Protein AF-0000000082322045 (afdb_homodimer)

pLDDT: mean 88.84, std 11.3, range [30.34, 98.81]

Solvent-accessible surface area (backbone atoms only — not comparable to full-atom values): 56113 Å² total; per-residue (Å²): 131,79,70,75,76,70,75,46,48,29,34,36,32,36,27,58,28,54,78,93,38,82,41,77,55,45,81,62,47,57,83,60,66,58,38,69,62,72,62,50,61,96,76,42,69,60,49,43,77,43,85,43,69,33,39,45,41,42,24,40,39,53,50,50,52,53,60,67,64,64,72,52,70,34,34,45,48,53,39,59,27,46,75,70,35,42,30,20,19,56,60,47,39,46,42,41,59,72,70,70,53,27,43,35,32,41,52,57,90,34,47,76,64,35,47,49,49,49,51,53,52,23,62,80,66,71,42,52,53,60,59,67,36,60,45,47,78,87,58,61,58,67,71,66,46,62,84,59,56,69,42,29,32,50,38,53,40,58,79,62,74,45,55,91,36,46,79,74,31,54,25,72,46,69,68,51,40,51,56,47,49,52,56,45,21,69,73,61,44,39,34,33,36,28,37,57,75,59,67,51,42,34,43,28,45,34,30,44,29,82,90,34,75,97,26,46,42,70,49,71,42,27,29,53,43,64,46,91,94,48,90,71,84,26,35,58,53,61,55,71,40,61,69,63,60,45,79,43,72,56,59,86,82,41,88,42,44,65,57,51,52,50,47,44,51,48,47,39,40,73,62,37,59,45,42,32,33,31,37,29,36,33,32,29,27,65,89,63,83,35,41,61,28,52,72,51,72,35,47,30,50,69,53,42,40,41,90,92,55,60,41,73,56,33,48,38,25,66,72,35,84,95,48,30,65,55,52,47,52,53,46,42,52,50,50,18,46,50,48,42,62,70,67,52,73,59,53,34,48,45,74,43,93,86,76,38,56,31,27,24,24,70,42,72,38,53,55,12,33,65,71,43,83,39,60,51,27,70,37,20,34,31,40,46,69,56,46,72,70,68,46,51,74,70,52,41,54,50,44,31,73,60,39,28,62,47,70,89,79,68,44,36,29,37,42,74,60,91,50,63,47,63,61,77,50,56,40,62,23,60,68,43,47,33,32,47,29,63,87,81,37,66,28,26,16,25,61,38,73,41,55,55,63,42,72,45,22,29,47,57,51,79,50,41,44,88,69,31,74,61,46,80,55,82,58,79,45,95,61,49,71,47,62,50,56,54,60,86,57,84,80,49,85,73,36,89,54,73,50,73,72,89,56,80,74,73,68,72,67,87,74,69,51,62,80,64,130,79,72,75,74,71,74,46,47,29,34,36,34,35,28,58,28,54,79,93,38,82,42,78,53,44,82,64,47,57,83,59,66,58,38,70,62,74,63,49,60,96,79,42,68,60,49,43,77,42,83,42,70,33,39,44,41,43,25,41,39,53,50,50,52,53,62,66,63,64,72,53,69,33,33,46,49,53,39,58,27,45,74,70,34,42,28,20,21,56,61,46,40,47,42,40,58,72,69,69,53,26,43,34,32,42,52,57,90,34,47,76,66,34,45,51,48,49,51,53,52,24,60,78,67,72,42,52,54,60,59,69,37,65,44,46,79,87,57,60,58,67,72,65,46,62,85,59,56,68,42,27,33,50,38,54,41,57,80,60,74,47,54,91,35,48,79,75,30,55,23,71,45,70,68,51,39,52,55,46,50,51,56,46,21,69,73,60,44,37,33,32,36,29,37,56,75,60,68,49,40,35,43,28,45,34,30,43,28,80,90,34,76,96,26,47,40,70,49,71,42,27,28,55,44,64,46,92,95,47,90,71,83,27,36,59,53,61,55,69,39,61,72,62,59,43,79,43,72,54,59,86,82,42,89,41,43,66,56,51,51,51,46,43,50,49,48,39,41,74,61,38,59,43,42,32,33,31,36,29,36,34,33,28,25,65,88,63,82,36,41,61,28,50,72,51,71,36,46,30,50,72,52,38,41,41,91,92,56,62,41,73,54,32,48,35,26,67,71,35,83,95,50,30,64,54,54,49,52,54,45,42,52,49,49,17,47,49,48,40,61,70,67,53,73,59,52,39,48,44,73,42,92,86,76,38,57,30,28,24,24,70,41,72,38,52,54,11,33,64,72,42,81,38,60,52,29,70,38,20,35,31,41,47,68,54,46,72,71,67,46,51,73,67,53,42,53,49,43,32,71,61,38,30,60,48,70,89,79,69,44,35,29,37,42,73,60,90,50,63,46,63,61,76,49,54,41,64,23,59,69,42,47,34,31,47,30,62,88,80,36,64,27,26,17,26,62,38,72,38,56,55,65,40,72,45,21,28,46,58,52,80,49,41,45,89,69,31,72,59,46,80,55,81,59,78,45,94,60,50,70,48,62,48,55,55,59,86,58,82,81,50,86,73,36,87,52,75,51,72,70,90,56,81,74,74,69,73,66,87,74,69,52,66,76,58

Organism: Leishmania enriettii (NCBI:txid5663)

InterPro domains:
  IPR001214 SET domain [PF00856] (356-460)
  IPR001214 SET domain [PS50280] (344-461)
  IPR001214 SET domain [SM00317] (344-467)
  IPR003616 Post-SET domain [PS50868] (469-485)
  IPR011095 D-alanine--D-alanine ligase, C-terminal [PF07478] (134-303)
  IPR011761 ATP-grasp fold [PS50975] (119-334)
  IPR046341 SET domain superfamily [G3DSA:2.170.270.10] (309-487)
  IPR046341 SET domain superfamily [SSF82199] (285-482)

Sequence (1032 aa):
MTEELKKPIRVCVLACSYEGSDSELKEYEGDLIQTPQNYFCSEDENYTFHLELIRKATAYRQIRQLVMSGKFDVFYNQCDGAKDEDRAGVEVVEALEEFKVPYTGAIAKYYEMSKPDMKLVAHYYNIATARYAVLEAGDDIESLCRDLHFPCIIKHISGYSSVGMDKSCKVYDMVQLVVRAKRFMAEYQFALVEEFVSGDEATILACNDSTQPEGVRVFPPVQVTFPEGEDFKHFHLKWASYEGMKWTPVPEDDPAMEDMINIARSAFKRMMGGIGYGRIDVRIDRQNGNRVVFLEINPNCGIMYPYGQEGSADWILRLNKGFQQRDFVMLQVREAIARCRRERLLYVRRFDPVRGYHLRAVEDISIGTVIFNDECRPVRLCTKPFVLEHFSKEDYSDFQRNAWPVGLDGHFYALWDHDPAQWRAFNHSCAPNMAFAPMRSLNVVALRNIPKGEELTMDYRQFMDATMPGFQCHCGSEKCEGFVSPGSLANSPTATIVNQPTVALHHSIPVKLNPIMTEELKKPIRVCVLACSYEGSDSELKEYEGDLIQTPQNYFCSEDENYTFHLELIRKATAYRQIRQLVMSGKFDVFYNQCDGAKDEDRAGVEVVEALEEFKVPYTGAIAKYYEMSKPDMKLVAHYYNIATARYAVLEAGDDIESLCRDLHFPCIIKHISGYSSVGMDKSCKVYDMVQLVVRAKRFMAEYQFALVEEFVSGDEATILACNDSTQPEGVRVFPPVQVTFPEGEDFKHFHLKWASYEGMKWTPVPEDDPAMEDMINIARSAFKRMMGGIGYGRIDVRIDRQNGNRVVFLEINPNCGIMYPYGQEGSADWILRLNKGFQQRDFVMLQVREAIARCRRERLLYVRRFDPVRGYHLRAVEDISIGTVIFNDECRPVRLCTKPFVLEHFSKEDYSDFQRNAWPVGLDGHFYALWDHDPAQWRAFNHSCAPNMAFAPMRSLNVVALRNIPKGEELTMDYRQFMDATMPGFQCHCGSEKCEGFVSPGSLANSPTATIVNQPTVALHHSIPVKLNPI

Nearest PDB structures (foldseek):
  3lwb-assembly1_B  TM=8.103E-01  e=7.498E-15  Mycobacterium tuberculosis
  3lwb-assembly1_A  TM=7.602E-01  e=2.366E-15  Mycobacterium tuberculosis
  1ehi-assembly1_A  TM=7.094E-01  e=5.595E-16  Leuconostoc mesenteroides
  1m6v-assembly1_G  TM=6.153E-01  e=1.904E-12  Escherichia coli
  3ln6-assembly1_A-2  TM=6.370E-01  e=8.306E-05  Streptococcus agalactiae serogroup V

Secondary structure (DSSP, 8-state):
------PPEEEEEEEE--TT---TTHHHHTT----GGGGS-TT-SSEEEEEEEE-STTHHHHHHHHHHTT--SEEEE---B-TTSSS-BHHHHHHHHHHT--B-S--GGGS---HHHHHHHHHHTT--B--EEEEETT--HHHHTTTPPSSEEEE-SS-STTTT--GGGEESSHHHHHHHHHHHHHHHSEEEEEE---SEEEEEEEEE-TTSGGGEEEPPPEEEEPPTT--S--HHIIIII-TT-EEEEPPTT-TTHHHHHHHHHHHHHHHHTT-SEEEEEEEEETTTTTEEEEEEEEET-S--PPTT---HHHHHHHHSSS--HHHHHHHHHHHHHHHHHHH--SEEEEEETTTEEEEEESS-B-TTBEEE--TTEEEEEEEHHHHHHH--HHHHHHHHHH-EEESSSS-EEEEPPSSGGG---PEE-SS-SEEEPTTT-S-EEESS-B-TTPEEEE-GGGG--TTSPPEE-----TT--SEE-S---TTS------B-----STT-PPPPPP--/------PPEEEEEEEE--TT---TTHHHHTT----GGGGS-TT-SSEEEEEEEE-GGGHHHHHHHHHHTT--SEEEE---B-TTSSS-BHHHHHHHHHHT--B-S--GGGTT--HHHHHHHHHHTT--B--EEEEETT--HHHHTTTPPSSEEEE-SS-STTTT--GGGEESSHHHHHHHHHHHHHHHSEEEEEE---SEEEEEEEEE-TTSGGGEEEPPPEEEEPPTT--S--HHIIIII-TT-EEEEPPTT-TTHHHHHHHHHHHHHHHHTT-SEEEEEEEEETTTTTEEEEEEEEET-S--PPTTS--HHHHHHHHSSS--HHHHHHHHHHHHHHHHHHH--SEEEEEETTTEEEEEESS-B-TTBEEE--TTEEEEEEEHHHHHHH--HHHHHHHHHH-EEESSSS-EEEEPPSSGGG---PEE-SS-SEEEPTTT-S-EEESS-B-TTPEEEE-GGGG--TTSPPEE-----TT--SEE-S---TTS------B-----STT-PPPPPP--

Radius of gyration: 29.47 Å; Cα contacts (8 Å, |Δi|>4): 2198; chains: 2; bounding box: 99×84×74 Å

Structure (mmCIF, N/CA/C/O backbone):
data_AF-0000000082322045-model_v1
#
loop_
_entity.id
_entity.type
_entity.pdbx_description
1 polymer 'Uncharacterized protein'
#
loop_
_atom_site.group_PDB
_atom_site.id
_atom_site.type_symbol
_atom_site.label_atom_id
_atom_site.label_alt_id
_atom_site.label_comp_id
_atom_site.label_asym_id
_atom_site.label_entity_id
_atom_site.label_seq_id
_atom_site.pdbx_PDB_ins_code
_atom_site.Cartn_x
_atom_site.Cartn_y
_atom_site.Cartn_z
_atom_site.occupancy
_atom_site.B_iso_or_equiv
_atom_site.auth_seq_id
_atom_site.auth_comp_id
_atom_site.auth_asym_id
_atom_site.auth_atom_id
_atom_site.pdbx_PDB_model_num
ATOM 1 N N . MET A 1 1 ? -50.594 2.094 7.379 1 30.64 1 MET A N 1
ATOM 2 C CA . MET A 1 1 ? -49.25 2.293 6.844 1 30.64 1 MET A CA 1
ATOM 3 C C . MET A 1 1 ? -48.188 1.984 7.898 1 30.64 1 MET A C 1
ATOM 5 O O . MET A 1 1 ? -48.062 2.697 8.898 1 30.64 1 MET A O 1
ATOM 9 N N . THR A 1 2 ? -47.969 0.755 8.273 1 36.97 2 THR A N 1
ATOM 10 C CA . THR A 1 2 ? -47.156 0.258 9.367 1 36.97 2 THR A CA 1
ATOM 11 C C . THR A 1 2 ? -45.75 0.884 9.336 1 36.97 2 THR A C 1
ATOM 13 O O . THR A 1 2 ? -45.094 0.857 8.305 1 36.97 2 THR A O 1
ATOM 16 N N . GLU A 1 3 ? -45.594 1.942 10.008 1 39.97 3 GLU A N 1
ATOM 17 C CA . GLU A 1 3 ? -44.312 2.592 10.164 1 39.97 3 GLU A CA 1
ATOM 18 C C . GLU A 1 3 ? -43.188 1.562 10.25 1 39.97 3 GLU A C 1
ATOM 20 O O . GLU A 1 3 ? -43.188 0.696 11.125 1 39.97 3 GLU A O 1
ATOM 25 N N . GLU A 1 4 ? -42.812 0.906 9.266 1 43.12 4 GLU A N 1
ATOM 26 C CA . GLU A 1 4 ? -41.625 0.057 9.32 1 43.12 4 GLU A CA 1
ATOM 27 C C . GLU A 1 4 ? -40.625 0.554 10.367 1 43.12 4 GLU A C 1
ATOM 29 O O . GLU A 1 4 ? -40.156 1.679 10.273 1 43.12 4 GLU A O 1
ATOM 34 N N . LEU A 1 5 ? -40.875 0.355 11.664 1 45.62 5 LEU A N 1
ATOM 35 C CA . LEU A 1 5 ? -39.969 0.628 12.797 1 45.62 5 LEU A CA 1
ATOM 36 C C . LEU A 1 5 ? -38.531 0.476 12.391 1 45.62 5 LEU A C 1
ATOM 38 O O . LEU A 1 5 ? -38.094 -0.587 11.922 1 45.62 5 LEU A O 1
ATOM 42 N N . LYS A 1 6 ? -37.844 1.471 12.117 1 66 6 LYS A N 1
ATOM 43 C CA . LYS A 1 6 ? -36.469 1.53 11.68 1 66 6 LYS A CA 1
ATOM 44 C C . LYS A 1 6 ? -35.562 0.77 12.641 1 66 6 LYS A C 1
ATOM 46 O O . LYS A 1 6 ? -35.531 1.065 13.836 1 66 6 LYS A O 1
ATOM 51 N N . LYS A 1 7 ? -35.031 -0.373 12.438 1 84.94 7 LYS A N 1
ATOM 52 C CA . LYS A 1 7 ? -34.062 -1.145 13.211 1 84.94 7 LYS A CA 1
ATOM 53 C C . LYS A 1 7 ? -32.875 -0.285 13.602 1 84.94 7 LYS A C 1
ATOM 55 O O . LYS A 1 7 ? -32.406 0.518 12.805 1 84.94 7 LYS A O 1
ATOM 60 N N . PRO A 1 8 ? -32.656 -0.269 14.961 1 94.12 8 PRO A N 1
ATOM 61 C CA . PRO A 1 8 ? -31.5 0.498 15.406 1 94.12 8 PRO A CA 1
ATOM 62 C C . PRO A 1 8 ? -30.234 0.14 14.641 1 94.12 8 PRO A C 1
ATOM 64 O O . PRO A 1 8 ? -30.078 -1.002 14.203 1 94.12 8 PRO A O 1
ATOM 67 N N . ILE A 1 9 ? -29.453 1.166 14.398 1 97.38 9 ILE A N 1
ATOM 68 C CA . ILE A 1 9 ? -28.141 0.931 13.82 1 97.38 9 ILE A CA 1
ATOM 69 C C . ILE A 1 9 ? -27.266 0.18 14.82 1 97.38 9 ILE A C 1
ATOM 71 O O . ILE A 1 9 ? -27.078 0.626 15.953 1 97.38 9 ILE A O 1
ATOM 75 N N . ARG A 1 10 ? -26.812 -0.937 14.531 1 97.75 10 ARG A N 1
ATOM 76 C CA . ARG A 1 10 ? -25.953 -1.763 15.375 1 97.75 10 ARG A CA 1
ATOM 77 C C . ARG A 1 10 ? -24.484 -1.387 15.195 1 97.75 10 ARG A C 1
ATOM 79 O O . ARG A 1 10 ? -23.875 -1.705 14.172 1 97.75 10 ARG A O 1
ATOM 86 N N . VAL A 1 11 ? -23.891 -0.777 16.203 1 98.38 11 VAL A N 1
ATOM 87 C CA . VAL A 1 11 ? -22.547 -0.223 16.125 1 98.38 11 VAL A CA 1
ATOM 88 C C . VAL A 1 11 ? -21.578 -1.124 16.875 1 98.38 11 VAL A C 1
ATOM 90 O O . VAL A 1 11 ? -21.75 -1.382 18.062 1 98.38 11 VAL A O 1
ATOM 93 N N . CYS A 1 12 ? -20.562 -1.654 16.172 1 98.69 12 CYS A N 1
ATOM 94 C CA . CYS A 1 12 ? -19.453 -2.332 16.828 1 98.69 12 CYS A CA 1
ATOM 95 C C . CYS A 1 12 ? -18.328 -1.354 17.141 1 98.69 12 CYS A C 1
ATOM 97 O O . CYS A 1 12 ? -17.672 -0.839 16.234 1 98.69 12 CYS A O 1
ATOM 99 N N . VAL A 1 13 ? -18.125 -1.132 18.375 1 98.25 13 VAL A N 1
ATOM 100 C CA . VAL A 1 13 ? -17.062 -0.226 18.812 1 98.25 13 VAL A CA 1
ATOM 101 C C . VAL A 1 13 ? -15.758 -1 18.984 1 98.25 13 VAL A C 1
ATOM 103 O O . VAL A 1 13 ? -15.719 -2.008 19.703 1 98.25 13 VAL A O 1
ATOM 106 N N . LEU A 1 14 ? -14.711 -0.566 18.281 1 98.06 14 LEU A N 1
ATOM 107 C CA . LEU A 1 14 ? -13.398 -1.195 18.359 1 98.06 14 LEU A CA 1
ATOM 108 C C . LEU A 1 14 ? -12.445 -0.356 19.203 1 98.06 14 LEU A C 1
ATOM 110 O O . LEU A 1 14 ? -12.25 0.831 18.938 1 98.06 14 LEU A O 1
ATOM 114 N N . ALA A 1 15 ? -11.914 -0.897 20.203 1 95.31 15 ALA A N 1
ATOM 115 C CA . ALA A 1 15 ? -10.93 -0.257 21.062 1 95.31 15 ALA A CA 1
ATOM 116 C C . ALA A 1 15 ? -9.734 -1.174 21.312 1 95.31 15 ALA A C 1
ATOM 118 O O . ALA A 1 15 ? -9.828 -2.389 21.125 1 95.31 15 ALA A O 1
ATOM 119 N N . CYS A 1 16 ? -8.641 -0.619 21.75 1 93.06 16 CYS A N 1
ATOM 120 C CA . CYS A 1 16 ? -7.414 -1.385 21.922 1 93.06 16 CYS A CA 1
ATOM 121 C C . CYS A 1 16 ? -7.5 -2.264 23.172 1 93.06 16 CYS A C 1
ATOM 123 O O . CYS A 1 16 ? -7.965 -1.817 24.219 1 93.06 16 CYS A O 1
ATOM 125 N N . SER A 1 17 ? -7.066 -3.486 22.953 1 92.12 17 SER A N 1
ATOM 126 C CA . SER A 1 17 ? -6.832 -4.359 24.094 1 92.12 17 SER A CA 1
ATOM 127 C C . SER A 1 17 ? -5.41 -4.203 24.625 1 92.12 17 SER A C 1
ATOM 129 O O . SER A 1 17 ? -4.457 -4.121 23.844 1 92.12 17 SER A O 1
ATOM 131 N N . TYR A 1 18 ? -5.277 -4.168 25.891 1 88.19 18 TYR A N 1
ATOM 132 C CA . TYR A 1 18 ? -3.953 -4.125 26.5 1 88.19 18 TYR A CA 1
ATOM 133 C C . TYR A 1 18 ? -3.549 -5.496 27.031 1 88.19 18 TYR A C 1
ATOM 135 O O . TYR A 1 18 ? -2.486 -5.645 27.625 1 88.19 18 TYR A O 1
ATOM 143 N N . GLU A 1 19 ? -4.395 -6.426 26.797 1 83.94 19 GLU A N 1
ATOM 144 C CA . GLU A 1 19 ? -4.07 -7.781 27.219 1 83.94 19 GLU A CA 1
ATOM 145 C C . GLU A 1 19 ? -2.793 -8.281 26.547 1 83.94 19 GLU A C 1
ATOM 147 O O . GLU A 1 19 ? -2.711 -8.344 25.328 1 83.94 19 GLU A O 1
ATOM 152 N N . GLY A 1 20 ? -1.759 -8.617 27.328 1 81.5 20 GLY A N 1
ATOM 153 C CA . GLY A 1 20 ? -0.497 -9.125 26.812 1 81.5 20 GLY A CA 1
ATOM 154 C C . GLY A 1 20 ? 0.374 -8.047 26.188 1 81.5 20 GLY A C 1
ATOM 155 O O . GLY A 1 20 ? 1.432 -8.344 25.625 1 81.5 20 GLY A O 1
ATOM 156 N N . SER A 1 21 ? -0.094 -6.836 26.297 1 86.62 21 SER A N 1
ATOM 157 C CA . SER A 1 21 ? 0.625 -5.723 25.688 1 86.62 21 SER A CA 1
ATOM 158 C C . SER A 1 21 ? 1.726 -5.203 26.609 1 86.62 21 SER A C 1
ATOM 160 O O . SER A 1 21 ? 1.573 -5.207 27.828 1 86.62 21 SER A O 1
ATOM 162 N N . ASP A 1 22 ? 2.828 -4.801 26.016 1 81.19 22 ASP A N 1
ATOM 163 C CA . ASP A 1 22 ? 3.896 -4.188 26.797 1 81.19 22 ASP A CA 1
ATOM 164 C C . ASP A 1 22 ? 3.84 -2.666 26.719 1 81.19 22 ASP A C 1
ATOM 166 O O . ASP A 1 22 ? 4.797 -1.981 27.078 1 81.19 22 ASP A O 1
ATOM 170 N N . SER A 1 23 ? 2.781 -2.16 26.219 1 77.44 23 SER A N 1
ATOM 171 C CA . SER A 1 23 ? 2.648 -0.714 26.078 1 77.44 23 SER A CA 1
ATOM 172 C C . SER A 1 23 ? 2.701 -0.015 27.422 1 77.44 23 SER A C 1
ATOM 174 O O . SER A 1 23 ? 2.105 -0.487 28.406 1 77.44 23 SER A O 1
ATOM 176 N N . GLU A 1 24 ? 3.334 1.122 27.406 1 72.19 24 GLU A N 1
ATOM 177 C CA . GLU A 1 24 ? 3.42 1.925 28.625 1 72.19 24 GLU A CA 1
ATOM 178 C C . GLU A 1 24 ? 2.066 2.535 28.984 1 72.19 24 GLU A C 1
ATOM 180 O O . GLU A 1 24 ? 1.81 2.861 30.141 1 72.19 24 GLU A O 1
ATOM 185 N N . LEU A 1 25 ? 1.219 2.613 28 1 73.31 25 LEU A N 1
ATOM 186 C CA . LEU A 1 25 ? -0.069 3.27 28.203 1 73.31 25 LEU A CA 1
ATOM 187 C C . LEU A 1 25 ? -1.004 2.395 29.031 1 73.31 25 LEU A C 1
ATOM 189 O O . LEU A 1 25 ? -2.018 2.875 29.531 1 73.31 25 LEU A O 1
ATOM 193 N N . LYS A 1 26 ? -0.662 1.129 29.109 1 75.56 26 LYS A N 1
ATOM 194 C CA . LYS A 1 26 ? -1.481 0.186 29.875 1 75.56 26 LYS A CA 1
ATOM 195 C C . LYS A 1 26 ? -1.738 0.692 31.281 1 75.56 26 LYS A C 1
ATOM 197 O O . LYS A 1 26 ? -2.854 0.577 31.797 1 75.56 26 LYS A O 1
ATOM 202 N N . GLU A 1 27 ? -0.786 1.347 31.797 1 73.44 27 GLU A N 1
ATOM 203 C CA . GLU A 1 27 ? -0.868 1.812 33.188 1 73.44 27 GLU A CA 1
ATOM 204 C C . GLU A 1 27 ? -1.776 3.033 33.312 1 73.44 27 GLU A C 1
ATOM 206 O O . GLU A 1 27 ? -2.359 3.279 34.344 1 73.44 27 GLU A O 1
ATOM 211 N N . TYR A 1 28 ? -1.932 3.727 32.219 1 71.12 28 TYR A N 1
ATOM 212 C CA . TYR A 1 28 ? -2.646 4.996 32.281 1 71.12 28 TYR A CA 1
ATOM 213 C C . TYR A 1 28 ? -4.047 4.871 31.703 1 71.12 28 TYR A C 1
ATOM 215 O O . TYR A 1 28 ? -4.992 5.484 32.188 1 71.12 28 TYR A O 1
ATOM 223 N N . GLU A 1 29 ? -4.199 4.129 30.625 1 69.81 29 GLU A N 1
ATOM 224 C CA . GLU A 1 29 ? -5.457 4.074 29.891 1 69.81 29 GLU A CA 1
ATOM 225 C C . GLU A 1 29 ? -6.07 2.678 29.953 1 69.81 29 GLU A C 1
ATOM 227 O O . GLU A 1 29 ? -7.184 2.463 29.469 1 69.81 29 GLU A O 1
ATOM 232 N N . GLY A 1 30 ? -5.387 1.832 30.578 1 69.31 30 GLY A N 1
ATOM 233 C CA . GLY A 1 30 ? -5.801 0.44 30.516 1 69.31 30 GLY A CA 1
ATOM 234 C C . GLY A 1 30 ? -7.18 0.197 31.094 1 69.31 30 GLY A C 1
ATOM 235 O O . GLY A 1 30 ? -7.895 -0.705 30.656 1 69.31 30 GLY A O 1
ATOM 236 N N . ASP A 1 31 ? -7.551 1.023 31.906 1 72.06 31 ASP A N 1
ATOM 237 C CA . ASP A 1 31 ? -8.82 0.787 32.562 1 72.06 31 ASP A CA 1
ATOM 238 C C . ASP A 1 31 ? -9.898 1.742 32.062 1 72.06 31 ASP A C 1
ATOM 240 O O . ASP A 1 31 ? -11.047 1.698 32.531 1 72.06 31 ASP A O 1
ATOM 244 N N . LEU A 1 32 ? -9.5 2.592 31.172 1 79.81 32 LEU A N 1
ATOM 245 C CA . LEU A 1 32 ? -10.461 3.539 30.609 1 79.81 32 LEU A CA 1
ATOM 246 C C . LEU A 1 32 ? -11.109 2.979 29.344 1 79.81 32 LEU A C 1
ATOM 248 O O . LEU A 1 32 ? -10.414 2.479 28.453 1 79.81 32 LEU A O 1
ATOM 252 N N . ILE A 1 33 ? -12.422 2.928 29.422 1 80.88 33 ILE A N 1
ATOM 253 C CA . ILE A 1 33 ? -13.109 2.357 28.281 1 80.88 33 ILE A CA 1
ATOM 254 C C . ILE A 1 33 ? -13.664 3.479 27.391 1 80.88 33 ILE A C 1
ATOM 256 O O . ILE A 1 33 ? -14.594 4.18 27.797 1 80.88 33 ILE A O 1
ATOM 260 N N . GLN A 1 34 ? -13.102 3.734 26.344 1 89.81 34 GLN A N 1
ATOM 261 C CA . GLN A 1 34 ? -13.594 4.672 25.344 1 89.81 34 GLN A CA 1
ATOM 262 C C . GLN A 1 34 ? -14.711 4.051 24.5 1 89.81 34 GLN A C 1
ATOM 264 O O . GLN A 1 34 ? -14.484 3.078 23.781 1 89.81 34 GLN A O 1
ATOM 269 N N . THR A 1 35 ? -15.938 4.555 24.656 1 95 35 THR A N 1
ATOM 270 C CA . THR A 1 35 ? -17.047 4.059 23.844 1 95 35 THR A CA 1
ATOM 271 C C . THR A 1 35 ? -18.141 5.117 23.734 1 95 35 THR A C 1
ATOM 273 O O . THR A 1 35 ? -18.438 5.816 24.703 1 95 35 THR A O 1
ATOM 276 N N . PRO A 1 36 ? -18.719 5.258 22.516 1 96.44 36 PRO A N 1
ATOM 277 C CA . PRO A 1 36 ? -19.859 6.156 22.359 1 96.44 36 PRO A CA 1
ATOM 278 C C . PRO A 1 36 ? -21 5.84 23.312 1 96.44 36 PRO A C 1
ATOM 280 O O . PRO A 1 36 ? -21.797 6.727 23.656 1 96.44 36 PRO A O 1
ATOM 283 N N . GLN A 1 37 ? -21.125 4.602 23.766 1 94.44 37 GLN A N 1
ATOM 284 C CA . GLN A 1 37 ? -22.188 4.184 24.672 1 94.44 37 GLN A CA 1
ATOM 285 C C . GLN A 1 37 ? -22.234 5.074 25.906 1 94.44 37 GLN A C 1
ATOM 287 O O . GLN A 1 37 ? -23.312 5.262 26.516 1 94.44 37 GLN A O 1
ATOM 292 N N . ASN A 1 38 ? -21.109 5.617 26.297 1 93.56 38 ASN A N 1
ATOM 293 C CA . ASN A 1 38 ? -21.031 6.516 27.438 1 93.56 38 ASN A CA 1
ATOM 294 C C . ASN A 1 38 ? -21.984 7.695 27.297 1 93.56 38 ASN A C 1
ATOM 296 O O . ASN A 1 38 ? -22.328 8.352 28.281 1 93.56 38 ASN A O 1
ATOM 300 N N . TYR A 1 39 ? -22.5 8.016 26.094 1 94.5 39 TYR A N 1
ATOM 301 C CA . TYR A 1 39 ? -23.219 9.25 25.844 1 94.5 39 TYR A CA 1
ATOM 302 C C . TYR A 1 39 ? -24.609 8.961 25.266 1 94.5 39 TYR A C 1
ATOM 304 O O . TYR A 1 39 ? -25.25 9.859 24.719 1 94.5 39 TYR A O 1
ATOM 312 N N . PHE A 1 40 ? -24.984 7.746 25.312 1 94.5 40 PHE A N 1
ATOM 313 C CA . PHE A 1 40 ? -26.312 7.309 24.875 1 94.5 40 PHE A CA 1
ATOM 314 C C . PHE A 1 40 ? -27.047 6.609 26.016 1 94.5 40 PHE A C 1
ATOM 316 O O . PHE A 1 40 ? -26.422 6.039 26.906 1 94.5 40 PHE A O 1
ATOM 323 N N . CYS A 1 41 ? -28.281 6.672 25.938 1 88.12 41 CYS A N 1
ATOM 324 C CA . CYS A 1 41 ? -29.078 5.93 26.906 1 88.12 41 CYS A CA 1
ATOM 325 C C . CYS A 1 41 ? -29.125 4.445 26.562 1 88.12 41 CYS A C 1
ATOM 327 O O . CYS A 1 41 ? -28.969 4.074 25.406 1 88.12 41 CYS A O 1
ATOM 329 N N . SER A 1 42 ? -29.203 3.596 27.562 1 81.88 42 SER A N 1
ATOM 330 C CA . SER A 1 42 ? -29.188 2.15 27.375 1 81.88 42 SER A CA 1
ATOM 331 C C . SER A 1 42 ? -30.328 1.707 26.453 1 81.88 42 SER A C 1
ATOM 333 O O . SER A 1 42 ? -30.203 0.701 25.75 1 81.88 42 SER A O 1
ATOM 335 N N . GLU A 1 43 ? -31.375 2.471 26.422 1 83.5 43 GLU A N 1
ATOM 336 C CA . GLU A 1 43 ? -32.531 2.092 25.625 1 83.5 43 GLU A CA 1
ATOM 337 C C . GLU A 1 43 ? -32.688 3.008 24.406 1 83.5 43 GLU A C 1
ATOM 339 O O . GLU A 1 43 ? -33.812 3.34 24.016 1 83.5 43 GLU A O 1
ATOM 344 N N . ASP A 1 44 ? -31.562 3.416 23.969 1 87.94 44 ASP A N 1
ATOM 345 C CA . ASP A 1 44 ? -31.656 4.262 22.781 1 87.94 44 ASP A CA 1
ATOM 346 C C . ASP A 1 44 ? -32.344 3.525 21.641 1 87.94 44 ASP A C 1
ATOM 348 O O . ASP A 1 44 ? -32 2.377 21.344 1 87.94 44 ASP A O 1
ATOM 352 N N . GLU A 1 45 ? -33.219 4.09 20.984 1 90.06 45 GLU A N 1
ATOM 353 C CA . GLU A 1 45 ? -34.031 3.438 19.969 1 90.06 45 GLU A CA 1
ATOM 354 C C . GLU A 1 45 ? -33.344 3.41 18.609 1 90.06 45 GLU A C 1
ATOM 356 O O . GLU A 1 45 ? -33.75 2.648 17.734 1 90.06 45 GLU A O 1
ATOM 361 N N . ASN A 1 46 ? -32.375 4.211 18.484 1 94.12 46 ASN A N 1
ATOM 362 C CA . ASN A 1 46 ? -31.797 4.375 17.156 1 94.12 46 ASN A CA 1
ATOM 363 C C . ASN A 1 46 ? -30.422 3.695 17.047 1 94.12 46 ASN A C 1
ATOM 365 O O . ASN A 1 46 ? -29.938 3.451 15.938 1 94.12 46 ASN A O 1
ATOM 369 N N . TYR A 1 47 ? -29.797 3.441 18.234 1 96.19 47 TYR A N 1
ATOM 370 C CA . TYR A 1 47 ? -28.438 2.891 18.203 1 96.19 47 TYR A CA 1
ATOM 371 C C . TYR A 1 47 ? -28.266 1.807 19.25 1 96.19 47 TYR A C 1
ATOM 373 O O . TYR A 1 47 ? -28.781 1.929 20.375 1 96.19 47 TYR A O 1
ATOM 381 N N . THR A 1 48 ? -27.594 0.758 18.938 1 96.31 48 THR A N 1
ATOM 382 C CA . THR A 1 48 ? -27.047 -0.206 19.875 1 96.31 48 THR A CA 1
ATOM 383 C C . THR A 1 48 ? -25.531 -0.302 19.734 1 96.31 48 THR A C 1
ATOM 385 O O . THR A 1 48 ? -25 -0.175 18.625 1 96.31 48 THR A O 1
ATOM 388 N N . PHE A 1 49 ? -24.906 -0.458 20.859 1 96.56 49 PHE A N 1
ATOM 389 C CA . PHE A 1 49 ? -23.453 -0.464 20.859 1 96.56 49 PHE A CA 1
ATOM 390 C C . PHE A 1 49 ? -22.922 -1.774 21.422 1 96.56 49 PHE A C 1
ATOM 392 O O . PHE A 1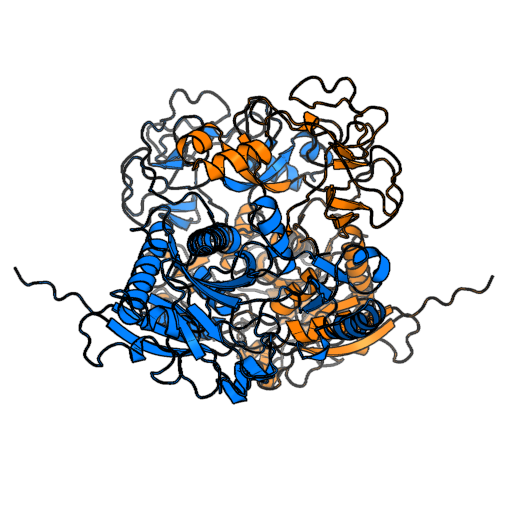 49 ? -23.469 -2.309 22.391 1 96.56 49 PHE A O 1
ATOM 399 N N . HIS A 1 50 ? -21.906 -2.322 20.781 1 96.62 50 HIS A N 1
ATOM 400 C CA . HIS A 1 50 ? -21.109 -3.451 21.25 1 96.62 50 HIS A CA 1
ATOM 401 C C . HIS A 1 50 ? -19.625 -3.111 21.266 1 96.62 50 HIS A C 1
ATOM 403 O O . HIS A 1 50 ? -19.062 -2.688 20.25 1 96.62 50 HIS A O 1
ATOM 409 N N . LEU A 1 51 ? -19.031 -3.254 22.438 1 96.56 51 LEU A N 1
ATOM 410 C CA . LEU A 1 51 ? -17.609 -2.961 22.578 1 96.56 51 LEU A CA 1
ATOM 411 C C . LEU A 1 51 ? -16.781 -4.219 22.359 1 96.56 51 LEU A C 1
ATOM 413 O O . LEU A 1 51 ? -17.047 -5.254 22.969 1 96.56 51 LEU A O 1
ATOM 417 N N . GLU A 1 52 ? -15.836 -4.145 21.438 1 97.25 52 GLU A N 1
ATOM 418 C CA . GLU A 1 52 ? -14.859 -5.203 21.219 1 97.25 52 GLU A CA 1
ATOM 419 C C . GLU A 1 52 ? -13.438 -4.695 21.438 1 97.25 52 GLU A C 1
ATOM 421 O O . GLU A 1 52 ? -13.039 -3.678 20.859 1 97.25 52 GLU A O 1
ATOM 426 N N . LEU A 1 53 ? -12.703 -5.348 22.297 1 95.88 53 LEU A N 1
ATOM 427 C CA . LEU A 1 53 ? -11.297 -5.023 22.5 1 95.88 53 LEU A CA 1
ATOM 428 C C . LEU A 1 53 ? -10.414 -5.793 21.531 1 95.88 53 LEU A C 1
ATOM 430 O O . LEU A 1 53 ? -10.492 -7.02 21.453 1 95.88 53 LEU A O 1
ATOM 434 N N . ILE A 1 54 ? -9.609 -5.055 20.781 1 96.69 54 ILE A N 1
ATOM 435 C CA . ILE A 1 54 ? -8.844 -5.625 19.672 1 96.69 54 ILE A CA 1
ATOM 436 C C . ILE A 1 54 ? -7.371 -5.719 20.078 1 96.69 54 ILE A C 1
ATOM 438 O O . ILE A 1 54 ? -6.777 -4.727 20.516 1 96.69 54 ILE A O 1
ATOM 442 N N . ARG A 1 55 ? -6.777 -6.906 19.969 1 94.88 55 ARG A N 1
ATOM 443 C CA . ARG A 1 55 ? -5.34 -7.098 20.125 1 94.88 55 ARG A CA 1
ATOM 444 C C . ARG A 1 55 ? -4.605 -6.852 18.812 1 94.88 55 ARG A C 1
ATOM 446 O O . ARG A 1 55 ? -5.078 -7.258 17.75 1 94.88 55 ARG A O 1
ATOM 453 N N . LYS A 1 56 ? -3.432 -6.223 18.906 1 94.81 56 LYS A N 1
ATOM 454 C CA . LYS A 1 56 ? -2.684 -5.91 17.688 1 94.81 56 LYS A CA 1
ATOM 455 C C . LYS A 1 56 ? -2.344 -7.176 16.906 1 94.81 56 LYS A C 1
ATOM 457 O O . LYS A 1 56 ? -2.559 -7.242 15.695 1 94.81 56 LYS A O 1
ATOM 462 N N . ALA A 1 57 ? -1.905 -8.258 17.578 1 93.94 57 ALA A N 1
ATOM 463 C CA . ALA A 1 57 ? -1.393 -9.469 16.938 1 93.94 57 ALA A CA 1
ATOM 464 C C . ALA A 1 57 ? -2.506 -10.227 16.219 1 93.94 57 ALA A C 1
ATOM 466 O O . ALA A 1 57 ? -2.254 -10.945 15.25 1 93.94 57 ALA A O 1
ATOM 467 N N . THR A 1 58 ? -3.758 -10.094 16.625 1 94.5 58 THR A N 1
ATOM 468 C CA . THR A 1 58 ? -4.852 -10.875 16.047 1 94.5 58 THR A CA 1
ATOM 469 C C . THR A 1 58 ? -5.926 -9.961 15.477 1 94.5 58 THR A C 1
ATOM 471 O O . THR A 1 58 ? -7.066 -10.383 15.273 1 94.5 58 THR A O 1
ATOM 474 N N . ALA A 1 59 ? -5.59 -8.695 15.266 1 96.19 59 ALA A N 1
ATOM 475 C CA . ALA A 1 59 ? -6.547 -7.688 14.82 1 96.19 59 ALA A CA 1
ATOM 476 C C . ALA A 1 59 ? -7.285 -8.148 13.57 1 96.19 59 ALA A C 1
ATOM 478 O O . ALA A 1 59 ? -8.516 -8.102 13.516 1 96.19 59 ALA A O 1
ATOM 479 N N . TYR A 1 60 ? -6.586 -8.648 12.555 1 93.31 60 TYR A N 1
ATOM 480 C CA . TYR A 1 60 ? -7.207 -9.055 11.297 1 93.31 60 TYR A CA 1
ATOM 481 C C . TYR A 1 60 ? -8.25 -10.141 11.523 1 93.31 60 TYR A C 1
ATOM 483 O O . TYR A 1 60 ? -9.383 -10.039 11.047 1 93.31 60 TYR A O 1
ATOM 491 N N . ARG A 1 61 ? -7.852 -11.148 12.227 1 90.75 61 ARG A N 1
ATOM 492 C CA . ARG A 1 61 ? -8.742 -12.273 12.5 1 90.75 61 ARG A CA 1
ATOM 493 C C . ARG A 1 61 ? -9.969 -11.82 13.289 1 90.75 61 ARG A C 1
ATOM 495 O O . ARG A 1 61 ? -11.086 -12.234 12.992 1 90.75 61 ARG A O 1
ATOM 502 N N . GLN A 1 62 ? -9.766 -10.984 14.289 1 95.31 62 GLN A N 1
ATOM 503 C CA . GLN A 1 62 ? -10.875 -10.484 15.086 1 95.31 62 GLN A CA 1
ATOM 504 C C . GLN A 1 62 ? -11.859 -9.688 14.234 1 95.31 62 GLN A C 1
ATOM 506 O O . GLN A 1 62 ? -13.07 -9.883 14.328 1 95.31 62 GLN A O 1
ATOM 511 N N . ILE A 1 63 ? -11.32 -8.82 13.375 1 96.69 63 ILE A N 1
ATOM 512 C CA . ILE A 1 63 ? -12.172 -8 12.523 1 96.69 63 ILE A CA 1
ATOM 513 C C . ILE A 1 63 ? -12.938 -8.898 11.547 1 96.69 63 ILE A C 1
ATOM 515 O O . ILE A 1 63 ? -14.133 -8.711 11.32 1 96.69 63 ILE A O 1
ATOM 519 N N . ARG A 1 64 ? -12.234 -9.844 10.961 1 90.81 64 ARG A N 1
ATOM 520 C CA . ARG A 1 64 ? -12.898 -10.789 10.07 1 90.81 64 ARG A CA 1
ATOM 521 C C . ARG A 1 64 ? -14.086 -11.453 10.758 1 90.81 64 ARG A C 1
ATOM 523 O O . ARG A 1 64 ? -15.18 -11.523 10.195 1 90.81 64 ARG A O 1
ATOM 530 N N . GLN A 1 65 ? -13.867 -11.938 11.969 1 91.38 65 GLN A N 1
ATOM 531 C CA . GLN A 1 65 ? -14.914 -12.625 12.719 1 91.38 65 GLN A CA 1
ATOM 532 C C . GLN A 1 65 ? -16.094 -11.695 13 1 91.38 65 GLN A C 1
ATOM 534 O O . GLN A 1 65 ? -17.25 -12.094 12.875 1 91.38 65 GLN A O 1
ATOM 539 N N . LEU A 1 66 ? -15.797 -10.5 13.383 1 96.31 66 LEU A N 1
ATOM 540 C CA . LEU A 1 66 ? -16.844 -9.523 13.648 1 96.31 66 LEU A CA 1
ATOM 541 C C . LEU A 1 66 ? -17.641 -9.227 12.391 1 96.31 66 LEU A C 1
ATOM 543 O O . LEU A 1 66 ? -18.875 -9.188 12.422 1 96.31 66 LEU A O 1
ATOM 547 N N . VAL A 1 67 ? -16.969 -9.008 11.266 1 93.31 67 VAL A N 1
ATOM 548 C CA . VAL A 1 67 ? -17.641 -8.703 10 1 93.31 67 VAL A CA 1
ATOM 549 C C . VAL A 1 67 ? -18.5 -9.883 9.562 1 93.31 67 VAL A C 1
ATOM 551 O O . VAL A 1 67 ? -19.656 -9.703 9.195 1 93.31 67 VAL A O 1
ATOM 554 N N . MET A 1 68 ? -18.031 -11.07 9.703 1 86.5 68 MET A N 1
ATOM 555 C CA . MET A 1 68 ? -18.703 -12.273 9.227 1 86.5 68 MET A CA 1
ATOM 556 C C . MET A 1 68 ? -19.891 -12.609 10.109 1 86.5 68 MET A C 1
ATOM 558 O O . MET A 1 68 ? -20.812 -13.305 9.68 1 86.5 68 MET A O 1
ATOM 562 N N . SER A 1 69 ? -19.859 -12.156 11.312 1 91.31 69 SER A N 1
ATOM 563 C CA . SER A 1 69 ? -20.984 -12.406 12.211 1 91.31 69 SER A CA 1
ATOM 564 C C . SER A 1 69 ? -22.266 -11.789 11.68 1 91.31 69 SER A C 1
ATOM 566 O O . SER A 1 69 ? -23.359 -12.203 12.062 1 91.31 69 SER A O 1
ATOM 568 N N . GLY A 1 70 ? -22.141 -10.742 10.875 1 91 70 GLY A N 1
ATOM 569 C CA . GLY A 1 70 ? -23.312 -10.055 10.336 1 91 70 GLY A CA 1
ATOM 570 C C . GLY A 1 70 ? -24.094 -9.289 11.383 1 91 70 GLY A C 1
ATOM 571 O O . GLY A 1 70 ? -25.203 -8.836 11.125 1 91 70 GLY A O 1
ATOM 572 N N . LYS A 1 71 ? -23.5 -9.078 12.484 1 95.75 71 LYS A N 1
ATOM 573 C CA . LYS A 1 71 ? -24.219 -8.523 13.633 1 95.75 71 LYS A CA 1
ATOM 574 C C . LYS A 1 71 ? -24.172 -7 13.633 1 95.75 71 LYS A C 1
ATOM 576 O O . LYS A 1 71 ? -24.922 -6.348 14.367 1 95.75 71 LYS A O 1
ATOM 581 N N . PHE A 1 72 ? -23.375 -6.43 12.812 1 97.94 72 PHE A N 1
ATOM 582 C CA . PHE A 1 72 ? -23.109 -5.004 12.938 1 97.94 72 PHE A CA 1
ATOM 583 C C . PHE A 1 72 ? -23.312 -4.297 11.602 1 97.94 72 PHE A C 1
ATOM 585 O O . PHE A 1 72 ? -23.016 -4.859 10.547 1 97.94 72 PHE A O 1
ATOM 592 N N . ASP A 1 73 ? -23.75 -3.047 11.664 1 97.75 73 ASP A N 1
ATOM 593 C CA . ASP A 1 73 ? -24 -2.23 10.477 1 97.75 73 ASP A CA 1
ATOM 594 C C . ASP A 1 73 ? -22.828 -1.283 10.211 1 97.75 73 ASP A C 1
ATOM 596 O O . ASP A 1 73 ? -22.656 -0.817 9.078 1 97.75 73 ASP A O 1
ATOM 600 N N . VAL A 1 74 ? -22.125 -0.981 11.234 1 98.56 74 VAL A N 1
ATOM 601 C CA . VAL A 1 74 ? -21.031 -0.034 11.141 1 98.56 74 VAL A CA 1
ATOM 602 C C . VAL A 1 74 ? -20.016 -0.304 12.25 1 98.56 74 VAL A C 1
ATOM 604 O O . VAL A 1 74 ? -20.375 -0.771 13.328 1 98.56 74 VAL A O 1
ATOM 607 N N . PHE A 1 75 ? -18.797 -0.062 11.945 1 98.81 75 PHE A N 1
ATOM 608 C CA . PHE A 1 75 ? -17.719 -0.21 12.914 1 98.81 75 PHE A CA 1
ATOM 609 C C . PHE A 1 75 ? -17.188 1.151 13.344 1 98.81 75 PHE A C 1
ATOM 611 O O . PHE A 1 75 ? -16.703 1.923 12.516 1 98.81 75 PHE A O 1
ATOM 618 N N . TYR A 1 76 ? -17.344 1.482 14.586 1 98.62 76 TYR A N 1
ATOM 619 C CA . TYR A 1 76 ? -16.797 2.693 15.18 1 98.62 76 TYR A CA 1
ATOM 620 C C . TYR A 1 76 ? -15.383 2.449 15.695 1 98.62 76 TYR A C 1
ATOM 622 O O . TYR A 1 76 ? -15.195 1.982 16.828 1 98.62 76 TYR A O 1
ATOM 630 N N . ASN A 1 77 ? -14.406 2.838 14.906 1 98 77 ASN A N 1
ATOM 631 C CA . ASN A 1 77 ? -13.016 2.48 15.18 1 98 77 ASN A CA 1
ATOM 632 C C . ASN A 1 77 ? -12.328 3.521 16.062 1 98 77 ASN A C 1
ATOM 634 O O . ASN A 1 77 ? -12.18 4.676 15.656 1 98 77 ASN A O 1
ATOM 638 N N . GLN A 1 78 ? -11.906 3.115 17.219 1 95.81 78 GLN A N 1
ATOM 639 C CA . GLN A 1 78 ? -11.188 4 18.125 1 95.81 78 GLN A CA 1
ATOM 640 C C . GLN A 1 78 ? -9.773 3.484 18.391 1 95.81 78 GLN A C 1
ATOM 642 O O . GLN A 1 78 ? -9.078 3.984 19.281 1 95.81 78 GLN A O 1
ATOM 647 N N . CYS A 1 79 ? -9.383 2.457 17.625 1 95.06 79 CYS A N 1
ATOM 648 C CA . CYS A 1 79 ? -8 2.002 17.734 1 95.06 79 CYS A CA 1
ATOM 649 C C . CYS A 1 79 ? -7.035 3.049 17.188 1 95.06 79 CYS A C 1
ATOM 651 O O . CYS A 1 79 ? -7.156 3.469 16.031 1 95.06 79 CYS A O 1
ATOM 653 N N . ASP A 1 80 ? -6.09 3.451 17.969 1 91.94 80 ASP A N 1
ATOM 654 C CA . ASP A 1 80 ? -5.184 4.527 17.578 1 91.94 80 ASP A CA 1
ATOM 655 C C . ASP A 1 80 ? -3.73 4.137 17.844 1 91.94 80 ASP A C 1
ATOM 657 O O . ASP A 1 80 ? -2.877 5.004 18.047 1 91.94 80 ASP A O 1
ATOM 661 N N . GLY A 1 81 ? -3.463 2.854 17.891 1 91 81 GLY A N 1
ATOM 662 C CA . GLY A 1 81 ? -2.094 2.402 18.078 1 91 81 GLY A CA 1
ATOM 663 C C . GLY A 1 81 ? -1.178 2.748 16.922 1 91 81 GLY A C 1
ATOM 664 O O . GLY A 1 81 ? -1.587 2.688 15.766 1 91 81 GLY A O 1
ATOM 665 N N . ALA A 1 82 ? 0.067 3.086 17.266 1 88.56 82 ALA A N 1
ATOM 666 C CA . ALA A 1 82 ? 1.092 3.34 16.266 1 88.56 82 ALA A CA 1
ATOM 667 C C . ALA A 1 82 ? 1.81 2.051 15.875 1 88.56 82 ALA A C 1
ATOM 669 O O . ALA A 1 82 ? 1.694 1.036 16.562 1 88.56 82 ALA A O 1
ATOM 670 N N . LYS A 1 83 ? 2.555 2.125 14.758 1 87.06 83 LYS A N 1
ATOM 671 C CA . LYS A 1 83 ? 3.291 0.958 14.281 1 87.06 83 LYS A CA 1
ATOM 672 C C . LYS A 1 83 ? 4.305 0.486 15.32 1 87.06 83 LYS A C 1
ATOM 674 O O . LYS A 1 83 ? 4.547 -0.715 15.453 1 87.06 83 LYS A O 1
ATOM 679 N N . ASP A 1 84 ? 4.863 1.426 16.047 1 85.69 84 ASP A N 1
ATOM 680 C CA . ASP A 1 84 ? 5.934 1.116 16.984 1 85.69 84 ASP A CA 1
ATOM 681 C C . ASP A 1 84 ? 5.375 0.688 18.344 1 85.69 84 ASP A C 1
ATOM 683 O O . ASP A 1 84 ? 6.121 0.261 19.219 1 85.69 84 ASP A O 1
ATOM 687 N N . GLU A 1 85 ? 4.098 0.77 18.5 1 87 85 GLU A N 1
ATOM 688 C CA . GLU A 1 85 ? 3.455 0.433 19.766 1 87 85 GLU A CA 1
ATOM 689 C C . GLU A 1 85 ? 2.83 -0.959 19.719 1 87 85 GLU A C 1
ATOM 691 O O . GLU A 1 85 ? 2.465 -1.442 18.641 1 87 85 GLU A O 1
ATOM 696 N N . ASP A 1 86 ? 2.77 -1.585 20.875 1 90.75 86 ASP A N 1
ATOM 697 C CA . ASP A 1 86 ? 2.037 -2.84 21 1 90.75 86 ASP A CA 1
ATOM 698 C C . ASP A 1 86 ? 0.554 -2.586 21.266 1 90.75 86 ASP A C 1
ATOM 700 O O . ASP A 1 86 ? 0.015 -3.018 22.281 1 90.75 86 ASP A O 1
ATOM 704 N N . ARG A 1 87 ? -0.063 -1.857 20.422 1 92.31 87 ARG A N 1
ATOM 705 C CA . ARG A 1 87 ? -1.484 -1.526 20.406 1 92.31 87 ARG A CA 1
ATOM 706 C C . ARG A 1 87 ? -2.045 -1.558 19 1 92.31 87 ARG A C 1
ATOM 708 O O . ARG A 1 87 ? -1.359 -1.184 18.047 1 92.31 87 ARG A O 1
ATOM 715 N N . ALA A 1 88 ? -3.273 -1.986 18.922 1 94.94 88 ALA A N 1
ATOM 716 C CA . ALA A 1 88 ? -3.912 -2.102 17.609 1 94.94 88 ALA A CA 1
ATOM 717 C C . ALA A 1 88 ? -4.082 -0.733 16.953 1 94.94 88 ALA A C 1
ATOM 719 O O . ALA A 1 88 ? -4.422 0.243 17.625 1 94.94 88 ALA A O 1
ATOM 720 N N . GLY A 1 89 ? -3.785 -0.63 15.688 1 93.94 89 GLY A N 1
ATOM 721 C CA . GLY A 1 89 ? -3.867 0.627 14.961 1 93.94 89 GLY A CA 1
ATOM 722 C C . GLY A 1 89 ? -4.195 0.446 13.492 1 93.94 89 GLY A C 1
ATOM 723 O O . GLY A 1 89 ? -5.336 0.129 13.133 1 93.94 89 GLY A O 1
ATOM 724 N N . VAL A 1 90 ? -3.215 0.576 12.633 1 94.38 90 VAL A N 1
ATOM 725 C CA . VAL A 1 90 ? -3.457 0.654 11.195 1 94.38 90 VAL A CA 1
ATOM 726 C C . VAL A 1 90 ? -3.941 -0.699 10.68 1 94.38 90 VAL A C 1
ATOM 728 O O . VAL A 1 90 ? -4.707 -0.764 9.719 1 94.38 90 VAL A O 1
ATOM 731 N N . GLU A 1 91 ? -3.506 -1.843 11.312 1 95 91 GLU A N 1
ATOM 732 C CA . GLU A 1 91 ? -3.924 -3.168 10.867 1 95 91 GLU A CA 1
ATOM 733 C C . GLU A 1 91 ? -5.438 -3.336 10.977 1 95 91 GLU A C 1
ATOM 735 O O . GLU A 1 91 ? -6.043 -4.066 10.195 1 95 91 GLU A O 1
ATOM 740 N N . VAL A 1 92 ? -6.062 -2.627 11.914 1 97.62 92 VAL A N 1
ATOM 741 C CA . VAL A 1 92 ? -7.516 -2.639 12.039 1 97.62 92 VAL A CA 1
ATOM 742 C C . VAL A 1 92 ? -8.148 -1.961 10.828 1 97.62 92 VAL A C 1
ATOM 744 O O . VAL A 1 92 ? -9.07 -2.506 10.211 1 97.62 92 VAL A O 1
ATOM 747 N N . VAL A 1 93 ? -7.645 -0.83 10.5 1 97.19 93 VAL A N 1
ATOM 748 C CA . VAL A 1 93 ? -8.172 -0.042 9.391 1 97.19 93 VAL A CA 1
ATOM 749 C C . VAL A 1 93 ? -8 -0.813 8.078 1 97.19 93 VAL A C 1
ATOM 751 O O . VAL A 1 93 ? -8.93 -0.894 7.273 1 97.19 93 VAL A O 1
ATOM 754 N N . GLU A 1 94 ? -6.852 -1.387 7.906 1 94.25 94 GLU A N 1
ATOM 755 C CA . GLU A 1 94 ? -6.578 -2.168 6.703 1 94.25 94 GLU A CA 1
ATOM 756 C C . GLU A 1 94 ? -7.562 -3.326 6.562 1 94.25 94 GLU A C 1
ATOM 758 O O . GLU A 1 94 ? -8.023 -3.621 5.461 1 94.25 94 GLU A O 1
ATOM 763 N N . ALA A 1 95 ? -7.832 -4.004 7.648 1 94.25 95 ALA A N 1
ATOM 764 C CA . ALA A 1 95 ? -8.797 -5.102 7.621 1 94.25 95 ALA A CA 1
ATOM 765 C C . ALA A 1 95 ? -10.188 -4.598 7.234 1 94.25 95 ALA A C 1
ATOM 767 O O . ALA A 1 95 ? -10.844 -5.184 6.375 1 94.25 95 ALA A O 1
ATOM 768 N N . LEU A 1 96 ? -10.594 -3.518 7.852 1 96.75 96 LEU A N 1
ATOM 769 C CA . LEU A 1 96 ? -11.906 -2.945 7.566 1 96.75 96 LEU A CA 1
ATOM 770 C C . LEU A 1 96 ? -12.023 -2.543 6.102 1 96.75 96 LEU A C 1
ATOM 772 O O . LEU A 1 96 ? -13.062 -2.746 5.477 1 96.75 96 LEU A O 1
ATOM 776 N N . GLU A 1 97 ? -10.961 -1.985 5.578 1 93.44 97 GLU A N 1
ATOM 777 C CA . GLU A 1 97 ? -10.93 -1.624 4.164 1 93.44 97 GLU A CA 1
ATOM 778 C C . GLU A 1 97 ? -11.039 -2.859 3.275 1 93.44 97 GLU A C 1
ATOM 780 O O . GLU A 1 97 ? -11.766 -2.852 2.281 1 93.44 97 GLU A O 1
ATOM 785 N N . GLU A 1 98 ? -10.289 -3.828 3.639 1 88.25 98 GLU A N 1
ATOM 786 C CA . GLU A 1 98 ? -10.289 -5.055 2.85 1 88.25 98 GLU A CA 1
ATOM 787 C C . GLU A 1 98 ? -11.68 -5.691 2.814 1 88.25 98 GLU A C 1
ATOM 789 O O . GLU A 1 98 ? -12.102 -6.215 1.782 1 88.25 98 GLU A O 1
ATOM 794 N N . PHE A 1 99 ? -12.398 -5.656 3.926 1 89.31 99 PHE A N 1
ATOM 795 C CA . PHE A 1 99 ? -13.711 -6.293 4.02 1 89.31 99 PHE A CA 1
ATOM 796 C C . PHE A 1 99 ? -14.805 -5.359 3.514 1 89.31 99 PHE A C 1
ATOM 798 O O . PHE A 1 99 ? -15.969 -5.75 3.43 1 89.31 99 PHE A O 1
ATOM 805 N N . LYS A 1 100 ? -14.461 -4.121 3.211 1 91.31 100 LYS A N 1
ATOM 806 C CA . LYS A 1 100 ? -15.359 -3.158 2.568 1 91.31 100 LYS A CA 1
ATOM 807 C C . LYS A 1 100 ? -16.609 -2.916 3.414 1 91.31 100 LYS A C 1
ATOM 809 O O . LYS A 1 100 ? -17.719 -2.969 2.906 1 91.31 100 LYS A O 1
ATOM 814 N N . VAL A 1 101 ? -16.391 -2.629 4.668 1 95.19 101 VAL A N 1
ATOM 815 C CA . VAL A 1 101 ? -17.484 -2.342 5.59 1 95.19 101 VAL A CA 1
ATOM 816 C C . VAL A 1 101 ? -17.406 -0.886 6.043 1 95.19 101 VAL A C 1
ATOM 818 O O . VAL A 1 101 ? -16.344 -0.262 5.973 1 95.19 101 VAL A O 1
ATOM 821 N N . PRO A 1 102 ? -18.547 -0.325 6.406 1 97.69 102 PRO A N 1
ATOM 822 C CA . PRO A 1 102 ? -18.516 1.048 6.918 1 97.69 102 PRO A CA 1
ATOM 823 C C . PRO A 1 102 ? -17.734 1.17 8.219 1 97.69 102 PRO A C 1
ATOM 825 O O . PRO A 1 102 ? -17.938 0.383 9.148 1 97.69 102 PRO A O 1
ATOM 828 N N . TYR A 1 103 ? -16.859 2.111 8.32 1 98.38 103 TYR A N 1
ATOM 829 C CA . TYR A 1 103 ? -16.125 2.354 9.547 1 98.38 103 TYR A CA 1
ATOM 830 C C . TYR A 1 103 ? -15.797 3.834 9.711 1 98.38 103 TYR A C 1
ATOM 832 O O . TYR A 1 103 ? -15.695 4.566 8.719 1 98.38 103 TYR A O 1
ATOM 840 N N . THR A 1 104 ? -15.656 4.25 10.906 1 98.31 104 THR A N 1
ATOM 841 C CA . THR A 1 104 ? -15.32 5.637 11.203 1 98.31 104 THR A CA 1
ATOM 842 C C . THR A 1 104 ? -13.805 5.82 11.281 1 98.31 104 THR A C 1
ATOM 844 O O . THR A 1 104 ? -13.062 4.84 11.367 1 98.31 104 THR A O 1
ATOM 847 N N . GLY A 1 105 ? -13.367 7.078 11.195 1 97.19 105 GLY A N 1
ATOM 848 C CA . GLY A 1 105 ? -11.961 7.402 11.375 1 97.19 105 GLY A CA 1
ATOM 849 C C . GLY A 1 105 ? -11.195 7.48 10.062 1 97.19 105 GLY A C 1
ATOM 850 O O . GLY A 1 105 ? -11.797 7.508 8.992 1 97.19 105 GLY A O 1
ATOM 851 N N . ALA A 1 106 ? -9.922 7.531 10.219 1 95.19 106 ALA A N 1
ATOM 852 C CA . ALA A 1 106 ? -9.023 7.707 9.078 1 95.19 106 ALA A CA 1
ATOM 853 C C . ALA A 1 106 ? -8.914 6.418 8.266 1 95.19 106 ALA A C 1
ATOM 855 O O . ALA A 1 106 ? -9.117 5.324 8.797 1 95.19 106 ALA A O 1
ATOM 856 N N . ILE A 1 107 ? -8.625 6.594 6.977 1 93.94 107 ILE A N 1
ATOM 857 C CA . ILE A 1 107 ? -8.266 5.449 6.148 1 93.94 107 ILE A CA 1
ATOM 858 C C . ILE A 1 107 ? -6.793 5.109 6.34 1 93.94 107 ILE A C 1
ATOM 860 O O . ILE A 1 107 ? -6.039 5.895 6.926 1 93.94 107 ILE A O 1
ATOM 864 N N . ALA A 1 108 ? -6.398 3.967 5.902 1 92.31 108 ALA A N 1
ATOM 865 C CA . ALA A 1 108 ? -5.047 3.461 6.145 1 92.31 108 ALA A CA 1
ATOM 866 C C . ALA A 1 108 ? -3.996 4.422 5.594 1 92.31 108 ALA A C 1
ATOM 868 O O . ALA A 1 108 ? -2.957 4.637 6.219 1 92.31 108 ALA A O 1
ATOM 869 N N . LYS A 1 109 ? -4.258 5.039 4.547 1 86.88 109 LYS A N 1
ATOM 870 C CA . LYS A 1 109 ? -3.328 5.934 3.859 1 86.88 109 LYS A CA 1
ATOM 871 C C . LYS A 1 109 ? -2.947 7.117 4.746 1 86.88 109 LYS A C 1
ATOM 873 O O . LYS A 1 109 ? -1.812 7.594 4.699 1 86.88 109 LYS A O 1
ATOM 878 N N . TYR A 1 110 ? -3.861 7.57 5.539 1 87.81 110 TYR A N 1
ATOM 879 C CA . TYR A 1 110 ? -3.67 8.789 6.312 1 87.81 110 TYR A CA 1
ATOM 880 C C . TYR A 1 110 ? -3.59 8.492 7.805 1 87.81 110 TYR A C 1
ATOM 882 O O . TYR A 1 110 ? -3.652 9.398 8.633 1 87.81 110 TYR A O 1
ATOM 890 N N . TYR A 1 111 ? -3.418 7.25 8.086 1 90.56 111 TYR A N 1
ATOM 891 C CA . TYR A 1 111 ? -3.533 6.828 9.477 1 90.56 111 TYR A CA 1
ATOM 892 C C . TYR A 1 111 ? -2.348 7.32 10.297 1 90.56 111 TYR A C 1
ATOM 894 O O . TYR A 1 111 ? -2.51 7.742 11.445 1 90.56 111 TYR A O 1
ATOM 902 N N . GLU A 1 112 ? -1.163 7.266 9.734 1 88.19 112 GLU A N 1
ATOM 903 C CA . GLU A 1 112 ? 0.026 7.633 10.5 1 88.19 112 GLU A CA 1
ATOM 904 C C . GLU A 1 112 ? 1.012 8.422 9.641 1 88.19 112 GLU A C 1
ATOM 906 O O . GLU A 1 112 ? 2.092 7.922 9.312 1 88.19 112 GLU A O 1
ATOM 911 N N . MET A 1 113 ? 0.747 9.641 9.445 1 88.25 113 MET A N 1
ATOM 912 C CA . MET A 1 113 ? 1.686 10.508 8.75 1 88.25 113 MET A CA 1
ATOM 913 C C . MET A 1 113 ? 2.791 10.984 9.688 1 88.25 113 MET A C 1
ATOM 915 O O . MET A 1 113 ? 2.518 11.422 10.805 1 88.25 113 MET A O 1
ATOM 919 N N . SER A 1 114 ? 4.004 10.93 9.234 1 88.62 114 SER A N 1
ATOM 920 C CA . SER A 1 114 ? 5.117 11.367 10.07 1 88.62 114 SER A CA 1
ATOM 921 C C . SER A 1 114 ? 5.152 12.891 10.18 1 88.62 114 SER A C 1
ATOM 923 O O . SER A 1 114 ? 4.645 13.594 9.312 1 88.62 114 SER A O 1
ATOM 925 N N . LYS A 1 115 ? 5.758 13.375 11.25 1 91.62 115 LYS A N 1
ATOM 926 C CA . LYS A 1 115 ? 5.852 14.82 11.438 1 91.62 115 LYS A CA 1
ATOM 927 C C . LYS A 1 115 ? 6.629 15.469 10.297 1 91.62 115 LYS A C 1
ATOM 929 O O . LYS A 1 115 ? 6.242 16.531 9.805 1 91.62 115 LYS A O 1
ATOM 934 N N . PRO A 1 116 ? 7.695 14.797 9.789 1 90.94 116 PRO A N 1
ATOM 935 C CA . PRO A 1 116 ? 8.359 15.375 8.625 1 90.94 116 PRO A CA 1
ATOM 936 C C . PRO A 1 116 ? 7.445 15.453 7.398 1 90.94 116 PRO A C 1
ATOM 938 O O . PRO A 1 116 ? 7.488 16.422 6.648 1 90.94 116 PRO A O 1
ATOM 941 N N . ASP A 1 117 ? 6.664 14.477 7.195 1 91.62 117 ASP A N 1
ATOM 942 C CA . ASP A 1 117 ? 5.707 14.523 6.094 1 91.62 117 ASP A CA 1
ATOM 943 C C . ASP A 1 117 ? 4.664 15.617 6.312 1 91.62 117 ASP A C 1
ATOM 945 O O . ASP A 1 117 ? 4.238 16.266 5.363 1 91.62 117 ASP A O 1
ATOM 949 N N . MET A 1 118 ? 4.254 15.773 7.559 1 94.06 118 MET A N 1
ATOM 950 C CA . MET A 1 118 ? 3.332 16.859 7.871 1 94.06 118 MET A CA 1
ATOM 951 C C . MET A 1 118 ? 3.953 18.219 7.539 1 94.06 118 MET A C 1
ATOM 953 O O . MET A 1 118 ? 3.281 19.094 7 1 94.06 118 MET A O 1
ATOM 957 N N . LYS A 1 119 ? 5.246 18.359 7.883 1 94.12 119 LYS A N 1
ATOM 958 C CA . LYS A 1 119 ? 5.957 19.594 7.566 1 94.12 119 LYS A CA 1
ATOM 959 C C . LYS A 1 119 ? 6.012 19.828 6.059 1 94.12 119 LYS A C 1
ATOM 961 O O . LYS A 1 119 ? 5.828 20.953 5.59 1 94.12 119 LYS A O 1
ATOM 966 N N . LEU A 1 120 ? 6.27 18.734 5.355 1 93.31 120 LEU A N 1
ATOM 967 C CA . LEU A 1 120 ? 6.32 18.797 3.9 1 93.31 120 LEU A CA 1
ATOM 968 C C . LEU A 1 120 ? 4.992 19.281 3.33 1 93.31 120 LEU A C 1
ATOM 970 O O . LEU A 1 120 ? 4.961 20.219 2.535 1 93.31 120 LEU A O 1
ATOM 974 N N . VAL A 1 121 ? 3.912 18.719 3.768 1 93.25 121 VAL A N 1
ATOM 975 C CA . VAL A 1 121 ? 2.578 19.094 3.318 1 93.25 121 VAL A CA 1
ATOM 976 C C . VAL A 1 121 ? 2.281 20.531 3.732 1 93.25 121 VAL A C 1
ATOM 978 O O . VAL A 1 121 ? 1.771 21.328 2.934 1 93.25 121 VAL A O 1
ATOM 981 N N . ALA A 1 122 ? 2.635 20.859 4.945 1 95.38 122 ALA A N 1
ATOM 982 C CA . ALA A 1 122 ? 2.41 22.219 5.449 1 95.38 122 ALA A CA 1
ATOM 983 C C . ALA A 1 122 ? 3.109 23.25 4.578 1 95.38 122 ALA A C 1
ATOM 985 O O . ALA A 1 122 ? 2.541 24.297 4.273 1 95.38 122 ALA A O 1
ATOM 986 N N . HIS A 1 123 ? 4.266 22.938 4.184 1 93.06 123 HIS A N 1
ATOM 987 C CA . HIS A 1 123 ? 5.047 23.844 3.352 1 93.06 123 HIS A CA 1
ATOM 988 C C . HIS A 1 123 ? 4.344 24.125 2.025 1 93.06 123 HIS A C 1
ATOM 990 O O . HIS A 1 123 ? 4.152 25.281 1.646 1 93.06 123 HIS A O 1
ATOM 996 N N . TYR A 1 124 ? 3.873 23.141 1.404 1 90.56 124 TYR A N 1
ATOM 997 C CA . TYR A 1 124 ? 3.322 23.281 0.061 1 90.56 124 TYR A CA 1
ATOM 998 C C . TYR A 1 124 ? 1.896 23.828 0.111 1 90.56 124 TYR A C 1
ATOM 1000 O O . TYR A 1 124 ? 1.386 24.344 -0.887 1 90.56 124 TYR A O 1
ATOM 1008 N N . TYR A 1 125 ? 1.27 23.766 1.23 1 90.75 125 TYR A N 1
ATOM 1009 C CA . TYR A 1 125 ? -0.095 24.281 1.335 1 90.75 125 TYR A CA 1
ATOM 1010 C C . TYR A 1 125 ? -0.16 25.484 2.254 1 90.75 125 TYR A C 1
ATOM 1012 O O . TYR A 1 125 ? -1.237 25.859 2.723 1 90.75 125 TYR A O 1
ATOM 1020 N N . ASN A 1 126 ? 0.94 26 2.621 1 91.75 126 ASN A N 1
ATOM 1021 C CA . ASN A 1 126 ? 1.089 27.266 3.336 1 91.75 126 ASN A CA 1
ATOM 1022 C C . ASN A 1 126 ? 0.464 27.188 4.727 1 91.75 126 ASN A C 1
ATOM 1024 O O . ASN A 1 126 ? -0.262 28.109 5.129 1 91.75 126 ASN A O 1
ATOM 1028 N N . ILE A 1 127 ? 0.635 26.125 5.371 1 95.88 127 ILE A N 1
ATOM 1029 C CA . ILE A 1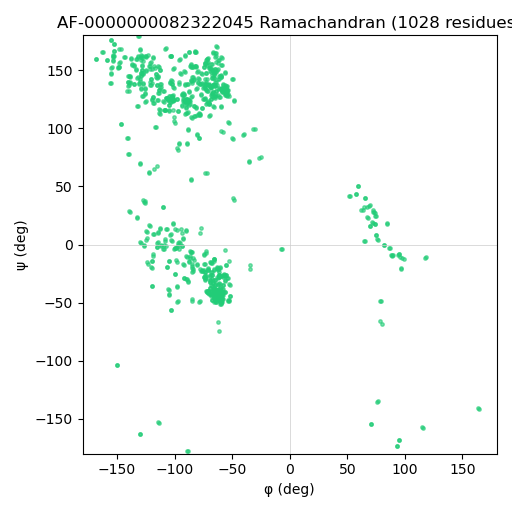 127 ? 0.302 25.984 6.785 1 95.88 127 ILE A CA 1
ATOM 1030 C C . ILE A 1 127 ? 1.509 26.359 7.641 1 95.88 127 ILE A C 1
ATOM 1032 O O . ILE A 1 127 ? 2.586 25.781 7.504 1 95.88 127 ILE A O 1
ATOM 1036 N N . ALA A 1 128 ? 1.312 27.297 8.438 1 95.25 128 ALA A N 1
ATOM 1037 C CA . ALA A 1 128 ? 2.428 27.812 9.234 1 95.25 128 ALA A CA 1
ATOM 1038 C C . ALA A 1 128 ? 2.898 26.766 10.25 1 95.25 128 ALA A C 1
ATOM 1040 O O . ALA A 1 128 ? 2.09 26.219 11.008 1 95.25 128 ALA A O 1
ATOM 1041 N N . THR A 1 129 ? 4.188 26.484 10.266 1 95.56 129 THR A N 1
ATOM 1042 C CA . THR A 1 129 ? 4.816 25.609 11.258 1 95.56 129 THR A CA 1
ATOM 1043 C C . THR A 1 129 ? 6.047 26.281 11.859 1 95.56 129 THR A C 1
ATOM 1045 O O . THR A 1 129 ? 6.469 27.344 11.398 1 95.56 129 THR A O 1
ATOM 1048 N N . ALA A 1 130 ? 6.543 25.734 12.906 1 94.44 130 ALA A N 1
ATOM 1049 C CA . ALA A 1 130 ? 7.832 26.203 13.414 1 94.44 130 ALA A CA 1
ATOM 1050 C C . ALA A 1 130 ? 8.953 25.859 12.438 1 94.44 130 ALA A C 1
ATOM 1052 O O . ALA A 1 130 ? 8.883 24.875 11.711 1 94.44 130 ALA A O 1
ATOM 1053 N N . ARG A 1 131 ? 9.938 26.719 12.477 1 93.25 131 ARG A N 1
ATOM 1054 C CA . ARG A 1 131 ? 11.141 26.344 11.742 1 93.25 131 ARG A CA 1
ATOM 1055 C C . ARG A 1 131 ? 11.719 25.031 12.281 1 93.25 131 ARG A C 1
ATOM 1057 O O . ARG A 1 131 ? 11.672 24.781 13.484 1 93.25 131 ARG A O 1
ATOM 1064 N N . TYR A 1 132 ? 12.273 24.266 11.344 1 93.88 132 TYR A N 1
ATOM 1065 C CA . TYR A 1 132 ? 12.633 22.938 11.805 1 93.88 132 TYR A CA 1
ATOM 1066 C C . TYR A 1 132 ? 13.805 22.375 11 1 93.88 132 TYR A C 1
ATOM 1068 O O . TYR A 1 132 ? 14.219 22.984 10 1 93.88 132 TYR A O 1
ATOM 1076 N N . ALA A 1 133 ? 14.359 21.344 11.492 1 91.75 133 ALA A N 1
ATOM 1077 C CA . ALA A 1 133 ? 15.32 20.469 10.82 1 91.75 133 ALA A CA 1
ATOM 1078 C C . ALA A 1 133 ? 15.055 19 11.148 1 91.75 133 ALA A C 1
ATOM 1080 O O . ALA A 1 133 ? 14.719 18.672 12.289 1 91.75 133 ALA A O 1
ATOM 1081 N N . VAL A 1 134 ? 15.141 18.203 10.117 1 90.44 134 VAL A N 1
ATOM 1082 C CA . VAL A 1 134 ? 15.055 16.766 10.328 1 90.44 134 VAL A CA 1
ATOM 1083 C C . VAL A 1 134 ? 16.453 16.141 10.281 1 90.44 134 VAL A C 1
ATOM 1085 O O . VAL A 1 134 ? 17.188 16.344 9.32 1 90.44 134 VAL A O 1
ATOM 1088 N N . LEU A 1 135 ? 16.719 15.422 11.344 1 90.56 135 LEU A N 1
ATOM 1089 C CA . LEU A 1 135 ? 18.062 14.898 11.508 1 90.56 135 LEU A CA 1
ATOM 1090 C C . LEU A 1 135 ? 18.078 13.375 11.438 1 90.56 135 LEU A C 1
ATOM 1092 O O . LEU A 1 135 ? 17.109 12.727 11.836 1 90.56 135 LEU A O 1
ATOM 1096 N N . GLU A 1 136 ? 19.125 12.852 10.867 1 85.25 136 GLU A N 1
ATOM 1097 C CA . GLU A 1 136 ? 19.422 11.422 10.906 1 85.25 136 GLU A CA 1
ATOM 1098 C C . GLU A 1 136 ? 20.859 11.164 11.375 1 85.25 136 GLU A C 1
ATOM 1100 O O . GLU A 1 136 ? 21.688 12.07 11.367 1 85.25 136 GLU A O 1
ATOM 1105 N N . ALA A 1 137 ? 21.078 9.938 11.789 1 80.06 137 ALA A N 1
ATOM 1106 C CA . ALA A 1 137 ? 22.406 9.594 12.273 1 80.06 137 ALA A CA 1
ATOM 1107 C C . ALA A 1 137 ? 23.469 9.922 11.234 1 80.06 137 ALA A C 1
ATOM 1109 O O . ALA A 1 137 ? 23.312 9.602 10.055 1 80.06 137 ALA A O 1
ATOM 1110 N N . GLY A 1 138 ? 24.5 10.547 11.625 1 80.19 138 GLY A N 1
ATOM 1111 C CA . GLY A 1 138 ? 25.594 10.875 10.727 1 80.19 138 GLY A CA 1
ATOM 1112 C C . GLY A 1 138 ? 25.516 12.297 10.195 1 80.19 138 GLY A C 1
ATOM 1113 O O . GLY A 1 138 ? 26.5 12.812 9.641 1 80.19 138 GLY A O 1
ATOM 1114 N N . ASP A 1 139 ? 24.438 12.945 10.398 1 85.88 139 ASP A N 1
ATOM 1115 C CA . ASP A 1 139 ? 24.266 14.312 9.906 1 85.88 139 ASP A CA 1
ATOM 1116 C C . ASP A 1 139 ? 25.156 15.281 10.68 1 85.88 139 ASP A C 1
ATOM 1118 O O . ASP A 1 139 ? 25.516 15.023 11.828 1 85.88 139 ASP A O 1
ATOM 1122 N N . ASP A 1 140 ? 25.484 16.312 9.961 1 89.56 140 ASP A N 1
ATOM 1123 C CA . ASP A 1 140 ? 26.109 17.453 10.625 1 89.56 140 ASP A CA 1
ATOM 1124 C C . ASP A 1 140 ? 25.062 18.328 11.305 1 89.56 140 ASP A C 1
ATOM 1126 O O . ASP A 1 140 ? 24.562 19.281 10.695 1 89.56 140 ASP A O 1
ATOM 1130 N N . ILE A 1 141 ? 24.859 18.078 12.586 1 94.69 141 ILE A N 1
ATOM 1131 C CA . ILE A 1 141 ? 23.766 18.688 13.336 1 94.69 141 ILE A CA 1
ATOM 1132 C C . ILE A 1 141 ? 23.938 20.203 13.359 1 94.69 141 ILE A C 1
ATOM 1134 O O . ILE A 1 141 ? 22.984 20.953 13.141 1 94.69 141 ILE A O 1
ATOM 1138 N N . GLU A 1 142 ? 25.141 20.672 13.617 1 95.5 142 GLU A N 1
ATOM 1139 C CA . GLU A 1 142 ? 25.406 22.109 13.695 1 95.5 142 GLU A CA 1
ATOM 1140 C C . GLU A 1 142 ? 25.094 22.797 12.375 1 95.5 142 GLU A C 1
ATOM 1142 O O . GLU A 1 142 ? 24.5 23.875 12.367 1 95.5 142 GLU A O 1
ATOM 1147 N N . SER A 1 143 ? 25.438 22.156 11.367 1 90.19 143 SER A N 1
ATOM 1148 C CA . SER A 1 143 ? 25.203 22.75 10.047 1 90.19 143 SER A CA 1
ATOM 1149 C C . SER A 1 143 ? 23.719 22.766 9.711 1 90.19 143 SER A C 1
ATOM 1151 O O . SER A 1 143 ? 23.203 23.781 9.242 1 90.19 143 SER A O 1
ATOM 1153 N N . LEU A 1 144 ? 23.047 21.734 10 1 88.5 144 LEU A N 1
ATOM 1154 C CA . LEU A 1 144 ? 21.656 21.578 9.609 1 88.5 144 LEU A CA 1
ATOM 1155 C C . LEU A 1 144 ? 20.75 22.453 10.484 1 88.5 144 LEU A C 1
ATOM 1157 O O . LEU A 1 144 ? 19.688 22.891 10.047 1 88.5 144 LEU A O 1
ATOM 1161 N N . CYS A 1 145 ? 21.188 22.703 11.672 1 93.88 145 CYS A N 1
ATOM 1162 C CA . CYS A 1 145 ? 20.359 23.453 12.609 1 93.88 145 CYS A CA 1
ATOM 1163 C C . CYS A 1 145 ? 20.875 24.875 12.797 1 93.88 145 CYS A C 1
ATOM 1165 O O . CYS A 1 145 ? 20.453 25.578 13.711 1 93.88 145 CYS A O 1
ATOM 1167 N N . ARG A 1 146 ? 21.734 25.312 11.977 1 91.88 146 ARG A N 1
ATOM 1168 C CA . ARG A 1 146 ? 22.438 26.594 12.148 1 91.88 146 ARG A CA 1
ATOM 1169 C C . ARG A 1 146 ? 21.469 27.766 12.117 1 91.88 146 ARG A C 1
ATOM 1171 O O . ARG A 1 146 ? 21.688 28.781 12.781 1 91.88 146 ARG A O 1
ATOM 1178 N N . ASP A 1 147 ? 20.375 27.609 11.422 1 90.44 147 ASP A N 1
ATOM 1179 C CA . ASP A 1 147 ? 19.469 28.734 11.219 1 90.44 147 ASP A CA 1
ATOM 1180 C C . ASP A 1 147 ? 18.328 28.703 12.234 1 90.44 147 ASP A C 1
ATOM 1182 O O . ASP A 1 147 ? 17.469 29.578 12.227 1 90.44 147 ASP A O 1
ATOM 1186 N N . LEU A 1 148 ? 18.328 27.734 13.078 1 94.38 148 LEU A N 1
ATOM 1187 C CA . LEU A 1 148 ? 17.266 27.656 14.078 1 94.38 148 LEU A CA 1
ATOM 1188 C C . LEU A 1 148 ? 17.578 28.547 15.281 1 94.38 148 LEU A C 1
ATOM 1190 O O . LEU A 1 148 ? 18.734 28.641 15.695 1 94.38 148 LEU A O 1
ATOM 1194 N N . HIS A 1 149 ? 16.562 29.141 15.773 1 94.69 149 HIS A N 1
ATOM 1195 C CA . HIS A 1 149 ? 16.703 29.938 16.984 1 94.69 149 HIS A CA 1
ATOM 1196 C C . HIS A 1 149 ? 16.328 29.141 18.219 1 94.69 149 HIS A C 1
ATOM 1198 O O . HIS A 1 149 ? 15.352 28.406 18.219 1 94.69 149 HIS A O 1
ATOM 1204 N N . PHE A 1 150 ? 17.109 29.344 19.266 1 96.19 150 PHE A N 1
ATOM 1205 C CA . PHE A 1 150 ? 16.875 28.641 20.516 1 96.19 150 PHE A CA 1
ATOM 1206 C C . PHE A 1 150 ? 15.867 29.406 21.375 1 96.19 150 PHE A C 1
ATOM 1208 O O . PHE A 1 150 ? 15.773 30.625 21.281 1 96.19 150 PHE A O 1
ATOM 1215 N N . PRO A 1 151 ? 15.109 28.812 22.266 1 96.38 151 PRO A N 1
ATOM 1216 C CA . PRO A 1 151 ? 15.164 27.375 22.5 1 96.38 151 PRO A CA 1
ATOM 1217 C C . PRO A 1 151 ? 14.555 26.547 21.375 1 96.38 151 PRO A C 1
ATOM 1219 O O . PRO A 1 151 ? 13.734 27.062 20.609 1 96.38 151 PRO A O 1
ATOM 1222 N N . CYS A 1 152 ? 15.047 25.266 21.281 1 97.19 152 CYS A N 1
ATOM 1223 C CA . CYS A 1 152 ? 14.516 24.281 20.344 1 97.19 152 CYS A CA 1
ATOM 1224 C C . CYS A 1 152 ? 13.961 23.078 21.078 1 97.19 152 CYS A C 1
ATOM 1226 O O . CYS A 1 152 ? 14.227 22.891 22.281 1 97.19 152 CYS A O 1
ATOM 1228 N N . ILE A 1 153 ? 13.156 22.328 20.453 1 95.75 153 ILE A N 1
ATOM 1229 C CA . ILE A 1 153 ? 12.594 21.109 21.016 1 95.75 153 ILE A CA 1
ATOM 1230 C C . ILE A 1 153 ? 12.859 19.938 20.078 1 95.75 153 ILE A C 1
ATOM 1232 O O . ILE A 1 153 ? 12.75 20.078 18.859 1 95.75 153 ILE A O 1
ATOM 1236 N N . ILE A 1 154 ? 13.297 18.812 20.625 1 94.5 154 ILE A N 1
ATOM 1237 C CA . ILE A 1 154 ? 13.578 17.578 19.891 1 94.5 154 ILE A CA 1
ATOM 1238 C C . ILE A 1 154 ? 12.391 16.625 20 1 94.5 154 ILE A C 1
ATOM 1240 O O . ILE A 1 154 ? 11.945 16.312 21.109 1 94.5 154 ILE A O 1
ATOM 1244 N N . LYS A 1 155 ? 11.898 16.203 18.828 1 90.69 155 LYS A N 1
ATOM 1245 C CA . LYS A 1 155 ? 10.695 15.367 18.812 1 90.69 155 LYS A CA 1
ATOM 1246 C C . LYS A 1 155 ? 10.914 14.102 18 1 90.69 155 LYS A C 1
ATOM 1248 O O . LYS A 1 155 ? 11.727 14.086 17.062 1 90.69 155 LYS A O 1
ATOM 1253 N N . HIS A 1 156 ? 10.188 13.062 18.422 1 86 156 HIS A N 1
ATOM 1254 C CA . HIS A 1 156 ? 10.102 11.867 17.578 1 86 156 HIS A CA 1
ATOM 1255 C C . HIS A 1 156 ? 9.359 12.156 16.281 1 86 156 HIS A C 1
ATOM 1257 O O . HIS A 1 156 ? 8.438 12.977 16.25 1 86 156 HIS A O 1
ATOM 1263 N N . ILE A 1 157 ? 9.719 11.461 15.211 1 83.56 157 ILE A N 1
ATOM 1264 C CA . ILE A 1 157 ? 9.156 11.758 13.898 1 83.56 157 ILE A CA 1
ATOM 1265 C C . ILE A 1 157 ? 7.711 11.273 13.836 1 83.56 157 ILE A C 1
ATOM 1267 O O . ILE A 1 157 ? 6.918 11.766 13.023 1 83.56 157 ILE A O 1
ATOM 1271 N N . SER A 1 158 ? 7.504 10.234 14.656 1 77.69 158 SER A N 1
ATOM 1272 C CA . SER A 1 158 ? 6.129 9.742 14.672 1 77.69 158 SER A CA 1
ATOM 1273 C C . SER A 1 158 ? 5.27 10.539 15.656 1 77.69 158 SER A C 1
ATOM 1275 O O . SER A 1 158 ? 5.785 11.109 16.609 1 77.69 158 SER A O 1
ATOM 1277 N N . GLY A 1 159 ? 4.051 10.844 15.344 1 61.28 159 GLY A N 1
ATOM 1278 C CA . GLY A 1 159 ? 3.145 11.711 16.078 1 61.28 159 GLY A CA 1
ATOM 1279 C C . GLY A 1 159 ? 2.527 11.039 17.297 1 61.28 159 GLY A C 1
ATOM 1280 O O . GLY A 1 159 ? 1.559 11.539 17.859 1 61.28 159 GLY A O 1
ATOM 1281 N N . TYR A 1 160 ? 3.109 9.695 17.688 1 62.59 160 TYR A N 1
ATOM 1282 C CA . TYR A 1 160 ? 2.24 9.031 18.656 1 62.59 160 TYR A CA 1
ATOM 1283 C C . TYR A 1 160 ? 2.791 9.18 20.062 1 62.59 160 TYR A C 1
ATOM 1285 O O . TYR A 1 160 ? 3.85 8.633 20.391 1 62.59 160 TYR A O 1
ATOM 1293 N N . SER A 1 161 ? 2.029 9.891 20.938 1 56.28 161 SER A N 1
ATOM 1294 C CA . SER A 1 161 ? 1.933 9.938 22.391 1 56.28 161 SER A CA 1
ATOM 1295 C C . SER A 1 161 ? 3.199 10.523 23.016 1 56.28 161 SER A C 1
ATOM 1297 O O . SER A 1 161 ? 3.631 10.086 24.078 1 56.28 161 SER A O 1
ATOM 1299 N N . SER A 1 162 ? 3.918 11.289 22.25 1 65.88 162 SER A N 1
ATOM 1300 C CA . SER A 1 162 ? 5.094 11.977 22.766 1 65.88 162 SER A CA 1
ATOM 1301 C C . SER A 1 162 ? 6.152 10.984 23.25 1 65.88 162 SER A C 1
ATOM 1303 O O . SER A 1 162 ? 6.875 11.258 24.203 1 65.88 162 SER A O 1
ATOM 1305 N N . VAL A 1 163 ? 6.168 9.828 22.625 1 65 163 VAL A N 1
ATOM 1306 C CA . VAL A 1 163 ? 7.137 8.789 22.969 1 65 163 VAL A CA 1
ATOM 1307 C C . VAL A 1 163 ? 8.547 9.367 22.922 1 65 163 VAL A C 1
ATOM 1309 O O . VAL A 1 163 ? 8.898 10.086 21.984 1 65 163 VAL A O 1
ATOM 1312 N N . GLY A 1 164 ? 9.297 9.188 23.969 1 69.62 164 GLY A N 1
ATOM 1313 C CA . GLY A 1 164 ? 10.703 9.562 24.031 1 69.62 164 GLY A CA 1
ATOM 1314 C C . GLY A 1 164 ? 10.914 11 24.469 1 69.62 164 GLY A C 1
ATOM 1315 O O . GLY A 1 164 ? 12.047 11.43 24.672 1 69.62 164 GLY A O 1
ATOM 1316 N N . MET A 1 165 ? 9.805 11.656 24.641 1 80 165 MET A N 1
ATOM 1317 C CA . MET A 1 165 ? 9.945 13.07 24.969 1 80 165 MET A CA 1
ATOM 1318 C C . MET A 1 165 ? 10 13.289 26.469 1 80 165 MET A C 1
ATOM 1320 O O . MET A 1 165 ? 9.164 12.758 27.219 1 80 165 MET A O 1
ATOM 1324 N N . ASP A 1 166 ? 11.023 13.906 26.922 1 82.88 166 ASP A N 1
ATOM 1325 C CA . ASP A 1 166 ? 11.133 14.391 28.297 1 82.88 166 ASP A CA 1
ATOM 1326 C C . ASP A 1 166 ? 11.602 15.844 28.328 1 82.88 166 ASP A C 1
ATOM 1328 O O . ASP A 1 166 ? 11.727 16.484 27.297 1 82.88 166 ASP A O 1
ATOM 1332 N N . LYS A 1 167 ? 11.719 16.375 29.469 1 84.25 167 LYS A N 1
ATOM 1333 C CA . LYS A 1 167 ? 12.023 17.797 29.641 1 84.25 167 LYS A CA 1
ATOM 1334 C C . LYS A 1 167 ? 13.352 18.141 28.969 1 84.25 167 LYS A C 1
ATOM 1336 O O . LYS A 1 167 ? 13.531 19.281 28.516 1 84.25 167 LYS A O 1
ATOM 1341 N N . SER A 1 168 ? 14.234 17.172 28.859 1 90.31 168 SER A N 1
ATOM 1342 C CA . SER A 1 168 ? 15.547 17.422 28.297 1 90.31 168 SER A CA 1
ATOM 1343 C C . SER A 1 168 ? 15.469 17.625 26.781 1 90.31 168 SER A C 1
ATOM 1345 O O . SER A 1 168 ? 16.453 18.016 26.156 1 90.31 168 SER A O 1
ATOM 1347 N N . CYS A 1 169 ? 14.336 17.406 26.281 1 92.56 169 CYS A N 1
ATOM 1348 C CA . CYS A 1 169 ? 14.164 17.562 24.844 1 92.56 169 CYS A CA 1
ATOM 1349 C C . CYS A 1 169 ? 14.086 19.031 24.453 1 92.56 169 CYS A C 1
ATOM 1351 O O . CYS A 1 169 ? 14.211 19.375 23.281 1 92.56 169 CYS A O 1
ATOM 1353 N N . LYS A 1 170 ? 13.734 19.844 25.422 1 94.12 170 LYS A N 1
ATOM 1354 C CA . LYS A 1 170 ? 13.875 21.281 25.188 1 94.12 170 LYS A CA 1
ATOM 1355 C C . LYS A 1 170 ? 15.312 21.734 25.422 1 94.12 170 LYS A C 1
ATOM 1357 O O . LYS A 1 170 ? 15.852 21.594 26.531 1 94.12 170 LYS A O 1
ATOM 1362 N N . VAL A 1 171 ? 15.906 22.234 24.422 1 97.25 171 VAL A N 1
ATOM 1363 C CA . VAL A 1 171 ? 17.328 22.594 24.5 1 97.25 171 VAL A CA 1
ATOM 1364 C C . VAL A 1 171 ? 17.484 24.094 24.281 1 97.25 171 VAL A C 1
ATOM 1366 O O . VAL A 1 171 ? 16.719 24.719 23.547 1 97.25 171 VAL A O 1
ATOM 1369 N N . TYR A 1 172 ? 18.547 24.672 24.828 1 97.19 172 TYR A N 1
ATOM 1370 C CA . TYR A 1 172 ? 18.641 26.125 24.906 1 97.19 172 TYR A CA 1
ATOM 1371 C C . TYR A 1 172 ? 19.844 26.625 24.125 1 97.19 172 TYR A C 1
ATOM 1373 O O . TYR A 1 172 ? 20.031 27.844 23.984 1 97.19 172 TYR A O 1
ATOM 1381 N N . ASP A 1 173 ? 20.688 25.75 23.688 1 97.38 173 ASP A N 1
ATOM 1382 C CA . ASP A 1 173 ? 21.828 26.141 22.859 1 97.38 173 ASP A CA 1
ATOM 1383 C C . ASP A 1 173 ? 22.297 24.969 21.984 1 97.38 173 ASP A C 1
ATOM 1385 O O . ASP A 1 173 ? 21.766 23.875 22.078 1 97.38 173 ASP A O 1
ATOM 1389 N N . MET A 1 174 ? 23.266 25.234 21.141 1 97.56 174 MET A N 1
ATOM 1390 C CA . MET A 1 174 ? 23.719 24.281 20.141 1 97.56 174 MET A CA 1
ATOM 1391 C C . MET A 1 174 ? 24.406 23.078 20.797 1 97.56 174 MET A C 1
ATOM 1393 O O . MET A 1 174 ? 24.266 21.953 20.328 1 97.56 174 MET A O 1
ATOM 1397 N N . VAL A 1 175 ? 25.094 23.312 21.844 1 97.44 175 VAL A N 1
ATOM 1398 C CA . VAL A 1 175 ? 25.797 22.234 22.531 1 97.44 175 VAL A CA 1
ATOM 1399 C C . VAL A 1 175 ? 24.781 21.234 23.094 1 97.44 175 VAL A C 1
ATOM 1401 O O . VAL A 1 175 ? 24.922 20.031 22.906 1 97.44 175 VAL A O 1
ATOM 1404 N N . GLN A 1 176 ? 23.781 21.797 23.75 1 97.56 176 GLN A N 1
ATOM 1405 C CA . GLN A 1 176 ? 22.719 20.953 24.281 1 97.56 176 GLN A CA 1
ATOM 1406 C C . GLN A 1 176 ? 22 20.203 23.156 1 97.56 176 GLN A C 1
ATOM 1408 O O . GLN A 1 176 ? 21.672 19.016 23.312 1 97.56 176 GLN A O 1
ATOM 1413 N N . LEU A 1 177 ? 21.781 20.906 22.109 1 97.94 177 LEU A N 1
ATOM 1414 C CA . LEU A 1 177 ? 21.094 20.297 20.969 1 97.94 177 LEU A CA 1
ATOM 1415 C C . LEU A 1 177 ? 21.859 19.109 20.422 1 97.94 177 LEU A C 1
ATOM 1417 O O . LEU A 1 177 ? 21.297 18.031 20.234 1 97.94 177 LEU A O 1
ATOM 1421 N N . VAL A 1 178 ? 23.109 19.266 20.234 1 97.38 178 VAL A N 1
ATOM 1422 C CA . VAL A 1 178 ? 23.938 18.219 19.656 1 97.38 178 VAL A CA 1
ATOM 1423 C C . VAL A 1 178 ? 23.938 16.984 20.562 1 97.38 178 VAL A C 1
ATOM 1425 O O . VAL A 1 178 ? 23.703 15.867 20.094 1 97.38 178 VAL A O 1
ATOM 1428 N N . VAL A 1 179 ? 24.109 17.234 21.797 1 96.31 179 VAL A N 1
ATOM 1429 C CA . VAL A 1 179 ? 24.203 16.141 22.766 1 96.31 179 VAL A CA 1
ATOM 1430 C C . VAL A 1 179 ? 22.875 15.398 22.828 1 96.31 179 VAL A C 1
ATOM 1432 O O . VAL A 1 179 ? 22.828 14.164 22.719 1 96.31 179 VAL A O 1
ATOM 1435 N N . ARG A 1 180 ? 21.828 16.109 22.953 1 95.75 180 ARG A N 1
ATOM 1436 C CA . ARG A 1 180 ? 20.516 15.492 23.156 1 95.75 180 ARG A CA 1
ATOM 1437 C C . ARG A 1 180 ? 20.016 14.844 21.875 1 95.75 180 ARG A C 1
ATOM 1439 O O . ARG A 1 180 ? 19.406 13.781 21.906 1 95.75 180 ARG A O 1
ATOM 1446 N N . ALA A 1 181 ? 20.234 15.477 20.75 1 95.5 181 ALA A N 1
ATOM 1447 C CA . ALA A 1 181 ? 19.812 14.922 19.469 1 95.5 181 ALA A CA 1
ATOM 1448 C C . ALA A 1 181 ? 20.531 13.609 19.172 1 95.5 181 ALA A C 1
ATOM 1450 O O . ALA A 1 181 ? 19.938 12.656 18.672 1 95.5 181 ALA A O 1
ATOM 1451 N N . LYS A 1 182 ? 21.781 13.57 19.453 1 94.12 182 LYS A N 1
ATOM 1452 C CA . LYS A 1 182 ? 22.547 12.336 19.25 1 94.12 182 LYS A CA 1
ATOM 1453 C C . LYS A 1 182 ? 21.984 11.195 20.094 1 94.12 182 LYS A C 1
ATOM 1455 O O . LYS A 1 182 ? 21.812 10.078 19.594 1 94.12 182 LYS A O 1
ATOM 1460 N N . ARG A 1 183 ? 21.75 11.531 21.281 1 91.38 183 ARG A N 1
ATOM 1461 C CA . ARG A 1 183 ? 21.172 10.523 22.172 1 91.38 183 ARG A CA 1
ATOM 1462 C C . ARG A 1 183 ? 19.812 10.07 21.656 1 91.38 183 ARG A C 1
ATOM 1464 O O . ARG A 1 183 ? 19.5 8.883 21.672 1 91.38 183 ARG A O 1
ATOM 1471 N N . PHE A 1 184 ? 19.047 11.023 21.234 1 89.44 184 PHE A N 1
ATOM 1472 C CA . PHE A 1 184 ? 17.703 10.75 20.734 1 89.44 184 PHE A CA 1
ATOM 1473 C C . PHE A 1 184 ? 17.766 9.844 19.5 1 89.44 184 PHE A C 1
ATOM 1475 O O . PHE A 1 184 ? 17.047 8.844 19.422 1 89.44 184 PHE A O 1
ATOM 1482 N N . MET A 1 185 ? 18.641 10.141 18.594 1 88.31 185 MET A N 1
ATOM 1483 C CA . MET A 1 185 ? 18.734 9.398 17.344 1 88.31 185 MET A CA 1
ATOM 1484 C C . MET A 1 185 ? 19.344 8.016 17.578 1 88.31 185 MET A C 1
ATOM 1486 O O . MET A 1 185 ? 19.062 7.082 16.812 1 88.31 185 MET A O 1
ATOM 1490 N N . ALA A 1 186 ? 20.141 7.957 18.609 1 85.25 186 ALA A N 1
ATOM 1491 C CA . ALA A 1 186 ? 20.672 6.641 18.969 1 85.25 186 ALA A CA 1
ATOM 1492 C C . ALA A 1 186 ? 19.547 5.68 19.328 1 85.25 186 ALA A C 1
ATOM 1494 O O . ALA A 1 186 ? 19.656 4.473 19.109 1 85.25 186 ALA A O 1
ATOM 1495 N N . GLU A 1 187 ? 18.547 6.246 19.75 1 78.75 187 GLU A N 1
ATOM 1496 C CA . GLU A 1 187 ? 17.406 5.422 20.188 1 78.75 187 GLU A CA 1
ATOM 1497 C C . GLU A 1 187 ? 16.359 5.328 19.094 1 78.75 187 GLU A C 1
ATOM 1499 O O . GLU A 1 187 ? 15.727 4.281 18.906 1 78.75 187 GLU A O 1
ATOM 1504 N N . TYR A 1 188 ? 16.156 6.398 18.328 1 78.94 188 TYR A N 1
ATOM 1505 C CA . TYR A 1 188 ? 14.977 6.445 17.469 1 78.94 188 TYR A CA 1
ATOM 1506 C C . TYR A 1 188 ? 15.383 6.703 16.016 1 78.94 188 TYR A C 1
ATOM 1508 O O . TYR A 1 188 ? 14.531 6.82 15.133 1 78.94 188 TYR A O 1
ATOM 1516 N N . GLN A 1 189 ? 16.594 6.762 15.688 1 78.56 189 GLN A N 1
ATOM 1517 C CA . GLN A 1 189 ? 17.172 6.855 14.352 1 78.56 189 GLN A CA 1
ATOM 1518 C C . GLN A 1 189 ? 17.094 8.281 13.812 1 78.56 189 GLN A C 1
ATOM 1520 O O . GLN A 1 189 ? 18.078 8.82 13.312 1 78.56 189 GLN A O 1
ATOM 1525 N N . PHE A 1 190 ? 15.867 8.891 13.922 1 85.56 190 PHE A N 1
ATOM 1526 C CA . PHE A 1 190 ? 15.633 10.234 13.406 1 85.56 190 PHE A CA 1
ATOM 1527 C C . PHE A 1 190 ? 15.188 11.172 14.531 1 85.56 190 PHE A C 1
ATOM 1529 O O . PHE A 1 190 ? 14.672 10.719 15.555 1 85.56 190 PHE A O 1
ATOM 1536 N N . ALA A 1 191 ? 15.414 12.461 14.289 1 90.44 191 ALA A N 1
ATOM 1537 C CA . ALA A 1 191 ? 14.922 13.484 15.203 1 90.44 191 ALA A CA 1
ATOM 1538 C C . ALA A 1 191 ? 14.414 14.703 14.438 1 90.44 191 ALA A C 1
ATOM 1540 O O . ALA A 1 191 ? 15.031 15.133 13.461 1 90.44 191 ALA A O 1
ATOM 1541 N N . LEU A 1 192 ? 13.281 15.094 14.836 1 92.44 192 LEU A N 1
ATOM 1542 C CA . LEU A 1 192 ? 12.781 16.391 14.375 1 92.44 192 LEU A CA 1
ATOM 1543 C C . LEU A 1 192 ? 13.133 17.484 15.375 1 92.44 192 LEU A C 1
ATOM 1545 O O . LEU A 1 192 ? 12.781 17.406 16.547 1 92.44 192 LEU A O 1
ATOM 1549 N N . VAL A 1 193 ? 13.891 18.453 14.922 1 94.94 193 VAL A N 1
ATOM 1550 C CA . VAL A 1 193 ? 14.227 19.609 15.742 1 94.94 193 VAL A CA 1
ATOM 1551 C C . VAL A 1 193 ? 13.414 20.812 15.289 1 94.94 193 VAL A C 1
ATOM 1553 O O . VAL A 1 193 ? 13.422 21.172 14.109 1 94.94 193 VAL A O 1
ATOM 1556 N N . GLU A 1 194 ? 12.711 21.406 16.234 1 95.38 194 GLU A N 1
ATOM 1557 C CA . GLU A 1 194 ? 11.906 22.578 15.938 1 95.38 194 GLU A CA 1
ATOM 1558 C C . GLU A 1 194 ? 12.234 23.734 16.891 1 95.38 194 GLU A C 1
ATOM 1560 O O . GLU A 1 194 ? 12.578 23.5 18.047 1 95.38 194 GLU A O 1
ATOM 1565 N N . GLU A 1 195 ? 12.125 24.938 16.328 1 95.19 195 GLU A N 1
ATOM 1566 C CA . GLU A 1 195 ? 12.102 26.062 17.266 1 95.19 195 GLU A CA 1
ATOM 1567 C C . GLU A 1 195 ? 10.938 25.953 18.25 1 95.19 195 GLU A C 1
ATOM 1569 O O . GLU A 1 195 ? 9.82 25.609 17.859 1 95.19 195 GLU A O 1
ATOM 1574 N N . PHE A 1 196 ? 11.25 26.125 19.5 1 94.19 196 PHE A N 1
ATOM 1575 C CA . PHE A 1 196 ? 10.195 26.078 20.5 1 94.19 196 PHE A CA 1
ATOM 1576 C C . PHE A 1 196 ? 9.297 27.312 20.391 1 94.19 196 PHE A C 1
ATOM 1578 O O . PHE A 1 196 ? 9.773 28.438 20.453 1 94.19 196 PHE A O 1
ATOM 1585 N N . VAL A 1 197 ? 8.047 27.141 20.219 1 92.12 197 VAL A N 1
ATOM 1586 C CA . VAL A 1 197 ? 7.082 28.234 20.141 1 92.12 197 VAL A CA 1
ATOM 1587 C C . VAL A 1 197 ? 6.414 28.438 21.5 1 92.12 197 VAL A C 1
ATOM 1589 O O . VAL A 1 197 ? 5.676 27.562 21.969 1 92.12 197 VAL A O 1
ATOM 1592 N N . SER A 1 198 ? 6.664 29.531 22.047 1 88.62 198 SER A N 1
ATOM 1593 C CA . SER A 1 198 ? 6.039 29.844 23.328 1 88.62 198 SER A CA 1
ATOM 1594 C C . SER A 1 198 ? 4.625 30.375 23.141 1 88.62 198 SER A C 1
ATOM 1596 O O . SER A 1 198 ? 4.227 30.703 22.016 1 88.62 198 SER A O 1
ATOM 1598 N N . GLY A 1 199 ? 3.865 30.422 24.266 1 89.94 199 GLY A N 1
ATOM 1599 C CA . GLY A 1 199 ? 2.51 30.938 24.219 1 89.94 199 GLY A CA 1
ATOM 1600 C C . GLY A 1 199 ? 1.455 29.906 24.531 1 89.94 199 GLY A C 1
ATOM 1601 O O . GLY A 1 199 ? 1.721 28.953 25.281 1 89.94 199 GLY A O 1
ATOM 1602 N N . ASP A 1 200 ? 0.27 30.219 24.031 1 92.62 200 ASP A N 1
ATOM 1603 C CA . ASP A 1 200 ? -0.858 29.359 24.359 1 92.62 200 ASP A CA 1
ATOM 1604 C C . ASP A 1 200 ? -0.86 28.094 23.484 1 92.62 200 ASP A C 1
ATOM 1606 O O . ASP A 1 200 ? -0.427 28.141 22.328 1 92.62 200 ASP A O 1
ATOM 1610 N N . GLU A 1 201 ? -1.238 26.984 24.047 1 93.88 201 GLU A N 1
ATOM 1611 C CA . GLU A 1 201 ? -1.486 25.75 23.297 1 93.88 201 GLU A CA 1
ATOM 1612 C C . GLU A 1 201 ? -2.982 25.484 23.156 1 93.88 201 GLU A C 1
ATOM 1614 O O . GLU A 1 201 ? -3.736 25.609 24.125 1 93.88 201 GLU A O 1
ATOM 1619 N N . ALA A 1 202 ? -3.387 25.281 21.984 1 96.19 202 ALA A N 1
ATOM 1620 C CA . ALA A 1 202 ? -4.789 24.969 21.719 1 96.19 202 ALA A CA 1
ATOM 1621 C C . ALA A 1 202 ? -4.922 23.719 20.875 1 96.19 202 ALA A C 1
ATOM 1623 O O . ALA A 1 202 ? -3.969 23.297 20.203 1 96.19 202 ALA A O 1
ATOM 1624 N N . THR A 1 203 ? -6.027 23.031 20.969 1 96.25 203 THR A N 1
ATOM 1625 C CA . THR A 1 203 ? -6.367 21.859 20.172 1 96.25 203 THR A CA 1
ATOM 1626 C C . THR A 1 203 ? -7.73 22.047 19.516 1 96.25 203 THR A C 1
ATOM 1628 O O . THR A 1 203 ? -8.633 22.656 20.078 1 96.25 203 THR A O 1
ATOM 1631 N N . ILE A 1 204 ? -7.832 21.656 18.297 1 98.12 204 ILE A N 1
ATOM 1632 C CA . ILE A 1 204 ? -9.031 21.797 17.469 1 98.12 204 ILE A CA 1
ATOM 1633 C C . ILE A 1 204 ? -9.438 20.438 16.906 1 98.12 204 ILE A C 1
ATOM 1635 O O . ILE A 1 204 ? -8.602 19.703 16.375 1 98.12 204 ILE A O 1
ATOM 1639 N N . LEU A 1 205 ? -10.688 20.078 17.047 1 98.38 205 LEU A N 1
ATOM 1640 C CA . LEU A 1 205 ? -11.234 18.875 16.438 1 98.38 205 LEU A CA 1
ATOM 1641 C C . LEU A 1 205 ? -11.859 19.188 15.078 1 98.38 205 LEU A C 1
ATOM 1643 O O . LEU A 1 205 ? -12.562 20.188 14.93 1 98.38 205 LEU A O 1
ATOM 1647 N N . ALA A 1 206 ? -11.508 18.484 14.062 1 98.12 206 ALA A N 1
ATOM 1648 C CA . ALA A 1 206 ? -12.133 18.562 12.742 1 98.12 206 ALA A CA 1
ATOM 1649 C C . ALA A 1 206 ? -12.617 17.188 12.273 1 98.12 206 ALA A C 1
ATOM 1651 O O . ALA A 1 206 ? -12.055 16.172 12.656 1 98.12 206 ALA A O 1
ATOM 1652 N N . CYS A 1 207 ? -13.688 17.156 11.469 1 98.06 207 CYS A N 1
ATOM 1653 C CA . CYS A 1 207 ? -14.188 15.891 10.945 1 98.06 207 CYS A CA 1
ATOM 1654 C C . CYS A 1 207 ? -14.914 16.094 9.625 1 98.06 207 CYS A C 1
ATOM 1656 O O . CYS A 1 207 ? -15.195 17.234 9.234 1 98.06 207 CYS A O 1
ATOM 1658 N N . ASN A 1 208 ? -15.047 15.023 8.953 1 97 208 ASN A N 1
ATOM 1659 C CA . ASN A 1 208 ? -15.859 15.031 7.746 1 97 208 ASN A CA 1
ATOM 1660 C C . ASN A 1 208 ? -17.328 15.305 8.055 1 97 208 ASN A C 1
ATOM 1662 O O . ASN A 1 208 ? -17.891 14.719 8.977 1 97 208 ASN A O 1
ATOM 1666 N N . ASP A 1 209 ? -17.891 16.234 7.418 1 96.94 209 ASP A N 1
ATOM 1667 C CA . ASP A 1 209 ? -19.312 16.594 7.504 1 96.94 209 ASP A CA 1
ATOM 1668 C C . ASP A 1 209 ? -19.828 17.094 6.16 1 96.94 209 ASP A C 1
ATOM 1670 O O . ASP A 1 209 ? -19.656 18.266 5.812 1 96.94 209 ASP A O 1
ATOM 1674 N N . SER A 1 210 ? -20.531 16.297 5.52 1 91.75 210 SER A N 1
ATOM 1675 C CA . SER A 1 210 ? -20.969 16.578 4.156 1 91.75 210 SER A CA 1
ATOM 1676 C C . SER A 1 210 ? -21.953 17.734 4.117 1 91.75 210 SER A C 1
ATOM 1678 O O . SER A 1 210 ? -22.234 18.281 3.049 1 91.75 210 SER A O 1
ATOM 1680 N N . THR A 1 211 ? -22.516 18.094 5.27 1 92.38 211 THR A N 1
ATOM 1681 C CA . THR A 1 211 ? -23.469 19.203 5.312 1 92.38 211 THR A CA 1
ATOM 1682 C C . THR A 1 211 ? -22.75 20.531 5.41 1 92.38 211 THR A C 1
ATOM 1684 O O . THR A 1 211 ? -23.375 21.594 5.273 1 92.38 211 THR A O 1
ATOM 1687 N N . GLN A 1 212 ? -21.5 20.484 5.672 1 92.19 212 GLN A N 1
ATOM 1688 C CA . GLN A 1 212 ? -20.703 21.703 5.82 1 92.19 212 GLN A CA 1
ATOM 1689 C C . GLN A 1 212 ? -20 22.062 4.516 1 92.19 212 GLN A C 1
ATOM 1691 O O . GLN A 1 212 ? -19.812 21.219 3.645 1 92.19 212 GLN A O 1
ATOM 1696 N N . PRO A 1 213 ? -19.609 23.344 4.41 1 83.31 213 PRO A N 1
ATOM 1697 C CA . PRO A 1 213 ? -18.812 23.719 3.25 1 83.31 213 PRO A CA 1
ATOM 1698 C C . PRO A 1 213 ? -17.547 22.891 3.111 1 83.31 213 PRO A C 1
ATOM 1700 O O . PRO A 1 213 ? -16.859 22.609 4.105 1 83.31 213 PRO A O 1
ATOM 1703 N N . GLU A 1 214 ? -17.328 22.438 1.904 1 82.62 214 GLU A N 1
ATOM 1704 C CA . GLU A 1 214 ? -16.156 21.641 1.545 1 82.62 214 GLU A CA 1
ATOM 1705 C C . GLU A 1 214 ? -16.156 20.297 2.26 1 82.62 214 GLU A C 1
ATOM 1707 O O . GLU A 1 214 ? -15.148 19.578 2.258 1 82.62 214 GLU A O 1
ATOM 1712 N N . GLY A 1 215 ? -17.188 20.031 3.02 1 90.62 215 GLY A N 1
ATOM 1713 C CA . GLY A 1 215 ? -17.344 18.719 3.639 1 90.62 215 GLY A CA 1
ATOM 1714 C C . GLY A 1 215 ? -16.594 18.578 4.945 1 90.62 215 GLY A C 1
ATOM 1715 O O . GLY A 1 215 ? -16.281 17.469 5.375 1 90.62 215 GLY A O 1
ATOM 1716 N N . VAL A 1 216 ? -16.203 19.734 5.602 1 95.81 216 VAL A N 1
ATOM 1717 C CA . VAL A 1 216 ? -15.391 19.688 6.809 1 95.81 216 VAL A CA 1
ATOM 1718 C C . VAL A 1 216 ? -16.047 20.516 7.914 1 95.81 216 VAL A C 1
ATOM 1720 O O . VAL A 1 216 ? -16.406 21.672 7.699 1 95.81 216 VAL A O 1
ATOM 1723 N N . ARG A 1 217 ? -16.219 19.938 9.016 1 97 217 ARG A N 1
ATOM 1724 C CA . ARG A 1 217 ? -16.609 20.656 10.227 1 97 217 ARG A CA 1
ATOM 1725 C C . ARG A 1 217 ? -15.398 20.875 11.141 1 97 217 ARG A C 1
ATOM 1727 O O . ARG A 1 217 ? -14.695 19.922 11.484 1 97 217 ARG A O 1
ATOM 1734 N N . VAL A 1 218 ? -15.195 22.094 11.438 1 97.62 218 VAL A N 1
ATOM 1735 C CA . VAL A 1 218 ? -14.164 22.453 12.398 1 97.62 218 VAL A CA 1
ATOM 1736 C C . VAL A 1 218 ? -14.812 22.953 13.695 1 97.62 218 VAL A C 1
ATOM 1738 O O . VAL A 1 218 ? -15.648 23.859 13.672 1 97.62 218 VAL A O 1
ATOM 1741 N N . PHE A 1 219 ? -14.484 22.312 14.805 1 97.94 219 PHE A N 1
ATOM 1742 C CA . PHE A 1 219 ? -15.047 22.688 16.094 1 97.94 219 PHE A CA 1
ATOM 1743 C C . PHE A 1 219 ? -14.266 23.844 16.719 1 97.94 219 PHE A C 1
ATOM 1745 O O . PHE A 1 219 ? -13.078 24.016 16.422 1 97.94 219 PHE A O 1
ATOM 1752 N N . PRO A 1 220 ? -14.961 24.625 17.562 1 96.94 220 PRO A N 1
ATOM 1753 C CA . PRO A 1 220 ? -14.227 25.688 18.266 1 96.94 220 PRO A CA 1
ATOM 1754 C C . PRO A 1 220 ? -13.062 25.156 19.094 1 96.94 220 PRO A C 1
ATOM 1756 O O . PRO A 1 220 ? -13.211 24.141 19.781 1 96.94 220 PRO A O 1
ATOM 1759 N N . PRO A 1 221 ? -11.953 25.828 19.047 1 97.5 221 PRO A N 1
ATOM 1760 C CA . PRO A 1 221 ? -10.766 25.344 19.766 1 97.5 221 PRO A CA 1
ATOM 1761 C C . PRO A 1 221 ? -10.914 25.453 21.281 1 97.5 221 PRO A C 1
ATOM 1763 O O . PRO A 1 221 ? -11.648 26.312 21.766 1 97.5 221 PRO A O 1
ATOM 1766 N N . VAL A 1 222 ? -10.227 24.594 21.984 1 96.38 222 VAL A N 1
ATOM 1767 C CA . VAL A 1 222 ? -10.023 24.719 23.422 1 96.38 222 VAL A CA 1
ATOM 1768 C C . VAL A 1 222 ? -8.531 24.906 23.719 1 96.38 222 VAL A C 1
ATOM 1770 O O . VAL A 1 222 ? -7.68 24.469 22.953 1 96.38 222 VAL A O 1
ATOM 1773 N N . GLN A 1 223 ? -8.273 25.625 24.688 1 94.44 223 GLN A N 1
ATOM 1774 C CA . GLN A 1 223 ? -6.898 25.859 25.094 1 94.44 223 GLN A CA 1
ATOM 1775 C C . GLN A 1 223 ? -6.613 25.219 26.453 1 94.44 223 GLN A C 1
ATOM 1777 O O . GLN A 1 223 ? -7.531 25 27.25 1 94.44 223 GLN A O 1
ATOM 1782 N N . VAL A 1 224 ? -5.371 24.844 26.609 1 88.88 224 VAL A N 1
ATOM 1783 C CA . VAL A 1 224 ? -4.969 24.172 27.844 1 88.88 224 VAL A CA 1
ATOM 1784 C C . VAL A 1 224 ? -4.023 25.078 28.625 1 88.88 224 VAL A C 1
ATOM 1786 O O . VAL A 1 224 ? -3.191 25.781 28.047 1 88.88 224 VAL A O 1
ATOM 1789 N N . THR A 1 225 ? -4.234 25.188 29.859 1 83.31 225 THR A N 1
ATOM 1790 C CA . THR A 1 225 ? -3.305 25.828 30.781 1 83.31 225 THR A CA 1
ATOM 1791 C C . THR A 1 225 ? -2.5 24.797 31.547 1 83.31 225 THR A C 1
ATOM 1793 O O . THR A 1 225 ? -3.066 23.859 32.125 1 83.31 225 THR A O 1
ATOM 1796 N N . PHE A 1 226 ? -1.188 24.922 31.422 1 78.69 226 PHE A N 1
ATOM 1797 C CA . PHE A 1 226 ? -0.283 24 32.094 1 78.69 226 PHE A CA 1
ATOM 1798 C C . PHE A 1 226 ? -0.083 24.391 33.531 1 78.69 226 PHE A C 1
ATOM 1800 O O . PHE A 1 226 ? -0.22 25.562 33.906 1 78.69 226 PHE A O 1
ATOM 1807 N N . PRO A 1 227 ? 0.239 23.375 34.344 1 76.44 227 PRO A N 1
ATOM 1808 C CA . PRO A 1 227 ? 0.593 23.719 35.719 1 76.44 227 PRO A CA 1
ATOM 1809 C C . PRO A 1 227 ? 1.86 24.578 35.812 1 76.44 227 PRO A C 1
ATOM 1811 O O . PRO A 1 227 ? 2.584 24.719 34.812 1 76.44 227 PRO A O 1
ATOM 1814 N N . GLU A 1 228 ? 2.041 25.156 36.969 1 75 228 GLU A N 1
ATOM 1815 C CA . GLU A 1 228 ? 3.209 26 37.156 1 75 228 GLU A CA 1
ATOM 1816 C C . GLU A 1 228 ? 4.5 25.25 36.844 1 75 228 GLU A C 1
ATOM 1818 O O . GLU A 1 228 ? 4.672 24.094 37.25 1 75 228 GLU A O 1
ATOM 1823 N N . GLY A 1 229 ? 5.328 25.766 36.062 1 73.31 229 GLY A N 1
ATOM 1824 C CA . GLY A 1 229 ? 6.629 25.188 35.75 1 73.31 229 GLY A CA 1
ATOM 1825 C C . GLY A 1 229 ? 6.621 24.328 34.5 1 73.31 229 GLY A C 1
ATOM 1826 O O . GLY A 1 229 ? 7.68 23.891 34.031 1 73.31 229 GLY A O 1
ATOM 1827 N N . GLU A 1 230 ? 5.484 24.062 33.969 1 75.44 230 GLU A N 1
ATOM 1828 C CA . GLU A 1 230 ? 5.367 23.25 32.781 1 75.44 230 GLU A CA 1
ATOM 1829 C C . GLU A 1 230 ? 4.93 24.094 31.578 1 75.44 230 GLU A C 1
ATOM 1831 O O . GLU A 1 230 ? 4.074 24.969 31.719 1 75.44 230 GLU A O 1
ATOM 1836 N N . ASP A 1 231 ? 5.711 23.875 30.422 1 73.5 231 ASP A N 1
ATOM 1837 C CA . ASP A 1 231 ? 5.316 24.719 29.312 1 73.5 231 ASP A CA 1
ATOM 1838 C C . ASP A 1 231 ? 5.109 23.891 28.047 1 73.5 231 ASP A C 1
ATOM 1840 O O . ASP A 1 231 ? 4.941 24.453 26.953 1 73.5 231 ASP A O 1
ATOM 1844 N N . PHE A 1 232 ? 5.293 22.562 28.219 1 74.75 232 PHE A N 1
ATOM 1845 C CA . PHE A 1 232 ? 4.926 21.703 27.094 1 74.75 232 PHE A CA 1
ATOM 1846 C C . PHE A 1 232 ? 4.559 20.312 27.578 1 74.75 232 PHE A C 1
ATOM 1848 O O . PHE A 1 232 ? 4.949 19.906 28.688 1 74.75 232 PHE A O 1
ATOM 1855 N N . LYS A 1 233 ? 3.771 19.578 26.75 1 73.44 233 LYS A N 1
ATOM 1856 C CA . LYS A 1 233 ? 3.314 18.234 27.078 1 73.44 233 LYS A CA 1
ATOM 1857 C C . LYS A 1 233 ? 4.41 17.203 26.828 1 73.44 233 LYS A C 1
ATOM 1859 O O . LYS A 1 233 ? 4.875 17.047 25.703 1 73.44 233 LYS A O 1
ATOM 1864 N N . HIS A 1 234 ? 4.898 16.656 27.812 1 70.25 234 HIS A N 1
ATOM 1865 C CA . HIS A 1 234 ? 5.754 15.477 27.688 1 70.25 234 HIS A CA 1
ATOM 1866 C C . HIS A 1 234 ? 5.035 14.227 28.188 1 70.25 234 HIS A C 1
ATOM 1868 O O . HIS A 1 234 ? 3.92 14.305 28.703 1 70.25 234 HIS A O 1
ATOM 1874 N N . PHE A 1 235 ? 5.578 13.094 27.922 1 67.25 235 PHE A N 1
ATOM 1875 C CA . PHE A 1 235 ? 4.902 11.812 28.094 1 67.25 235 PHE A CA 1
ATOM 1876 C C . PHE A 1 235 ? 4.32 11.695 29.5 1 67.25 235 PHE A C 1
ATOM 1878 O O . PHE A 1 235 ? 3.145 11.367 29.672 1 67.25 235 PHE A O 1
ATOM 1885 N N . HIS A 1 236 ? 5.117 12.086 30.453 1 64.31 236 HIS A N 1
ATOM 1886 C CA . HIS A 1 236 ? 4.688 11.938 31.844 1 64.31 236 HIS A CA 1
ATOM 1887 C C . HIS A 1 236 ? 3.537 12.883 32.156 1 64.31 236 HIS A C 1
ATOM 1889 O O . HIS A 1 236 ? 2.578 12.492 32.844 1 64.31 236 HIS A O 1
ATOM 1895 N N . LEU A 1 237 ? 3.588 14.102 31.703 1 62.16 237 LEU A N 1
ATOM 1896 C CA . LEU A 1 237 ? 2.547 15.094 31.969 1 62.16 237 LEU A CA 1
ATOM 1897 C C . LEU A 1 237 ? 1.244 14.703 31.266 1 62.16 237 LEU A C 1
ATOM 1899 O O . LEU A 1 237 ? 0.162 14.867 31.844 1 62.16 237 LEU A O 1
ATOM 1903 N N . LYS A 1 238 ? 1.393 14.219 30.078 1 62.09 238 LYS A N 1
ATOM 1904 C CA . LYS A 1 238 ? 0.233 13.859 29.266 1 62.09 238 LYS A CA 1
ATOM 1905 C C . LYS A 1 238 ? -0.537 12.703 29.906 1 62.09 238 LYS A C 1
ATOM 1907 O O . LYS A 1 238 ? -1.768 12.664 29.844 1 62.09 238 LYS A O 1
ATOM 1912 N N . TRP A 1 239 ? 0.108 11.828 30.516 1 59.31 239 TRP A N 1
ATOM 1913 C CA . TRP A 1 239 ? -0.563 10.578 30.875 1 59.31 239 TRP A CA 1
ATOM 1914 C C . TRP A 1 239 ? -0.564 10.375 32.375 1 59.31 239 TRP A C 1
ATOM 1916 O O . TRP A 1 239 ? -1.488 9.773 32.938 1 59.31 239 TRP A O 1
ATOM 1926 N N . ALA A 1 240 ? 0.539 10.805 33.062 1 50.25 240 ALA A N 1
ATOM 1927 C CA . ALA A 1 240 ? 0.626 10.562 34.5 1 50.25 240 ALA A CA 1
ATOM 1928 C C . ALA A 1 240 ? -0.226 11.562 35.281 1 50.25 240 ALA A C 1
ATOM 1930 O O . ALA A 1 240 ? -0.943 11.188 36.219 1 50.25 240 ALA A O 1
ATOM 1931 N N . SER A 1 241 ? -0.044 12.773 34.938 1 50.44 241 SER A N 1
ATOM 1932 C CA . SER A 1 241 ? -0.631 13.703 35.906 1 50.44 241 SER A CA 1
ATOM 1933 C C . SER A 1 241 ? -1.869 14.391 35.344 1 50.44 241 SER A C 1
ATOM 1935 O O . SER A 1 241 ? -2.754 14.812 36.062 1 50.44 241 SER A O 1
ATOM 1937 N N . TYR A 1 242 ? -2.217 13.883 33.969 1 55 242 TYR A N 1
ATOM 1938 C CA . TYR A 1 242 ? -3.328 14.625 33.406 1 55 242 TYR A CA 1
ATOM 1939 C C . TYR A 1 242 ? -3.934 15.594 34.406 1 55 242 TYR A C 1
ATOM 1941 O O . TYR A 1 242 ? -4.848 16.344 34.094 1 55 242 TYR A O 1
ATOM 1949 N N . GLU A 1 243 ? -3.354 15.555 35.781 1 55.41 243 GLU A N 1
ATOM 1950 C CA . GLU A 1 243 ? -3.803 16.375 36.906 1 55.41 243 GLU A CA 1
ATOM 1951 C C . GLU A 1 243 ? -3.252 17.797 36.812 1 55.41 243 GLU A C 1
ATOM 1953 O O . GLU A 1 243 ? -2.094 18 36.438 1 55.41 243 GLU A O 1
ATOM 1958 N N . GLY A 1 244 ? -4.141 18.641 36.594 1 62.62 244 GLY A N 1
ATOM 1959 C CA . GLY A 1 244 ? -3.834 20.047 36.719 1 62.62 244 GLY A CA 1
ATOM 1960 C C . GLY A 1 244 ? -4.012 20.812 35.438 1 62.62 244 GLY A C 1
ATOM 1961 O O . GLY A 1 244 ? -3.941 22.047 35.406 1 62.62 244 GLY A O 1
ATOM 1962 N N . MET A 1 245 ? -4.195 19.953 34.375 1 71.69 245 MET A N 1
ATOM 1963 C CA . MET A 1 245 ? -4.488 20.719 33.156 1 71.69 245 MET A CA 1
ATOM 1964 C C . MET A 1 245 ? -5.938 21.203 33.156 1 71.69 245 MET A C 1
ATOM 1966 O O . MET A 1 245 ? -6.844 20.453 33.562 1 71.69 245 MET A O 1
ATOM 1970 N N . LYS A 1 246 ? -6.043 22.484 32.906 1 81.44 246 LYS A N 1
ATOM 1971 C CA . LYS A 1 246 ? -7.375 23.078 32.781 1 81.44 246 LYS A CA 1
ATOM 1972 C C . LYS A 1 246 ? -7.695 23.438 31.328 1 81.44 246 LYS A C 1
ATOM 1974 O O . LYS A 1 246 ? -6.906 24.109 30.672 1 81.44 246 LYS A O 1
ATOM 1979 N N . TRP A 1 247 ? -8.852 22.891 30.922 1 88.38 247 TRP A N 1
ATOM 1980 C CA . TRP A 1 247 ? -9.289 23.141 29.562 1 88.38 247 TRP A CA 1
ATOM 1981 C C . TRP A 1 247 ? -10.383 24.188 29.516 1 88.38 247 TRP A C 1
ATOM 1983 O O . TRP A 1 247 ? -11.359 24.125 30.266 1 88.38 247 TRP A O 1
ATOM 1993 N N . THR A 1 248 ? -10.18 25.219 28.688 1 92.56 248 THR A N 1
ATOM 1994 C CA . THR A 1 248 ? -11.164 26.281 28.516 1 92.56 248 THR A CA 1
ATOM 1995 C C . THR A 1 248 ? -11.375 26.594 27.031 1 92.56 248 THR A C 1
ATOM 1997 O O . THR A 1 248 ? -10.461 26.422 26.219 1 92.56 248 THR A O 1
ATOM 2000 N N . PRO A 1 249 ? -12.547 27.031 26.688 1 95 249 PRO A N 1
ATOM 2001 C CA . PRO A 1 249 ? -12.75 27.453 25.297 1 95 249 PRO A CA 1
ATOM 2002 C C . PRO A 1 249 ? -11.906 28.672 24.922 1 95 249 PRO A C 1
ATOM 2004 O O . PRO A 1 249 ? -11.719 29.578 25.75 1 95 249 PRO A O 1
ATOM 2007 N N . VAL A 1 250 ? -11.375 28.672 23.766 1 96.12 250 VAL A N 1
ATOM 2008 C CA . VAL A 1 250 ? -10.805 29.906 23.25 1 96.12 250 VAL A CA 1
ATOM 2009 C C . VAL A 1 250 ? -11.906 30.922 22.984 1 96.12 250 VAL A C 1
ATOM 2011 O O . VAL A 1 250 ? -12.922 30.609 22.359 1 96.12 250 VAL A O 1
ATOM 2014 N N . PRO A 1 251 ? -11.742 32.094 23.484 1 95.31 251 PRO A N 1
ATOM 2015 C CA . PRO A 1 251 ? -12.797 33.094 23.281 1 95.31 251 PRO A CA 1
ATOM 2016 C C . PRO A 1 251 ? -13.117 33.312 21.797 1 95.31 251 PRO A C 1
ATOM 2018 O O . PRO A 1 251 ? -12.211 33.344 20.969 1 95.31 251 PRO A O 1
ATOM 2021 N N . GLU A 1 252 ? -14.359 33.625 21.562 1 94 252 GLU A N 1
ATOM 2022 C CA . GLU A 1 252 ? -14.828 33.75 20.188 1 94 252 GLU A CA 1
ATOM 2023 C C . GLU A 1 252 ? -14.172 34.969 19.5 1 94 252 GLU A C 1
ATOM 2025 O O . GLU A 1 252 ? -13.984 34.969 18.281 1 94 252 GLU A O 1
ATOM 2030 N N . ASP A 1 253 ? -13.859 35.969 20.297 1 95.88 253 ASP A N 1
ATOM 2031 C CA . ASP A 1 253 ? -13.297 37.188 19.734 1 95.88 253 ASP A CA 1
ATOM 2032 C C . ASP A 1 253 ? -11.766 37.156 19.75 1 95.88 253 ASP A C 1
ATOM 2034 O O . ASP A 1 253 ? -11.109 38.188 19.5 1 95.88 253 ASP A O 1
ATOM 2038 N N . ASP A 1 254 ? -11.211 36.062 20.047 1 97 254 ASP A N 1
ATOM 2039 C CA . ASP A 1 254 ? -9.758 35.906 20.016 1 97 254 ASP A CA 1
ATOM 2040 C C . ASP A 1 254 ? -9.203 36.25 18.641 1 97 254 ASP A C 1
ATOM 2042 O O . ASP A 1 254 ? -9.703 35.75 17.625 1 97 254 ASP A O 1
ATOM 2046 N N . PRO A 1 255 ? -8.211 37.062 18.562 1 96.94 255 PRO A N 1
ATOM 2047 C CA . PRO A 1 255 ? -7.66 37.5 17.266 1 96.94 255 PRO A CA 1
ATOM 2048 C C . PRO A 1 255 ? -7.086 36.312 16.469 1 96.94 255 PRO A C 1
ATOM 2050 O O . PRO A 1 255 ? -6.938 36.406 15.25 1 96.94 255 PRO A O 1
ATOM 2053 N N . ALA A 1 256 ? -6.75 35.156 17.094 1 97.19 256 ALA A N 1
ATOM 2054 C CA . ALA A 1 256 ? -6.137 34.031 16.422 1 97.19 256 ALA A CA 1
ATOM 2055 C C . ALA A 1 256 ? -7.199 33.031 15.953 1 97.19 256 ALA A C 1
ATOM 2057 O O . ALA A 1 256 ? -6.879 32.031 15.289 1 97.19 256 ALA A O 1
ATOM 2058 N N . MET A 1 257 ? -8.438 33.281 16.219 1 97.62 257 MET A N 1
ATOM 2059 C CA . MET A 1 257 ? -9.508 32.312 16 1 97.62 257 MET A CA 1
ATOM 2060 C C . MET A 1 257 ? -9.586 31.906 14.531 1 97.62 257 MET A C 1
ATOM 2062 O O . MET A 1 257 ? -9.562 30.719 14.203 1 97.62 257 MET A O 1
ATOM 2066 N N . GLU A 1 258 ? -9.633 32.875 13.711 1 96.88 258 GLU A N 1
ATOM 2067 C CA . GLU A 1 258 ? -9.797 32.594 12.289 1 96.88 258 GLU A CA 1
ATOM 2068 C C . GLU A 1 258 ? -8.625 31.781 11.758 1 96.88 258 GLU A C 1
ATOM 2070 O O . GLU A 1 258 ? -8.828 30.844 10.977 1 96.88 258 GLU A O 1
ATOM 2075 N N . ASP A 1 259 ? -7.426 32.094 12.148 1 97 259 ASP A N 1
ATOM 2076 C CA . ASP A 1 259 ? -6.242 31.359 11.719 1 97 259 ASP A CA 1
ATOM 2077 C C . ASP A 1 259 ? -6.27 29.922 12.234 1 97 259 ASP A C 1
ATOM 2079 O O . ASP A 1 259 ? -5.898 29 11.516 1 97 259 ASP A O 1
ATOM 2083 N N . MET A 1 260 ? -6.711 29.734 13.453 1 98 260 MET A N 1
ATOM 2084 C CA . MET A 1 260 ? -6.809 28.391 14.023 1 98 260 MET A CA 1
ATOM 2085 C C . MET A 1 260 ? -7.781 27.531 13.219 1 98 260 MET A C 1
ATOM 2087 O O . MET A 1 260 ? -7.465 26.391 12.875 1 98 260 MET A O 1
ATOM 2091 N N . ILE A 1 261 ? -8.883 28.125 12.867 1 97.31 261 ILE A N 1
ATOM 2092 C CA . ILE A 1 261 ? -9.914 27.391 12.133 1 97.31 261 ILE A CA 1
ATOM 2093 C C . ILE A 1 261 ? -9.406 27.047 10.734 1 97.31 261 ILE A C 1
ATOM 2095 O O . ILE A 1 261 ? -9.562 25.922 10.273 1 97.31 261 ILE A O 1
ATOM 2099 N N . ASN A 1 262 ? -8.797 27.969 10.125 1 96.31 262 ASN A N 1
ATOM 2100 C CA . ASN A 1 262 ? -8.289 27.766 8.773 1 96.31 262 ASN A CA 1
ATOM 2101 C C . ASN A 1 262 ? -7.195 26.703 8.742 1 96.31 262 ASN A C 1
ATOM 2103 O O . ASN A 1 262 ? -7.172 25.859 7.852 1 96.31 262 ASN A O 1
ATOM 2107 N N . ILE A 1 263 ? -6.289 26.734 9.703 1 97.81 263 ILE A N 1
ATOM 2108 C CA . ILE A 1 263 ? -5.207 25.75 9.781 1 97.81 263 ILE A CA 1
ATOM 2109 C C . ILE A 1 263 ? -5.781 24.359 10.016 1 97.81 263 ILE A C 1
ATOM 2111 O O . ILE A 1 263 ? -5.367 23.391 9.375 1 97.81 263 ILE A O 1
ATOM 2115 N N . ALA A 1 264 ? -6.734 24.312 10.883 1 97.94 264 ALA A N 1
ATOM 2116 C CA . ALA A 1 264 ? -7.352 23.016 11.188 1 97.94 264 ALA A CA 1
ATOM 2117 C C . ALA A 1 264 ? -8.047 22.438 9.961 1 97.94 264 ALA A C 1
ATOM 2119 O O . ALA A 1 264 ? -7.883 21.25 9.648 1 97.94 264 ALA A O 1
ATOM 2120 N N . ARG A 1 265 ? -8.773 23.297 9.266 1 96.38 265 ARG A N 1
ATOM 2121 C CA . ARG A 1 265 ? -9.484 22.859 8.062 1 96.38 265 ARG A CA 1
ATOM 2122 C C . ARG A 1 265 ? -8.508 22.375 6.996 1 96.38 265 ARG A C 1
ATOM 2124 O O . ARG A 1 265 ? -8.688 21.297 6.43 1 96.38 265 ARG A O 1
ATOM 2131 N N . SER A 1 266 ? -7.473 23.125 6.762 1 94.94 266 SER A N 1
ATOM 2132 C CA . SER A 1 266 ? -6.488 22.781 5.742 1 94.94 266 SER A CA 1
ATOM 2133 C C . SER A 1 266 ? -5.734 21.516 6.105 1 94.94 266 SER A C 1
ATOM 2135 O O . SER A 1 266 ? -5.551 20.625 5.262 1 94.94 266 SER A O 1
ATOM 2137 N N . ALA A 1 267 ? -5.301 21.438 7.355 1 96.62 267 ALA A N 1
ATOM 2138 C CA . ALA A 1 267 ? -4.574 20.25 7.801 1 96.62 267 ALA A CA 1
ATOM 2139 C C . ALA A 1 267 ? -5.434 19 7.648 1 96.62 267 ALA A C 1
ATOM 2141 O O . ALA A 1 267 ? -4.965 17.969 7.156 1 96.62 267 ALA A O 1
ATOM 2142 N N . PHE A 1 268 ? -6.688 19.109 8 1 96.31 268 PHE A N 1
ATOM 2143 C CA . PHE A 1 268 ? -7.59 17.969 7.922 1 96.31 268 PHE A CA 1
ATOM 2144 C C . PHE A 1 268 ? -7.781 17.516 6.473 1 96.31 268 PHE A C 1
ATOM 2146 O O . PHE A 1 268 ? -7.73 16.328 6.172 1 96.31 268 PHE A O 1
ATOM 2153 N N . LYS A 1 269 ? -7.898 18.453 5.621 1 92.5 269 LYS A N 1
ATOM 2154 C CA . LYS A 1 269 ? -8.125 18.156 4.211 1 92.5 269 LYS A CA 1
ATOM 2155 C C . LYS A 1 269 ? -6.863 17.594 3.559 1 92.5 269 LYS A C 1
ATOM 2157 O O . LYS A 1 269 ? -6.926 16.609 2.814 1 92.5 269 LYS A O 1
ATOM 2162 N N . ARG A 1 270 ? -5.777 18.156 3.904 1 92.25 270 ARG A N 1
ATOM 2163 C CA . ARG A 1 270 ? -4.566 17.875 3.145 1 92.25 270 ARG A CA 1
ATOM 2164 C C . ARG A 1 270 ? -3.803 16.703 3.758 1 92.25 270 ARG A C 1
ATOM 2166 O O . ARG A 1 270 ? -3.109 15.969 3.051 1 92.25 270 ARG A O 1
ATOM 2173 N N . MET A 1 271 ? -3.939 16.531 5.051 1 93.62 271 MET A N 1
ATOM 2174 C CA . MET A 1 271 ? -3.119 15.523 5.727 1 93.62 271 MET A CA 1
ATOM 2175 C C . MET A 1 271 ? -3.945 14.289 6.07 1 93.62 271 MET A C 1
ATOM 2177 O O . MET A 1 271 ? -3.391 13.227 6.375 1 93.62 271 MET A O 1
ATOM 2181 N N . MET A 1 272 ? -5.297 14.383 6 1 93.25 272 MET A N 1
ATOM 2182 C CA . MET A 1 272 ? -6.148 13.234 6.281 1 93.25 272 MET A CA 1
ATOM 2183 C C . MET A 1 272 ? -7.117 12.984 5.133 1 93.25 272 MET A C 1
ATOM 2185 O O . MET A 1 272 ? -7.938 12.062 5.195 1 93.25 272 MET A O 1
ATOM 2189 N N . GLY A 1 273 ? -7.059 13.836 4.074 1 89.44 273 GLY A N 1
ATOM 2190 C CA . GLY A 1 273 ? -7.93 13.672 2.92 1 89.44 273 GLY A CA 1
ATOM 2191 C C . GLY A 1 273 ? -9.359 14.094 3.186 1 89.44 273 GLY A C 1
ATOM 2192 O O . GLY A 1 273 ? -10.25 13.828 2.377 1 89.44 273 GLY A O 1
ATOM 2193 N N . GLY A 1 274 ? -9.57 14.703 4.355 1 92.56 274 GLY A N 1
ATOM 2194 C CA . GLY A 1 274 ? -10.922 15.086 4.73 1 92.56 274 GLY A CA 1
ATOM 2195 C C . GLY A 1 274 ? -11.789 13.906 5.145 1 92.56 274 GLY A C 1
ATOM 2196 O O . GLY A 1 274 ? -13.008 13.938 4.98 1 92.56 274 GLY A O 1
ATOM 2197 N N . ILE A 1 275 ? -11.211 12.875 5.586 1 94.12 275 ILE A N 1
ATOM 2198 C CA . ILE A 1 275 ? -11.93 11.648 5.945 1 94.12 275 ILE A CA 1
ATOM 2199 C C . ILE A 1 275 ? -11.797 11.398 7.445 1 94.12 275 ILE A C 1
ATOM 2201 O O . ILE A 1 275 ? -10.719 11.57 8.016 1 94.12 275 ILE A O 1
ATOM 2205 N N . GLY A 1 276 ? -12.914 11.008 8.039 1 96.56 276 GLY A N 1
ATOM 2206 C CA . GLY A 1 276 ? -12.898 10.688 9.461 1 96.56 276 GLY A CA 1
ATOM 2207 C C . GLY A 1 276 ? -12.859 11.914 10.352 1 96.56 276 GLY A C 1
ATOM 2208 O O . GLY A 1 276 ? -13.672 12.828 10.195 1 96.56 276 GLY A O 1
ATOM 2209 N N . TYR A 1 277 ? -11.984 11.844 11.367 1 97.44 277 TYR A N 1
ATOM 2210 C CA . TYR A 1 277 ? -11.805 12.945 12.305 1 97.44 277 TYR A CA 1
ATOM 2211 C C . TYR A 1 277 ? -10.367 12.992 12.828 1 97.44 277 TYR A C 1
ATOM 2213 O O . TYR A 1 277 ? -9.672 11.977 12.82 1 97.44 277 TYR A O 1
ATOM 2221 N N . GLY A 1 278 ? -9.977 14.125 13.164 1 96.88 278 GLY A N 1
ATOM 2222 C CA . GLY A 1 278 ? -8.641 14.32 13.711 1 96.88 278 GLY A CA 1
ATOM 2223 C C . GLY A 1 278 ? -8.547 15.547 14.602 1 96.88 278 GLY A C 1
ATOM 2224 O O . GLY A 1 278 ? -9.367 16.469 14.5 1 96.88 278 GLY A O 1
ATOM 2225 N N . ARG A 1 279 ? -7.641 15.492 15.523 1 97.06 279 ARG A N 1
ATOM 2226 C CA . ARG A 1 279 ? -7.359 16.625 16.406 1 97.06 279 ARG A CA 1
ATOM 2227 C C . ARG A 1 279 ? -6.094 17.359 15.969 1 97.06 279 ARG A C 1
ATOM 2229 O O . ARG A 1 279 ? -5.051 16.734 15.758 1 97.06 279 ARG A O 1
ATOM 2236 N N . ILE A 1 280 ? -6.195 18.609 15.805 1 97.19 280 ILE A N 1
ATOM 2237 C CA . ILE A 1 280 ? -5.086 19.453 15.383 1 97.19 280 ILE A CA 1
ATOM 2238 C C . ILE A 1 280 ? -4.566 20.266 16.578 1 97.19 280 ILE A C 1
ATOM 2240 O O . ILE A 1 280 ? -5.332 20.953 17.25 1 97.19 280 ILE A O 1
ATOM 2244 N N . ASP A 1 281 ? -3.322 20.141 16.828 1 95.44 281 ASP A N 1
ATOM 2245 C CA . ASP A 1 281 ? -2.672 20.891 17.891 1 95.44 281 ASP A CA 1
ATOM 2246 C C . ASP A 1 281 ? -1.904 22.094 17.312 1 95.44 281 ASP A C 1
ATOM 2248 O O . ASP A 1 281 ? -1.201 21.953 16.312 1 95.44 281 ASP A O 1
ATOM 2252 N N . VAL A 1 282 ? -2.098 23.234 18 1 96.94 282 VAL A N 1
ATOM 2253 C CA . VAL A 1 282 ? -1.434 24.438 17.547 1 96.94 282 VAL A CA 1
ATOM 2254 C C . VAL A 1 282 ? -0.882 25.203 18.75 1 96.94 282 VAL A C 1
ATOM 2256 O O . VAL A 1 282 ? -1.287 24.969 19.891 1 96.94 282 VAL A O 1
ATOM 2259 N N . ARG A 1 283 ? 0.037 26.031 18.5 1 96.38 283 ARG A N 1
ATOM 2260 C CA . ARG A 1 283 ? 0.519 27.047 19.438 1 96.38 283 ARG A CA 1
ATOM 2261 C C . ARG A 1 283 ? 0.225 28.453 18.938 1 96.38 283 ARG A C 1
ATOM 2263 O O . ARG A 1 283 ? 0.256 28.703 17.734 1 96.38 283 ARG A O 1
ATOM 2270 N N . ILE A 1 284 ? -0.086 29.297 19.844 1 96.38 284 ILE A N 1
ATOM 2271 C CA . ILE A 1 284 ? -0.332 30.703 19.516 1 96.38 284 ILE A CA 1
ATOM 2272 C C . ILE A 1 284 ? 0.764 31.578 20.125 1 96.38 284 ILE A C 1
ATOM 2274 O O . ILE A 1 284 ? 0.86 31.703 21.344 1 96.38 284 ILE A O 1
ATOM 2278 N N . ASP A 1 285 ? 1.532 32.125 19.234 1 94.44 285 ASP A N 1
ATOM 2279 C CA . ASP A 1 285 ? 2.588 33.031 19.672 1 94.44 285 ASP A CA 1
ATOM 2280 C C . ASP A 1 285 ? 2.021 34.438 20 1 94.44 285 ASP A C 1
ATOM 2282 O O . ASP A 1 285 ? 2.014 35.312 19.141 1 94.44 285 ASP A O 1
ATOM 2286 N N . ARG A 1 286 ? 1.671 34.625 21.234 1 92.44 286 ARG A N 1
ATOM 2287 C CA . ARG A 1 286 ? 1.002 35.844 21.672 1 92.44 286 ARG A CA 1
ATOM 2288 C C . ARG A 1 286 ? 1.956 37.031 21.656 1 92.44 286 ARG A C 1
ATOM 2290 O O . ARG A 1 286 ? 1.521 38.188 21.562 1 92.44 286 ARG A O 1
ATOM 2297 N N . GLN A 1 287 ? 3.213 36.75 21.703 1 90.25 287 GLN A N 1
ATOM 2298 C CA . GLN A 1 287 ? 4.223 37.781 21.75 1 90.25 287 GLN A CA 1
ATOM 2299 C C . GLN A 1 287 ? 4.539 38.281 20.344 1 90.25 287 GLN A C 1
ATOM 2301 O O . GLN A 1 287 ? 5.082 39.406 20.172 1 90.25 287 GLN A O 1
ATOM 2306 N N . ASN A 1 288 ? 4.25 37.531 19.422 1 89.94 288 ASN A N 1
ATOM 2307 C CA . ASN A 1 288 ? 4.574 37.875 18.047 1 89.94 288 ASN A CA 1
ATOM 2308 C C . ASN A 1 288 ? 3.328 37.906 17.172 1 89.94 288 ASN A C 1
ATOM 2310 O O . ASN A 1 288 ? 3.227 37.125 16.203 1 89.94 288 ASN A O 1
ATOM 2314 N N . GLY A 1 289 ? 2.32 38.812 17.469 1 91.62 289 GLY A N 1
ATOM 2315 C CA . GLY A 1 289 ? 1.17 39.094 16.625 1 91.62 289 GLY A CA 1
ATOM 2316 C C . GLY A 1 289 ? 0.141 37.969 16.641 1 91.62 289 GLY A C 1
ATOM 2317 O O . GLY A 1 289 ? -0.588 37.781 15.656 1 91.62 289 GLY A O 1
ATOM 2318 N N . ASN A 1 290 ? 0.15 37.062 17.609 1 95.25 290 ASN A N 1
ATOM 2319 C CA . ASN A 1 290 ? -0.812 36 17.734 1 95.25 290 ASN A CA 1
ATOM 2320 C C . ASN A 1 290 ? -0.693 35 16.594 1 95.25 290 ASN A C 1
ATOM 2322 O O . ASN A 1 290 ? -1.694 34.438 16.141 1 95.25 290 ASN A O 1
ATOM 2326 N N . ARG A 1 291 ? 0.495 34.844 16.156 1 95.31 291 ARG A N 1
ATOM 2327 C CA . ARG A 1 291 ? 0.724 33.906 15.062 1 95.31 291 ARG A CA 1
ATOM 2328 C C . ARG A 1 291 ? 0.387 32.469 15.5 1 95.31 291 ARG A C 1
ATOM 2330 O O . ARG A 1 291 ? 0.839 32.031 16.562 1 95.31 291 ARG A O 1
ATOM 2337 N N . VAL A 1 292 ? -0.457 31.797 14.68 1 97.81 292 VAL A N 1
ATOM 2338 C CA . VAL A 1 292 ? -0.818 30.406 14.969 1 97.81 292 VAL A CA 1
ATOM 2339 C C . VAL A 1 292 ? 0.154 29.469 14.258 1 97.81 292 VAL A C 1
ATOM 2341 O O . VAL A 1 292 ? 0.404 29.594 13.062 1 97.81 292 VAL A O 1
ATOM 2344 N N . VAL A 1 293 ? 0.698 28.516 15.016 1 97.19 293 VAL A N 1
ATOM 2345 C CA . VAL A 1 293 ? 1.686 27.562 14.508 1 97.19 293 VAL A CA 1
ATOM 2346 C C . VAL A 1 293 ? 1.147 26.141 14.633 1 97.19 293 VAL A C 1
ATOM 2348 O O . VAL A 1 293 ? 0.804 25.703 15.734 1 97.19 293 VAL A O 1
ATOM 2351 N N . PHE A 1 294 ? 1.079 25.469 13.469 1 97.56 294 PHE A N 1
ATOM 2352 C CA . PHE A 1 294 ? 0.646 24.078 13.414 1 97.56 294 PHE A CA 1
ATOM 2353 C C . PHE A 1 294 ? 1.708 23.156 14.008 1 97.56 294 PHE A C 1
ATOM 2355 O O . PHE A 1 294 ? 2.887 23.25 13.656 1 97.56 294 PHE A O 1
ATOM 2362 N N . LEU A 1 295 ? 1.311 22.25 14.883 1 94.56 295 LEU A N 1
ATOM 2363 C CA . LEU A 1 295 ? 2.232 21.281 15.461 1 94.56 295 LEU A CA 1
ATOM 2364 C C . LEU A 1 295 ? 2.053 19.906 14.812 1 94.56 295 LEU A C 1
ATOM 2366 O O . LEU A 1 295 ? 3.002 19.359 14.258 1 94.56 295 LEU A O 1
ATOM 2370 N N . GLU A 1 296 ? 0.853 19.391 14.852 1 94.31 296 GLU A N 1
ATOM 2371 C CA . GLU A 1 296 ? 0.555 18.078 14.281 1 94.31 296 GLU A CA 1
ATOM 2372 C C . GLU A 1 296 ? -0.951 17.844 14.203 1 94.31 296 GLU A C 1
ATOM 2374 O O . GLU A 1 296 ? -1.734 18.578 14.805 1 94.31 296 GLU A O 1
ATOM 2379 N N . ILE A 1 297 ? -1.31 16.984 13.422 1 95.69 297 ILE A N 1
ATOM 2380 C CA . ILE A 1 297 ? -2.666 16.453 13.398 1 95.69 297 ILE A CA 1
ATOM 2381 C C . ILE A 1 297 ? -2.654 14.992 13.859 1 95.69 297 ILE A C 1
ATOM 2383 O O . ILE A 1 297 ? -1.762 14.227 13.484 1 95.69 297 ILE A O 1
ATOM 2387 N N . ASN A 1 298 ? -3.621 14.617 14.664 1 93.62 298 ASN A N 1
ATOM 2388 C CA . ASN A 1 298 ? -3.738 13.273 15.211 1 93.62 298 ASN A CA 1
ATOM 2389 C C . ASN A 1 298 ? -5.016 12.578 14.734 1 93.62 298 ASN A C 1
ATOM 2391 O O . ASN A 1 298 ? -6.09 12.797 15.297 1 93.62 298 ASN A O 1
ATOM 2395 N N . PRO A 1 299 ? -4.871 11.703 13.758 1 94.12 299 PRO A N 1
ATOM 2396 C CA . PRO A 1 299 ? -6.039 10.93 13.344 1 94.12 299 PRO A CA 1
ATOM 2397 C C . PRO A 1 299 ? -6.535 9.977 14.43 1 94.12 299 PRO A C 1
ATOM 2399 O O . PRO A 1 299 ? -5.73 9.43 15.188 1 94.12 299 PRO A O 1
ATOM 2402 N N . ASN A 1 300 ? -7.812 9.742 14.492 1 93.81 300 ASN A N 1
ATOM 2403 C CA . ASN A 1 300 ? -8.414 8.844 15.469 1 93.81 300 ASN A CA 1
ATOM 2404 C C . ASN A 1 300 ? -7.965 9.172 16.891 1 93.81 300 ASN A C 1
ATOM 2406 O O . ASN A 1 300 ? -7.598 8.281 17.656 1 93.81 300 ASN A O 1
ATOM 2410 N N . CYS A 1 301 ? -7.926 10.422 17.156 1 93 301 CYS A N 1
ATOM 2411 C CA . CYS A 1 301 ? -7.484 10.836 18.484 1 93 301 CYS A CA 1
ATOM 2412 C C . CYS A 1 301 ? -8.383 10.25 19.562 1 93 301 CYS A C 1
ATOM 2414 O O . CYS A 1 301 ? -9.539 9.914 19.297 1 93 301 CYS A O 1
ATOM 2416 N N . GLY A 1 302 ? -7.855 10.094 20.766 1 91.38 302 GLY A N 1
ATOM 2417 C CA . GLY A 1 302 ? -8.672 9.625 21.875 1 91.38 302 GLY A CA 1
ATOM 2418 C C . GLY A 1 302 ? -9.906 10.469 22.109 1 91.38 302 GLY A C 1
ATOM 2419 O O . GLY A 1 302 ? -9.828 11.695 22.188 1 91.38 302 GLY A O 1
ATOM 2420 N N . ILE A 1 303 ? -11.039 9.742 22.188 1 93.94 303 ILE A N 1
ATOM 2421 C CA . ILE A 1 303 ? -12.32 10.422 22.312 1 93.94 303 ILE A CA 1
ATOM 2422 C C . ILE A 1 303 ? -13.352 9.461 22.906 1 93.94 303 ILE A C 1
ATOM 2424 O O . ILE A 1 303 ? -13.141 8.242 22.938 1 93.94 303 ILE A O 1
ATOM 2428 N N . MET A 1 304 ? -14.43 10.008 23.484 1 95.69 304 MET A N 1
ATOM 2429 C CA . MET A 1 304 ? -15.539 9.25 24.062 1 95.69 304 MET A CA 1
ATOM 2430 C C . MET A 1 304 ? -15.133 8.578 25.359 1 95.69 304 MET A C 1
ATOM 2432 O O . MET A 1 304 ? -15.562 7.453 25.641 1 95.69 304 MET A O 1
ATOM 2436 N N . TYR A 1 305 ? -14.266 9.156 26.016 1 91.81 305 TYR A N 1
ATOM 2437 C CA . TYR A 1 305 ? -13.961 8.719 27.375 1 91.81 305 TYR A CA 1
ATOM 2438 C C . TYR A 1 305 ? -15.172 8.883 28.281 1 91.81 305 TYR A C 1
ATOM 2440 O O . TYR A 1 305 ? -16.078 9.656 27.969 1 91.81 305 TYR A O 1
ATOM 2448 N N . PRO A 1 306 ? -15.148 8.109 29.422 1 89.69 306 PRO A N 1
ATOM 2449 C CA . PRO A 1 306 ? -16.266 8.305 30.344 1 89.69 306 PRO A CA 1
ATOM 2450 C C . PRO A 1 306 ? -16.297 9.719 30.938 1 89.69 306 PRO A C 1
ATOM 2452 O O . PRO A 1 306 ? -15.266 10.391 31 1 89.69 306 PRO A O 1
ATOM 2455 N N . TYR A 1 307 ? -17.531 10.055 31.359 1 87.44 307 TYR A N 1
ATOM 2456 C CA . TYR A 1 307 ? -17.672 11.352 32.031 1 87.44 307 TYR A CA 1
ATOM 2457 C C . TYR A 1 307 ? -16.719 11.484 33.188 1 87.44 307 TYR A C 1
ATOM 2459 O O . TYR A 1 307 ? -16.562 10.562 34 1 87.44 307 TYR A O 1
ATOM 2467 N N . GLY A 1 308 ? -16.031 12.547 33.25 1 84.88 308 GLY A N 1
ATOM 2468 C CA . GLY A 1 308 ? -15.086 12.789 34.312 1 84.88 308 GLY A CA 1
ATOM 2469 C C . GLY A 1 308 ? -13.664 12.398 33.969 1 84.88 308 GLY A C 1
ATOM 2470 O O . GLY A 1 308 ? -12.727 12.703 34.688 1 84.88 308 GLY A O 1
ATOM 2471 N N . GLN A 1 309 ? -13.508 11.773 32.875 1 86.31 309 GLN A N 1
ATOM 2472 C CA . GLN A 1 309 ? -12.188 11.336 32.406 1 86.31 309 GLN A CA 1
ATOM 2473 C C . GLN A 1 309 ? -11.906 11.812 31 1 86.31 309 GLN A C 1
ATOM 2475 O O . GLN A 1 309 ? -11.289 11.086 30.203 1 86.31 309 GLN A O 1
ATOM 2480 N N . GLU A 1 310 ? -12.375 12.977 30.766 1 87.12 310 GLU A N 1
ATOM 2481 C CA . GLU A 1 310 ? -12.359 13.516 29.406 1 87.12 310 GLU A CA 1
ATOM 2482 C C . GLU A 1 310 ? -10.93 13.773 28.922 1 87.12 310 GLU A C 1
ATOM 2484 O O . GLU A 1 310 ? -10.094 14.242 29.688 1 87.12 310 GLU A O 1
ATOM 2489 N N . GLY A 1 311 ? -10.711 13.383 27.656 1 87.62 311 GLY A N 1
ATOM 2490 C CA . GLY A 1 311 ? -9.531 13.883 26.969 1 87.62 311 GLY A CA 1
ATOM 2491 C C . GLY A 1 311 ? -9.781 15.188 26.234 1 87.62 311 GLY A C 1
ATOM 2492 O O . GLY A 1 311 ? -10.867 15.758 26.312 1 87.62 311 GLY A O 1
ATOM 2493 N N . SER A 1 312 ? -8.781 15.664 25.562 1 89.75 312 SER A N 1
ATOM 2494 C CA . SER A 1 312 ? -8.852 16.969 24.922 1 89.75 312 SER A CA 1
ATOM 2495 C C . SER A 1 312 ? -9.984 17.031 23.891 1 89.75 312 SER A C 1
ATOM 2497 O O . SER A 1 312 ? -10.719 18.016 23.828 1 89.75 312 SER A O 1
ATOM 2499 N N . ALA A 1 313 ? -10.148 16.016 23.109 1 94.06 313 ALA A N 1
ATOM 2500 C CA . ALA A 1 313 ? -11.219 15.984 22.109 1 94.06 313 ALA A CA 1
ATOM 2501 C C . ALA A 1 313 ? -12.586 15.969 22.781 1 94.06 313 ALA A C 1
ATOM 2503 O O . ALA A 1 313 ? -13.539 16.594 22.297 1 94.06 313 ALA A O 1
ATOM 2504 N N . ASP A 1 314 ? -12.688 15.281 23.875 1 94.56 314 ASP A N 1
ATOM 2505 C CA . ASP A 1 314 ? -13.93 15.25 24.641 1 94.56 314 ASP A CA 1
ATOM 2506 C C . ASP A 1 314 ? -14.281 16.641 25.188 1 94.56 314 ASP A C 1
ATOM 2508 O O . ASP A 1 314 ? -15.445 17.047 25.156 1 94.56 314 ASP A O 1
ATOM 2512 N N . TRP A 1 315 ? -13.281 17.312 25.672 1 93.94 315 TRP A N 1
ATOM 2513 C CA . TRP A 1 315 ? -13.516 18.656 26.188 1 93.94 315 TRP A CA 1
ATOM 2514 C C . TRP A 1 315 ? -14.016 19.594 25.078 1 93.94 315 TRP A C 1
ATOM 2516 O O . TRP A 1 315 ? -14.898 20.422 25.312 1 93.94 315 TRP A O 1
ATOM 2526 N N . ILE A 1 316 ? -13.477 19.453 23.891 1 96.69 316 ILE A N 1
ATOM 2527 C CA . ILE A 1 316 ? -13.922 20.266 22.766 1 96.69 316 ILE A CA 1
ATOM 2528 C C . ILE A 1 316 ? -15.414 20.047 22.531 1 96.69 316 ILE A C 1
ATOM 2530 O O . ILE A 1 316 ? -16.172 21 22.391 1 96.69 316 ILE A O 1
ATOM 2534 N N . LEU A 1 317 ? -15.789 18.828 22.531 1 97.12 317 LEU A N 1
ATOM 2535 C CA . LEU A 1 317 ? -17.188 18.5 22.266 1 97.12 317 LEU A CA 1
ATOM 2536 C C . LEU A 1 317 ? -18.078 18.906 23.438 1 97.12 317 LEU A C 1
ATOM 2538 O O . LEU A 1 317 ? -19.172 19.438 23.234 1 97.12 317 LEU A O 1
ATOM 2542 N N . ARG A 1 318 ? -17.641 18.703 24.609 1 94.69 318 ARG A N 1
ATOM 2543 C CA . ARG A 1 318 ? -18.422 19 25.797 1 94.69 318 ARG A CA 1
ATOM 2544 C C . ARG A 1 318 ? -18.688 20.5 25.906 1 94.69 318 ARG A C 1
ATOM 2546 O O . ARG A 1 318 ? -19.766 20.922 26.328 1 94.69 318 ARG A O 1
ATOM 2553 N N . LEU A 1 319 ? -17.734 21.266 25.594 1 94.25 319 LEU A N 1
ATOM 2554 C CA . LEU A 1 319 ? -17.812 22.719 25.766 1 94.25 319 LEU A CA 1
ATOM 2555 C C . LEU A 1 319 ? -18.453 23.375 24.562 1 94.25 319 LEU A C 1
ATOM 2557 O O . LEU A 1 319 ? -18.719 24.578 24.562 1 94.25 319 LEU A O 1
ATOM 2561 N N . ASN A 1 320 ? -18.641 22.594 23.516 1 94.12 320 ASN A N 1
ATOM 2562 C CA . ASN A 1 320 ? -19.297 23.109 22.312 1 94.12 320 ASN A CA 1
ATOM 2563 C C . ASN A 1 320 ? -20.797 23.266 22.516 1 94.12 320 ASN A C 1
ATOM 2565 O O . ASN A 1 320 ? -21.453 22.359 23.047 1 94.12 320 ASN A O 1
ATOM 2569 N N . LYS A 1 321 ? -21.344 24.344 22.094 1 89 321 LYS A N 1
ATOM 2570 C CA . LYS A 1 321 ? -22.766 24.594 22.25 1 89 321 LYS A CA 1
ATOM 2571 C C . LYS A 1 321 ? -23.562 23.922 21.141 1 89 321 LYS A C 1
ATOM 2573 O O . LYS A 1 321 ? -23.281 24.125 19.953 1 89 321 LYS A O 1
ATOM 2578 N N . GLY A 1 322 ? -24.453 23.016 21.453 1 89.56 322 GLY A N 1
ATOM 2579 C CA . GLY A 1 322 ? -25.453 22.469 20.531 1 89.56 322 GLY A CA 1
ATOM 2580 C C . GLY A 1 322 ? -24.953 21.281 19.75 1 89.56 322 GLY A C 1
ATOM 2581 O O . GLY A 1 322 ? -25.703 20.688 18.984 1 89.56 322 GLY A O 1
ATOM 2582 N N . PHE A 1 323 ? -23.766 20.938 19.781 1 94.88 323 PHE A N 1
ATOM 2583 C CA . PHE A 1 323 ? -23.188 19.797 19.062 1 94.88 323 PHE A CA 1
ATOM 2584 C C . PHE A 1 323 ? -22.141 19.094 19.922 1 94.88 323 PHE A C 1
ATOM 2586 O O . PHE A 1 323 ? -20.953 19.453 19.875 1 94.88 323 PHE A O 1
ATOM 2593 N N . GLN A 1 324 ? -22.578 18.141 20.625 1 96.44 324 GLN A N 1
ATOM 2594 C CA . GLN A 1 324 ? -21.703 17.516 21.609 1 96.44 324 GLN A CA 1
ATOM 2595 C C . GLN A 1 324 ? -21.406 16.062 21.234 1 96.44 324 GLN A C 1
ATOM 2597 O O . GLN A 1 324 ? -21.359 15.727 20.047 1 96.44 324 GLN A O 1
ATOM 2602 N N . GLN A 1 325 ? -21.125 15.188 22.219 1 96.62 325 GLN A N 1
ATOM 2603 C CA . GLN A 1 325 ? -20.609 13.844 21.969 1 96.62 325 GLN A CA 1
ATOM 2604 C C . GLN A 1 325 ? -21.625 13 21.203 1 96.62 325 GLN A C 1
ATOM 2606 O O . GLN A 1 325 ? -21.266 12.328 20.234 1 96.62 325 GLN A O 1
ATOM 2611 N N . ARG A 1 326 ? -22.875 13.062 21.609 1 96 326 ARG A N 1
ATOM 2612 C CA . ARG A 1 326 ? -23.906 12.273 20.953 1 96 326 ARG A CA 1
ATOM 2613 C C . ARG A 1 326 ? -24.047 12.672 19.484 1 96 326 ARG A C 1
ATOM 2615 O O . ARG A 1 326 ? -24.094 11.812 18.609 1 96 326 ARG A O 1
ATOM 2622 N N . ASP A 1 327 ? -24.062 13.977 19.234 1 97.19 327 ASP A N 1
ATOM 2623 C CA . ASP A 1 327 ? -24.172 14.484 17.875 1 97.19 327 ASP A CA 1
ATOM 2624 C C . ASP A 1 327 ? -22.969 14.07 17.031 1 97.19 327 ASP A C 1
ATOM 2626 O O . ASP A 1 327 ? -23.125 13.703 15.867 1 97.19 327 ASP A O 1
ATOM 2630 N N . PHE A 1 328 ? -21.875 14.148 17.641 1 97.94 328 PHE A N 1
ATOM 2631 C CA . PHE A 1 328 ? -20.641 13.781 16.969 1 97.94 328 PHE A CA 1
ATOM 2632 C C . PHE A 1 328 ? -20.672 12.32 16.531 1 97.94 328 PHE A C 1
ATOM 2634 O O . PHE A 1 328 ? -20.344 12 15.383 1 97.94 328 PHE A O 1
ATOM 2641 N N . VAL A 1 329 ? -21.094 11.422 17.391 1 98 329 VAL A N 1
ATOM 2642 C CA . VAL A 1 329 ? -21.156 9.992 17.109 1 98 329 VAL A CA 1
ATOM 2643 C C . VAL A 1 329 ? -22.125 9.742 15.953 1 98 329 VAL A C 1
ATOM 2645 O O . VAL A 1 329 ? -21.812 9.016 15.008 1 98 329 VAL A O 1
ATOM 2648 N N . MET A 1 330 ? -23.281 10.383 16.047 1 97.81 330 MET A N 1
ATOM 2649 C CA . MET A 1 330 ? -24.281 10.203 15.008 1 97.81 330 MET A CA 1
ATOM 2650 C C . MET A 1 330 ? -23.766 10.664 13.648 1 97.81 330 MET A C 1
ATOM 2652 O O . MET A 1 330 ? -23.984 10 12.633 1 97.81 330 MET A O 1
ATOM 2656 N N . LEU A 1 331 ? -23.078 11.781 13.688 1 98 331 LEU A N 1
ATOM 2657 C CA . LEU A 1 331 ? -22.5 12.305 12.453 1 98 331 LEU A CA 1
ATOM 2658 C C . LEU A 1 331 ? -21.453 11.344 11.891 1 98 331 LEU A C 1
ATOM 2660 O O . LEU A 1 331 ? -21.469 11.031 10.695 1 98 331 LEU A O 1
ATOM 2664 N N . GLN A 1 332 ? -20.516 10.898 12.727 1 98.12 332 GLN A N 1
ATOM 2665 C CA . GLN A 1 332 ? -19.453 10 12.273 1 98.12 332 GLN A CA 1
ATOM 2666 C C . GLN A 1 332 ? -20.031 8.719 11.68 1 98.12 332 GLN A C 1
ATOM 2668 O O . GLN A 1 332 ? -19.531 8.234 10.656 1 98.12 332 GLN A O 1
ATOM 2673 N N . VAL A 1 333 ? -21.016 8.172 12.328 1 98.19 333 VAL A N 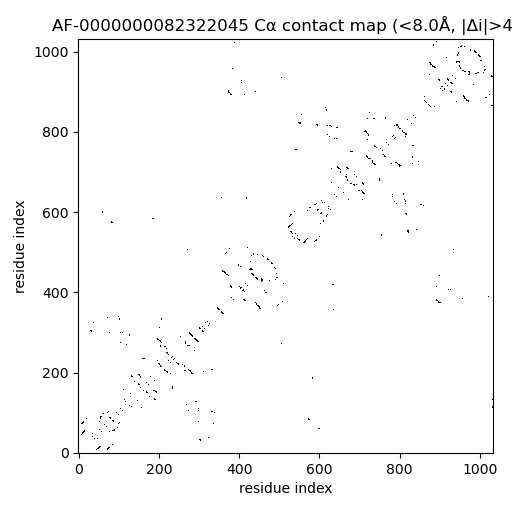1
ATOM 2674 C CA . VAL A 1 333 ? -21.656 6.949 11.859 1 98.19 333 VAL A CA 1
ATOM 2675 C C . VAL A 1 333 ? -22.312 7.191 10.508 1 98.19 333 VAL A C 1
ATOM 2677 O O . VAL A 1 333 ? -22.125 6.406 9.57 1 98.19 333 VAL A O 1
ATOM 2680 N N . ARG A 1 334 ? -23.016 8.258 10.43 1 97.5 334 ARG A N 1
ATOM 2681 C CA . ARG A 1 334 ? -23.688 8.602 9.18 1 97.5 334 ARG A CA 1
ATOM 2682 C C . ARG A 1 334 ? -22.688 8.758 8.047 1 97.5 334 ARG A C 1
ATOM 2684 O O . ARG A 1 334 ? -22.891 8.211 6.953 1 97.5 334 ARG A O 1
ATOM 2691 N N . GLU A 1 335 ? -21.625 9.523 8.273 1 97.06 335 GLU A N 1
ATOM 2692 C CA . GLU A 1 335 ? -20.609 9.758 7.242 1 97.06 335 GLU A CA 1
ATOM 2693 C C . GLU A 1 335 ? -19.906 8.469 6.848 1 97.06 335 GLU A C 1
ATOM 2695 O O . GLU A 1 335 ? -19.578 8.266 5.68 1 97.06 335 GLU A O 1
ATOM 2700 N N . ALA A 1 336 ? -19.625 7.605 7.82 1 97.5 336 ALA A N 1
ATOM 2701 C CA . ALA A 1 336 ? -18.984 6.324 7.543 1 97.5 336 ALA A CA 1
ATOM 2702 C C . ALA A 1 336 ? -19.859 5.469 6.617 1 97.5 336 ALA A C 1
ATOM 2704 O O . ALA A 1 336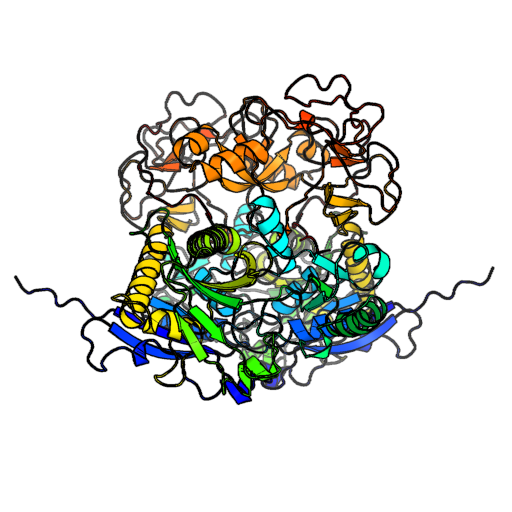 ? -19.359 4.898 5.645 1 97.5 336 ALA A O 1
ATOM 2705 N N . ILE A 1 337 ? -21.125 5.398 6.926 1 96.81 337 ILE A N 1
ATOM 2706 C CA . ILE A 1 337 ? -22.062 4.613 6.129 1 96.81 337 ILE A CA 1
ATOM 2707 C C . ILE A 1 337 ? -22.188 5.215 4.73 1 96.81 337 ILE A C 1
ATOM 2709 O O . ILE A 1 337 ? -22.156 4.492 3.732 1 96.81 337 ILE A O 1
ATOM 2713 N N . ALA A 1 338 ? -22.25 6.504 4.672 1 94.38 338 ALA A N 1
ATOM 2714 C CA . ALA A 1 338 ? -22.375 7.188 3.387 1 94.38 338 ALA A CA 1
ATOM 2715 C C . ALA A 1 338 ? -21.125 6.961 2.527 1 94.38 338 ALA A C 1
ATOM 2717 O O . ALA A 1 338 ? -21.234 6.727 1.322 1 94.38 338 ALA A O 1
ATOM 2718 N N . ARG A 1 339 ? -20 7.059 3.113 1 92.5 339 ARG A N 1
ATOM 2719 C CA . ARG A 1 339 ? -18.75 6.836 2.383 1 92.5 339 ARG A CA 1
ATOM 2720 C C . ARG A 1 339 ? -18.703 5.422 1.819 1 92.5 339 ARG A C 1
ATOM 2722 O O . ARG A 1 339 ? -18.344 5.223 0.655 1 92.5 339 ARG A O 1
ATOM 2729 N N . CYS A 1 340 ? -18.984 4.461 2.645 1 93.06 340 CYS A N 1
ATOM 2730 C CA . CYS A 1 340 ? -18.984 3.068 2.215 1 93.06 340 CYS A CA 1
ATOM 2731 C C . CYS A 1 340 ? -19.922 2.861 1.028 1 93.06 340 CYS A C 1
ATOM 2733 O O . CYS A 1 340 ? -19.562 2.172 0.07 1 93.06 340 CYS A O 1
ATOM 2735 N N . ARG A 1 341 ? -21.047 3.496 1.079 1 90.94 341 ARG A N 1
ATOM 2736 C CA . ARG A 1 341 ? -22.016 3.395 -0.01 1 90.94 341 ARG A CA 1
ATOM 2737 C C . ARG A 1 341 ? -21.469 4.027 -1.286 1 90.94 341 ARG A C 1
ATOM 2739 O O . ARG A 1 341 ? -21.609 3.471 -2.375 1 90.94 341 ARG A O 1
ATOM 2746 N N . ARG A 1 342 ? -20.844 5.094 -1.119 1 87.62 342 ARG A N 1
ATOM 2747 C CA . ARG A 1 342 ? -20.312 5.824 -2.264 1 87.62 342 ARG A CA 1
ATOM 2748 C C . ARG A 1 342 ? -19.156 5.059 -2.912 1 87.62 342 ARG A C 1
ATOM 2750 O O . ARG A 1 342 ? -18.984 5.102 -4.133 1 87.62 342 ARG A O 1
ATOM 2757 N N . GLU A 1 343 ? -18.438 4.367 -2.109 1 88.06 343 GLU A N 1
ATOM 2758 C CA . GLU A 1 343 ? -17.219 3.725 -2.592 1 88.06 343 GLU A CA 1
ATOM 2759 C C . GLU A 1 343 ? -17.484 2.273 -2.984 1 88.06 343 GLU A C 1
ATOM 2761 O O . GLU A 1 343 ? -16.578 1.58 -3.453 1 88.06 343 GLU A O 1
ATOM 2766 N N . ARG A 1 344 ? -18.641 1.845 -2.871 1 88.19 344 ARG A N 1
ATOM 2767 C CA . ARG A 1 344 ? -18.953 0.452 -3.178 1 88.19 344 ARG A CA 1
ATOM 2768 C C . ARG A 1 344 ? -18.75 0.16 -4.66 1 88.19 344 ARG A C 1
ATOM 2770 O O . ARG A 1 344 ? -19.016 1.015 -5.508 1 88.19 344 ARG A O 1
ATOM 2777 N N . LEU A 1 345 ? -18.328 -1.019 -4.973 1 90.38 345 LEU A N 1
ATOM 2778 C CA . LEU A 1 345 ? -18.188 -1.45 -6.359 1 90.38 345 LEU A CA 1
ATOM 2779 C C . LEU A 1 345 ? -19.531 -1.863 -6.938 1 90.38 345 LEU A C 1
ATOM 2781 O O . LEU A 1 345 ? -20.328 -2.527 -6.27 1 90.38 345 LEU A O 1
ATOM 2785 N N . LEU A 1 346 ? -19.734 -1.503 -8.109 1 93.44 346 LEU A N 1
ATOM 2786 C CA . LEU A 1 346 ? -21 -1.82 -8.773 1 93.44 346 LEU A CA 1
ATOM 2787 C C . LEU A 1 346 ? -20.891 -3.127 -9.547 1 93.44 346 LEU A C 1
ATOM 2789 O O . LEU A 1 346 ? -21.812 -3.504 -10.273 1 93.44 346 LEU A O 1
ATOM 2793 N N . TYR A 1 347 ? -19.781 -3.742 -9.398 1 92.88 347 TYR A N 1
ATOM 2794 C CA . TYR A 1 347 ? -19.5 -4.938 -10.188 1 92.88 347 TYR A CA 1
ATOM 2795 C C . TYR A 1 347 ? -18.734 -5.965 -9.367 1 92.88 347 TYR A C 1
ATOM 2797 O O . TYR A 1 347 ? -18.188 -5.641 -8.312 1 92.88 347 TYR A O 1
ATOM 2805 N N . VAL A 1 348 ? -18.766 -7.16 -9.812 1 88.81 348 VAL A N 1
ATOM 2806 C CA . VAL A 1 348 ? -17.969 -8.266 -9.266 1 88.81 348 VAL A CA 1
ATOM 2807 C C . VAL A 1 348 ? -17.281 -9.016 -10.398 1 88.81 348 VAL A C 1
ATOM 2809 O O . VAL A 1 348 ? -17.797 -9.055 -11.531 1 88.81 348 VAL A O 1
ATOM 2812 N N . ARG A 1 349 ? -16.125 -9.453 -10.133 1 90.81 349 ARG A N 1
ATOM 2813 C CA . ARG A 1 349 ? -15.406 -10.289 -11.094 1 90.81 349 ARG A CA 1
ATOM 2814 C C . ARG A 1 349 ? -15.797 -11.758 -10.945 1 90.81 349 ARG A C 1
ATOM 2816 O O . ARG A 1 349 ? -15.773 -12.305 -9.844 1 90.81 349 ARG A O 1
ATOM 2823 N N . ARG A 1 350 ? -16.172 -12.297 -12.016 1 87 350 ARG A N 1
ATOM 2824 C CA . ARG A 1 350 ? -16.531 -13.711 -12.047 1 87 350 ARG A CA 1
ATOM 2825 C C . ARG A 1 350 ? -15.711 -14.469 -13.07 1 87 350 ARG A C 1
ATOM 2827 O O . ARG A 1 350 ? -15.016 -13.867 -13.891 1 87 350 ARG A O 1
ATOM 2834 N N . PHE A 1 351 ? -15.742 -15.773 -12.898 1 87.81 351 PHE A N 1
ATOM 2835 C CA . PHE A 1 351 ? -15.039 -16.625 -13.844 1 87.81 351 PHE A CA 1
ATOM 2836 C C . PHE A 1 351 ? -15.953 -17.734 -14.352 1 87.81 351 PHE A C 1
ATOM 2838 O O . PHE A 1 351 ? -16.719 -18.328 -13.586 1 87.81 351 PHE A O 1
ATOM 2845 N N . ASP A 1 352 ? -15.945 -17.953 -15.57 1 82.62 352 ASP A N 1
ATOM 2846 C CA . ASP A 1 352 ? -16.484 -19.172 -16.141 1 82.62 352 ASP A CA 1
ATOM 2847 C C . ASP A 1 352 ? -15.594 -19.703 -17.266 1 82.62 352 ASP A C 1
ATOM 2849 O O . ASP A 1 352 ? -14.922 -18.938 -17.938 1 82.62 352 ASP A O 1
ATOM 2853 N N . PRO A 1 353 ? -15.461 -20.984 -17.422 1 78.62 353 PRO A N 1
ATOM 2854 C CA . PRO A 1 353 ? -14.492 -21.625 -18.328 1 78.62 353 PRO A CA 1
ATOM 2855 C C . PRO A 1 353 ? -14.656 -21.172 -19.781 1 78.62 353 PRO A C 1
ATOM 2857 O O . PRO A 1 353 ? -13.727 -21.297 -20.578 1 78.62 353 PRO A O 1
ATOM 2860 N N . VAL A 1 354 ? -15.797 -20.75 -20.188 1 77.5 354 VAL A N 1
ATOM 2861 C CA . VAL A 1 354 ? -16.062 -20.359 -21.578 1 77.5 354 VAL A CA 1
ATOM 2862 C C . VAL A 1 354 ? -15.648 -18.906 -21.781 1 77.5 354 VAL A C 1
ATOM 2864 O O . VAL A 1 354 ? -14.836 -18.609 -22.656 1 77.5 354 VAL A O 1
ATOM 2867 N N . ARG A 1 355 ? -16.031 -18 -20.938 1 78.88 355 ARG A N 1
ATOM 2868 C CA . ARG A 1 355 ? -15.82 -16.578 -21.094 1 78.88 355 ARG A CA 1
ATOM 2869 C C . ARG A 1 355 ? -14.508 -16.141 -20.422 1 78.88 355 ARG A C 1
ATOM 2871 O O . ARG A 1 355 ? -13.992 -15.062 -20.703 1 78.88 355 ARG A O 1
ATOM 2878 N N . GLY A 1 356 ? -14.023 -16.984 -19.562 1 89 356 GLY A N 1
ATOM 2879 C CA . GLY A 1 356 ? -12.953 -16.531 -18.688 1 89 356 GLY A CA 1
ATOM 2880 C C . GLY A 1 356 ? -13.422 -15.539 -17.641 1 89 356 GLY A C 1
ATOM 2881 O O . GLY A 1 356 ? -14.555 -15.617 -17.156 1 89 356 GLY A O 1
ATOM 2882 N N . TYR A 1 357 ? -12.523 -14.758 -17.219 1 92.25 357 TYR A N 1
ATOM 2883 C CA . TYR A 1 357 ? -12.883 -13.727 -16.25 1 92.25 357 TYR A CA 1
ATOM 2884 C C . TYR A 1 357 ? -13.695 -12.617 -16.922 1 92.25 357 TYR A C 1
ATOM 2886 O O . TYR A 1 357 ? -13.414 -12.227 -18.047 1 92.25 357 TYR A O 1
ATOM 2894 N N . HIS A 1 358 ? -14.688 -12.148 -16.25 1 93.31 358 HIS A N 1
ATOM 2895 C CA . HIS A 1 358 ? -15.562 -11.078 -16.703 1 93.31 358 HIS A CA 1
ATOM 2896 C C . HIS A 1 358 ? -16.172 -10.328 -15.523 1 93.31 358 HIS A C 1
ATOM 2898 O O . HIS A 1 358 ? -16.141 -10.82 -14.391 1 93.31 358 HIS A O 1
ATOM 2904 N N . LEU A 1 359 ? -16.688 -9.141 -15.805 1 94.5 359 LEU A N 1
ATOM 2905 C CA . LEU A 1 359 ? -17.344 -8.344 -14.773 1 94.5 359 LEU A CA 1
ATOM 2906 C C . LEU A 1 359 ? -18.859 -8.414 -14.922 1 94.5 359 LEU A C 1
ATOM 2908 O O . LEU A 1 359 ? -19.391 -8.391 -16.031 1 94.5 359 LEU A O 1
ATOM 2912 N N . ARG A 1 360 ? -19.484 -8.469 -13.766 1 93.5 360 ARG A N 1
ATOM 2913 C CA . ARG A 1 360 ? -20.953 -8.445 -13.758 1 93.5 360 ARG A CA 1
ATOM 2914 C C . ARG A 1 360 ? -21.469 -7.387 -12.797 1 93.5 360 ARG A C 1
ATOM 2916 O O . ARG A 1 360 ? -20.922 -7.191 -11.711 1 93.5 360 ARG A O 1
ATOM 2923 N N . ALA A 1 361 ? -22.547 -6.812 -13.172 1 95.94 361 ALA A N 1
ATOM 2924 C CA . ALA A 1 361 ? -23.203 -5.828 -12.305 1 95.94 361 ALA A CA 1
ATOM 2925 C C . ALA A 1 361 ? -23.75 -6.488 -11.047 1 95.94 361 ALA A C 1
ATOM 2927 O O . ALA A 1 361 ? -24.422 -7.523 -11.125 1 95.94 361 ALA A O 1
ATOM 2928 N N . VAL A 1 362 ? -23.562 -5.855 -9.898 1 91.44 362 VAL A N 1
ATOM 2929 C CA . VAL A 1 362 ? -24.031 -6.441 -8.648 1 91.44 362 VAL A CA 1
ATOM 2930 C C . VAL A 1 362 ? -25.375 -5.824 -8.266 1 91.44 362 VAL A C 1
ATOM 2932 O O . VAL A 1 362 ? -26.062 -6.32 -7.375 1 91.44 362 VAL A O 1
ATOM 2935 N N . GLU A 1 363 ? -25.734 -4.805 -8.828 1 95.25 363 GLU A N 1
ATOM 2936 C CA . GLU A 1 363 ? -27.016 -4.121 -8.695 1 95.25 363 GLU A CA 1
ATOM 2937 C C . GLU A 1 363 ? -27.438 -3.453 -10 1 95.25 363 GLU A C 1
ATOM 2939 O O . GLU A 1 363 ? -26.672 -3.445 -10.969 1 95.25 363 GLU A O 1
ATOM 2944 N N . ASP A 1 364 ? -28.672 -3.039 -10.031 1 97.81 364 ASP A N 1
ATOM 2945 C CA . ASP A 1 364 ? -29.094 -2.262 -11.195 1 97.81 364 ASP A CA 1
ATOM 2946 C C . ASP A 1 364 ? -28.281 -0.97 -11.312 1 97.81 364 ASP A C 1
ATOM 2948 O O . ASP A 1 364 ? -28.078 -0.268 -10.32 1 97.81 364 ASP A O 1
ATOM 2952 N N . ILE A 1 365 ? -27.844 -0.709 -12.531 1 97.31 365 ILE A N 1
ATOM 2953 C CA . ILE A 1 365 ? -27.047 0.491 -12.781 1 97.31 365 ILE A CA 1
ATOM 2954 C C . ILE A 1 365 ? -27.781 1.388 -13.781 1 97.31 365 ILE A C 1
ATOM 2956 O O . ILE A 1 365 ? -28.078 0.967 -14.898 1 97.31 365 ILE A O 1
ATOM 2960 N N . SER A 1 366 ? -27.969 2.604 -13.422 1 96.88 366 SER A N 1
ATOM 2961 C CA . SER A 1 366 ? -28.688 3.539 -14.289 1 96.88 366 SER A CA 1
ATOM 2962 C C . SER A 1 366 ? -27.766 4.113 -15.359 1 96.88 366 SER A C 1
ATOM 2964 O O . SER A 1 366 ? -26.562 4.25 -15.141 1 96.88 366 SER A O 1
ATOM 2966 N N . ILE A 1 367 ? -28.375 4.48 -16.422 1 96.5 367 ILE A N 1
ATOM 2967 C CA . ILE A 1 367 ? -27.641 5.098 -17.531 1 96.5 367 ILE A CA 1
ATOM 2968 C C . ILE A 1 367 ? -26.875 6.312 -17.016 1 96.5 367 ILE A C 1
ATOM 2970 O O . ILE A 1 367 ? -27.391 7.086 -16.203 1 96.5 367 ILE A O 1
ATOM 2974 N N . GLY A 1 368 ? -25.656 6.434 -17.438 1 96.12 368 GLY A N 1
ATOM 2975 C CA . GLY A 1 368 ? -24.859 7.598 -17.094 1 96.12 368 GLY A CA 1
ATOM 2976 C C . GLY A 1 368 ? -24.094 7.438 -15.789 1 96.12 368 GLY A C 1
ATOM 2977 O O . GLY A 1 368 ? -23.219 8.25 -15.469 1 96.12 368 GLY A O 1
ATOM 2978 N N . THR A 1 369 ? -24.375 6.375 -15.047 1 95.94 369 THR A N 1
ATOM 2979 C CA . THR A 1 369 ? -23.672 6.121 -13.797 1 95.94 369 THR A CA 1
ATOM 2980 C C . THR A 1 369 ? -22.203 5.805 -14.055 1 95.94 369 THR A C 1
ATOM 2982 O O . THR A 1 369 ? -21.875 5.039 -14.969 1 95.94 369 THR A O 1
ATOM 2985 N N . VAL A 1 370 ? -21.312 6.48 -13.312 1 94.94 370 VAL A N 1
ATOM 2986 C CA . VAL A 1 370 ? -19.891 6.164 -13.414 1 94.94 370 VAL A CA 1
ATOM 2987 C C . VAL A 1 370 ? -19.625 4.793 -12.797 1 94.94 370 VAL A C 1
ATOM 2989 O O . VAL A 1 370 ? -19.859 4.586 -11.602 1 94.94 370 VAL A O 1
ATOM 2992 N N . ILE A 1 371 ? -19.109 3.914 -13.57 1 95.44 371 ILE A N 1
ATOM 2993 C CA . ILE A 1 371 ? -18.844 2.553 -13.117 1 95.44 371 ILE A CA 1
ATOM 2994 C C . ILE A 1 371 ? -17.375 2.43 -12.719 1 95.44 371 ILE A C 1
ATOM 2996 O O . ILE A 1 371 ? -17.062 1.888 -11.656 1 95.44 371 ILE A O 1
ATOM 3000 N N . PHE A 1 372 ? -16.5 2.904 -13.617 1 93.38 372 PHE A N 1
ATOM 3001 C CA . PHE A 1 372 ? -15.086 3.02 -13.273 1 93.38 372 PHE A CA 1
ATOM 3002 C C . PHE A 1 372 ? -14.703 4.473 -13.016 1 93.38 372 PHE A C 1
ATOM 3004 O O . PHE A 1 372 ? -14.758 5.305 -13.922 1 93.38 372 PHE A O 1
ATOM 3011 N N . ASN A 1 373 ? -14.336 4.762 -11.789 1 91.31 373 ASN A N 1
ATOM 3012 C CA . ASN A 1 373 ? -13.828 6.082 -11.43 1 91.31 373 ASN A CA 1
ATOM 3013 C C . ASN A 1 373 ? -12.312 6.168 -11.609 1 91.31 373 ASN A C 1
ATOM 3015 O O . ASN A 1 373 ? -11.555 6.074 -10.648 1 91.31 373 ASN A O 1
ATOM 3019 N N . ASP A 1 374 ? -11.938 6.484 -12.805 1 92.06 374 ASP A N 1
ATOM 3020 C CA . ASP A 1 374 ? -10.516 6.332 -13.102 1 92.06 374 ASP A CA 1
ATOM 3021 C C . ASP A 1 374 ? -9.836 7.691 -13.258 1 92.06 374 ASP A C 1
ATOM 3023 O O . ASP A 1 374 ? -8.617 7.766 -13.445 1 92.06 374 ASP A O 1
ATOM 3027 N N . GLU A 1 375 ? -10.562 8.789 -13.195 1 93.31 375 GLU A N 1
ATOM 3028 C CA . GLU A 1 375 ? -9.922 10.102 -13.141 1 93.31 375 GLU A CA 1
ATOM 3029 C C . GLU A 1 375 ? -9.117 10.273 -11.852 1 93.31 375 GLU A C 1
ATOM 3031 O O . GLU A 1 375 ? -9.641 10.062 -10.758 1 93.31 375 GLU A O 1
ATOM 3036 N N . CYS A 1 376 ? -7.832 10.633 -11.961 1 91.31 376 CYS A N 1
ATOM 3037 C CA . CYS A 1 376 ? -6.906 10.922 -10.875 1 91.31 376 CYS A CA 1
ATOM 3038 C C . CYS A 1 376 ? -6.512 9.648 -10.141 1 91.31 376 CYS A C 1
ATOM 3040 O O . CYS A 1 376 ? -6.09 9.695 -8.984 1 91.31 376 CYS A O 1
ATOM 3042 N N . ARG A 1 377 ? -6.723 8.562 -10.781 1 89.69 377 ARG A N 1
ATOM 3043 C CA . ARG A 1 377 ? -6.281 7.285 -10.227 1 89.69 377 ARG A CA 1
ATOM 3044 C C . ARG A 1 377 ? -4.875 6.938 -10.703 1 89.69 377 ARG A C 1
ATOM 3046 O O . ARG A 1 377 ? -4.477 7.309 -11.805 1 89.69 377 ARG A O 1
ATOM 3053 N N . PRO A 1 378 ? -4.145 6.23 -9.844 1 89.25 378 PRO A N 1
ATOM 3054 C CA . PRO A 1 378 ? -2.822 5.797 -10.297 1 89.25 378 PRO A CA 1
ATOM 3055 C C . PRO A 1 378 ? -2.895 4.746 -11.406 1 89.25 378 PRO A C 1
ATOM 3057 O O . PRO A 1 378 ? -3.725 3.836 -11.344 1 89.25 378 PRO A O 1
ATOM 3060 N N . VAL A 1 379 ? -2.104 4.926 -12.398 1 91.06 379 VAL A N 1
ATOM 3061 C CA . VAL A 1 379 ? -1.943 3.979 -13.492 1 91.06 379 VAL A CA 1
ATOM 3062 C C . VAL A 1 379 ? -0.461 3.805 -13.812 1 91.06 379 VAL A C 1
ATOM 3064 O O . VAL A 1 379 ? 0.302 4.773 -13.797 1 91.06 379 VAL A O 1
ATOM 3067 N N . ARG A 1 380 ? -0.049 2.555 -14.055 1 91.75 380 ARG A N 1
ATOM 3068 C CA . ARG A 1 380 ? 1.329 2.361 -14.492 1 91.75 380 ARG A CA 1
ATOM 3069 C C . ARG A 1 380 ? 1.525 2.879 -15.914 1 91.75 380 ARG A C 1
ATOM 3071 O O . ARG A 1 380 ? 0.825 2.455 -16.844 1 91.75 380 ARG A O 1
ATOM 3078 N N . LEU A 1 381 ? 2.451 3.816 -16.078 1 94 381 LEU A N 1
ATOM 3079 C CA . LEU A 1 381 ? 2.668 4.473 -17.359 1 94 381 LEU A CA 1
ATOM 3080 C C . LEU A 1 381 ? 4.039 4.121 -17.922 1 94 381 LEU A C 1
ATOM 3082 O O . LEU A 1 381 ? 5.043 4.18 -17.219 1 94 381 LEU A O 1
ATOM 3086 N N . CYS A 1 382 ? 4.023 3.703 -19.203 1 94.88 382 CYS A N 1
ATOM 3087 C CA . CYS A 1 382 ? 5.266 3.375 -19.891 1 94.88 382 CYS A CA 1
ATOM 3088 C C . CYS A 1 382 ? 5.281 3.973 -21.297 1 94.88 382 CYS A C 1
ATOM 3090 O O . CYS A 1 382 ? 4.227 4.23 -21.875 1 94.88 382 CYS A O 1
ATOM 3092 N N . THR A 1 383 ? 6.492 4.219 -21.797 1 95.94 383 THR A N 1
ATOM 3093 C CA . THR A 1 383 ? 6.621 4.691 -23.172 1 95.94 383 THR A CA 1
ATOM 3094 C C . THR A 1 383 ? 6.875 3.523 -24.109 1 95.94 383 THR A C 1
ATOM 3096 O O . THR A 1 383 ? 7.531 2.549 -23.75 1 95.94 383 THR A O 1
ATOM 3099 N N . LYS A 1 384 ? 6.395 3.65 -25.266 1 95.62 384 LYS A N 1
ATOM 3100 C CA . LYS A 1 384 ? 6.547 2.586 -26.266 1 95.62 384 LYS A CA 1
ATOM 3101 C C . LYS A 1 384 ? 8.016 2.34 -26.578 1 95.62 384 LYS A C 1
ATOM 3103 O O . LYS A 1 384 ? 8.461 1.191 -26.656 1 95.62 384 LYS A O 1
ATOM 3108 N N . PRO A 1 385 ? 8.82 3.393 -26.734 1 95.19 385 PRO A N 1
ATOM 3109 C CA . PRO A 1 385 ? 10.234 3.127 -26.984 1 95.19 385 PRO A CA 1
ATOM 3110 C C . PRO A 1 385 ? 10.891 2.318 -25.875 1 95.19 385 PRO A C 1
ATOM 3112 O O . PRO A 1 385 ? 11.711 1.438 -26.141 1 95.19 385 PRO A O 1
ATOM 3115 N N . PHE A 1 386 ? 10.562 2.557 -24.688 1 94.62 386 PHE A N 1
ATOM 3116 C CA . PHE A 1 386 ? 11.109 1.804 -23.562 1 94.62 386 PHE A CA 1
ATOM 3117 C C . PHE A 1 386 ? 10.695 0.339 -23.641 1 94.62 386 PHE A C 1
ATOM 3119 O O . PHE A 1 386 ? 11.523 -0.556 -23.438 1 94.62 386 PHE A O 1
ATOM 3126 N N . VAL A 1 387 ? 9.461 0.115 -23.922 1 94.31 387 VAL A N 1
ATOM 3127 C CA . VAL A 1 387 ? 8.906 -1.231 -24.031 1 94.31 387 VAL A CA 1
ATOM 3128 C C . VAL A 1 387 ? 9.648 -2.01 -25.109 1 94.31 387 VAL A C 1
ATOM 3130 O O . VAL A 1 387 ? 10.086 -3.139 -24.891 1 94.31 387 VAL A O 1
ATOM 3133 N N . LEU A 1 388 ? 9.836 -1.402 -26.203 1 94 388 LEU A N 1
ATOM 3134 C CA . LEU A 1 388 ? 10.461 -2.053 -27.344 1 94 388 LEU A CA 1
ATOM 3135 C C . LEU A 1 388 ? 11.914 -2.41 -27.031 1 94 388 LEU A C 1
ATOM 3137 O O . LEU A 1 388 ? 12.414 -3.445 -27.484 1 94 388 LEU A O 1
ATOM 3141 N N . GLU A 1 389 ? 12.477 -1.614 -26.219 1 91.75 389 GLU A N 1
ATOM 3142 C CA . GLU A 1 389 ? 13.898 -1.792 -25.953 1 91.75 389 GLU A CA 1
ATOM 3143 C C . GLU A 1 389 ? 14.125 -2.764 -24.797 1 91.75 389 GLU A C 1
ATOM 3145 O O . GLU A 1 389 ? 15.102 -3.521 -24.797 1 91.75 389 GLU A O 1
ATOM 3150 N N . HIS A 1 390 ? 13.266 -2.816 -23.859 1 89 390 HIS A N 1
ATOM 3151 C CA . HIS A 1 390 ? 13.656 -3.426 -22.594 1 89 390 HIS A CA 1
ATOM 3152 C C . HIS A 1 390 ? 12.773 -4.621 -22.266 1 89 390 HIS A C 1
ATOM 3154 O O . HIS A 1 390 ? 13.117 -5.438 -21.406 1 89 390 HIS A O 1
ATOM 3160 N N . PHE A 1 391 ? 11.625 -4.746 -22.828 1 88.94 391 PHE A N 1
ATOM 3161 C CA . PHE A 1 391 ? 10.727 -5.84 -22.484 1 88.94 391 PHE A CA 1
ATOM 3162 C C . PHE A 1 391 ? 11.188 -7.141 -23.125 1 88.94 391 PHE A C 1
ATOM 3164 O O . PHE A 1 391 ? 11.633 -7.145 -24.281 1 88.94 391 PHE A O 1
ATOM 3171 N N . SER A 1 392 ? 11.109 -8.273 -22.375 1 84.75 392 SER A N 1
ATOM 3172 C CA . SER A 1 392 ? 11.281 -9.594 -22.969 1 84.75 392 SER A CA 1
ATOM 3173 C C . SER A 1 392 ? 10.188 -9.898 -23.984 1 84.75 392 SER A C 1
ATOM 3175 O O . SER A 1 392 ? 9.203 -9.164 -24.078 1 84.75 392 SER A O 1
ATOM 3177 N N . LYS A 1 393 ? 10.359 -10.977 -24.703 1 86.94 393 LYS A N 1
ATOM 3178 C CA . LYS A 1 393 ? 9.344 -11.391 -25.672 1 86.94 393 LYS A CA 1
ATOM 3179 C C . LYS A 1 393 ? 8.008 -11.656 -24.984 1 86.94 393 LYS A C 1
ATOM 3181 O O . LYS A 1 393 ? 6.957 -11.242 -25.469 1 86.94 393 LYS A O 1
ATOM 3186 N N . GLU A 1 394 ? 8.062 -12.273 -23.844 1 84 394 GLU A N 1
ATOM 3187 C CA . GLU A 1 394 ? 6.848 -12.586 -23.094 1 84 394 GLU A CA 1
ATOM 3188 C C . GLU A 1 394 ? 6.184 -11.32 -22.562 1 84 394 GLU A C 1
ATOM 3190 O O . GLU A 1 394 ? 4.961 -11.172 -22.641 1 84 394 GLU A O 1
ATOM 3195 N N . ASP A 1 395 ? 6.996 -10.398 -22.078 1 86.12 395 ASP A N 1
ATOM 3196 C CA . ASP A 1 395 ? 6.465 -9.156 -21.531 1 86.12 395 ASP A CA 1
ATOM 3197 C C . ASP A 1 395 ? 5.875 -8.281 -22.641 1 86.12 395 ASP A C 1
ATOM 3199 O O . ASP A 1 395 ? 4.875 -7.59 -22.422 1 86.12 395 ASP A O 1
ATOM 3203 N N . TYR A 1 396 ? 6.512 -8.305 -23.734 1 91.88 396 TYR A N 1
ATOM 3204 C CA . TYR A 1 396 ? 6.004 -7.535 -24.875 1 91.88 396 TYR A CA 1
ATOM 3205 C C . TYR A 1 396 ? 4.668 -8.086 -25.359 1 91.88 396 TYR A C 1
ATOM 3207 O O . TYR A 1 396 ? 3.766 -7.324 -25.703 1 91.88 396 TYR A O 1
ATOM 3215 N N . SER A 1 397 ? 4.574 -9.375 -25.359 1 90.5 397 SER A N 1
ATOM 3216 C CA . SER A 1 397 ? 3.299 -9.992 -25.734 1 90.5 397 SER A CA 1
ATOM 3217 C C . SER A 1 397 ? 2.188 -9.562 -24.781 1 90.5 397 SER A C 1
ATOM 3219 O O . SER A 1 397 ? 1.078 -9.242 -25.203 1 90.5 397 SER A O 1
ATOM 3221 N N . ASP A 1 398 ? 2.512 -9.523 -23.531 1 88.56 398 ASP A N 1
ATOM 3222 C CA . ASP A 1 398 ? 1.562 -9.047 -22.531 1 88.56 398 ASP A CA 1
ATOM 3223 C C . ASP A 1 398 ? 1.202 -7.582 -22.766 1 88.56 398 ASP A C 1
ATOM 3225 O O . ASP A 1 398 ? 0.031 -7.203 -22.688 1 88.56 398 ASP A O 1
ATOM 3229 N N . PHE A 1 399 ? 2.203 -6.777 -23.109 1 92.38 399 PHE A N 1
ATOM 3230 C CA . PHE A 1 399 ? 2.027 -5.363 -23.422 1 92.38 399 PHE A CA 1
ATOM 3231 C C . PHE A 1 399 ? 1.098 -5.184 -24.609 1 92.38 399 PHE A C 1
ATOM 3233 O O . PHE A 1 399 ? 0.161 -4.383 -24.562 1 92.38 399 PHE A O 1
ATOM 3240 N N . GLN A 1 400 ? 1.241 -5.93 -25.578 1 92 400 GLN A N 1
ATOM 3241 C CA . GLN A 1 400 ? 0.439 -5.812 -26.797 1 92 400 GLN A CA 1
ATOM 3242 C C . GLN A 1 400 ? -1.025 -6.145 -26.516 1 92 400 GLN A C 1
ATOM 3244 O O . GLN A 1 400 ? -1.925 -5.512 -27.078 1 92 400 GLN A O 1
ATOM 3249 N N . ARG A 1 401 ? -1.227 -6.988 -25.656 1 88.12 401 ARG A N 1
ATOM 3250 C CA . ARG A 1 401 ? -2.576 -7.5 -25.453 1 88.12 401 ARG A CA 1
ATOM 3251 C C . ARG A 1 401 ? -3.322 -6.66 -24.422 1 88.12 401 ARG A C 1
ATOM 3253 O O . ARG A 1 401 ? -4.547 -6.531 -24.484 1 88.12 401 ARG A O 1
ATOM 3260 N N . ASN A 1 402 ? -2.553 -6.082 -23.484 1 89.19 402 ASN A N 1
ATOM 3261 C CA . ASN A 1 402 ? -3.264 -5.598 -22.312 1 89.19 402 ASN A CA 1
ATOM 3262 C C . ASN A 1 402 ? -3.008 -4.113 -22.078 1 89.19 402 ASN A C 1
ATOM 3264 O O . ASN A 1 402 ? -3.713 -3.475 -21.281 1 89.19 402 ASN A O 1
ATOM 3268 N N . ALA A 1 403 ? -2.012 -3.561 -22.703 1 92.88 403 ALA A N 1
ATOM 3269 C CA . ALA A 1 403 ? -1.731 -2.143 -22.484 1 92.88 403 ALA A CA 1
ATOM 3270 C C . ALA A 1 403 ? -2.664 -1.268 -23.312 1 92.88 403 ALA A C 1
ATOM 3272 O O . ALA A 1 403 ? -3.092 -1.664 -24.406 1 92.88 403 ALA A O 1
ATOM 3273 N N . TRP A 1 404 ? -2.998 -0.104 -22.812 1 91.38 404 TRP A N 1
ATOM 3274 C CA . TRP A 1 404 ? -3.852 0.821 -23.547 1 91.38 404 TRP A CA 1
ATOM 3275 C C . TRP A 1 404 ? -3.133 2.141 -23.812 1 91.38 404 TRP A C 1
ATOM 3277 O O . TRP A 1 404 ? -2.447 2.664 -22.922 1 91.38 404 TRP A O 1
ATOM 3287 N N . PRO A 1 405 ? -3.303 2.656 -24.984 1 92.5 405 PRO A N 1
ATOM 3288 C CA . PRO A 1 405 ? -2.631 3.918 -25.297 1 92.5 405 PRO A CA 1
ATOM 3289 C C . PRO A 1 405 ? -3.223 5.109 -24.547 1 92.5 405 PRO A C 1
ATOM 3291 O O . PRO A 1 405 ? -4.441 5.184 -24.359 1 92.5 405 PRO A O 1
ATOM 3294 N N . VAL A 1 406 ? -2.371 5.902 -24.094 1 92.25 406 VAL A N 1
ATOM 3295 C CA . VAL A 1 406 ? -2.736 7.172 -23.484 1 92.25 406 VAL A CA 1
ATOM 3296 C C . VAL A 1 406 ? -2.346 8.328 -24.406 1 92.25 406 VAL A C 1
ATOM 3298 O O . VAL A 1 406 ? -1.163 8.531 -24.688 1 92.25 406 VAL A O 1
ATOM 3301 N N . GLY A 1 407 ? -3.354 9 -24.844 1 86.88 407 GLY A N 1
ATOM 3302 C CA . GLY A 1 407 ? -3.102 10.07 -25.797 1 86.88 407 GLY A CA 1
ATOM 3303 C C . GLY A 1 407 ? -3.229 9.617 -27.25 1 86.88 407 GLY A C 1
ATOM 3304 O O . GLY A 1 407 ? -3.598 8.477 -27.516 1 86.88 407 GLY A O 1
ATOM 3305 N N . LEU A 1 408 ? -2.885 10.477 -28.156 1 83.12 408 LEU A N 1
ATOM 3306 C CA . LEU A 1 408 ? -3.184 10.203 -29.562 1 83.12 408 LEU A CA 1
ATOM 3307 C C . LEU A 1 408 ? -1.902 9.969 -30.344 1 83.12 408 LEU A C 1
ATOM 3309 O O . LEU A 1 408 ? -1.954 9.602 -31.531 1 83.12 408 LEU A O 1
ATOM 3313 N N . ASP A 1 409 ? -0.806 10.062 -29.672 1 86.19 409 ASP A N 1
ATOM 3314 C CA . ASP A 1 409 ? 0.427 10.008 -30.453 1 86.19 409 ASP A CA 1
ATOM 3315 C C . ASP A 1 409 ? 1.066 8.625 -30.391 1 86.19 409 ASP A C 1
ATOM 3317 O O . ASP A 1 409 ? 2.133 8.398 -30.953 1 86.19 409 ASP A O 1
ATOM 3321 N N . GLY A 1 410 ? 0.504 7.746 -29.625 1 89.44 410 GLY A N 1
ATOM 3322 C CA . GLY A 1 410 ? 1.003 6.383 -29.578 1 89.44 410 GLY A CA 1
ATOM 3323 C C . GLY A 1 410 ? 2.311 6.258 -28.812 1 89.44 410 GLY A C 1
ATOM 3324 O O . GLY A 1 410 ? 3.105 5.352 -29.078 1 89.44 410 GLY A O 1
ATOM 3325 N N . HIS A 1 411 ? 2.541 7.113 -27.906 1 95.31 411 HIS A N 1
ATOM 3326 C CA . HIS A 1 411 ? 3.82 7.137 -27.203 1 95.31 411 HIS A CA 1
ATOM 3327 C C . HIS A 1 411 ? 3.684 6.574 -25.797 1 95.31 411 HIS A C 1
ATOM 3329 O O . HIS A 1 411 ? 4.555 5.836 -25.328 1 95.31 411 HIS A O 1
ATOM 3335 N N . PHE A 1 412 ? 2.672 6.926 -25.109 1 95.88 412 PHE A N 1
ATOM 3336 C CA . PHE A 1 412 ? 2.453 6.492 -23.734 1 95.88 412 PHE A CA 1
ATOM 3337 C C . PHE A 1 412 ? 1.389 5.402 -23.672 1 95.88 412 PHE A C 1
ATOM 3339 O O . PHE A 1 412 ? 0.387 5.465 -24.375 1 95.88 412 PHE A O 1
ATOM 3346 N N . TYR A 1 413 ? 1.627 4.41 -22.828 1 95.81 413 TYR A N 1
ATOM 3347 C CA . TYR A 1 413 ? 0.678 3.32 -22.609 1 95.81 413 TYR A CA 1
ATOM 3348 C C . TYR A 1 413 ? 0.446 3.082 -21.125 1 95.81 413 TYR A C 1
ATOM 3350 O O . TYR A 1 413 ? 1.382 3.154 -20.328 1 95.81 413 TYR A O 1
ATOM 3358 N N . ALA A 1 414 ? -0.807 2.842 -20.734 1 94.06 414 ALA A N 1
ATOM 3359 C CA . ALA A 1 414 ? -1.162 2.41 -19.375 1 94.06 414 ALA A CA 1
ATOM 3360 C C . ALA A 1 414 ? -1.103 0.889 -19.25 1 94.06 414 ALA A C 1
ATOM 3362 O O . ALA A 1 414 ? -1.641 0.171 -20.109 1 94.06 414 ALA A O 1
ATOM 3363 N N . LEU A 1 415 ? -0.447 0.453 -18.234 1 91.94 415 LEU A N 1
ATOM 3364 C CA . LEU A 1 415 ? -0.305 -0.974 -17.969 1 91.94 415 LEU A CA 1
ATOM 3365 C C . LEU A 1 415 ? -1.238 -1.408 -16.844 1 91.94 415 LEU A C 1
ATOM 3367 O O . LEU A 1 415 ? -1.693 -0.578 -16.047 1 91.94 415 LEU A O 1
ATOM 3371 N N . TRP A 1 416 ? -1.455 -2.723 -16.781 1 84.94 416 TRP A N 1
ATOM 3372 C CA . TRP A 1 416 ? -2.203 -3.283 -15.656 1 84.94 416 TRP A CA 1
ATOM 3373 C C . TRP A 1 416 ? -1.444 -3.094 -14.344 1 84.94 416 TRP A C 1
ATOM 3375 O O . TRP A 1 416 ? -0.212 -3.049 -14.336 1 84.94 416 TRP A O 1
ATOM 3385 N N . ASP A 1 417 ? -2.223 -3.004 -13.344 1 81.12 417 ASP A N 1
ATOM 3386 C CA . ASP A 1 417 ? -1.635 -2.861 -12.0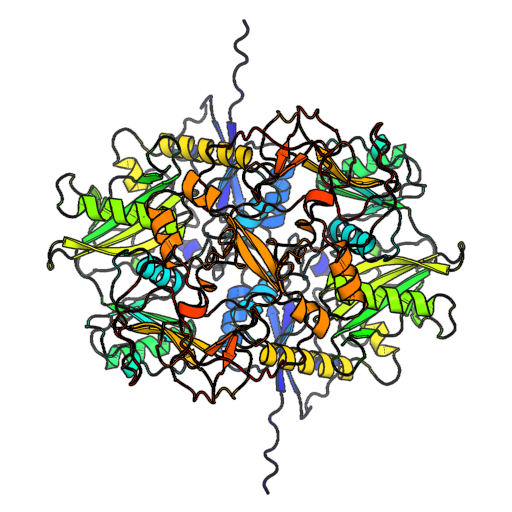16 1 81.12 417 ASP A CA 1
ATOM 3387 C C . ASP A 1 417 ? -0.804 -4.09 -11.648 1 81.12 417 ASP A C 1
ATOM 3389 O O . ASP A 1 417 ? -1.068 -5.191 -12.133 1 81.12 417 ASP A O 1
ATOM 3393 N N . HIS A 1 418 ? 0.2 -3.848 -10.836 1 78.69 418 HIS A N 1
ATOM 3394 C CA . HIS A 1 418 ? 0.998 -4.977 -10.367 1 78.69 418 HIS A CA 1
ATOM 3395 C C . HIS A 1 418 ? 0.184 -5.883 -9.453 1 78.69 418 HIS A C 1
ATOM 3397 O O . HIS A 1 418 ? 0.485 -7.074 -9.32 1 78.69 418 HIS A O 1
ATOM 3403 N N . ASP A 1 419 ? -0.788 -5.301 -8.836 1 83.19 419 ASP A N 1
ATOM 3404 C CA . ASP A 1 419 ? -1.673 -6.059 -7.953 1 83.19 419 ASP A CA 1
ATOM 3405 C C . ASP A 1 419 ? -2.852 -6.641 -8.727 1 83.19 419 ASP A C 1
ATOM 3407 O O . ASP A 1 419 ? -3.744 -5.906 -9.156 1 83.19 419 ASP A O 1
ATOM 3411 N N . PRO A 1 420 ? -2.912 -7.941 -8.836 1 87.75 420 PRO A N 1
ATOM 3412 C CA . PRO A 1 420 ? -3.994 -8.555 -9.609 1 87.75 420 PRO A CA 1
ATOM 3413 C C . PRO A 1 420 ? -5.375 -8.258 -9.031 1 87.75 420 PRO A C 1
ATOM 3415 O O . PRO A 1 420 ? -6.375 -8.297 -9.75 1 87.75 420 PRO A O 1
ATOM 3418 N N . ALA A 1 421 ? -5.391 -7.906 -7.789 1 85.25 421 ALA A N 1
ATOM 3419 C CA . ALA A 1 421 ? -6.668 -7.578 -7.168 1 85.25 421 ALA A CA 1
ATOM 3420 C C . ALA A 1 421 ? -7.277 -6.324 -7.789 1 85.25 421 ALA A C 1
ATOM 3422 O O . ALA A 1 421 ? -8.469 -6.047 -7.605 1 85.25 421 ALA A O 1
ATOM 3423 N N . GLN A 1 422 ? -6.496 -5.59 -8.57 1 87.69 422 GLN A N 1
ATOM 3424 C CA . GLN A 1 422 ? -6.973 -4.367 -9.211 1 87.69 422 GLN A CA 1
ATOM 3425 C C . GLN A 1 422 ? -7.367 -4.621 -10.656 1 87.69 422 GLN A C 1
ATOM 3427 O O . GLN A 1 422 ? -7.871 -3.725 -11.336 1 87.69 422 GLN A O 1
ATOM 3432 N N . TRP A 1 423 ? -7.152 -5.859 -11.109 1 89.69 423 TRP A N 1
ATOM 3433 C CA . TRP A 1 423 ? -7.449 -6.148 -12.516 1 89.69 423 TRP A CA 1
ATOM 3434 C C . TRP A 1 423 ? -8.953 -6.188 -12.758 1 89.69 423 TRP A C 1
ATOM 3436 O O . TRP A 1 423 ? -9.672 -6.941 -12.094 1 89.69 423 TRP A O 1
ATOM 3446 N N . ARG A 1 424 ? -9.367 -5.316 -13.672 1 89.06 424 ARG A N 1
ATOM 3447 C CA . ARG A 1 424 ? -10.773 -5.301 -14.07 1 89.06 424 ARG A CA 1
ATOM 3448 C C . ARG A 1 424 ? -10.984 -6.086 -15.359 1 89.06 424 ARG A C 1
ATOM 3450 O O . ARG A 1 424 ? -10.977 -5.512 -16.453 1 89.06 424 ARG A O 1
ATOM 3457 N N . ALA A 1 425 ? -11.117 -7.273 -15.438 1 88.5 425 ALA A N 1
ATOM 3458 C CA . ALA A 1 425 ? -11.195 -8.219 -16.547 1 88.5 425 ALA A CA 1
ATOM 3459 C C . ALA A 1 425 ? -12.547 -8.117 -17.25 1 88.5 425 ALA A C 1
ATOM 3461 O O . ALA A 1 425 ? -13.273 -9.109 -17.359 1 88.5 425 ALA A O 1
ATOM 3462 N N . PHE A 1 426 ? -12.836 -6.941 -17.812 1 93 426 PHE A N 1
ATOM 3463 C CA . PHE A 1 426 ? -14.055 -6.852 -18.594 1 93 426 PHE A CA 1
ATOM 3464 C C . PHE A 1 426 ? -13.812 -7.297 -20.031 1 93 426 PHE A C 1
ATOM 3466 O O . PHE A 1 426 ? -12.688 -7.207 -20.531 1 93 426 PHE A O 1
ATOM 3473 N N . ASN A 1 427 ? -14.844 -7.75 -20.734 1 93.88 427 ASN A N 1
ATOM 3474 C CA . ASN A 1 427 ? -14.719 -8.289 -22.078 1 93.88 427 ASN A CA 1
ATOM 3475 C C . ASN A 1 427 ? -15.195 -7.285 -23.125 1 93.88 427 ASN A C 1
ATOM 3477 O O . ASN A 1 427 ? -15.914 -6.336 -22.797 1 93.88 427 ASN A O 1
ATOM 3481 N N . HIS A 1 428 ? -14.758 -7.578 -24.359 1 93.75 428 HIS A N 1
ATOM 3482 C CA . HIS A 1 428 ? -15.242 -6.844 -25.516 1 93.75 428 HIS A CA 1
ATOM 3483 C C . HIS A 1 428 ? -16.672 -7.242 -25.875 1 93.75 428 HIS A C 1
ATOM 3485 O O . HIS A 1 428 ? -17.031 -8.414 -25.766 1 93.75 428 HIS A O 1
ATOM 3491 N N . SER A 1 429 ? -17.422 -6.277 -26.281 1 95.31 429 SER A N 1
ATOM 3492 C CA . SER A 1 429 ? -18.688 -6.516 -26.969 1 95.31 429 SER A CA 1
ATOM 3493 C C . SER A 1 429 ? -18.891 -5.516 -28.109 1 95.31 429 SER A C 1
ATOM 3495 O O . SER A 1 429 ? -18.562 -4.336 -27.969 1 95.31 429 SER A O 1
ATOM 3497 N N . CYS A 1 430 ? -19.422 -6.055 -29.203 1 93.69 430 CYS A N 1
ATOM 3498 C CA . CYS A 1 430 ? -19.797 -5.184 -30.312 1 93.69 430 CYS A CA 1
ATOM 3499 C C . CYS A 1 430 ? -21.062 -4.406 -30 1 93.69 430 CYS A C 1
ATOM 3501 O O . CYS A 1 430 ? -21.453 -3.51 -30.75 1 93.69 430 CYS A O 1
ATOM 3503 N N . ALA A 1 431 ? -21.688 -4.746 -28.922 1 94.56 431 ALA A N 1
ATOM 3504 C CA . ALA A 1 431 ? -22.797 -3.994 -28.344 1 94.56 431 ALA A CA 1
ATOM 3505 C C . ALA A 1 431 ? -22.578 -3.748 -26.844 1 94.56 431 ALA A C 1
ATOM 3507 O O . ALA A 1 431 ? -23.328 -4.238 -26.016 1 94.56 431 ALA A O 1
ATOM 3508 N N . PRO A 1 432 ? -21.625 -2.939 -26.594 1 96.81 432 PRO A N 1
ATOM 3509 C CA . PRO A 1 432 ? -21.219 -2.768 -25.203 1 96.81 432 PRO A CA 1
ATOM 3510 C C . PRO A 1 432 ? -22.25 -2.012 -24.359 1 96.81 432 PRO A C 1
ATOM 3512 O O . PRO A 1 432 ? -23.125 -1.347 -24.922 1 96.81 432 PRO A O 1
ATOM 3515 N N . ASN A 1 433 ? -22.125 -2.178 -23.047 1 97.25 433 ASN A N 1
ATOM 3516 C CA . ASN A 1 433 ? -23.031 -1.449 -22.156 1 97.25 433 ASN A CA 1
ATOM 3517 C C . ASN A 1 433 ? -22.266 -0.437 -21.297 1 97.25 433 ASN A C 1
ATOM 3519 O O . ASN A 1 433 ? -22.859 0.242 -20.469 1 97.25 433 ASN A O 1
ATOM 3523 N N . MET A 1 434 ? -20.984 -0.308 -21.453 1 97.12 434 MET A N 1
ATOM 3524 C CA . MET A 1 434 ? -20.156 0.733 -20.859 1 97.12 434 MET A CA 1
ATOM 3525 C C . MET A 1 434 ? -19.312 1.449 -21.906 1 97.12 434 MET A C 1
ATOM 3527 O O . MET A 1 434 ? -19.031 0.885 -22.969 1 97.12 434 MET A O 1
ATOM 3531 N N . ALA A 1 435 ? -18.906 2.619 -21.594 1 96.5 435 ALA A N 1
ATOM 3532 C CA . ALA A 1 435 ? -17.969 3.383 -22.422 1 96.5 435 ALA A CA 1
ATOM 3533 C C . ALA A 1 435 ? -17.328 4.516 -21.625 1 96.5 435 ALA A C 1
ATOM 3535 O O . ALA A 1 435 ? -17.781 4.844 -20.531 1 96.5 435 ALA A O 1
ATOM 3536 N N . PHE A 1 436 ? -16.297 5.039 -22.188 1 95.31 436 PHE A N 1
ATOM 3537 C CA . PHE A 1 436 ? -15.742 6.238 -21.578 1 95.31 436 PHE A CA 1
ATOM 3538 C C . PHE A 1 436 ? -16.766 7.371 -21.562 1 95.31 436 PHE A C 1
ATOM 3540 O O . PHE A 1 436 ? -17.516 7.539 -22.516 1 95.31 436 PHE A O 1
ATOM 3547 N N . ALA A 1 437 ? -16.672 8.125 -20.5 1 95.12 437 ALA A N 1
ATOM 3548 C CA . ALA A 1 437 ? -17.5 9.32 -20.422 1 95.12 437 ALA A CA 1
ATOM 3549 C C . ALA A 1 437 ? -17.109 10.352 -21.469 1 95.12 437 ALA A C 1
ATOM 3551 O O . ALA A 1 437 ? -16.047 10.219 -22.094 1 95.12 437 ALA A O 1
ATOM 3552 N N . PRO A 1 438 ? -17.938 11.359 -21.719 1 93.06 438 PRO A N 1
ATOM 3553 C CA . PRO A 1 438 ? -17.641 12.367 -22.75 1 93.06 438 PRO A CA 1
ATOM 3554 C C . PRO A 1 438 ? -16.344 13.117 -22.484 1 93.06 438 PRO A C 1
ATOM 3556 O O . PRO A 1 438 ? -15.797 13.047 -21.375 1 93.06 438 PRO A O 1
ATOM 3559 N N . MET A 1 439 ? -15.844 13.742 -23.594 1 92.38 439 MET A N 1
ATOM 3560 C CA . MET A 1 439 ? -14.664 14.602 -23.562 1 92.38 439 MET A CA 1
ATOM 3561 C C . MET A 1 439 ? -13.398 13.789 -23.297 1 92.38 439 MET A C 1
ATOM 3563 O O . MET A 1 439 ? -12.531 14.227 -22.531 1 92.38 439 MET A O 1
ATOM 3567 N N . ARG A 1 440 ? -13.344 12.555 -23.781 1 91.56 440 ARG A N 1
ATOM 3568 C CA . ARG A 1 440 ? -12.188 11.672 -23.641 1 91.56 440 ARG A CA 1
ATOM 3569 C C . ARG A 1 440 ? -11.836 11.453 -22.172 1 91.56 440 ARG A C 1
ATOM 3571 O O . ARG A 1 440 ? -10.672 11.594 -21.781 1 91.56 440 ARG A O 1
ATOM 3578 N N . SER A 1 441 ? -12.875 11.25 -21.422 1 94.25 441 SER A N 1
ATOM 3579 C CA . SER A 1 441 ? -12.727 11.008 -19.984 1 94.25 441 SER A CA 1
ATOM 3580 C C . SER A 1 441 ? -12.047 9.664 -19.719 1 94.25 441 SER A C 1
ATOM 3582 O O . SER A 1 441 ? -12.086 8.766 -20.562 1 94.25 441 SER A O 1
ATOM 3584 N N . LEU A 1 442 ? -11.43 9.609 -18.547 1 94.19 442 LEU A N 1
ATOM 3585 C CA . LEU A 1 442 ? -10.906 8.328 -18.094 1 94.19 442 LEU A CA 1
ATOM 3586 C C . LEU A 1 442 ? -11.977 7.543 -17.328 1 94.19 442 LEU A C 1
ATOM 3588 O O . LEU A 1 442 ? -11.82 6.344 -17.094 1 94.19 442 LEU A O 1
ATOM 3592 N N . ASN A 1 443 ? -13.031 8.227 -16.938 1 94.81 443 ASN A N 1
ATOM 3593 C CA . ASN A 1 443 ? -14.148 7.531 -16.312 1 94.81 443 ASN A CA 1
ATOM 3594 C C . ASN A 1 443 ? -14.945 6.707 -17.312 1 94.81 443 ASN A C 1
ATOM 3596 O O . ASN A 1 443 ? -15.062 7.094 -18.484 1 94.81 443 ASN A O 1
ATOM 3600 N N . VAL A 1 444 ? -15.469 5.633 -16.859 1 95.88 444 VAL A N 1
ATOM 3601 C CA . VAL A 1 444 ? -16.328 4.773 -17.672 1 95.88 444 VAL A CA 1
ATOM 3602 C C . VAL A 1 444 ? -17.75 4.793 -17.125 1 95.88 444 VAL A C 1
ATOM 3604 O O . VAL A 1 444 ? -17.953 4.648 -15.914 1 95.88 444 VAL A O 1
ATOM 3607 N N . VAL A 1 445 ? -18.703 4.965 -18.016 1 96.81 445 VAL A N 1
ATOM 3608 C CA . VAL A 1 445 ? -20.094 5.129 -17.578 1 96.81 445 VAL A CA 1
ATOM 3609 C C . VAL A 1 445 ? -20.984 4.098 -18.266 1 96.81 445 VAL A C 1
ATOM 3611 O O . VAL A 1 445 ? -20.594 3.508 -19.281 1 96.81 445 VAL A O 1
ATOM 3614 N N . ALA A 1 446 ? -22.125 3.912 -17.688 1 97.75 446 ALA A N 1
ATOM 3615 C CA . ALA A 1 446 ? -23.141 3.049 -18.281 1 97.75 446 ALA A CA 1
ATOM 3616 C C . ALA A 1 446 ? -23.781 3.711 -19.5 1 97.75 446 ALA A C 1
ATOM 3618 O O . ALA A 1 446 ? -24.219 4.859 -19.438 1 97.75 446 ALA A O 1
ATOM 3619 N N . LEU A 1 447 ? -23.891 2.967 -20.578 1 97.31 447 LEU A N 1
ATOM 3620 C CA . LEU A 1 447 ? -24.469 3.475 -21.828 1 97.31 447 LEU A CA 1
ATOM 3621 C C . LEU A 1 447 ? -25.984 3.371 -21.812 1 97.31 447 LEU A C 1
ATOM 3623 O O . LEU A 1 447 ? -26.656 4.031 -22.609 1 97.31 447 LEU A O 1
ATOM 3627 N N . ARG A 1 448 ? -26.484 2.516 -21.031 1 96.88 448 ARG A N 1
ATOM 3628 C CA . ARG A 1 448 ? -27.891 2.246 -20.812 1 96.88 448 ARG A CA 1
ATOM 3629 C C . ARG A 1 448 ? -28.141 1.684 -19.422 1 96.88 448 ARG A C 1
ATOM 3631 O O . ARG A 1 448 ? -27.203 1.456 -18.656 1 96.88 448 ARG A O 1
ATOM 3638 N N . ASN A 1 449 ? -29.422 1.566 -19.109 1 97.75 449 ASN A N 1
ATOM 3639 C CA . ASN A 1 449 ? -29.719 0.841 -17.875 1 97.75 449 ASN A CA 1
ATOM 3640 C C . ASN A 1 449 ? -29.234 -0.602 -17.938 1 97.75 449 ASN A C 1
ATOM 3642 O O . ASN A 1 449 ? -29.484 -1.304 -18.922 1 97.75 449 ASN A O 1
ATOM 3646 N N . ILE A 1 450 ? -28.469 -0.973 -16.953 1 98.12 450 ILE A N 1
ATOM 3647 C CA . ILE A 1 450 ? -27.891 -2.311 -16.891 1 98.12 450 ILE A CA 1
ATOM 3648 C C . ILE A 1 450 ? -28.5 -3.076 -15.719 1 98.12 450 ILE A C 1
ATOM 3650 O O . ILE A 1 450 ? -28.281 -2.727 -14.555 1 98.12 450 ILE A O 1
ATOM 3654 N N . PRO A 1 451 ? -29.203 -4.105 -15.969 1 98 451 PRO A N 1
ATOM 3655 C CA . PRO A 1 451 ? -29.797 -4.859 -14.859 1 98 451 PRO A CA 1
ATOM 3656 C C . PRO A 1 451 ? -28.75 -5.633 -14.055 1 98 451 PRO A C 1
ATOM 3658 O O . PRO A 1 451 ? -27.703 -6 -14.586 1 98 451 PRO A O 1
ATOM 3661 N N . LYS A 1 452 ? -29.109 -5.91 -12.844 1 96.19 452 LYS A N 1
ATOM 3662 C CA . LYS A 1 452 ? -28.281 -6.754 -11.984 1 96.19 452 LYS A CA 1
ATOM 3663 C C . LYS A 1 452 ? -27.984 -8.086 -12.656 1 96.19 452 LYS A C 1
ATOM 3665 O O . LYS A 1 452 ? -28.859 -8.703 -13.258 1 96.19 452 LYS A O 1
ATOM 3670 N N . GLY A 1 453 ? -26.656 -8.414 -12.578 1 92.75 453 GLY A N 1
ATOM 3671 C CA . GLY A 1 453 ? -26.266 -9.719 -13.094 1 92.75 453 GLY A CA 1
ATOM 3672 C C . GLY A 1 453 ? -25.734 -9.656 -14.516 1 92.75 453 GLY A C 1
ATOM 3673 O O . GLY A 1 453 ? -25.094 -10.594 -14.977 1 92.75 453 GLY A O 1
ATOM 3674 N N . GLU A 1 454 ? -26.062 -8.625 -15.234 1 96.25 454 GLU A N 1
ATOM 3675 C CA . GLU A 1 454 ? -25.578 -8.516 -16.609 1 96.25 454 GLU A CA 1
ATOM 3676 C C . GLU A 1 454 ? -24.078 -8.312 -16.656 1 96.25 454 GLU A C 1
ATOM 3678 O O . GLU A 1 454 ? -23.516 -7.613 -15.805 1 96.25 454 GLU A O 1
ATOM 3683 N N . GLU A 1 455 ? -23.422 -8.938 -17.688 1 95.56 455 GLU A N 1
ATOM 3684 C CA . GLU A 1 455 ? -22 -8.727 -17.891 1 95.56 455 GLU A CA 1
ATOM 3685 C C . GLU A 1 455 ? -21.703 -7.301 -18.344 1 95.56 455 GLU A C 1
ATOM 3687 O O . GLU A 1 455 ? -22.422 -6.746 -19.172 1 95.56 455 GLU A O 1
ATOM 3692 N N . LEU A 1 456 ? -20.719 -6.734 -17.766 1 97.38 456 LEU A N 1
ATOM 3693 C CA . LEU A 1 456 ? -20.25 -5.41 -18.156 1 97.38 456 LEU A CA 1
ATOM 3694 C C . LEU A 1 456 ? -19.203 -5.512 -19.25 1 97.38 456 LEU A C 1
ATOM 3696 O O . LEU A 1 456 ? -18.203 -6.219 -19.109 1 97.38 456 LEU A O 1
ATOM 3700 N N . THR A 1 457 ? -19.422 -4.832 -20.344 1 97.06 457 THR A N 1
ATOM 3701 C CA . THR A 1 457 ? -18.562 -4.957 -21.516 1 97.06 457 THR A CA 1
ATOM 3702 C C . THR A 1 457 ? -18.266 -3.59 -22.125 1 97.06 457 THR A C 1
ATOM 3704 O O . THR A 1 457 ? -19.047 -2.646 -21.938 1 97.06 457 THR A O 1
ATOM 3707 N N . MET A 1 458 ? -17.219 -3.498 -22.797 1 95.94 458 MET A N 1
ATOM 3708 C CA . MET A 1 458 ? -16.859 -2.324 -23.578 1 95.94 458 MET A CA 1
ATOM 3709 C C . MET A 1 458 ? -16.484 -2.719 -25 1 95.94 458 MET A C 1
ATOM 3711 O O . MET A 1 458 ? -16.25 -3.895 -25.281 1 95.94 458 MET A O 1
ATOM 3715 N N . ASP A 1 459 ? -16.516 -1.741 -25.859 1 95.06 459 ASP A N 1
ATOM 3716 C CA . ASP A 1 459 ? -15.883 -1.883 -27.172 1 95.06 459 ASP A CA 1
ATOM 3717 C C . ASP A 1 459 ? -14.391 -1.581 -27.094 1 95.06 459 ASP A C 1
ATOM 3719 O O . ASP A 1 459 ? -13.992 -0.427 -26.922 1 95.06 459 ASP A O 1
ATOM 3723 N N . TYR A 1 460 ? -13.57 -2.664 -27.266 1 92.81 460 TYR A N 1
ATOM 3724 C CA . TYR A 1 460 ? -12.125 -2.518 -27.078 1 92.81 460 TYR A CA 1
ATOM 3725 C C . TYR A 1 460 ? -11.555 -1.497 -28.062 1 92.81 460 TYR A C 1
ATOM 3727 O O . TYR A 1 460 ? -10.492 -0.928 -27.812 1 92.81 460 TYR A O 1
ATOM 3735 N N . ARG A 1 461 ? -12.25 -1.206 -29.141 1 92.06 461 ARG A N 1
ATOM 3736 C CA . ARG A 1 461 ? -11.742 -0.276 -30.141 1 92.06 461 ARG A CA 1
ATOM 3737 C C . ARG A 1 461 ? -11.625 1.134 -29.578 1 92.06 461 ARG A C 1
ATOM 3739 O O . ARG A 1 461 ? -10.945 1.985 -30.141 1 92.06 461 ARG A O 1
ATOM 3746 N N . GLN A 1 462 ? -12.234 1.339 -28.406 1 88.94 462 GLN A N 1
ATOM 3747 C CA . GLN A 1 462 ? -12.125 2.627 -27.734 1 88.94 462 GLN A CA 1
ATOM 3748 C C . GLN A 1 462 ? -10.703 2.863 -27.234 1 88.94 462 GLN A C 1
ATOM 3750 O O . GLN A 1 462 ? -10.32 4.004 -26.953 1 88.94 462 GLN A O 1
ATOM 3755 N N . PHE A 1 463 ? -9.969 1.815 -27.031 1 88.06 463 PHE A N 1
ATOM 3756 C CA . PHE A 1 463 ? -8.609 1.991 -26.516 1 88.06 463 PHE A CA 1
ATOM 3757 C C . PHE A 1 463 ? -7.641 1.041 -27.219 1 88.06 463 PHE A C 1
ATOM 3759 O O . PHE A 1 463 ? -6.688 0.562 -26.594 1 88.06 463 PHE A O 1
ATOM 3766 N N . MET A 1 464 ? -7.977 0.729 -28.375 1 89.38 464 MET A N 1
ATOM 3767 C CA . MET A 1 464 ? -7.105 -0.089 -29.219 1 89.38 464 MET A CA 1
ATOM 3768 C C . MET A 1 464 ? -6.375 0.77 -30.234 1 89.38 464 MET A C 1
ATOM 3770 O O . MET A 1 464 ? -6.961 1.688 -30.812 1 89.38 464 MET A O 1
ATOM 3774 N N . ASP A 1 465 ? -5.07 0.474 -30.438 1 89.62 465 ASP A N 1
ATOM 3775 C CA . ASP A 1 465 ? -4.332 1.022 -31.562 1 89.62 465 ASP A CA 1
ATOM 3776 C C . ASP A 1 465 ? -3.586 -0.077 -32.312 1 89.62 465 ASP A C 1
ATOM 3778 O O . ASP A 1 465 ? -3.93 -1.256 -32.219 1 89.62 465 ASP A O 1
ATOM 3782 N N . ALA A 1 466 ? -2.645 0.288 -33.094 1 88.31 466 ALA A N 1
ATOM 3783 C CA . ALA A 1 466 ? -1.982 -0.667 -34 1 88.31 466 ALA A CA 1
ATOM 3784 C C . ALA A 1 466 ? -1.137 -1.657 -33.188 1 88.31 466 ALA A C 1
ATOM 3786 O O . ALA A 1 466 ? -0.748 -2.707 -33.719 1 88.31 466 ALA A O 1
ATOM 3787 N N . THR A 1 467 ? -0.912 -1.324 -31.984 1 90.12 467 THR A N 1
ATOM 3788 C CA . THR A 1 467 ? -0.085 -2.186 -31.141 1 90.12 467 THR A CA 1
ATOM 3789 C C . THR A 1 467 ? -0.85 -3.443 -30.734 1 90.12 467 THR A C 1
ATOM 3791 O O . THR A 1 467 ? -0.262 -4.52 -30.609 1 90.12 467 THR A O 1
ATOM 3794 N N . MET A 1 468 ? -2.135 -3.363 -30.625 1 90.81 468 MET A N 1
ATOM 3795 C CA . MET A 1 468 ? -2.957 -4.496 -30.203 1 90.81 468 MET A CA 1
ATOM 3796 C C . MET A 1 468 ? -3.396 -5.316 -31.422 1 90.81 468 MET A C 1
ATOM 3798 O O . MET A 1 468 ? -4.023 -4.785 -32.344 1 90.81 468 MET A O 1
ATOM 3802 N N . PRO A 1 469 ? -3.102 -6.562 -31.375 1 90.56 469 PRO A N 1
ATOM 3803 C CA . PRO A 1 469 ? -3.541 -7.391 -32.5 1 90.56 469 PRO A CA 1
ATOM 3804 C C . PRO A 1 469 ? -5.055 -7.57 -32.531 1 90.56 469 PRO A C 1
ATOM 3806 O O . PRO A 1 469 ? -5.711 -7.574 -31.5 1 90.56 469 PRO A O 1
ATOM 3809 N N . GLY A 1 470 ? -5.48 -7.707 -33.781 1 91.56 470 GLY A N 1
ATOM 3810 C CA . GLY A 1 470 ? -6.887 -8.062 -33.906 1 91.56 470 GLY A CA 1
ATOM 3811 C C . GLY A 1 470 ? -7.215 -9.43 -33.344 1 91.56 470 GLY A C 1
ATOM 3812 O O . GLY A 1 470 ? -6.312 -10.227 -33.062 1 91.56 470 GLY A O 1
ATOM 3813 N N . PHE A 1 471 ? -8.516 -9.594 -33.094 1 91.12 471 PHE A N 1
ATOM 3814 C CA . PHE A 1 471 ? -8.922 -10.867 -32.531 1 91.12 471 PHE A CA 1
ATOM 3815 C C . PHE A 1 471 ? -10.312 -11.258 -33 1 91.12 471 PHE A C 1
ATOM 3817 O O . PHE A 1 471 ? -11.094 -10.406 -33.438 1 91.12 471 PHE A O 1
ATOM 3824 N N . GLN A 1 472 ? -10.539 -12.547 -32.938 1 92.31 472 GLN A N 1
ATOM 3825 C CA . GLN A 1 472 ? -11.883 -13.055 -33.219 1 92.31 472 GLN A CA 1
ATOM 3826 C C . GLN A 1 472 ? -12.828 -12.773 -32.062 1 92.31 472 GLN A C 1
ATOM 3828 O O . GLN A 1 472 ? -12.531 -13.109 -30.922 1 92.31 472 GLN A O 1
ATOM 3833 N N . CYS A 1 473 ? -13.945 -12.102 -32.406 1 91.5 473 CYS A N 1
ATOM 3834 C CA . CYS A 1 473 ? -14.906 -11.758 -31.359 1 91.5 473 CYS A CA 1
ATOM 3835 C C . CYS A 1 473 ? -15.953 -12.852 -31.188 1 91.5 473 CYS A C 1
ATOM 3837 O O . CYS A 1 473 ? -16.469 -13.383 -32.188 1 91.5 473 CYS A O 1
ATOM 3839 N N . HIS A 1 474 ? -16.25 -13.156 -29.922 1 88.19 474 HIS A N 1
ATOM 3840 C CA . HIS A 1 474 ? -17.281 -14.141 -29.594 1 88.19 474 HIS A CA 1
ATOM 3841 C C . HIS A 1 474 ? -18.328 -13.555 -28.656 1 88.19 474 HIS A C 1
ATOM 3843 O O . HIS A 1 474 ? -18.844 -14.258 -27.781 1 88.19 474 HIS A O 1
ATOM 3849 N N . CYS A 1 475 ? -18.656 -12.289 -28.859 1 90.38 475 CYS A N 1
ATOM 3850 C CA . CYS A 1 475 ? -19.5 -11.602 -27.891 1 90.38 475 CYS A CA 1
ATOM 3851 C C . CYS A 1 475 ? -20.953 -12.047 -28.016 1 90.38 475 CYS A C 1
ATOM 3853 O O . CYS A 1 475 ? -21.75 -11.82 -27.109 1 90.38 475 CYS A O 1
ATOM 3855 N N . GLY A 1 476 ? -21.328 -12.586 -29.219 1 89.38 476 GLY A N 1
ATOM 3856 C CA . GLY A 1 476 ? -22.656 -13.164 -29.375 1 89.38 476 GLY A CA 1
ATOM 3857 C C . GLY A 1 476 ? -23.734 -12.125 -29.656 1 89.38 476 GLY A C 1
ATOM 3858 O O . GLY A 1 476 ? -24.906 -12.461 -29.797 1 89.38 476 GLY A O 1
ATOM 3859 N N . SER A 1 477 ? -23.422 -10.906 -29.719 1 91.31 477 SER A N 1
ATOM 3860 C CA . SER A 1 477 ? -24.422 -9.859 -29.984 1 91.31 477 SER A CA 1
ATOM 3861 C C . SER A 1 477 ? -24.891 -9.898 -31.438 1 91.31 477 SER A C 1
ATOM 3863 O O . SER A 1 477 ? -24.203 -10.43 -32.312 1 91.31 477 SER A O 1
ATOM 3865 N N . GLU A 1 478 ? -26.047 -9.305 -31.609 1 91.5 478 GLU A N 1
ATOM 3866 C CA . GLU A 1 478 ? -26.594 -9.203 -32.969 1 91.5 478 GLU A CA 1
ATOM 3867 C C . GLU A 1 478 ? -25.734 -8.312 -33.844 1 91.5 478 GLU A C 1
ATOM 3869 O O . GLU A 1 478 ? -25.719 -8.469 -35.062 1 91.5 478 GLU A O 1
ATOM 3874 N N . LYS A 1 479 ? -24.984 -7.48 -33.219 1 89.69 479 LYS A N 1
ATOM 3875 C CA . LYS A 1 479 ? -24.156 -6.52 -33.938 1 89.69 479 LYS A CA 1
ATOM 3876 C C . LYS A 1 479 ? -22.703 -6.977 -34 1 89.69 479 LYS A C 1
ATOM 3878 O O . LYS A 1 479 ? -21.797 -6.164 -34.219 1 89.69 479 LYS A O 1
ATOM 3883 N N . CYS A 1 480 ? -22.5 -8.227 -33.75 1 92.88 480 CYS A N 1
ATOM 3884 C CA . CYS A 1 480 ? -21.125 -8.727 -33.719 1 92.88 480 CYS A CA 1
ATOM 3885 C C . CYS A 1 480 ? -20.453 -8.586 -35.062 1 92.88 480 CYS A C 1
ATOM 3887 O O . CYS A 1 480 ? -21 -9 -36.094 1 92.88 480 CYS A O 1
ATOM 3889 N N . GLU A 1 481 ? -19.219 -8.148 -35.031 1 89.81 481 GLU A N 1
ATOM 3890 C CA . GLU A 1 481 ? -18.5 -7.902 -36.281 1 89.81 481 GLU A CA 1
ATOM 3891 C C . GLU A 1 481 ? -17.594 -9.086 -36.625 1 89.81 481 GLU A C 1
ATOM 3893 O O . GLU A 1 481 ? -16.938 -9.07 -37.688 1 89.81 481 GLU A O 1
ATOM 3898 N N . GLY A 1 482 ? -17.562 -10.078 -35.781 1 90 482 GLY A N 1
ATOM 3899 C CA . GLY A 1 482 ? -16.75 -11.266 -36 1 90 482 GLY A CA 1
ATOM 3900 C C . GLY A 1 482 ? -15.281 -11.07 -35.688 1 90 482 GLY A C 1
ATOM 3901 O O . GLY A 1 482 ? -14.766 -11.695 -34.75 1 90 482 GLY A O 1
ATOM 3902 N N . PHE A 1 483 ? -14.641 -10.18 -36.531 1 92.56 483 PHE A N 1
ATOM 3903 C CA . PHE A 1 483 ? -13.234 -9.859 -36.281 1 92.56 483 PHE A CA 1
ATOM 3904 C C . PHE A 1 483 ? -13.078 -8.391 -35.906 1 92.56 483 PHE A C 1
ATOM 3906 O O . PHE A 1 483 ? -13.547 -7.508 -36.625 1 92.56 483 PHE A O 1
ATOM 3913 N N . VAL A 1 484 ? -12.469 -8.234 -34.75 1 91.88 484 VAL A N 1
ATOM 3914 C CA . VAL A 1 484 ? -12.281 -6.883 -34.25 1 91.88 484 VAL A CA 1
ATOM 3915 C C . VAL A 1 484 ? -10.836 -6.438 -34.469 1 91.88 484 VAL A C 1
ATOM 3917 O O . VAL A 1 484 ? -9.906 -7.164 -34.094 1 91.88 484 VAL A O 1
ATOM 3920 N N . SER A 1 485 ? -10.578 -5.367 -35.094 1 89.94 485 SER A N 1
ATOM 3921 C CA . SER A 1 485 ? -9.273 -4.734 -35.281 1 89.94 485 SER A CA 1
ATOM 3922 C C . SER A 1 485 ? -9.336 -3.238 -35 1 89.94 485 SER A C 1
ATOM 3924 O O . SER A 1 485 ? -10.422 -2.66 -34.938 1 89.94 485 SER A O 1
ATOM 3926 N N . PRO A 1 486 ? -7.996 -2.723 -34.719 1 84.38 486 PRO A N 1
ATOM 3927 C CA . PRO A 1 486 ? -8.023 -1.276 -34.5 1 84.38 486 PRO A CA 1
ATOM 3928 C C . PRO A 1 486 ? -8.664 -0.511 -35.656 1 84.38 486 PRO A C 1
ATOM 3930 O O . PRO A 1 486 ? -8.477 -0.871 -36.812 1 84.38 486 PRO A O 1
ATOM 3933 N N . GLY A 1 487 ? -9.484 0.43 -35.469 1 72.94 487 GLY A N 1
ATOM 3934 C CA . GLY A 1 487 ? -10.094 1.141 -36.594 1 72.94 487 GLY A CA 1
ATOM 3935 C C . GLY A 1 487 ? -11.312 1.95 -36.188 1 72.94 487 GLY A C 1
ATOM 3936 O O . GLY A 1 487 ? -11.398 2.428 -35.062 1 72.94 487 GLY A O 1
ATOM 3937 N N . SER A 1 488 ? -12.25 1.94 -37.031 1 69.44 488 SER A N 1
ATOM 3938 C CA . SER A 1 488 ? -13.375 2.873 -36.938 1 69.44 488 SER A CA 1
ATOM 3939 C C . SER A 1 488 ? -14.328 2.5 -35.812 1 69.44 488 SER A C 1
ATOM 3941 O O . SER A 1 488 ? -14.641 1.323 -35.625 1 69.44 488 SER A O 1
ATOM 3943 N N . LEU A 1 489 ? -14.617 3.445 -34.906 1 72.62 489 LEU A N 1
ATOM 3944 C CA . LEU A 1 489 ? -15.602 3.381 -33.812 1 72.62 489 LEU A CA 1
ATOM 3945 C C . LEU A 1 489 ? -16.953 3.885 -34.312 1 72.62 489 LEU A C 1
ATOM 3947 O O . LEU A 1 489 ? -17.812 4.215 -33.469 1 72.62 489 LEU A O 1
ATOM 3951 N N . ALA A 1 490 ? -17.078 4.031 -35.531 1 71.94 490 ALA A N 1
ATOM 3952 C CA . ALA A 1 490 ? -18.266 4.684 -36.062 1 71.94 490 ALA A CA 1
ATOM 3953 C C . ALA A 1 490 ? -19.531 3.975 -35.594 1 71.94 490 ALA A C 1
ATOM 3955 O O . ALA A 1 490 ? -20.547 4.617 -35.312 1 71.94 490 ALA A O 1
ATOM 3956 N N . ASN A 1 491 ? -19.469 2.744 -35.406 1 76 491 ASN A N 1
ATOM 3957 C CA . ASN A 1 491 ? -20.656 1.999 -35 1 76 491 ASN A CA 1
ATOM 3958 C C . ASN A 1 491 ? -20.656 1.655 -33.531 1 76 491 ASN A C 1
ATOM 3960 O O . ASN A 1 491 ? -21.547 0.941 -33.062 1 76 491 ASN A O 1
ATOM 3964 N N . SER A 1 492 ? -19.719 2.213 -32.812 1 84 492 SER A N 1
ATOM 3965 C CA . SER A 1 492 ? -19.672 1.928 -31.391 1 84 492 SER A CA 1
ATOM 3966 C C . SER A 1 492 ? -20.438 2.969 -30.594 1 84 492 SER A C 1
ATOM 3968 O O . SER A 1 492 ? -20.297 4.172 -30.828 1 84 492 SER A O 1
ATOM 3970 N N . PRO A 1 493 ? -21.297 2.502 -29.734 1 84.81 493 PRO A N 1
ATOM 3971 C CA . PRO A 1 493 ? -22.031 3.473 -28.922 1 84.81 493 PRO A CA 1
ATOM 3972 C C . PRO A 1 493 ? -21.109 4.344 -28.062 1 84.81 493 PRO A C 1
ATOM 3974 O O . PRO A 1 493 ? -20.047 3.889 -27.641 1 84.81 493 PRO A O 1
ATOM 3977 N N . THR A 1 494 ? -21.531 5.613 -27.922 1 87.12 494 THR A N 1
ATOM 3978 C CA . THR A 1 494 ? -20.797 6.559 -27.109 1 87.12 494 THR A CA 1
ATOM 3979 C C . THR A 1 494 ? -21.656 7.098 -25.969 1 87.12 494 THR A C 1
ATOM 3981 O O . THR A 1 494 ? -22.891 7.113 -26.078 1 87.12 494 THR A O 1
ATOM 3984 N N . ALA A 1 495 ? -21.016 7.434 -24.938 1 87.75 495 ALA A N 1
ATOM 3985 C CA . ALA A 1 495 ? -21.719 8.008 -23.797 1 87.75 495 ALA A CA 1
ATOM 3986 C C . ALA A 1 495 ? -22.047 9.477 -24.047 1 87.75 495 ALA A C 1
ATOM 3988 O O . ALA A 1 495 ? -21.219 10.234 -24.547 1 87.75 495 ALA A O 1
ATOM 3989 N N . THR A 1 496 ? -23.297 9.828 -23.641 1 86.44 496 THR A N 1
ATOM 3990 C CA . THR A 1 496 ? -23.703 11.211 -23.828 1 86.44 496 THR A CA 1
ATOM 3991 C C . THR A 1 496 ? -24.031 11.859 -22.484 1 86.44 496 THR A C 1
ATOM 3993 O O . THR A 1 496 ? -24.109 13.086 -22.375 1 86.44 496 THR A O 1
ATOM 3996 N N . ILE A 1 497 ? -24.188 11.039 -21.469 1 85.5 497 ILE A N 1
ATOM 3997 C CA . ILE A 1 497 ? -24.562 11.547 -20.156 1 85.5 497 ILE A CA 1
ATOM 3998 C C . ILE A 1 497 ? -23.609 10.984 -19.094 1 85.5 497 ILE A C 1
ATOM 4000 O O . ILE A 1 497 ? -23.188 9.828 -19.188 1 85.5 497 ILE A O 1
ATOM 4004 N N . VAL A 1 498 ? -23.312 11.867 -18.141 1 87.19 498 VAL A N 1
ATOM 4005 C CA . VAL A 1 498 ? -22.547 11.438 -16.984 1 87.19 498 VAL A CA 1
ATOM 4006 C C . VAL A 1 498 ? -23.219 11.961 -15.703 1 87.19 498 VAL A C 1
ATOM 4008 O O . VAL A 1 498 ? -23.484 13.156 -15.586 1 87.19 498 VAL A O 1
ATOM 4011 N N . ASN A 1 499 ? -23.594 11.047 -14.922 1 81.62 499 ASN A N 1
ATOM 4012 C CA . ASN A 1 499 ? -24.078 11.391 -13.594 1 81.62 499 ASN A CA 1
ATOM 4013 C C . ASN A 1 499 ? -22.984 11.273 -12.531 1 81.62 499 ASN A C 1
ATOM 4015 O O . ASN A 1 499 ? -22.703 10.172 -12.062 1 81.62 499 ASN A O 1
ATOM 4019 N N . GLN A 1 500 ? -22.297 12.352 -12.43 1 66.06 500 GLN A N 1
ATOM 4020 C CA . GLN A 1 500 ? -21.156 12.305 -11.523 1 66.06 500 GLN A CA 1
ATOM 4021 C C . GLN A 1 500 ? -21.609 12.375 -10.062 1 66.06 500 GLN A C 1
ATOM 4023 O O . GLN A 1 500 ? -22.406 13.25 -9.703 1 66.06 500 GLN A O 1
ATOM 4028 N N . PRO A 1 501 ? -21.297 11.289 -9.383 1 59.69 501 PRO A N 1
ATOM 4029 C CA . PRO A 1 501 ? -21.594 11.477 -7.957 1 59.69 501 PRO A CA 1
ATOM 4030 C C . PRO A 1 501 ? -20.812 12.648 -7.352 1 59.69 501 PRO A C 1
ATOM 4032 O O . PRO A 1 501 ? -19.75 13.008 -7.848 1 59.69 501 PRO A O 1
ATOM 4035 N N . THR A 1 502 ? -21.438 13.531 -6.586 1 49.06 502 THR A N 1
ATOM 4036 C CA . THR A 1 502 ? -20.781 14.617 -5.859 1 49.06 502 THR A CA 1
ATOM 4037 C C . THR A 1 502 ? -19.578 14.086 -5.074 1 49.06 502 THR A C 1
ATOM 4039 O O . THR A 1 502 ? -19.734 13.617 -3.947 1 49.06 502 THR A O 1
ATOM 4042 N N . VAL A 1 503 ? -18.859 13.188 -5.703 1 51.88 503 VAL A N 1
ATOM 4043 C CA . VAL A 1 503 ? -17.766 12.664 -4.887 1 51.88 503 VAL A CA 1
ATOM 4044 C C . VAL A 1 503 ? -16.703 13.734 -4.691 1 51.88 503 VAL A C 1
ATOM 4046 O O . VAL A 1 503 ? -16.359 14.453 -5.633 1 51.88 503 VAL A O 1
ATOM 4049 N N . ALA A 1 504 ? -16.594 14.219 -3.48 1 47.78 504 ALA A N 1
ATOM 4050 C CA . ALA A 1 504 ? -15.383 15 -3.211 1 47.78 504 ALA A CA 1
ATOM 4051 C C . ALA A 1 504 ? -14.164 14.367 -3.869 1 47.78 504 ALA A C 1
ATOM 4053 O O . ALA A 1 504 ? -13.898 13.172 -3.678 1 47.78 504 ALA A O 1
ATOM 4054 N N . LEU A 1 505 ? -13.734 14.742 -5.055 1 48.81 505 LEU A N 1
ATOM 4055 C CA . LEU A 1 505 ? -12.664 14.328 -5.953 1 48.81 505 LEU A CA 1
ATOM 4056 C C . LEU A 1 505 ? -11.438 13.883 -5.168 1 48.81 505 LEU A C 1
ATOM 4058 O O . LEU A 1 505 ? -10.477 13.359 -5.746 1 48.81 505 LEU A O 1
ATOM 4062 N N . HIS A 1 506 ? -11.383 14.25 -3.973 1 50.06 506 HIS A N 1
ATOM 4063 C CA . HIS A 1 506 ? -10 14.328 -3.506 1 50.06 506 HIS A CA 1
ATOM 4064 C C . HIS A 1 506 ? -9.32 12.961 -3.578 1 50.06 506 HIS A C 1
ATOM 4066 O O . HIS A 1 506 ? -8.188 12.852 -4.062 1 50.06 506 HIS A O 1
ATOM 4072 N N . HIS A 1 507 ? -9.602 11.93 -2.648 1 53.84 507 HIS A N 1
ATOM 4073 C CA . HIS A 1 507 ? -8.578 10.914 -2.475 1 53.84 507 HIS A CA 1
ATOM 4074 C C . HIS A 1 507 ? -9.07 9.547 -2.945 1 53.84 507 HIS A C 1
ATOM 4076 O O . HIS A 1 507 ? -9.625 8.781 -2.16 1 53.84 507 HIS A O 1
ATOM 4082 N N . SER A 1 508 ? -9.25 9.539 -4.312 1 53.84 508 SER A N 1
ATOM 4083 C CA . SER A 1 508 ? -9.648 8.234 -4.816 1 53.84 508 SER A CA 1
ATOM 4084 C C . SER A 1 508 ? -8.625 7.164 -4.461 1 53.84 508 SER A C 1
ATOM 4086 O O . SER A 1 508 ? -7.445 7.293 -4.801 1 53.84 508 SER A O 1
ATOM 4088 N N . ILE A 1 509 ? -8.836 6.418 -3.412 1 58.75 509 ILE A N 1
ATOM 4089 C CA . ILE A 1 509 ? -8.039 5.23 -3.119 1 58.75 509 ILE A CA 1
ATOM 4090 C C . ILE A 1 509 ? -8.641 4.02 -3.83 1 58.75 509 ILE A C 1
ATOM 4092 O O . ILE A 1 509 ? -9.852 3.777 -3.746 1 58.75 509 ILE A O 1
ATOM 4096 N N . PRO A 1 510 ? -7.805 3.445 -4.688 1 59.03 510 PRO A N 1
ATOM 4097 C CA . PRO A 1 510 ? -8.352 2.279 -5.387 1 59.03 510 PRO A CA 1
ATOM 4098 C C . PRO A 1 510 ? -8.859 1.207 -4.426 1 59.03 510 PRO A C 1
ATOM 4100 O O . PRO A 1 510 ? -8.203 0.892 -3.436 1 59.03 510 PRO A O 1
ATOM 4103 N N . VAL A 1 511 ? -10.125 0.781 -4.668 1 62.59 511 VAL A N 1
ATOM 4104 C CA . VAL A 1 511 ? -10.711 -0.323 -3.914 1 62.59 511 VAL A CA 1
ATOM 4105 C C . VAL A 1 511 ? -10.352 -1.649 -4.578 1 62.59 511 VAL A C 1
ATOM 4107 O O . VAL A 1 511 ? -10.555 -1.827 -5.781 1 62.59 511 VAL A O 1
ATOM 4110 N N . LYS A 1 512 ? -9.727 -2.523 -3.803 1 68.56 512 LYS A N 1
ATOM 4111 C CA . LYS A 1 512 ? -9.375 -3.846 -4.309 1 68.56 512 LYS A CA 1
ATOM 4112 C C . LYS A 1 512 ? -10.617 -4.711 -4.508 1 68.56 512 LYS A C 1
ATOM 4114 O O . LYS A 1 512 ? -11.539 -4.672 -3.691 1 68.56 512 LYS A O 1
ATOM 4119 N N . LEU A 1 513 ? -10.57 -5.406 -5.684 1 66.19 513 LEU A N 1
ATOM 4120 C CA . LEU A 1 513 ? -11.672 -6.328 -5.93 1 66.19 513 LEU A CA 1
ATOM 4121 C C . LEU A 1 513 ? -11.562 -7.559 -5.039 1 66.19 513 LEU A C 1
ATOM 4123 O O . LEU A 1 513 ? -10.461 -8.008 -4.727 1 66.19 513 LEU A O 1
ATOM 4127 N N . ASN A 1 514 ? -12.758 -7.969 -4.5 1 64.88 514 ASN A N 1
ATOM 4128 C CA . ASN A 1 514 ? -12.789 -9.266 -3.828 1 64.88 514 ASN A CA 1
ATOM 4129 C C . ASN A 1 514 ? -12.508 -10.406 -4.801 1 64.88 514 ASN A C 1
ATOM 4131 O O . ASN A 1 514 ? -12.695 -10.258 -6.012 1 64.88 514 ASN A O 1
ATOM 4135 N N . PRO A 1 515 ? -11.891 -11.477 -4.316 1 52.97 515 PRO A N 1
ATOM 4136 C CA . PRO A 1 515 ? -11.586 -12.617 -5.184 1 52.97 515 PRO A CA 1
ATOM 4137 C C . PRO A 1 515 ? -12.812 -13.125 -5.941 1 52.97 515 PRO A C 1
ATOM 4139 O O . PRO A 1 515 ? -12.68 -13.898 -6.895 1 52.97 515 PRO A O 1
ATOM 4142 N N . ILE A 1 516 ? -14.148 -12.758 -5.605 1 54.22 516 ILE A N 1
ATOM 4143 C CA . ILE A 1 516 ? -15.32 -13.25 -6.309 1 54.22 516 ILE A CA 1
ATOM 4144 C C . ILE A 1 516 ? -15.992 -12.109 -7.062 1 54.22 516 ILE A C 1
ATOM 4146 O O . ILE A 1 516 ? -16.016 -10.969 -6.586 1 54.22 516 ILE A O 1
ATOM 4150 N N . MET B 1 1 ? 51.062 -6.02 0.503 1 30.34 1 MET B N 1
ATOM 4151 C CA . MET B 1 1 ? 49.688 -5.715 0.09 1 30.34 1 MET B CA 1
ATOM 4152 C C . MET B 1 1 ? 48.688 -6.34 1.047 1 30.34 1 MET B C 1
ATOM 4154 O O . MET B 1 1 ? 48.594 -7.562 1.135 1 30.34 1 MET B O 1
ATOM 4158 N N . THR B 1 2 ? 48.531 -5.848 2.232 1 36.12 2 THR B N 1
ATOM 4159 C CA . THR B 1 2 ? 47.75 -6.402 3.34 1 36.12 2 THR B CA 1
ATOM 4160 C C . THR B 1 2 ? 46.344 -6.789 2.881 1 36.12 2 THR B C 1
ATOM 4162 O O . THR B 1 2 ? 45.625 -5.98 2.275 1 36.12 2 THR B O 1
ATOM 4165 N N . GLU B 1 3 ? 46.219 -7.973 2.475 1 39.66 3 GLU B N 1
ATOM 4166 C CA . GLU B 1 3 ? 44.906 -8.516 2.111 1 39.66 3 GLU B CA 1
ATOM 4167 C C . GLU B 1 3 ? 43.812 -7.957 3.014 1 39.66 3 GLU B C 1
ATOM 4169 O O . GLU B 1 3 ? 43.875 -8.102 4.234 1 39.66 3 GLU B O 1
ATOM 4174 N N . GLU B 1 4 ? 43.438 -6.777 2.93 1 43.03 4 GLU B N 1
ATOM 4175 C CA . GLU B 1 4 ? 42.25 -6.305 3.668 1 43.03 4 GLU B CA 1
ATOM 4176 C C . GLU B 1 4 ? 41.281 -7.449 3.957 1 43.03 4 GLU B C 1
ATOM 4178 O O . GLU B 1 4 ? 40.75 -8.07 3.033 1 43.03 4 GLU B O 1
ATOM 4183 N N . LEU B 1 5 ? 41.562 -8.328 4.902 1 45.44 5 LEU B N 1
ATOM 4184 C CA . LEU B 1 5 ? 40.719 -9.406 5.414 1 45.44 5 LEU B CA 1
ATOM 4185 C C . LEU B 1 5 ? 39.25 -9.016 5.355 1 45.44 5 LEU B C 1
ATOM 4187 O O . LEU B 1 5 ? 38.844 -7.984 5.91 1 45.44 5 LEU B O 1
ATOM 4191 N N . LYS B 1 6 ? 38.562 -9.43 4.43 1 65.5 6 LYS B N 1
ATOM 4192 C CA . LYS B 1 6 ? 37.156 -9.148 4.18 1 65.5 6 LYS B CA 1
ATOM 4193 C C . LYS B 1 6 ? 36.312 -9.445 5.418 1 65.5 6 LYS B C 1
ATOM 4195 O O . LYS B 1 6 ? 36.312 -10.57 5.922 1 65.5 6 LYS B O 1
ATOM 4200 N N . LYS B 1 7 ? 35.812 -8.57 6.215 1 85.38 7 LYS B N 1
ATOM 4201 C CA . LYS B 1 7 ? 34.906 -8.719 7.344 1 85.38 7 LYS B CA 1
ATOM 4202 C C . LYS B 1 7 ? 33.719 -9.594 6.98 1 85.38 7 LYS B C 1
ATOM 4204 O O . LYS B 1 7 ? 33.188 -9.492 5.879 1 85.38 7 LYS B O 1
ATOM 4209 N N . PRO B 1 8 ? 33.594 -10.688 7.832 1 94.19 8 PRO B N 1
ATOM 4210 C CA . PRO B 1 8 ? 32.438 -11.539 7.57 1 94.19 8 PRO B CA 1
ATOM 4211 C C . PRO B 1 8 ? 31.125 -10.75 7.43 1 94.19 8 PRO B C 1
ATOM 4213 O O . PRO B 1 8 ? 30.969 -9.703 8.055 1 94.19 8 PRO B O 1
ATOM 4216 N N . ILE B 1 9 ? 30.328 -11.227 6.52 1 97.38 9 ILE B N 1
ATOM 4217 C CA . ILE B 1 9 ? 28.984 -10.664 6.41 1 97.38 9 ILE B CA 1
ATOM 4218 C C . ILE B 1 9 ? 28.172 -10.992 7.668 1 97.38 9 ILE B C 1
ATOM 4220 O O . ILE B 1 9 ? 28.047 -12.164 8.039 1 97.38 9 ILE B O 1
ATOM 4224 N N . ARG B 1 10 ? 27.75 -10.078 8.375 1 97.75 10 ARG B N 1
ATOM 4225 C CA . ARG B 1 10 ? 26.953 -10.234 9.586 1 97.75 10 ARG B CA 1
ATOM 4226 C C . ARG B 1 10 ? 25.469 -10.375 9.266 1 97.75 10 ARG B C 1
ATOM 4228 O O . ARG B 1 10 ? 24.812 -9.391 8.906 1 97.75 10 ARG B O 1
ATOM 4235 N N . VAL B 1 11 ? 24.922 -11.555 9.445 1 98.31 11 VAL B N 1
ATOM 4236 C CA . VAL B 1 11 ? 23.562 -11.875 9.039 1 98.31 11 VAL B CA 1
ATOM 4237 C C . VAL B 1 11 ? 22.641 -11.922 10.258 1 98.31 11 VAL B C 1
ATOM 4239 O O . VAL B 1 11 ? 22.891 -12.688 11.203 1 98.31 11 VAL B O 1
ATOM 4242 N N . CYS B 1 12 ? 21.609 -11.07 10.281 1 98.69 12 CYS B N 1
ATOM 4243 C CA . CYS B 1 12 ? 20.547 -11.18 11.273 1 98.69 12 CYS B CA 1
ATOM 4244 C C . CYS B 1 12 ? 19.422 -12.07 10.773 1 98.69 12 CYS B C 1
ATOM 4246 O O . CYS B 1 12 ? 18.703 -11.703 9.836 1 98.69 12 CYS B O 1
ATOM 4248 N N . VAL B 1 13 ? 19.266 -13.172 11.398 1 98.25 13 VAL B N 1
ATOM 4249 C CA . VAL B 1 13 ? 18.219 -14.109 11.016 1 98.25 13 VAL B CA 1
ATOM 4250 C C . VAL B 1 13 ? 16.938 -13.797 11.797 1 98.25 13 VAL B C 1
ATOM 4252 O O . VAL B 1 13 ? 16.969 -13.719 13.031 1 98.25 13 VAL B O 1
ATOM 4255 N N . LEU B 1 14 ? 15.859 -13.547 11.062 1 98.06 14 LEU B N 1
ATOM 4256 C CA . LEU B 1 14 ? 14.57 -13.25 11.672 1 98.06 14 LEU B CA 1
ATOM 4257 C C . LEU B 1 14 ? 13.641 -14.461 11.602 1 98.06 14 LEU B C 1
ATOM 4259 O O . LEU B 1 14 ? 13.406 -15 10.516 1 98.06 14 LEU B O 1
ATOM 4263 N N . ALA B 1 15 ? 13.18 -14.906 12.672 1 95.31 15 ALA B N 1
ATOM 4264 C CA . ALA B 1 15 ? 12.219 -16 12.773 1 95.31 15 ALA B CA 1
ATOM 4265 C C . ALA B 1 15 ? 11.062 -15.648 13.695 1 95.31 15 ALA B C 1
ATOM 4267 O O . ALA B 1 15 ? 11.172 -14.734 14.516 1 95.31 15 ALA B O 1
ATOM 4268 N N . CYS B 1 16 ? 9.984 -16.359 13.586 1 93 16 CYS B N 1
ATOM 4269 C CA . CYS B 1 16 ? 8.789 -16.062 14.367 1 93 16 CYS B CA 1
ATOM 4270 C C . CYS B 1 16 ? 8.969 -16.469 15.82 1 93 16 CYS B C 1
ATOM 4272 O O . CYS B 1 16 ? 9.477 -17.562 16.109 1 93 16 CYS B O 1
ATOM 4274 N N . SER B 1 17 ? 8.547 -15.539 16.656 1 92.19 17 SER B N 1
ATOM 4275 C CA . SER B 1 17 ? 8.398 -15.891 18.062 1 92.19 17 SER B CA 1
ATOM 4276 C C . SER B 1 17 ? 7.004 -16.438 18.344 1 92.19 17 SER B C 1
ATOM 4278 O O . SER B 1 17 ? 6.008 -15.906 17.859 1 92.19 17 SER B O 1
ATOM 4280 N N . TYR B 1 18 ? 6.938 -17.453 19.125 1 88.19 18 TYR B N 1
ATOM 4281 C CA . TYR B 1 18 ? 5.648 -17.984 19.531 1 88.19 18 TYR B CA 1
ATOM 4282 C C . TYR B 1 18 ? 5.305 -17.562 20.953 1 88.19 18 TYR B C 1
ATOM 4284 O O . TYR B 1 18 ? 4.281 -17.969 21.516 1 88.19 18 TYR B O 1
ATOM 4292 N N . GLU B 1 19 ? 6.164 -16.766 21.5 1 84.25 19 GLU B N 1
ATOM 4293 C CA . GLU B 1 19 ? 5.902 -16.25 22.828 1 84.25 19 GLU B CA 1
ATOM 4294 C C . GLU B 1 19 ? 4.602 -15.453 22.875 1 84.25 19 GLU B C 1
ATOM 4296 O O . GLU B 1 19 ? 4.449 -14.461 22.156 1 84.25 19 GLU B O 1
ATOM 4301 N N . GLY B 1 20 ? 3.619 -15.875 23.656 1 81.5 20 GLY B N 1
ATOM 4302 C CA . GLY B 1 20 ? 2.344 -15.195 23.797 1 81.5 20 GLY B CA 1
ATOM 4303 C C . GLY B 1 20 ? 1.413 -15.414 22.625 1 81.5 20 GLY B C 1
ATOM 4304 O O . GLY B 1 20 ? 0.333 -14.82 22.562 1 81.5 20 GLY B O 1
ATOM 4305 N N . SER B 1 21 ? 1.855 -16.234 21.719 1 86.62 21 SER B N 1
ATOM 4306 C CA . SER B 1 21 ? 1.074 -16.484 20.516 1 86.62 21 SER B CA 1
ATOM 4307 C C . SER B 1 21 ? 0.017 -17.562 20.75 1 86.62 21 SER B C 1
ATOM 4309 O O . SER B 1 21 ? 0.24 -18.5 21.516 1 86.62 21 SER B O 1
ATOM 4311 N N . ASP B 1 22 ? -1.129 -17.391 20.125 1 81.12 22 ASP B N 1
ATOM 4312 C CA . ASP B 1 22 ? -2.164 -18.406 20.203 1 81.12 22 ASP B CA 1
ATOM 4313 C C . ASP B 1 22 ? -2.156 -19.281 18.953 1 81.12 22 ASP B C 1
ATOM 4315 O O . ASP B 1 22 ? -3.115 -20.016 18.688 1 81.12 22 ASP B O 1
ATOM 4319 N N . SER B 1 23 ? -1.149 -19.188 18.203 1 77.38 23 SER B N 1
ATOM 4320 C CA . SER B 1 23 ? -1.061 -19.969 16.969 1 77.38 23 SER B CA 1
ATOM 4321 C C . SER B 1 23 ? -1.062 -21.469 17.281 1 77.38 23 SER B C 1
ATOM 4323 O O . SER B 1 23 ? -0.404 -21.906 18.219 1 77.38 23 SER B O 1
ATOM 4325 N N . GLU B 1 24 ? -1.726 -22.172 16.406 1 71.94 24 GLU B N 1
ATOM 4326 C CA . GLU B 1 24 ? -1.767 -23.625 16.547 1 71.94 24 GLU B CA 1
ATOM 4327 C C . GLU B 1 24 ? -0.414 -24.25 16.219 1 71.94 24 GLU B C 1
ATOM 4329 O O . GLU B 1 24 ? -0.104 -25.359 16.688 1 71.94 24 GLU B O 1
ATOM 4334 N N . LEU B 1 25 ? 0.378 -23.531 15.508 1 73.12 25 LEU B N 1
ATOM 4335 C CA . LEU B 1 25 ? 1.658 -24.062 15.047 1 73.12 25 LEU B CA 1
ATOM 4336 C C . LEU B 1 25 ? 2.656 -24.125 16.203 1 73.12 25 LEU B C 1
ATOM 4338 O O . LEU B 1 25 ? 3.686 -24.797 16.094 1 73.12 25 LEU B O 1
ATOM 4342 N N . LYS B 1 26 ? 2.348 -23.406 17.25 1 75.31 26 LYS B N 1
ATOM 4343 C CA . LYS B 1 26 ? 3.23 -23.375 18.406 1 75.31 26 LYS B CA 1
ATOM 4344 C C . LYS B 1 26 ? 3.547 -24.781 18.891 1 75.31 26 LYS B C 1
ATOM 4346 O O . LYS B 1 26 ? 4.691 -25.078 19.25 1 75.31 26 LYS B O 1
ATOM 4351 N N . GLU B 1 27 ? 2.609 -25.625 18.766 1 73.19 27 GLU B N 1
ATOM 4352 C CA . GLU B 1 27 ? 2.754 -27 19.266 1 73.19 27 GLU B CA 1
ATOM 4353 C C . GLU B 1 27 ? 3.633 -27.828 18.344 1 73.19 27 GLU B C 1
ATOM 4355 O O . GLU B 1 27 ? 4.258 -28.797 18.781 1 73.19 27 GLU B O 1
ATOM 4360 N N . TYR B 1 28 ? 3.713 -27.406 17.125 1 70.88 28 TYR B N 1
ATOM 4361 C CA . TYR B 1 28 ? 4.398 -28.25 16.141 1 70.88 28 TYR B CA 1
ATOM 4362 C C . TYR B 1 28 ? 5.77 -27.672 15.797 1 70.88 28 TYR B C 1
ATOM 4364 O O . TYR B 1 28 ? 6.727 -28.422 15.586 1 70.88 28 TYR B O 1
ATOM 4372 N N . GLU B 1 29 ? 5.883 -26.375 15.695 1 69.62 29 GLU B N 1
ATOM 4373 C CA . GLU B 1 29 ? 7.102 -25.734 15.203 1 69.62 29 GLU B CA 1
ATOM 4374 C C . GLU B 1 29 ? 7.75 -24.891 16.297 1 69.62 29 GLU B C 1
ATOM 4376 O O . GLU B 1 29 ? 8.844 -24.344 16.094 1 69.62 29 GLU B O 1
ATOM 4381 N N . GLY B 1 30 ? 7.125 -24.859 17.391 1 69.38 30 GLY B N 1
ATOM 4382 C CA . GLY B 1 30 ? 7.57 -23.922 18.406 1 69.38 30 GLY B CA 1
ATOM 4383 C C . GLY B 1 30 ? 8.984 -24.188 18.891 1 69.38 30 GLY B C 1
ATOM 4384 O O . GLY B 1 30 ? 9.695 -23.266 19.281 1 69.38 30 GLY B O 1
ATOM 4385 N N . ASP B 1 31 ? 9.375 -25.312 18.719 1 71.94 31 ASP B N 1
ATOM 4386 C CA . ASP B 1 31 ? 10.688 -25.656 19.266 1 71.94 31 ASP B CA 1
ATOM 4387 C C . ASP B 1 31 ? 11.711 -25.844 18.141 1 71.94 31 ASP B C 1
ATOM 4389 O O . ASP B 1 31 ? 12.875 -26.141 18.406 1 71.94 31 ASP B O 1
ATOM 4393 N N . LEU B 1 32 ? 11.242 -25.672 16.938 1 79.56 32 LEU B N 1
ATOM 4394 C CA . LEU B 1 32 ? 12.148 -25.812 15.812 1 79.56 32 LEU B CA 1
ATOM 4395 C C . LEU B 1 32 ? 12.734 -24.469 15.422 1 79.56 32 LEU B C 1
ATOM 4397 O O . LEU B 1 32 ? 12.008 -23.484 15.281 1 79.56 32 LEU B O 1
ATOM 4401 N N . ILE B 1 33 ? 14.055 -24.453 15.445 1 80.69 33 ILE B N 1
ATOM 4402 C CA . ILE B 1 33 ? 14.688 -23.188 15.133 1 80.69 33 ILE B CA 1
ATOM 4403 C C . ILE B 1 33 ? 15.172 -23.203 13.68 1 80.69 33 ILE B C 1
ATOM 4405 O O . ILE B 1 33 ? 16.094 -23.922 13.336 1 80.69 33 ILE B O 1
ATOM 4409 N N . GLN B 1 34 ? 14.562 -22.547 12.852 1 89.75 34 GLN B N 1
ATOM 4410 C CA . GLN B 1 34 ? 14.992 -22.344 11.477 1 89.75 34 GLN B CA 1
ATOM 4411 C C . GLN B 1 34 ? 16.078 -21.281 11.383 1 89.75 34 GLN B C 1
ATOM 4413 O O . GLN B 1 34 ? 15.836 -20.109 11.703 1 89.75 34 GLN B O 1
ATOM 4418 N N . THR B 1 35 ? 17.281 -21.688 11.008 1 95 35 THR B N 1
ATOM 4419 C CA . THR B 1 35 ? 18.375 -20.719 10.836 1 95 35 THR B CA 1
ATOM 4420 C C . THR B 1 35 ? 19.422 -21.266 9.875 1 95 35 THR B C 1
ATOM 4422 O O . THR B 1 35 ? 19.766 -22.438 9.922 1 95 35 THR B O 1
ATOM 4425 N N . PRO B 1 36 ? 19.938 -20.391 8.984 1 96.44 36 PRO B N 1
ATOM 4426 C CA . PRO B 1 36 ? 21.047 -20.797 8.117 1 96.44 36 PRO B CA 1
ATOM 4427 C C . PRO B 1 36 ? 22.25 -21.312 8.914 1 96.44 36 PRO B C 1
ATOM 4429 O O . PRO B 1 36 ? 23.031 -22.109 8.391 1 96.44 36 PRO B O 1
ATOM 4432 N N . GLN B 1 37 ? 22.422 -20.891 10.148 1 94.44 37 GLN B N 1
ATOM 4433 C CA . GLN B 1 37 ? 23.547 -21.297 10.984 1 94.44 37 GLN B CA 1
ATOM 4434 C C . GLN B 1 37 ? 23.641 -22.812 11.07 1 94.44 37 GLN B C 1
ATOM 4436 O O . GLN B 1 37 ? 24.719 -23.375 11.242 1 94.44 37 GLN B O 1
ATOM 4441 N N . ASN B 1 38 ? 22.516 -23.5 10.945 1 93.5 38 ASN B N 1
ATOM 4442 C CA . ASN B 1 38 ? 22.469 -24.953 10.969 1 93.5 38 ASN B CA 1
ATOM 4443 C C . ASN B 1 38 ? 23.391 -25.562 9.906 1 93.5 38 ASN B C 1
ATOM 4445 O O . ASN B 1 38 ? 23.766 -26.734 10 1 93.5 38 ASN B O 1
ATOM 4449 N N . TYR B 1 39 ? 23.828 -24.797 8.875 1 94.44 39 TYR B N 1
ATOM 4450 C CA . TYR B 1 39 ? 24.516 -25.359 7.719 1 94.44 39 TYR B CA 1
ATOM 4451 C C . TYR B 1 39 ? 25.875 -24.703 7.512 1 94.44 39 TYR B C 1
ATOM 4453 O O . TYR B 1 39 ? 26.469 -24.812 6.438 1 94.44 39 TYR B O 1
ATOM 4461 N N . PHE B 1 40 ? 26.281 -23.953 8.469 1 94.44 40 PHE B N 1
ATOM 4462 C CA . PHE B 1 40 ? 27.594 -23.312 8.469 1 94.44 40 PHE B CA 1
ATOM 4463 C C . PHE B 1 40 ? 28.406 -23.734 9.68 1 94.44 40 PHE B C 1
ATOM 4465 O O . PHE B 1 40 ? 27.844 -24.094 10.719 1 94.44 40 PHE B O 1
ATOM 4472 N N . CYS B 1 41 ? 29.625 -23.688 9.523 1 88.25 41 CYS B N 1
ATOM 4473 C CA . CYS B 1 41 ? 30.5 -23.953 10.672 1 88.25 41 CYS B CA 1
ATOM 4474 C C . CYS B 1 41 ? 30.531 -22.75 11.609 1 88.25 41 CYS B C 1
ATOM 4476 O O . CYS B 1 41 ? 30.328 -21.609 11.172 1 88.25 41 CYS B O 1
ATOM 4478 N N . SER B 1 42 ? 30.656 -22.984 12.891 1 82.19 42 SER B N 1
ATOM 4479 C CA . SER B 1 42 ? 30.656 -21.938 13.898 1 82.19 42 SER B CA 1
ATOM 4480 C C . SER B 1 42 ? 31.75 -20.891 13.617 1 82.19 42 SER B C 1
ATOM 4482 O O . SER B 1 42 ? 31.594 -19.719 13.961 1 82.19 42 SER B O 1
ATOM 4484 N N . GLU B 1 43 ? 32.781 -21.312 12.969 1 84.12 43 GLU B N 1
ATOM 4485 C CA . GLU B 1 43 ? 33.906 -20.422 12.711 1 84.12 43 GLU B CA 1
ATOM 4486 C C . GLU B 1 43 ? 34 -20.062 11.227 1 84.12 43 GLU B C 1
ATOM 4488 O O . GLU B 1 43 ? 35.094 -19.938 10.672 1 84.12 43 GLU B O 1
ATOM 4493 N N . ASP B 1 44 ? 32.844 -20.016 10.672 1 88.25 44 ASP B N 1
ATOM 4494 C CA . ASP B 1 44 ? 32.875 -19.625 9.266 1 88.25 44 ASP B CA 1
ATOM 4495 C C . ASP B 1 44 ? 33.5 -18.25 9.078 1 88.25 44 ASP B C 1
ATOM 4497 O O . ASP B 1 44 ? 33.188 -17.297 9.789 1 88.25 44 ASP B O 1
ATOM 4501 N N . GLU B 1 45 ? 34.344 -18.062 8.18 1 90.12 45 GLU B N 1
ATOM 4502 C CA . GLU B 1 45 ? 35.156 -16.859 8.008 1 90.12 45 GLU B CA 1
ATOM 4503 C C . GLU B 1 45 ? 34.375 -15.805 7.215 1 90.12 45 GLU B C 1
ATOM 4505 O O . GLU B 1 45 ? 34.75 -14.625 7.227 1 90.12 45 GLU B O 1
ATOM 4510 N N . ASN B 1 46 ? 33.375 -16.234 6.555 1 94.19 46 ASN B N 1
ATOM 4511 C CA . ASN B 1 46 ? 32.719 -15.312 5.625 1 94.19 46 ASN B CA 1
ATOM 4512 C C . ASN B 1 46 ? 31.359 -14.836 6.156 1 94.19 46 ASN B C 1
ATOM 4514 O O . ASN B 1 46 ? 30.828 -13.836 5.684 1 94.19 46 ASN B O 1
ATOM 4518 N N . TYR B 1 47 ? 30.812 -15.625 7.141 1 96.19 47 TYR B N 1
ATOM 4519 C CA . TYR B 1 47 ? 29.469 -15.289 7.621 1 96.19 47 TYR B CA 1
ATOM 4520 C C . TYR B 1 47 ? 29.375 -15.43 9.133 1 96.19 47 TYR B C 1
ATOM 4522 O O . TYR B 1 47 ? 29.953 -16.359 9.711 1 96.19 47 TYR B O 1
ATOM 4530 N N . THR B 1 48 ? 28.719 -14.531 9.789 1 96.31 48 THR B N 1
ATOM 4531 C CA . THR B 1 48 ? 28.25 -14.68 11.156 1 96.31 48 THR B CA 1
ATOM 4532 C C . THR B 1 48 ? 26.719 -14.547 11.219 1 96.31 48 THR B C 1
ATOM 4534 O O . THR B 1 48 ? 26.141 -13.781 10.453 1 96.31 48 THR B O 1
ATOM 4537 N N . PHE B 1 49 ? 26.156 -15.344 12.07 1 96.56 49 PHE B N 1
ATOM 4538 C CA . PHE B 1 49 ? 24.703 -15.375 12.148 1 96.56 49 PHE B CA 1
ATOM 4539 C C . PHE B 1 49 ? 24.234 -15.008 13.547 1 96.56 49 PHE B C 1
ATOM 4541 O O . PHE B 1 49 ? 24.844 -15.414 14.539 1 96.56 49 PHE B O 1
ATOM 4548 N N . HIS B 1 50 ? 23.203 -14.188 13.625 1 96.62 50 HIS B N 1
ATOM 4549 C CA . HIS B 1 50 ? 22.469 -13.867 14.836 1 96.62 50 HIS B CA 1
ATOM 4550 C C . HIS B 1 50 ? 20.969 -14.141 14.664 1 96.62 50 HIS B C 1
ATOM 4552 O O . HIS B 1 50 ? 20.359 -13.625 13.734 1 96.62 50 HIS B O 1
ATOM 4558 N N . LEU B 1 51 ? 20.453 -14.969 15.539 1 96.56 51 LEU B N 1
ATOM 4559 C CA . LEU B 1 51 ? 19.031 -15.305 15.469 1 96.56 51 LEU B CA 1
ATOM 4560 C C . LEU B 1 51 ? 18.219 -14.375 16.359 1 96.56 51 LEU B C 1
ATOM 4562 O O . LEU B 1 51 ? 18.547 -14.188 17.531 1 96.56 51 LEU B O 1
ATOM 4566 N N . GLU B 1 52 ? 17.234 -13.727 15.766 1 97.31 52 GLU B N 1
ATOM 4567 C CA . GLU B 1 52 ? 16.266 -12.914 16.5 1 97.31 52 GLU B CA 1
ATOM 4568 C C . GLU B 1 52 ? 14.844 -13.438 16.312 1 97.31 52 GLU B C 1
ATOM 4570 O O . GLU B 1 52 ? 14.391 -13.641 15.188 1 97.31 52 GLU B O 1
ATOM 4575 N N . LEU B 1 53 ? 14.18 -13.727 17.406 1 95.88 53 LEU B N 1
ATOM 4576 C CA . LEU B 1 53 ? 12.773 -14.133 17.359 1 95.88 53 LEU B CA 1
ATOM 4577 C C . LEU B 1 53 ? 11.859 -12.906 17.391 1 95.88 53 LEU B C 1
ATOM 4579 O O . LEU B 1 53 ? 11.969 -12.07 18.281 1 95.88 53 LEU B O 1
ATOM 4583 N N . ILE B 1 54 ? 11 -12.805 16.391 1 96.62 54 ILE B N 1
ATOM 4584 C CA . ILE B 1 54 ? 10.188 -11.609 16.188 1 96.62 54 ILE B CA 1
ATOM 4585 C C . ILE B 1 54 ? 8.742 -11.906 16.594 1 96.62 54 ILE B C 1
ATOM 4587 O O . ILE B 1 54 ? 8.148 -12.875 16.125 1 96.62 54 ILE B O 1
ATOM 4591 N N . ARG B 1 55 ? 8.172 -11.086 17.484 1 94.88 55 ARG B N 1
ATOM 4592 C CA . ARG B 1 55 ? 6.75 -11.125 17.797 1 94.88 55 ARG B CA 1
ATOM 4593 C C . ARG B 1 55 ? 5.945 -10.273 16.828 1 94.88 55 ARG B C 1
ATOM 4595 O O . ARG B 1 55 ? 6.367 -9.18 16.453 1 94.88 55 ARG B O 1
ATOM 4602 N N . LYS B 1 56 ? 4.762 -10.781 16.453 1 94.81 56 LYS B N 1
ATOM 4603 C CA . LYS B 1 56 ? 3.945 -10.055 15.484 1 94.81 56 LYS B CA 1
ATOM 4604 C C . LYS B 1 56 ? 3.598 -8.664 15.992 1 94.81 56 LYS B C 1
ATOM 4606 O O . LYS B 1 56 ? 3.75 -7.672 15.273 1 94.81 56 LYS B O 1
ATOM 4611 N N . ALA B 1 57 ? 3.223 -8.5 17.266 1 93.94 57 ALA B N 1
ATOM 4612 C CA . ALA B 1 57 ? 2.709 -7.262 17.844 1 93.94 57 ALA B CA 1
ATOM 4613 C C . ALA B 1 57 ? 3.803 -6.199 17.922 1 93.94 57 ALA B C 1
ATOM 4615 O O . ALA B 1 57 ? 3.52 -5 17.891 1 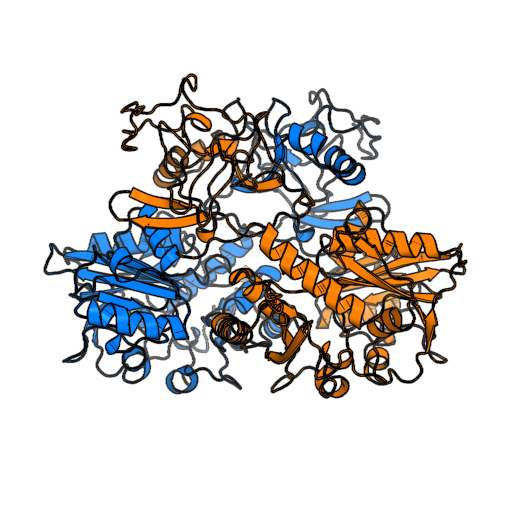93.94 57 ALA B O 1
ATOM 4616 N N . THR B 1 58 ? 5.066 -6.559 18.016 1 94.44 58 THR B N 1
ATOM 4617 C CA . THR B 1 58 ? 6.148 -5.602 18.203 1 94.44 58 THR B CA 1
ATOM 4618 C C . THR B 1 58 ? 7.168 -5.695 17.078 1 94.44 58 THR B C 1
ATOM 4620 O O . THR B 1 58 ? 8.305 -5.238 17.219 1 94.44 58 THR B O 1
ATOM 4623 N N . ALA B 1 59 ? 6.793 -6.336 15.984 1 96.12 59 ALA B N 1
ATOM 4624 C CA . ALA B 1 59 ? 7.695 -6.598 14.875 1 96.12 59 ALA B CA 1
ATOM 4625 C C . ALA B 1 59 ? 8.375 -5.316 14.406 1 96.12 59 ALA B C 1
ATOM 4627 O O . ALA B 1 59 ? 9.602 -5.273 14.266 1 96.12 59 ALA B O 1
ATOM 4628 N N . TYR B 1 60 ? 7.629 -4.223 14.188 1 93.25 60 TYR B N 1
ATOM 4629 C CA . TYR B 1 60 ? 8.195 -2.979 13.68 1 93.25 60 TYR B CA 1
ATOM 4630 C C . TYR B 1 60 ? 9.266 -2.443 14.617 1 93.25 60 TYR B C 1
ATOM 4632 O O . TYR B 1 60 ? 10.367 -2.102 14.18 1 93.25 60 TYR B O 1
ATOM 4640 N N . ARG B 1 61 ? 8.938 -2.365 15.867 1 90.56 61 ARG B N 1
ATOM 4641 C CA . ARG B 1 61 ? 9.867 -1.854 16.859 1 90.56 61 ARG B CA 1
ATOM 4642 C C . ARG B 1 61 ? 11.125 -2.715 16.938 1 90.56 61 ARG B C 1
ATOM 4644 O O . ARG B 1 61 ? 12.234 -2.193 17.016 1 90.56 61 ARG B O 1
ATOM 4651 N N . GLN B 1 62 ? 10.953 -4.027 16.922 1 95.19 62 GLN B N 1
ATOM 4652 C CA . GLN B 1 62 ? 12.094 -4.934 16.969 1 95.19 62 GLN B CA 1
ATOM 4653 C C . GLN B 1 62 ? 13.016 -4.742 15.766 1 95.19 62 GLN B C 1
ATOM 4655 O O . GLN B 1 62 ? 14.234 -4.668 15.914 1 95.19 62 GLN B O 1
ATOM 4660 N N . ILE B 1 63 ? 12.414 -4.633 14.594 1 96.56 63 ILE B N 1
ATOM 4661 C CA . ILE B 1 63 ? 13.203 -4.457 13.383 1 96.56 63 ILE B CA 1
ATOM 4662 C C . ILE B 1 63 ? 13.93 -3.115 13.422 1 96.56 63 ILE B C 1
ATOM 4664 O O . ILE B 1 63 ? 15.102 -3.029 13.07 1 96.56 63 ILE B O 1
ATOM 4668 N N . ARG B 1 64 ? 13.219 -2.086 13.828 1 90.5 64 ARG B N 1
ATOM 4669 C CA . ARG B 1 64 ? 13.852 -0.78 13.961 1 90.5 64 ARG B CA 1
ATOM 4670 C C . ARG B 1 64 ? 15.094 -0.866 14.852 1 90.5 64 ARG B C 1
ATOM 4672 O O . ARG B 1 64 ? 16.156 -0.356 14.5 1 90.5 64 ARG B O 1
ATOM 4679 N N . GLN B 1 65 ? 14.953 -1.515 16 1 91.06 65 GLN B N 1
ATOM 4680 C CA . GLN B 1 65 ? 16.047 -1.64 16.953 1 91.06 65 GLN B CA 1
ATOM 4681 C C . GLN B 1 65 ? 17.219 -2.412 16.344 1 91.06 65 GLN B C 1
ATOM 4683 O O . GLN B 1 65 ? 18.375 -2.031 16.516 1 91.06 65 GLN B O 1
ATOM 4688 N N . LEU B 1 66 ? 16.922 -3.455 15.664 1 96.25 66 LEU B N 1
ATOM 4689 C CA . LEU B 1 66 ? 17.953 -4.254 15.023 1 96.25 66 LEU B CA 1
ATOM 4690 C C . LEU B 1 66 ? 18.688 -3.438 13.953 1 96.25 66 LEU B C 1
ATOM 4692 O O . LEU B 1 66 ? 19.906 -3.455 13.891 1 96.25 66 LEU B O 1
ATOM 4696 N N . VAL B 1 67 ? 17.953 -2.721 13.125 1 93.06 67 VAL B N 1
ATOM 4697 C CA . VAL B 1 67 ? 18.531 -1.913 12.055 1 93.06 67 VAL B CA 1
ATOM 4698 C C . VAL B 1 67 ? 19.406 -0.81 12.656 1 93.06 67 VAL B C 1
ATOM 4700 O O . VAL B 1 67 ? 20.531 -0.602 12.227 1 93.06 67 VAL B O 1
ATOM 4703 N N . MET B 1 68 ? 18.969 -0.19 13.688 1 86.12 68 MET B N 1
ATOM 4704 C CA . MET B 1 68 ? 19.641 0.956 14.289 1 86.12 68 MET B CA 1
ATOM 4705 C C . MET B 1 68 ? 20.891 0.515 15.039 1 86.12 68 MET B C 1
ATOM 4707 O O . MET B 1 68 ? 21.812 1.312 15.258 1 86.12 68 MET B O 1
ATOM 4711 N N . SER B 1 69 ? 20.906 -0.715 15.438 1 91 69 SER B N 1
ATOM 4712 C CA . SER B 1 69 ? 22.078 -1.223 16.141 1 91 69 SER B CA 1
ATOM 4713 C C . SER B 1 69 ? 23.328 -1.164 15.258 1 91 69 SER B C 1
ATOM 4715 O O . SER B 1 69 ? 24.453 -1.166 15.758 1 91 69 SER B O 1
ATOM 4717 N N . GLY B 1 70 ? 23.125 -1.202 13.953 1 90.81 70 GLY B N 1
ATOM 4718 C CA . GLY B 1 70 ? 24.25 -1.181 13.016 1 90.81 70 GLY B CA 1
ATOM 4719 C C . GLY B 1 70 ? 25.062 -2.455 13.039 1 90.81 70 GLY B C 1
ATOM 4720 O O . GLY B 1 70 ? 26.156 -2.506 12.469 1 90.81 70 GLY B O 1
ATOM 4721 N N . LYS B 1 71 ? 24.516 -3.465 13.594 1 95.62 71 LYS B N 1
ATOM 4722 C CA . LYS B 1 71 ? 25.297 -4.68 13.844 1 95.62 71 LYS B CA 1
ATOM 4723 C C . LYS B 1 71 ? 25.203 -5.641 12.656 1 95.62 71 LYS B C 1
ATOM 4725 O O . LYS B 1 71 ? 25.969 -6.602 12.578 1 95.62 71 LYS B O 1
ATOM 4730 N N . PHE B 1 72 ? 24.359 -5.379 11.742 1 97.94 72 PHE B N 1
ATOM 4731 C CA . PHE B 1 72 ? 24.062 -6.383 10.719 1 97.94 72 PHE B CA 1
ATOM 4732 C C . PHE B 1 72 ? 24.172 -5.781 9.32 1 97.94 72 PHE B C 1
ATOM 4734 O O . PHE B 1 72 ? 23.844 -4.613 9.117 1 97.94 72 PHE B O 1
ATOM 4741 N N . ASP B 1 73 ? 24.578 -6.605 8.36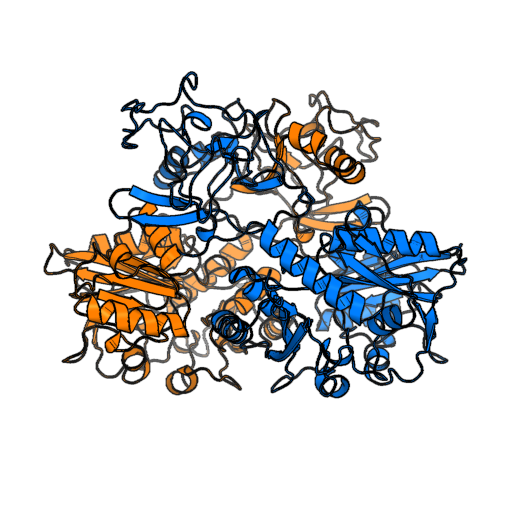7 1 97.69 73 ASP B N 1
ATOM 4742 C CA . ASP B 1 73 ? 24.75 -6.191 6.977 1 97.69 73 ASP B CA 1
ATOM 4743 C C . ASP B 1 73 ? 23.547 -6.605 6.137 1 97.69 73 ASP B C 1
ATOM 4745 O O . ASP B 1 73 ? 23.297 -6.027 5.078 1 97.69 73 ASP B O 1
ATOM 4749 N N . VAL B 1 74 ? 22.891 -7.613 6.59 1 98.56 74 VAL B N 1
ATOM 4750 C CA . VAL B 1 74 ? 21.766 -8.156 5.848 1 98.56 74 VAL B CA 1
ATOM 4751 C C . VAL B 1 74 ? 20.812 -8.883 6.805 1 98.56 74 VAL B C 1
ATOM 4753 O O . VAL B 1 74 ? 21.25 -9.422 7.824 1 98.56 74 VAL B O 1
ATOM 4756 N N . PHE B 1 75 ? 19.578 -8.828 6.488 1 98.81 75 PHE B N 1
ATOM 4757 C CA . PHE B 1 75 ? 18.562 -9.516 7.266 1 98.81 75 PHE B CA 1
ATOM 4758 C C . PHE B 1 75 ? 18.016 -10.719 6.504 1 98.81 75 PHE B C 1
ATOM 4760 O O . PHE B 1 75 ? 17.469 -10.57 5.41 1 98.81 75 PHE B O 1
ATOM 4767 N N . TYR B 1 76 ? 18.234 -11.891 7.027 1 98.62 76 TYR B N 1
ATOM 4768 C CA . TYR B 1 76 ? 17.672 -13.133 6.48 1 98.62 76 TYR B CA 1
ATOM 4769 C C . TYR B 1 76 ? 16.297 -13.414 7.066 1 98.62 76 TYR B C 1
ATOM 4771 O O . TYR B 1 76 ? 16.188 -14 8.148 1 98.62 76 TYR B O 1
ATOM 4779 N N . ASN B 1 77 ? 15.273 -13.07 6.32 1 97.94 77 ASN B N 1
ATOM 4780 C CA . ASN B 1 77 ? 13.914 -13.094 6.84 1 97.94 77 ASN B CA 1
ATOM 4781 C C . ASN B 1 77 ? 13.25 -14.453 6.613 1 97.94 77 ASN B C 1
ATOM 4783 O O . ASN B 1 77 ? 13.039 -14.859 5.473 1 97.94 77 ASN B O 1
ATOM 4787 N N . GLN B 1 78 ? 12.898 -15.102 7.676 1 95.81 78 GLN B N 1
ATOM 4788 C CA . GLN B 1 78 ? 12.211 -16.391 7.598 1 95.81 78 GLN B CA 1
ATOM 4789 C C . GLN B 1 78 ? 10.828 -16.312 8.242 1 95.81 78 GLN B C 1
ATOM 4791 O O . GLN B 1 78 ? 10.172 -17.328 8.445 1 95.81 78 GLN B O 1
ATOM 4796 N N . CYS B 1 79 ? 10.422 -15.086 8.578 1 95 79 CYS B N 1
ATOM 4797 C CA . CYS B 1 79 ? 9.055 -14.914 9.07 1 95 79 CYS B CA 1
ATOM 4798 C C . CYS B 1 79 ? 8.039 -15.172 7.965 1 95 79 CYS B C 1
ATOM 4800 O O . CYS B 1 79 ? 8.086 -14.539 6.91 1 95 79 CYS B O 1
ATOM 4802 N N . ASP B 1 80 ? 7.129 -16.047 8.211 1 92 80 ASP B N 1
ATOM 4803 C CA . ASP B 1 80 ? 6.176 -16.453 7.176 1 92 80 ASP B CA 1
ATOM 4804 C C . ASP B 1 80 ? 4.746 -16.438 7.715 1 92 80 ASP B C 1
ATOM 4806 O O . ASP B 1 80 ? 3.887 -17.172 7.215 1 92 80 ASP B O 1
ATOM 4810 N N . GLY B 1 81 ? 4.516 -15.672 8.75 1 91 81 GLY B N 1
ATOM 4811 C CA . GLY B 1 81 ? 3.17 -15.578 9.297 1 91 81 GLY B CA 1
ATOM 4812 C C . GLY B 1 81 ? 2.186 -14.922 8.352 1 91 81 GLY B C 1
ATOM 4813 O O . GLY B 1 81 ? 2.535 -13.969 7.648 1 91 81 GLY B O 1
ATOM 4814 N N . ALA B 1 82 ? 0.948 -15.445 8.367 1 88.5 82 ALA B N 1
ATOM 4815 C CA . ALA B 1 82 ? -0.136 -14.844 7.598 1 88.5 82 ALA B CA 1
ATOM 4816 C C . ALA B 1 82 ? -0.843 -13.75 8.398 1 88.5 82 ALA B C 1
ATOM 4818 O O . ALA B 1 82 ? -0.666 -13.656 9.617 1 88.5 82 ALA B O 1
ATOM 4819 N N . LYS B 1 83 ? -1.647 -12.945 7.688 1 86.94 83 LYS B N 1
ATOM 4820 C CA . LYS B 1 83 ? -2.373 -11.859 8.344 1 86.94 83 LYS B CA 1
ATOM 4821 C C . LYS B 1 83 ? -3.328 -12.391 9.398 1 86.94 83 LYS B C 1
ATOM 4823 O O . LYS B 1 83 ? -3.547 -11.75 10.43 1 86.94 83 LYS B O 1
ATOM 4828 N N . ASP B 1 84 ? -3.873 -13.57 9.156 1 85.75 84 ASP B N 1
ATOM 4829 C CA . ASP B 1 84 ? -4.887 -14.141 10.039 1 85.75 84 ASP B CA 1
ATOM 4830 C C . ASP B 1 84 ? -4.242 -14.906 11.188 1 85.75 84 ASP B C 1
ATOM 4832 O O . ASP B 1 84 ? -4.93 -15.336 12.117 1 85.75 84 ASP B O 1
ATOM 4836 N N . GLU B 1 85 ? -2.961 -15.047 11.156 1 87 85 GLU B N 1
ATOM 4837 C CA . GLU B 1 85 ? -2.24 -15.805 12.172 1 87 85 GLU B CA 1
ATOM 4838 C C . GLU B 1 85 ? -1.588 -14.875 13.195 1 87 85 GLU B C 1
ATOM 4840 O O . GLU B 1 85 ? -1.276 -13.727 12.883 1 87 85 GLU B O 1
ATOM 4845 N N . ASP B 1 86 ? -1.439 -15.391 14.398 1 90.75 86 ASP B N 1
ATOM 4846 C CA . ASP B 1 86 ? -0.673 -14.688 15.422 1 90.75 86 ASP B CA 1
ATOM 4847 C C . ASP B 1 86 ? 0.815 -15.008 15.305 1 90.75 86 ASP B C 1
ATOM 4849 O O . ASP B 1 86 ? 1.416 -15.523 16.25 1 90.75 86 ASP B O 1
ATOM 4853 N N . ARG B 1 87 ? 1.371 -14.773 14.172 1 92.31 87 ARG B N 1
ATOM 4854 C CA . ARG B 1 87 ? 2.781 -14.938 13.836 1 92.31 87 ARG B CA 1
ATOM 4855 C C . ARG B 1 87 ? 3.27 -13.805 12.945 1 92.31 87 ARG B C 1
ATOM 4857 O O . ARG B 1 87 ? 2.529 -13.32 12.086 1 92.31 87 ARG B O 1
ATOM 4864 N N . ALA B 1 88 ? 4.492 -13.453 13.164 1 94.88 88 ALA B N 1
ATOM 4865 C CA . ALA B 1 88 ? 5.066 -12.344 12.398 1 94.88 88 ALA B CA 1
ATOM 4866 C C . ALA B 1 88 ? 5.168 -12.695 10.922 1 94.88 88 ALA B C 1
ATOM 4868 O O . ALA B 1 88 ? 5.512 -13.828 10.562 1 94.88 88 ALA B O 1
ATOM 4869 N N . GLY B 1 89 ? 4.809 -11.781 10.062 1 94 89 GLY B N 1
ATOM 4870 C CA . GLY B 1 89 ? 4.824 -12 8.625 1 94 89 GLY B CA 1
ATOM 4871 C C . GLY B 1 89 ? 5.078 -10.734 7.828 1 94 89 GLY B C 1
ATOM 4872 O O . GLY B 1 89 ? 6.203 -10.227 7.797 1 94 89 GLY B O 1
ATOM 4873 N N . VAL B 1 90 ? 4.051 -10.172 7.242 1 94.38 90 VAL B N 1
ATOM 4874 C CA . VAL B 1 90 ? 4.215 -9.094 6.27 1 94.38 90 VAL B CA 1
ATOM 4875 C C . VAL B 1 90 ? 4.703 -7.832 6.973 1 94.38 90 VAL B C 1
ATOM 4877 O O . VAL B 1 90 ? 5.422 -7.023 6.379 1 94.38 90 VAL B O 1
ATOM 4880 N N . GLU B 1 91 ? 4.328 -7.617 8.289 1 95 91 GLU B N 1
ATOM 4881 C CA . GLU B 1 91 ? 4.754 -6.426 9.016 1 95 91 GLU B CA 1
ATOM 4882 C C . GLU B 1 91 ? 6.273 -6.367 9.133 1 95 91 GLU B C 1
ATOM 4884 O O . GLU B 1 91 ? 6.855 -5.281 9.18 1 95 91 GLU B O 1
ATOM 4889 N N . VAL B 1 92 ? 6.934 -7.52 9.133 1 97.56 92 VAL B N 1
ATOM 4890 C CA . VAL B 1 92 ? 8.391 -7.574 9.148 1 97.56 92 VAL B CA 1
ATOM 4891 C C . VAL B 1 92 ? 8.945 -7.039 7.828 1 97.56 92 VAL B C 1
ATOM 4893 O O . VAL B 1 92 ? 9.844 -6.195 7.816 1 97.56 92 VAL B O 1
ATOM 4896 N N . VAL B 1 93 ? 8.391 -7.508 6.77 1 97.19 93 VAL B N 1
ATOM 4897 C CA . VAL B 1 93 ? 8.836 -7.129 5.434 1 97.19 93 VAL B CA 1
ATOM 4898 C C . VAL B 1 93 ? 8.617 -5.629 5.227 1 97.19 93 VAL B C 1
ATOM 4900 O O . VAL B 1 93 ? 9.508 -4.93 4.734 1 97.19 93 VAL B O 1
ATOM 4903 N N . GLU B 1 94 ? 7.473 -5.172 5.625 1 94.19 94 GLU B N 1
ATOM 4904 C CA . GLU B 1 94 ? 7.156 -3.752 5.496 1 94.19 94 GLU B CA 1
ATOM 4905 C C . GLU B 1 94 ? 8.156 -2.889 6.254 1 94.19 94 GLU B C 1
ATOM 4907 O O . GLU B 1 94 ? 8.57 -1.833 5.77 1 94.19 94 GLU B O 1
ATOM 4912 N N . ALA B 1 95 ? 8.508 -3.293 7.441 1 94.12 95 ALA B N 1
ATOM 4913 C CA . ALA B 1 95 ? 9.492 -2.557 8.227 1 94.12 95 ALA B CA 1
ATOM 4914 C C . ALA B 1 95 ? 10.844 -2.537 7.523 1 94.12 95 ALA B C 1
ATOM 4916 O O . ALA B 1 95 ? 11.477 -1.483 7.406 1 94.12 95 ALA B O 1
ATOM 4917 N N . LEU B 1 96 ? 11.258 -3.68 7.047 1 96.62 96 LEU B N 1
ATOM 4918 C CA . LEU B 1 96 ? 12.539 -3.787 6.355 1 96.62 96 LEU B CA 1
ATOM 4919 C C . LEU B 1 96 ? 12.562 -2.896 5.117 1 96.62 96 LEU B C 1
ATOM 4921 O O . LEU B 1 96 ? 13.578 -2.256 4.828 1 96.62 96 LEU B O 1
ATOM 4925 N N . GLU B 1 97 ? 11.461 -2.867 4.414 1 93.25 97 GLU B N 1
ATOM 4926 C CA . GLU B 1 97 ? 11.344 -1.995 3.248 1 93.25 97 GLU B CA 1
ATOM 4927 C C . GLU B 1 97 ? 11.438 -0.526 3.648 1 93.25 97 GLU B C 1
ATOM 4929 O O . GLU B 1 97 ? 12.109 0.261 2.977 1 93.25 97 GLU B O 1
ATOM 4934 N N . GLU B 1 98 ? 10.742 -0.224 4.664 1 88.06 98 GLU B N 1
ATOM 4935 C CA . GLU B 1 98 ? 10.734 1.16 5.125 1 88.06 98 GLU B CA 1
ATOM 4936 C C . GLU B 1 98 ? 12.133 1.621 5.523 1 88.06 98 GLU B C 1
ATOM 4938 O O . GLU B 1 98 ? 12.516 2.764 5.266 1 88.06 98 GLU B O 1
ATOM 4943 N N . PHE B 1 99 ? 12.906 0.753 6.164 1 88.94 99 PHE B N 1
ATOM 4944 C CA . PHE B 1 99 ? 14.234 1.114 6.648 1 88.94 99 PHE B CA 1
ATOM 4945 C C . PHE B 1 99 ? 15.281 0.946 5.551 1 88.94 99 PHE B C 1
ATOM 4947 O O . PHE B 1 99 ? 16.453 1.285 5.738 1 88.94 99 PHE B O 1
ATOM 4954 N N . LYS B 1 100 ? 14.898 0.4 4.414 1 91.12 100 LYS B N 1
ATOM 4955 C CA . LYS B 1 100 ? 15.727 0.32 3.215 1 91.12 100 LYS B CA 1
ATOM 4956 C C . LYS B 1 100 ? 17.016 -0.459 3.488 1 91.12 100 LYS B C 1
ATOM 4958 O O . LYS B 1 100 ? 18.109 -0.001 3.15 1 91.12 100 LYS B O 1
ATOM 4963 N N . VAL B 1 101 ? 16.875 -1.612 4.059 1 95 101 VAL B N 1
ATOM 4964 C CA . VAL B 1 101 ? 18 -2.48 4.352 1 95 101 VAL B CA 1
ATOM 4965 C C . VAL B 1 101 ? 17.922 -3.752 3.512 1 95 101 VAL B C 1
ATOM 4967 O O . VAL B 1 101 ? 16.828 -4.117 3.039 1 95 101 VAL B O 1
ATOM 4970 N N . PRO B 1 102 ? 19.062 -4.355 3.242 1 97.69 102 PRO B N 1
ATOM 4971 C CA . PRO B 1 102 ? 19.016 -5.617 2.498 1 97.69 102 PRO B CA 1
ATOM 4972 C C . PRO B 1 102 ? 18.297 -6.73 3.262 1 97.69 102 PRO B C 1
ATOM 4974 O O . PRO B 1 102 ? 18.562 -6.949 4.445 1 97.69 102 PRO B O 1
ATOM 4977 N N . TYR B 1 103 ? 17.406 -7.426 2.637 1 98.38 103 TYR B N 1
ATOM 4978 C CA . TYR B 1 103 ? 16.719 -8.555 3.256 1 98.38 103 TYR B CA 1
ATOM 4979 C C . TYR B 1 103 ? 16.375 -9.617 2.223 1 98.38 103 TYR B C 1
ATOM 4981 O O . TYR B 1 103 ? 16.203 -9.312 1.039 1 98.38 103 TYR B O 1
ATOM 4989 N N . THR B 1 104 ? 16.281 -10.812 2.652 1 98.31 104 THR B N 1
ATOM 4990 C CA . THR B 1 104 ? 15.93 -11.93 1.781 1 98.31 104 THR B CA 1
ATOM 4991 C C . THR B 1 104 ? 14.414 -12.141 1.767 1 98.31 104 THR B C 1
ATOM 4993 O O . THR B 1 104 ? 13.703 -11.602 2.617 1 98.31 104 THR B O 1
ATOM 4996 N N . GLY B 1 105 ? 13.945 -12.867 0.756 1 97.12 105 GLY B N 1
ATOM 4997 C CA . GLY B 1 105 ? 12.539 -13.242 0.689 1 97.12 105 GLY B CA 1
ATOM 4998 C C . GLY B 1 105 ? 11.703 -12.297 -0.149 1 97.12 105 GLY B C 1
ATOM 4999 O O . GLY B 1 105 ? 12.25 -11.461 -0.872 1 97.12 105 GLY B O 1
ATOM 5000 N N . ALA B 1 106 ? 10.438 -12.477 -0.03 1 95.12 106 ALA B N 1
ATOM 5001 C CA . ALA B 1 106 ? 9.484 -11.719 -0.833 1 95.12 106 ALA B CA 1
ATOM 5002 C C . ALA B 1 106 ? 9.359 -10.281 -0.335 1 95.12 106 ALA B C 1
ATOM 5004 O O . ALA B 1 106 ? 9.617 -10 0.838 1 95.12 106 ALA B O 1
ATOM 5005 N N . ILE B 1 107 ? 9 -9.398 -1.261 1 93.94 107 ILE B N 1
ATOM 5006 C CA . ILE B 1 107 ? 8.625 -8.047 -0.87 1 93.94 107 ILE B CA 1
ATOM 5007 C C . ILE B 1 107 ? 7.172 -8.023 -0.405 1 93.94 107 ILE B C 1
ATOM 5009 O O . ILE B 1 107 ? 6.434 -8.992 -0.608 1 93.94 107 ILE B O 1
ATOM 5013 N N . ALA B 1 108 ? 6.777 -6.98 0.224 1 92.25 108 ALA B N 1
ATOM 5014 C CA . ALA B 1 108 ? 5.457 -6.891 0.841 1 92.25 108 ALA B CA 1
ATOM 5015 C C . ALA B 1 108 ? 4.355 -7.098 -0.193 1 92.25 108 ALA B C 1
ATOM 5017 O O . ALA B 1 108 ? 3.348 -7.75 0.085 1 92.25 108 ALA B O 1
ATOM 5018 N N . LYS B 1 109 ? 4.539 -6.664 -1.348 1 86.88 109 LYS B N 1
ATOM 5019 C CA . LYS B 1 109 ? 3.551 -6.715 -2.422 1 86.88 109 LYS B CA 1
ATOM 5020 C C . LYS B 1 109 ? 3.193 -8.156 -2.77 1 86.88 109 LYS B C 1
ATOM 5022 O O . LYS B 1 109 ? 2.045 -8.453 -3.107 1 86.88 109 LYS B O 1
ATOM 5027 N N . TYR B 1 110 ? 4.141 -9.023 -2.67 1 87.75 110 TYR B N 1
ATOM 5028 C CA . TYR B 1 110 ? 3.963 -10.398 -3.129 1 87.75 110 TYR B CA 1
ATOM 5029 C C . TYR B 1 110 ? 3.965 -11.367 -1.955 1 87.75 110 TYR B C 1
ATOM 5031 O O . TYR B 1 110 ? 4.043 -12.586 -2.148 1 87.75 110 TYR B O 1
ATOM 5039 N N . TYR B 1 111 ? 3.846 -10.82 -0.807 1 90.62 111 TYR B N 1
ATOM 5040 C CA . TYR B 1 111 ? 4.043 -11.641 0.385 1 90.62 111 TYR B CA 1
ATOM 5041 C C . TYR B 1 111 ? 2.889 -12.617 0.578 1 90.62 111 TYR B C 1
ATOM 5043 O O . TYR B 1 111 ? 3.098 -13.766 0.961 1 90.62 111 TYR B O 1
ATOM 5051 N N . GLU B 1 112 ? 1.682 -12.164 0.333 1 88.25 112 GLU B N 1
ATOM 5052 C CA . GLU B 1 112 ? 0.524 -13.016 0.594 1 88.25 112 GLU B CA 1
ATOM 5053 C C . GLU B 1 112 ? -0.525 -12.875 -0.505 1 88.25 112 GLU B C 1
ATOM 5055 O O . GLU B 1 112 ? -1.609 -12.336 -0.269 1 88.25 112 GLU B O 1
ATOM 5060 N N . MET B 1 113 ? -0.305 -13.492 -1.583 1 88.38 113 MET B N 1
ATOM 5061 C CA . MET B 1 113 ? -1.3 -13.523 -2.652 1 88.38 113 MET B CA 1
ATOM 5062 C C . MET B 1 113 ? -2.363 -14.586 -2.375 1 88.38 113 MET B C 1
ATOM 5064 O O . MET B 1 113 ? -2.039 -15.719 -2.027 1 88.38 113 MET B O 1
ATOM 5068 N N . SER B 1 114 ? -3.588 -14.227 -2.549 1 88.75 114 SER B N 1
ATOM 5069 C CA . SER B 1 114 ? -4.668 -15.18 -2.314 1 88.75 114 SER B CA 1
ATOM 5070 C C . SER B 1 114 ? -4.734 -16.219 -3.426 1 88.75 114 SER B C 1
ATOM 5072 O O . SER B 1 114 ? -4.289 -15.969 -4.547 1 88.75 114 SER B O 1
ATOM 5074 N N . LYS B 1 115 ? -5.297 -17.375 -3.1 1 91.69 115 LYS B N 1
ATOM 5075 C CA . LYS B 1 115 ? -5.418 -18.438 -4.102 1 91.69 115 LYS B CA 1
ATOM 5076 C C . LYS B 1 115 ? -6.27 -17.969 -5.281 1 91.69 115 LYS B C 1
ATOM 5078 O O . LYS B 1 115 ? -5.938 -18.25 -6.438 1 91.69 115 LYS B O 1
ATOM 5083 N N . PRO B 1 116 ? -7.348 -17.172 -5.016 1 91.06 116 PRO B N 1
ATOM 5084 C CA . PRO B 1 116 ? -8.086 -16.641 -6.164 1 91.06 116 PRO B CA 1
ATOM 5085 C C . PRO B 1 116 ? -7.238 -15.719 -7.035 1 91.06 116 PRO B C 1
ATOM 5087 O O . PRO B 1 116 ? -7.348 -15.75 -8.266 1 91.06 116 PRO B O 1
ATOM 5090 N N . ASP B 1 117 ? -6.449 -14.93 -6.457 1 91.81 117 ASP B N 1
ATOM 5091 C CA . ASP B 1 117 ? -5.555 -14.078 -7.23 1 91.81 117 ASP B CA 1
ATOM 5092 C C . ASP B 1 117 ? -4.527 -14.906 -8 1 91.81 117 ASP B C 1
ATOM 5094 O O . ASP B 1 117 ? -4.172 -14.57 -9.133 1 91.81 117 ASP B O 1
ATOM 5098 N N . MET B 1 118 ? -4.062 -15.961 -7.359 1 94.19 118 MET B N 1
ATOM 5099 C CA . MET B 1 118 ? -3.152 -16.859 -8.055 1 94.19 118 MET B CA 1
ATOM 5100 C C . MET B 1 118 ? -3.826 -17.469 -9.281 1 94.19 118 MET B C 1
ATOM 5102 O O . MET B 1 118 ? -3.207 -17.594 -10.344 1 94.19 118 MET B O 1
ATOM 5106 N N . LYS B 1 119 ? -5.098 -17.859 -9.109 1 94.31 119 LYS B N 1
ATOM 5107 C CA . LYS B 1 119 ? -5.855 -18.406 -10.227 1 94.31 119 LYS B CA 1
ATOM 5108 C C . LYS B 1 119 ? -6 -17.391 -11.344 1 94.31 119 LYS B C 1
ATOM 5110 O O . LYS B 1 119 ? -5.871 -17.719 -12.523 1 94.31 119 LYS B O 1
ATOM 5115 N N . LEU B 1 120 ? -6.27 -16.156 -10.93 1 93.44 120 LEU B N 1
ATOM 5116 C CA . LEU B 1 120 ? -6.398 -15.062 -11.891 1 93.44 120 LEU B CA 1
ATOM 5117 C C . LEU B 1 120 ? -5.113 -14.898 -12.695 1 93.44 120 LEU B C 1
ATOM 5119 O O . LEU B 1 120 ? -5.152 -14.867 -13.93 1 93.44 120 LEU B O 1
ATOM 5123 N N . VAL B 1 121 ? -4 -14.844 -12.039 1 93.31 121 VAL B N 1
ATOM 5124 C CA . VAL B 1 121 ? -2.701 -14.703 -12.688 1 93.31 121 VAL B CA 1
ATOM 5125 C C . VAL B 1 121 ? -2.422 -15.922 -13.562 1 93.31 121 VAL B C 1
ATOM 5127 O O . VAL B 1 121 ? -1.976 -15.781 -14.703 1 93.31 121 VAL B O 1
ATOM 5130 N N . ALA B 1 122 ? -2.711 -17.078 -13.031 1 95.38 122 ALA B N 1
ATOM 5131 C CA . ALA B 1 122 ? -2.494 -18.312 -13.781 1 95.38 122 ALA B CA 1
ATOM 5132 C C . ALA B 1 122 ? -3.266 -18.312 -15.094 1 95.38 122 ALA B C 1
ATOM 5134 O O . ALA B 1 122 ? -2.742 -18.719 -16.141 1 95.38 122 ALA B O 1
ATOM 5135 N N . HIS B 1 123 ? -4.441 -17.844 -15.031 1 93.19 123 HIS B N 1
ATOM 5136 C CA . HIS B 1 123 ? -5.285 -17.781 -16.219 1 93.19 123 HIS B CA 1
ATOM 5137 C C . HIS B 1 123 ? -4.664 -16.906 -17.297 1 93.19 123 HIS B C 1
ATOM 5139 O O . HIS B 1 123 ? -4.531 -17.328 -18.453 1 93.19 123 HIS B O 1
ATOM 5145 N N . TYR B 1 124 ? -4.207 -15.797 -16.969 1 90.62 124 TYR B N 1
ATOM 5146 C CA . TYR B 1 124 ? -3.73 -14.828 -17.953 1 90.62 124 TYR B CA 1
ATOM 5147 C C . TYR B 1 124 ? -2.318 -15.164 -18.406 1 90.62 124 TYR B C 1
ATOM 5149 O O . TYR B 1 124 ? -1.874 -14.703 -19.469 1 90.62 124 TYR B O 1
ATOM 5157 N N . TYR B 1 125 ? -1.624 -15.984 -17.688 1 90.81 125 TYR B N 1
ATOM 5158 C CA . TYR B 1 125 ? -0.268 -16.344 -18.094 1 90.81 125 TYR B CA 1
ATOM 5159 C C . TYR B 1 125 ? -0.183 -17.828 -18.469 1 90.81 125 TYR B C 1
ATOM 5161 O O . TYR B 1 125 ? 0.908 -18.391 -18.516 1 90.81 125 TYR B O 1
ATOM 5169 N N . ASN B 1 126 ? -1.271 -18.453 -18.562 1 91.81 126 ASN B N 1
ATOM 5170 C CA . ASN B 1 126 ? -1.411 -19.812 -19.094 1 91.81 126 ASN B CA 1
ATOM 5171 C C . ASN B 1 126 ? -0.709 -20.828 -18.203 1 91.81 126 ASN B C 1
ATOM 5173 O O . ASN B 1 126 ? 0.015 -21.703 -18.688 1 91.81 126 ASN B O 1
ATOM 5177 N N . ILE B 1 127 ? -0.815 -20.672 -16.969 1 95.88 127 ILE B N 1
ATOM 5178 C CA . ILE B 1 127 ? -0.403 -21.672 -15.984 1 95.88 127 ILE B CA 1
ATOM 5179 C C . ILE B 1 127 ? -1.569 -22.609 -15.688 1 95.88 127 ILE B C 1
ATOM 5181 O O . ILE B 1 127 ? -2.637 -22.156 -15.258 1 95.88 127 ILE B O 1
ATOM 5185 N N . ALA B 1 128 ? -1.353 -23.797 -15.914 1 95.25 128 ALA B N 1
ATOM 5186 C CA . ALA B 1 128 ? -2.438 -24.766 -15.758 1 95.25 128 ALA B CA 1
ATOM 5187 C C . ALA B 1 128 ? -2.826 -24.922 -14.289 1 95.25 128 ALA B C 1
ATOM 5189 O O . ALA B 1 128 ? -1.967 -25.141 -13.438 1 95.25 128 ALA B O 1
ATOM 5190 N N . THR B 1 129 ? -4.102 -24.797 -13.984 1 95.62 129 THR B N 1
ATOM 5191 C CA . THR B 1 129 ? -4.652 -25.047 -12.656 1 95.62 129 THR B CA 1
ATOM 5192 C C . THR B 1 129 ? -5.863 -25.969 -12.734 1 95.62 129 THR B C 1
ATOM 5194 O O . THR B 1 129 ? -6.34 -26.297 -13.828 1 95.62 129 THR B O 1
ATOM 5197 N N . ALA B 1 130 ? -6.293 -26.453 -11.625 1 94.5 130 ALA B N 1
ATOM 5198 C CA . ALA B 1 130 ? -7.562 -27.172 -11.602 1 94.5 130 ALA B CA 1
ATOM 5199 C C . ALA B 1 130 ? -8.727 -26.234 -11.898 1 94.5 130 ALA B C 1
ATOM 5201 O O . ALA B 1 130 ? -8.664 -25.031 -11.586 1 94.5 130 ALA B O 1
ATOM 5202 N N . ARG B 1 131 ? -9.727 -26.828 -12.484 1 93.38 131 ARG B N 1
ATOM 5203 C CA . ARG B 1 131 ? -10.961 -26.047 -12.578 1 93.38 131 ARG B CA 1
ATOM 5204 C C . ARG B 1 131 ? -11.469 -25.656 -11.195 1 93.38 131 ARG B C 1
ATOM 5206 O O . ARG B 1 131 ? -11.352 -26.438 -10.242 1 93.38 131 ARG B O 1
ATOM 5213 N N . TYR B 1 132 ? -12.055 -24.469 -11.164 1 94.06 132 TYR B N 1
ATOM 5214 C CA . TYR B 1 132 ? -12.359 -23.984 -9.82 1 94.06 132 TYR B CA 1
ATOM 5215 C C . TYR B 1 132 ? -13.555 -23.047 -9.836 1 94.06 132 TYR B C 1
ATOM 5217 O O . TYR B 1 132 ? -14.031 -22.656 -10.898 1 94.06 132 TYR B O 1
ATOM 5225 N N . ALA B 1 133 ? -14.062 -22.781 -8.688 1 92 133 ALA B N 1
ATOM 5226 C CA . ALA B 1 133 ? -15.039 -21.75 -8.375 1 92 133 ALA B CA 1
ATOM 5227 C C . ALA B 1 133 ? -14.719 -21.078 -7.043 1 92 133 ALA B C 1
ATOM 5229 O O . ALA B 1 133 ? -14.32 -21.734 -6.086 1 92 133 ALA B O 1
ATOM 5230 N N . VAL B 1 134 ? -14.844 -19.781 -7.062 1 90.69 134 VAL B N 1
ATOM 5231 C CA . VAL B 1 134 ? -14.703 -19.047 -5.816 1 90.69 134 VAL B CA 1
ATOM 5232 C C . VAL B 1 134 ? -16.078 -18.656 -5.289 1 90.69 134 VAL B C 1
ATOM 5234 O O . VAL B 1 134 ? -16.875 -18.062 -6.008 1 90.69 134 VAL B O 1
ATOM 5237 N N . LEU B 1 135 ? -16.281 -19.031 -4.047 1 90.88 135 LEU B N 1
ATOM 5238 C CA . LEU B 1 135 ? -17.609 -18.859 -3.467 1 90.88 135 LEU B CA 1
ATOM 5239 C C . LEU B 1 135 ? -17.578 -17.844 -2.328 1 90.88 135 LEU B C 1
ATOM 5241 O O . LEU B 1 135 ? -16.578 -17.734 -1.619 1 90.88 135 LEU B O 1
ATOM 5245 N N . GLU B 1 136 ? -18.641 -17.125 -2.23 1 85.56 136 GLU B N 1
ATOM 5246 C CA . GLU B 1 136 ? -18.891 -16.25 -1.077 1 85.56 136 GLU B CA 1
ATOM 5247 C C . GLU B 1 136 ? -20.281 -16.5 -0.5 1 85.56 136 GLU B C 1
ATOM 5249 O O . GLU B 1 136 ? -21.141 -17.094 -1.16 1 85.56 136 GLU B O 1
ATOM 5254 N N . ALA B 1 137 ? -20.469 -16.031 0.746 1 80.44 137 ALA B N 1
ATOM 5255 C CA . ALA B 1 137 ? -21.766 -16.234 1.386 1 80.44 137 ALA B CA 1
ATOM 5256 C C . ALA B 1 137 ? -22.891 -15.656 0.533 1 80.44 137 ALA B C 1
ATOM 5258 O O . ALA B 1 137 ? -22.797 -14.539 0.029 1 80.44 137 ALA B O 1
ATOM 5259 N N . GLY B 1 138 ? -23.922 -16.406 0.333 1 80.44 138 GLY B N 1
ATOM 5260 C CA . GLY B 1 138 ? -25.062 -15.938 -0.43 1 80.44 138 GLY B CA 1
ATOM 5261 C C . GLY B 1 138 ? -25.047 -16.422 -1.869 1 80.44 138 GLY B C 1
ATOM 5262 O O . GLY B 1 138 ? -26.078 -16.344 -2.561 1 80.44 138 GLY B O 1
ATOM 5263 N N . ASP B 1 139 ? -23.969 -16.938 -2.297 1 86.25 139 ASP B N 1
ATOM 5264 C CA . ASP B 1 139 ? -23.859 -17.422 -3.674 1 86.25 139 ASP B CA 1
ATOM 5265 C C . ASP B 1 139 ? -24.734 -18.656 -3.898 1 86.25 139 ASP B C 1
ATOM 5267 O O . ASP B 1 139 ? -25.016 -19.391 -2.959 1 86.25 139 ASP B O 1
ATOM 5271 N N . ASP B 1 140 ? -25.125 -18.75 -5.133 1 89.75 140 ASP B N 1
ATOM 5272 C CA . ASP B 1 140 ? -25.75 -20 -5.574 1 89.75 140 ASP B CA 1
ATOM 5273 C C . ASP B 1 140 ? -24.688 -21.047 -5.891 1 89.75 140 ASP B C 1
ATOM 5275 O O . ASP B 1 140 ? -24.234 -21.156 -7.031 1 89.75 140 ASP B O 1
ATOM 5279 N N . ILE B 1 141 ? -24.391 -21.891 -4.898 1 94.81 141 ILE B N 1
ATOM 5280 C CA . ILE B 1 141 ? -23.281 -22.828 -4.957 1 94.81 141 ILE B CA 1
ATOM 5281 C C . ILE B 1 141 ? -23.484 -23.797 -6.113 1 94.81 141 ILE B C 1
ATOM 5283 O O . ILE B 1 141 ? -22.562 -24.062 -6.883 1 94.81 141 ILE B O 1
ATOM 5287 N N . GLU B 1 142 ? -24.688 -24.312 -6.254 1 95.5 142 GLU B N 1
ATOM 5288 C CA . GLU B 1 142 ? -24.984 -25.281 -7.305 1 95.5 142 GLU B CA 1
ATOM 5289 C C . GLU B 1 142 ? -24.75 -24.688 -8.688 1 95.5 142 GLU B C 1
ATOM 5291 O O . GLU B 1 142 ? -24.188 -25.344 -9.57 1 95.5 142 GLU B O 1
ATOM 5296 N N . SER B 1 143 ? -25.141 -23.516 -8.812 1 90.31 143 SER B N 1
ATOM 5297 C CA . SER B 1 143 ? -25 -22.859 -10.102 1 90.31 143 SER B CA 1
ATOM 5298 C C . SER B 1 143 ? -23.531 -22.562 -10.406 1 90.31 143 SER B C 1
ATOM 5300 O O . SER B 1 143 ? -23.062 -22.812 -11.523 1 90.31 143 SER B O 1
ATOM 5302 N N . LEU B 1 144 ? -22.828 -22.109 -9.461 1 88.81 144 LEU B N 1
ATOM 5303 C CA . LEU B 1 144 ? -21.453 -21.688 -9.664 1 88.81 144 LEU B CA 1
ATOM 5304 C C . LEU B 1 144 ? -20.516 -22.875 -9.836 1 88.81 144 LEU B C 1
ATOM 5306 O O . LEU B 1 144 ? -19.5 -22.781 -10.516 1 88.81 144 LEU B O 1
ATOM 5310 N N . CYS B 1 145 ? -20.906 -23.969 -9.273 1 94 145 CYS B N 1
ATOM 5311 C CA . CYS B 1 145 ? -20.031 -25.141 -9.305 1 94 145 CYS B CA 1
ATOM 5312 C C . CYS B 1 145 ? -20.578 -26.203 -10.266 1 94 145 CYS B C 1
ATOM 5314 O O . CYS B 1 145 ? -20.125 -27.344 -10.258 1 94 145 CYS B O 1
ATOM 5316 N N . ARG B 1 146 ? -21.5 -25.859 -11.07 1 91.94 146 ARG B N 1
ATOM 5317 C CA . ARG B 1 146 ? -22.234 -26.812 -11.914 1 91.94 146 ARG B CA 1
ATOM 5318 C C . ARG B 1 146 ? -21.281 -27.5 -12.891 1 91.94 146 ARG B C 1
ATOM 5320 O O . ARG B 1 146 ? -21.5 -28.656 -13.25 1 91.94 146 ARG B O 1
ATOM 5327 N N . ASP B 1 147 ? -20.234 -26.844 -13.273 1 90.62 147 ASP B N 1
ATOM 5328 C CA . ASP B 1 147 ? -19.375 -27.375 -14.32 1 90.62 147 ASP B CA 1
ATOM 5329 C C . ASP B 1 147 ? -18.172 -28.094 -13.727 1 90.62 147 ASP B C 1
ATOM 5331 O O . ASP B 1 147 ? -17.328 -28.625 -14.453 1 90.62 147 ASP B O 1
ATOM 5335 N N . LEU B 1 148 ? -18.094 -28.156 -12.453 1 94.5 148 LEU B N 1
ATOM 5336 C CA . LEU B 1 148 ? -16.984 -28.844 -11.812 1 94.5 148 LEU B CA 1
ATOM 5337 C C . LEU B 1 148 ? -17.25 -30.344 -11.734 1 94.5 148 LEU B C 1
ATOM 5339 O O . LEU B 1 148 ? -18.391 -30.766 -11.492 1 94.5 148 LEU B O 1
ATOM 5343 N N . HIS B 1 149 ? -16.219 -31.078 -11.945 1 94.75 149 HIS B N 1
ATOM 5344 C CA . HIS B 1 149 ? -16.312 -32.531 -11.812 1 94.75 149 HIS B CA 1
ATOM 5345 C C . HIS B 1 149 ? -15.859 -33 -10.438 1 94.75 149 HIS B C 1
ATOM 5347 O O . HIS B 1 149 ? -14.859 -32.5 -9.906 1 94.75 149 HIS B O 1
ATOM 5353 N N . PHE B 1 150 ? -16.594 -33.938 -9.891 1 96.25 150 PHE B N 1
ATOM 5354 C CA . PHE B 1 150 ? -16.266 -34.469 -8.57 1 96.25 150 PHE B CA 1
ATOM 5355 C C . PHE B 1 150 ? -15.242 -35.594 -8.68 1 96.25 150 PHE B C 1
ATOM 5357 O O . PHE B 1 150 ? -15.18 -36.281 -9.688 1 96.25 150 PHE B O 1
ATOM 5364 N N . PRO B 1 151 ? -14.414 -35.875 -7.699 1 96.38 151 PRO B N 1
ATOM 5365 C CA . PRO B 1 151 ? -14.43 -35.156 -6.422 1 96.38 151 PRO B CA 1
ATOM 5366 C C . PRO B 1 151 ? -13.859 -33.75 -6.527 1 96.38 151 PRO B C 1
ATOM 5368 O O . PRO B 1 151 ? -13.102 -33.438 -7.453 1 96.38 151 PRO B O 1
ATOM 5371 N N . CYS B 1 152 ? -14.32 -32.875 -5.562 1 97.19 152 CYS B N 1
ATOM 5372 C CA . CYS B 1 152 ? -13.82 -31.531 -5.414 1 97.19 152 CYS B CA 1
ATOM 5373 C C . CYS B 1 152 ? -13.195 -31.328 -4.039 1 97.19 152 CYS B C 1
ATOM 5375 O O . CYS B 1 152 ? -13.391 -32.156 -3.137 1 97.19 152 CYS B O 1
ATOM 5377 N N . ILE B 1 153 ? -12.406 -30.359 -3.893 1 95.75 153 ILE B N 1
ATOM 5378 C CA . ILE B 1 153 ? -11.781 -30.016 -2.623 1 95.75 153 ILE B CA 1
ATOM 5379 C C . ILE B 1 153 ? -12.07 -28.547 -2.285 1 95.75 153 ILE B C 1
ATOM 5381 O O . ILE B 1 153 ? -12.023 -27.688 -3.162 1 95.75 153 ILE B O 1
ATOM 5385 N N . ILE B 1 154 ? -12.453 -28.281 -1.055 1 94.5 154 ILE B N 1
ATOM 5386 C CA . ILE B 1 154 ? -12.742 -26.938 -0.546 1 94.5 154 ILE B CA 1
ATOM 5387 C C . ILE B 1 154 ? -11.531 -26.406 0.209 1 94.5 154 ILE B C 1
ATOM 5389 O O . ILE B 1 154 ? -11.016 -27.062 1.121 1 94.5 154 ILE B O 1
ATOM 5393 N N . LYS B 1 155 ? -11.086 -25.219 -0.214 1 90.69 155 LYS B N 1
ATOM 5394 C CA . LYS B 1 155 ? -9.867 -24.656 0.362 1 90.69 155 LYS B CA 1
ATOM 5395 C C . LYS B 1 155 ? -10.094 -23.219 0.846 1 90.69 155 LYS B C 1
ATOM 5397 O O . LYS B 1 155 ? -10.953 -22.516 0.32 1 90.69 155 LYS B O 1
ATOM 5402 N N . HIS B 1 156 ? -9.328 -22.875 1.864 1 86.19 156 HIS B N 1
ATOM 5403 C CA . HIS B 1 156 ? -9.25 -21.469 2.268 1 86.19 156 HIS B CA 1
ATOM 5404 C C . HIS B 1 156 ? -8.594 -20.625 1.188 1 86.19 156 HIS B C 1
ATOM 5406 O O . HIS B 1 156 ? -7.688 -21.094 0.49 1 86.19 156 HIS B O 1
ATOM 5412 N N . ILE B 1 157 ? -8.977 -19.359 1.082 1 83.62 157 ILE B N 1
ATOM 5413 C CA . ILE B 1 157 ? -8.492 -18.516 -0.001 1 83.62 157 ILE B CA 1
ATOM 5414 C C . ILE B 1 157 ? -7.043 -18.125 0.26 1 83.62 157 ILE B C 1
ATOM 5416 O O . ILE B 1 157 ? -6.309 -17.781 -0.669 1 83.62 157 ILE B O 1
ATOM 5420 N N . SER B 1 158 ? -6.777 -18.094 1.574 1 77.75 158 SER B N 1
ATOM 5421 C CA . SER B 1 158 ? -5.395 -17.766 1.895 1 77.75 158 SER B CA 1
ATOM 5422 C C . SER B 1 158 ? -4.504 -19 1.854 1 77.75 158 SER B C 1
ATOM 5424 O O . SER B 1 158 ? -4.98 -20.125 2.037 1 77.75 158 SER B O 1
ATOM 5426 N N . GLY B 1 159 ? -3.311 -18.938 1.339 1 61.5 159 GLY B N 1
ATOM 5427 C CA . GLY B 1 159 ? -2.387 -20.031 1.087 1 61.5 159 GLY B CA 1
ATOM 5428 C C . GLY B 1 159 ? -1.679 -20.516 2.34 1 61.5 159 GLY B C 1
ATOM 5429 O O . GLY B 1 159 ? -0.643 -21.172 2.258 1 61.5 159 GLY B O 1
ATOM 5430 N N . TYR B 1 160 ? -2.252 -20.047 3.672 1 62.28 160 TYR B N 1
ATOM 5431 C CA . TYR B 1 160 ? -1.343 -20.297 4.785 1 62.28 160 TYR B CA 1
ATOM 5432 C C . TYR B 1 160 ? -1.758 -21.547 5.551 1 62.28 160 TYR B C 1
ATOM 5434 O O . TYR B 1 160 ? -2.74 -21.531 6.297 1 62.28 160 TYR B O 1
ATOM 5442 N N . SER B 1 161 ? -0.96 -22.625 5.445 1 56.5 161 SER B N 1
ATOM 5443 C CA . SER B 1 161 ? -0.773 -23.797 6.293 1 56.5 161 SER B CA 1
ATOM 5444 C C . SER B 1 161 ? -2.021 -24.672 6.309 1 56.5 161 SER B C 1
ATOM 5446 O O . SER B 1 161 ? -2.367 -25.25 7.34 1 56.5 161 SER B O 1
ATOM 5448 N N . SER B 1 162 ? -2.826 -24.578 5.312 1 65.5 162 SER B N 1
ATOM 5449 C CA . SER B 1 162 ? -3.994 -25.438 5.164 1 65.5 162 SER B CA 1
ATOM 5450 C C . SER B 1 162 ? -4.996 -25.219 6.293 1 65.5 162 SER B C 1
ATOM 5452 O O . SER B 1 162 ? -5.672 -26.156 6.727 1 65.5 162 SER B O 1
ATOM 5454 N N . VAL B 1 163 ? -5.012 -24 6.809 1 64.81 163 VAL B N 1
ATOM 5455 C CA . VAL B 1 163 ? -5.93 -23.656 7.887 1 64.81 163 VAL B CA 1
ATOM 5456 C C . VAL B 1 163 ? -7.359 -24.016 7.488 1 64.81 163 VAL B C 1
ATOM 5458 O O . VAL B 1 163 ? -7.781 -23.734 6.359 1 64.81 163 VAL B O 1
ATOM 5461 N N . GLY B 1 164 ? -8.039 -24.719 8.32 1 69.56 164 GLY B N 1
ATOM 5462 C CA . GLY B 1 164 ? -9.445 -25.047 8.148 1 69.56 164 GLY B CA 1
ATOM 5463 C C . GLY B 1 164 ? -9.672 -26.297 7.312 1 69.56 164 GLY B C 1
ATOM 5464 O O . GLY B 1 164 ? -10.805 -26.75 7.172 1 69.56 164 GLY B O 1
ATOM 5465 N N . MET B 1 165 ? -8.586 -26.812 6.848 1 80 165 MET B N 1
ATOM 5466 C CA . MET B 1 165 ? -8.742 -27.953 5.953 1 80 165 MET B CA 1
ATOM 5467 C C . MET B 1 165 ? -8.719 -29.266 6.734 1 80 165 MET B C 1
ATOM 5469 O O . MET B 1 165 ? -7.84 -29.484 7.57 1 80 165 MET B O 1
ATOM 5473 N N . ASP B 1 166 ? -9.719 -30.031 6.602 1 82.88 166 ASP B N 1
ATOM 5474 C CA . ASP B 1 166 ? -9.758 -31.406 7.09 1 82.88 166 ASP B CA 1
ATOM 5475 C C . ASP B 1 166 ? -10.258 -32.375 6.008 1 82.88 166 ASP B C 1
ATOM 5477 O O . ASP B 1 166 ? -10.461 -31.969 4.859 1 82.88 166 ASP B O 1
ATOM 5481 N N . LYS B 1 167 ? -10.328 -33.594 6.312 1 84.25 167 LYS B N 1
ATOM 5482 C CA . LYS B 1 167 ? -10.664 -34.625 5.332 1 84.25 167 LYS B CA 1
ATOM 5483 C C . LYS B 1 167 ? -12.031 -34.344 4.703 1 84.25 167 LYS B C 1
ATOM 5485 O O . LYS B 1 167 ? -12.266 -34.719 3.549 1 84.25 167 LYS B O 1
ATOM 5490 N N . SER B 1 168 ? -12.891 -33.688 5.434 1 90.19 168 SER B N 1
ATOM 5491 C CA . SER B 1 168 ? -14.25 -33.438 4.949 1 90.19 168 SER B CA 1
ATOM 5492 C C . SER B 1 168 ? -14.258 -32.375 3.848 1 90.19 168 SER B C 1
ATOM 5494 O O . SER B 1 168 ? -15.281 -32.156 3.197 1 90.19 168 SER B O 1
ATOM 5496 N N . CYS B 1 169 ? -13.148 -31.828 3.629 1 92.62 169 CYS B N 1
ATOM 5497 C CA . CYS B 1 169 ? -13.062 -30.797 2.604 1 92.62 169 CYS B CA 1
ATOM 5498 C C . CYS B 1 169 ? -13.031 -31.422 1.21 1 92.62 169 CYS B C 1
ATOM 5500 O O . CYS B 1 169 ? -13.227 -30.719 0.213 1 92.62 169 CYS B O 1
ATOM 5502 N N . LYS B 1 170 ? -12.656 -32.656 1.182 1 94.12 170 LYS B N 1
ATOM 5503 C CA . LYS B 1 170 ? -12.844 -33.406 -0.073 1 94.12 170 LYS B CA 1
ATOM 5504 C C . LYS B 1 170 ? -14.273 -33.906 -0.207 1 94.12 170 LYS B C 1
ATOM 5506 O O . LYS B 1 170 ? -14.742 -34.688 0.625 1 94.12 170 LYS B O 1
ATOM 5511 N N . VAL B 1 171 ? -14.938 -33.469 -1.188 1 97.19 171 VAL B N 1
ATOM 5512 C CA . VAL B 1 171 ? -16.359 -33.75 -1.349 1 97.19 171 VAL B CA 1
ATOM 5513 C C . VAL B 1 171 ? -16.562 -34.562 -2.641 1 97.19 171 VAL B C 1
ATOM 5515 O O . VAL B 1 171 ? -15.852 -34.344 -3.623 1 97.19 171 VAL B O 1
ATOM 5518 N N . TYR B 1 172 ? -17.609 -35.375 -2.689 1 97.19 172 TYR B N 1
ATOM 5519 C CA . TYR B 1 172 ? -17.734 -36.344 -3.771 1 97.19 172 TYR B CA 1
ATOM 5520 C C . TYR B 1 172 ? -19 -36.094 -4.586 1 97.19 172 TYR B C 1
ATOM 5522 O O . TYR B 1 172 ? -19.219 -36.719 -5.609 1 97.19 172 TYR B O 1
ATOM 5530 N N . ASP B 1 173 ? -19.828 -35.219 -4.137 1 97.31 173 ASP B N 1
ATOM 5531 C CA . ASP B 1 173 ? -21.016 -34.844 -4.895 1 97.31 173 ASP B CA 1
ATOM 5532 C C . ASP B 1 173 ? -21.5 -33.438 -4.516 1 97.31 173 ASP B C 1
ATOM 5534 O O . ASP B 1 173 ? -20.938 -32.812 -3.625 1 97.31 173 ASP B O 1
ATOM 5538 N N . MET B 1 174 ? -22.531 -32.969 -5.199 1 97.62 174 MET B N 1
ATOM 5539 C CA . MET B 1 174 ? -23.016 -31.609 -5.059 1 97.62 174 MET B CA 1
ATOM 5540 C C . MET B 1 174 ? -23.641 -31.391 -3.682 1 97.62 174 MET B C 1
ATOM 5542 O O . MET B 1 174 ? -23.5 -30.312 -3.098 1 97.62 174 MET B O 1
ATOM 5546 N N . VAL B 1 175 ? -24.266 -32.375 -3.166 1 97.44 175 VAL B N 1
ATOM 5547 C CA . VAL B 1 175 ? -24.906 -32.25 -1.858 1 97.44 175 VAL B CA 1
ATOM 5548 C C . VAL B 1 175 ? -23.844 -32.031 -0.784 1 97.44 175 VAL B C 1
ATOM 5550 O O . VAL B 1 175 ? -23.969 -31.125 0.041 1 97.44 175 VAL B O 1
ATOM 5553 N N . GLN B 1 176 ? -22.812 -32.875 -0.857 1 97.5 176 GLN B N 1
ATOM 5554 C CA . GLN B 1 176 ? -21.703 -32.719 0.075 1 97.5 176 GLN B CA 1
ATOM 5555 C C . GLN B 1 176 ? -21.031 -31.359 -0.08 1 97.5 176 GLN B C 1
ATOM 5557 O O . GLN B 1 176 ? -20.672 -30.719 0.911 1 97.5 176 GLN B O 1
ATOM 5562 N N . LEU B 1 177 ? -20.891 -30.969 -1.296 1 97.94 177 LEU B N 1
ATOM 5563 C CA . LEU B 1 177 ? -20.234 -29.703 -1.582 1 97.94 177 LEU B CA 1
ATOM 5564 C C . LEU B 1 177 ? -21.016 -28.547 -0.95 1 97.94 177 LEU B C 1
ATOM 5566 O O . LEU B 1 177 ? -20.422 -27.688 -0.274 1 97.94 177 LEU B O 1
ATOM 5570 N N . VAL B 1 178 ? -22.281 -28.516 -1.129 1 97.38 178 VAL B N 1
ATOM 5571 C CA . VAL B 1 178 ? -23.109 -27.438 -0.632 1 97.38 178 VAL B CA 1
ATOM 5572 C C . VAL B 1 178 ? -23.031 -27.359 0.891 1 97.38 178 VAL B C 1
ATOM 5574 O O . VAL B 1 178 ? -22.797 -26.297 1.46 1 97.38 178 VAL B O 1
ATOM 5577 N N . VAL B 1 179 ? -23.125 -28.484 1.486 1 96.31 179 VAL B N 1
ATOM 5578 C CA . VAL B 1 179 ? -23.141 -28.562 2.943 1 96.31 179 VAL B CA 1
ATOM 5579 C C . VAL B 1 179 ? -21.781 -28.094 3.492 1 96.31 179 VAL B C 1
ATOM 5581 O O . VAL B 1 179 ? -21.734 -27.25 4.379 1 96.31 179 VAL B O 1
ATOM 5584 N N . ARG B 1 180 ? -20.766 -28.625 2.959 1 95.62 180 ARG B N 1
ATOM 5585 C CA . ARG B 1 180 ? -19.422 -28.359 3.494 1 95.62 180 ARG B CA 1
ATOM 5586 C C . ARG B 1 180 ? -18.984 -26.938 3.172 1 95.62 180 ARG B C 1
ATOM 5588 O O . ARG B 1 180 ? -18.344 -26.281 3.99 1 95.62 180 ARG B O 1
ATOM 5595 N N . ALA B 1 181 ? -19.281 -26.469 1.977 1 95.56 181 ALA B N 1
ATOM 5596 C CA . ALA B 1 181 ? -18.922 -25.109 1.584 1 95.56 181 ALA B CA 1
ATOM 5597 C C . ALA B 1 181 ? -19.625 -24.078 2.455 1 95.56 181 ALA B C 1
ATOM 5599 O O . ALA B 1 181 ? -19.031 -23.078 2.854 1 95.56 181 ALA B O 1
ATOM 5600 N N . LYS B 1 182 ? -20.844 -24.297 2.74 1 94.19 182 LYS B N 1
ATOM 5601 C CA . LYS B 1 182 ? -21.594 -23.391 3.602 1 94.19 182 LYS B CA 1
ATOM 5602 C C . LYS B 1 182 ? -20.953 -23.297 4.988 1 94.19 182 LYS B C 1
ATOM 5604 O O . LYS B 1 182 ? -20.781 -22.203 5.531 1 94.19 182 LYS B O 1
ATOM 5609 N N . ARG B 1 183 ? -20.672 -24.453 5.469 1 91.38 183 ARG B N 1
ATOM 5610 C CA . ARG B 1 183 ? -20.016 -24.469 6.773 1 91.38 183 ARG B CA 1
ATOM 5611 C C . ARG B 1 183 ? -18.672 -23.75 6.73 1 91.38 183 ARG B C 1
ATOM 5613 O O . ARG B 1 183 ? -18.328 -23.016 7.656 1 91.38 183 ARG B O 1
ATOM 5620 N N . PHE B 1 184 ? -17.969 -24.016 5.684 1 89.5 184 PHE B N 1
ATOM 5621 C CA . PHE B 1 184 ? -16.641 -23.406 5.516 1 89.5 184 PHE B CA 1
ATOM 5622 C C . PHE B 1 184 ? -16.75 -21.891 5.445 1 89.5 184 PHE B C 1
ATOM 5624 O O . PHE B 1 184 ? -16.016 -21.188 6.141 1 89.5 184 PHE B O 1
ATOM 5631 N N . MET B 1 185 ? -17.672 -21.391 4.707 1 88.62 185 MET B N 1
ATOM 5632 C CA . MET B 1 185 ? -17.828 -19.953 4.496 1 88.62 185 MET B CA 1
ATOM 5633 C C . MET B 1 185 ? -18.375 -19.281 5.75 1 88.62 185 MET B C 1
ATOM 5635 O O . MET B 1 185 ? -18.125 -18.094 5.98 1 88.62 185 MET B O 1
ATOM 5639 N N . ALA B 1 186 ? -19.125 -20.062 6.48 1 85.38 186 ALA B N 1
ATOM 5640 C CA . ALA B 1 186 ? -19.594 -19.531 7.758 1 85.38 186 ALA B CA 1
ATOM 5641 C C . ALA B 1 186 ? -18.422 -19.188 8.672 1 85.38 186 ALA B C 1
ATOM 5643 O O . ALA B 1 186 ? -18.516 -18.25 9.477 1 85.38 186 ALA B O 1
ATOM 5644 N N . GLU B 1 187 ? -17.422 -19.844 8.453 1 78.75 187 GLU B N 1
ATOM 5645 C CA . GLU B 1 187 ? -16.25 -19.625 9.297 1 78.75 187 GLU B CA 1
ATOM 5646 C C . GLU B 1 187 ? -15.25 -18.672 8.625 1 78.75 187 GLU B C 1
ATOM 5648 O O . GLU B 1 187 ? -14.609 -17.859 9.297 1 78.75 187 GLU B O 1
ATOM 5653 N N . TYR B 1 188 ? -15.109 -18.766 7.309 1 79 188 TYR B N 1
ATOM 5654 C CA . TYR B 1 188 ? -13.992 -18.078 6.66 1 79 188 TYR B CA 1
ATOM 5655 C C . TYR B 1 188 ? -14.492 -17.141 5.574 1 79 188 TYR B C 1
ATOM 5657 O O . TYR B 1 188 ? -13.688 -16.5 4.883 1 79 188 TYR B O 1
ATOM 5665 N N . GLN B 1 189 ? -15.711 -16.953 5.395 1 78.69 189 GLN B N 1
ATOM 5666 C CA . GLN B 1 189 ? -16.359 -15.984 4.512 1 78.69 189 GLN B CA 1
ATOM 5667 C C . GLN B 1 189 ? -16.344 -16.469 3.064 1 78.69 189 GLN B C 1
ATOM 5669 O O . GLN B 1 189 ? -17.375 -16.438 2.387 1 78.69 189 GLN B O 1
ATOM 5674 N N . PHE B 1 190 ? -15.141 -16.906 2.596 1 85.88 190 PHE B N 1
ATOM 5675 C CA . PHE B 1 190 ? -14.969 -17.344 1.218 1 85.88 190 PHE B CA 1
ATOM 5676 C C . PHE B 1 190 ? -14.484 -18.781 1.17 1 85.88 190 PHE B C 1
ATOM 5678 O O . PHE B 1 190 ? -13.906 -19.281 2.139 1 85.88 190 PHE B O 1
ATOM 5685 N N . ALA B 1 191 ? -14.758 -19.422 0.041 1 90.62 191 ALA B N 1
ATOM 5686 C CA . ALA B 1 191 ? -14.242 -20.766 -0.211 1 90.62 191 ALA B CA 1
ATOM 5687 C C . ALA B 1 191 ? -13.797 -20.922 -1.664 1 90.62 191 ALA B C 1
ATOM 5689 O O . ALA B 1 191 ? -14.477 -20.438 -2.578 1 90.62 191 ALA B O 1
ATOM 5690 N N . LEU B 1 192 ? -12.664 -21.438 -1.779 1 92.62 192 LEU B N 1
ATOM 5691 C CA . LEU B 1 192 ? -12.219 -21.875 -3.096 1 92.62 192 LEU B CA 1
ATOM 5692 C C . LEU B 1 192 ? -12.547 -23.359 -3.311 1 92.62 192 LEU B C 1
ATOM 5694 O O . LEU B 1 192 ? -12.125 -24.203 -2.525 1 92.62 192 LEU B O 1
ATOM 5698 N N . VAL B 1 193 ? -13.328 -23.625 -4.309 1 95 193 VAL B N 1
ATOM 5699 C CA . VAL B 1 193 ? -13.648 -25 -4.676 1 95 193 VAL B CA 1
ATOM 5700 C C . VAL B 1 193 ? -12.891 -25.391 -5.945 1 95 193 VAL B C 1
ATOM 5702 O O . VAL B 1 193 ? -12.977 -24.688 -6.961 1 95 193 VAL B O 1
ATOM 5705 N N . GLU B 1 194 ? -12.164 -26.469 -5.844 1 95.38 194 GLU B N 1
ATOM 5706 C CA . GLU B 1 194 ? -11.406 -26.953 -6.992 1 95.38 194 GLU B CA 1
ATOM 5707 C C . GLU B 1 194 ? -11.711 -28.422 -7.273 1 95.38 194 GLU B C 1
ATOM 5709 O O . GLU B 1 194 ? -11.984 -29.203 -6.348 1 95.38 194 GLU B O 1
ATOM 5714 N N . GLU B 1 195 ? -11.656 -28.766 -8.562 1 95.19 195 GLU B N 1
ATOM 5715 C CA . GLU B 1 195 ? -11.609 -30.188 -8.852 1 95.19 195 GLU B CA 1
ATOM 5716 C C . GLU B 1 195 ? -10.398 -30.844 -8.211 1 95.19 195 GLU B C 1
ATOM 5718 O O . GLU B 1 195 ? -9.289 -30.312 -8.258 1 95.19 195 GLU B O 1
ATOM 5723 N N . PHE B 1 196 ? -10.648 -31.953 -7.555 1 94.19 196 PHE B N 1
ATOM 5724 C CA . PHE B 1 196 ? -9.547 -32.688 -6.949 1 94.19 196 PHE B CA 1
ATOM 5725 C C . PHE B 1 196 ? -8.688 -33.344 -8.016 1 94.19 196 PHE B C 1
ATOM 5727 O O . PHE B 1 196 ? -9.188 -34.125 -8.836 1 94.19 196 PHE B O 1
ATOM 5734 N N . VAL B 1 197 ? -7.445 -33.062 -8.062 1 92.06 197 VAL B N 1
ATOM 5735 C CA . VAL B 1 197 ? -6.516 -33.656 -9.016 1 92.06 197 VAL B CA 1
ATOM 5736 C C . VAL B 1 197 ? -5.781 -34.844 -8.352 1 92.06 197 VAL B C 1
ATOM 5738 O O . VAL B 1 197 ? -5 -34.625 -7.422 1 92.06 197 VAL B O 1
ATOM 5741 N N . SER B 1 198 ? -6.02 -35.938 -8.836 1 88.56 198 SER B N 1
ATOM 5742 C CA . SER B 1 198 ? -5.332 -37.125 -8.312 1 88.56 198 SER B CA 1
ATOM 5743 C C . SER B 1 198 ? -3.941 -37.281 -8.922 1 88.56 198 SER B C 1
ATOM 5745 O O . SER B 1 198 ? -3.617 -36.594 -9.906 1 88.56 198 SER B O 1
ATOM 5747 N N . GLY B 1 199 ? -3.131 -38.156 -8.289 1 89.88 199 GLY B N 1
ATOM 5748 C CA . GLY B 1 199 ? -1.793 -38.406 -8.805 1 89.88 199 GLY B CA 1
ATOM 5749 C C . GLY B 1 199 ? -0.697 -37.969 -7.848 1 89.88 199 GLY B C 1
ATOM 5750 O O . GLY B 1 199 ? -0.9 -37.969 -6.629 1 89.88 199 GLY B O 1
ATOM 5751 N N . ASP B 1 200 ? 0.454 -37.75 -8.477 1 92.5 200 ASP B N 1
ATOM 5752 C CA . ASP B 1 200 ? 1.62 -37.406 -7.656 1 92.5 200 ASP B CA 1
ATOM 5753 C C . ASP B 1 200 ? 1.604 -35.969 -7.227 1 92.5 200 ASP B C 1
ATOM 5755 O O . ASP B 1 200 ? 1.116 -35.094 -7.957 1 92.5 200 ASP B O 1
ATOM 5759 N N . GLU B 1 201 ? 2.027 -35.688 -6.027 1 93.81 201 GLU B N 1
ATOM 5760 C CA . GLU B 1 201 ? 2.268 -34.312 -5.547 1 93.81 201 GLU B CA 1
ATOM 5761 C C . GLU B 1 201 ? 3.758 -34 -5.512 1 93.81 201 GLU B C 1
ATOM 5763 O O . GLU B 1 201 ? 4.562 -34.812 -5.051 1 93.81 201 GLU B O 1
ATOM 5768 N N . ALA B 1 202 ? 4.098 -32.969 -6.102 1 96.12 202 ALA B N 1
ATOM 5769 C CA . ALA B 1 202 ? 5.492 -32.531 -6.109 1 96.12 202 ALA B CA 1
ATOM 5770 C C . ALA B 1 202 ? 5.613 -31.062 -5.672 1 96.12 202 ALA B C 1
ATOM 5772 O O . ALA B 1 202 ? 4.637 -30.312 -5.719 1 96.12 202 ALA B O 1
ATOM 5773 N N . THR B 1 203 ? 6.742 -30.688 -5.137 1 96.25 203 THR B N 1
ATOM 5774 C CA . THR B 1 203 ? 7.066 -29.312 -4.754 1 96.25 203 THR B CA 1
ATOM 5775 C C . THR B 1 203 ? 8.391 -28.875 -5.379 1 96.25 203 THR B C 1
ATOM 5777 O O . THR B 1 203 ? 9.305 -29.688 -5.535 1 96.25 203 THR B O 1
ATOM 5780 N N . ILE B 1 204 ? 8.438 -27.688 -5.84 1 98.06 204 ILE B N 1
ATOM 5781 C CA . ILE B 1 204 ? 9.578 -27.109 -6.535 1 98.06 204 ILE B CA 1
ATOM 5782 C C . ILE B 1 204 ? 9.992 -25.797 -5.859 1 98.06 204 ILE B C 1
ATOM 5784 O O . ILE B 1 204 ? 9.148 -24.953 -5.566 1 98.06 204 ILE B O 1
ATOM 5788 N N . LEU B 1 205 ? 11.258 -25.656 -5.547 1 98.31 205 LEU B N 1
ATOM 5789 C CA . LEU B 1 205 ? 11.797 -24.406 -5.023 1 98.31 205 LEU B CA 1
ATOM 5790 C C . LEU B 1 205 ? 12.336 -23.531 -6.148 1 98.31 205 LEU B C 1
ATOM 5792 O O . LEU B 1 205 ? 13.008 -24.016 -7.059 1 98.31 205 LEU B O 1
ATOM 5796 N N . ALA B 1 206 ? 11.953 -22.312 -6.223 1 98.12 206 ALA B N 1
ATOM 5797 C CA . ALA B 1 206 ? 12.5 -21.312 -7.145 1 98.12 206 ALA B CA 1
ATOM 5798 C C . ALA B 1 206 ? 12.992 -20.078 -6.395 1 98.12 206 ALA B C 1
ATOM 5800 O O . ALA B 1 206 ? 12.477 -19.75 -5.324 1 98.12 206 ALA B O 1
ATOM 5801 N N . CYS B 1 207 ? 14.023 -19.406 -6.934 1 98.06 207 CYS B N 1
ATOM 5802 C CA . CYS B 1 207 ? 14.531 -18.188 -6.297 1 98.06 207 CYS B CA 1
ATOM 5803 C C . CYS B 1 207 ? 15.18 -17.266 -7.324 1 98.06 207 CYS B C 1
ATOM 5805 O O . CYS B 1 207 ? 15.414 -17.672 -8.461 1 98.06 207 CYS B O 1
ATOM 5807 N N . ASN B 1 208 ? 15.289 -16.078 -6.914 1 97 208 ASN B N 1
ATOM 5808 C CA . ASN B 1 208 ? 16.031 -15.109 -7.715 1 97 208 ASN B CA 1
ATOM 5809 C C . ASN B 1 208 ? 17.516 -15.492 -7.812 1 97 208 ASN B C 1
ATOM 5811 O O . ASN B 1 208 ? 18.141 -15.82 -6.805 1 97 208 ASN B O 1
ATOM 5815 N N . ASP B 1 209 ? 18.031 -15.555 -8.961 1 97 209 ASP B N 1
ATOM 5816 C CA . ASP B 1 209 ? 19.438 -15.82 -9.266 1 97 209 ASP B CA 1
ATOM 5817 C C . ASP B 1 209 ? 19.875 -15.07 -10.523 1 97 209 ASP B C 1
ATOM 5819 O O . ASP B 1 209 ? 19.656 -15.539 -11.641 1 97 209 ASP B O 1
ATOM 5823 N N . SER B 1 210 ? 20.562 -14.062 -10.344 1 91.81 210 SER B N 1
ATOM 5824 C CA . SER B 1 210 ? 20.906 -13.164 -11.438 1 91.81 210 SER B CA 1
ATOM 5825 C C . SER B 1 210 ? 21.859 -13.836 -12.422 1 91.81 210 SER B C 1
ATOM 5827 O O . SER B 1 210 ? 22.062 -13.344 -13.539 1 91.81 210 SER B O 1
ATOM 5829 N N . THR B 1 211 ? 22.469 -14.93 -12.008 1 92.38 211 THR B N 1
ATOM 5830 C CA . THR B 1 211 ? 23.406 -15.633 -12.883 1 92.38 211 THR B CA 1
ATOM 5831 C C . THR B 1 211 ? 22.656 -16.562 -13.836 1 92.38 211 THR B C 1
ATOM 5833 O O . THR B 1 211 ? 23.25 -17.109 -14.773 1 92.38 211 THR B O 1
ATOM 5836 N N . GLN B 1 212 ? 21.422 -16.781 -13.57 1 92.06 212 GLN B N 1
ATOM 5837 C CA . GLN B 1 212 ? 20.609 -17.688 -14.375 1 92.06 212 GLN B CA 1
ATOM 5838 C C . GLN B 1 212 ? 19.812 -16.922 -15.438 1 92.06 212 GLN B C 1
ATOM 5840 O O . GLN B 1 212 ? 19.609 -15.703 -15.312 1 92.06 212 GLN B O 1
ATOM 5845 N N . PRO B 1 213 ? 19.406 -17.641 -16.469 1 83.19 213 PRO B N 1
ATOM 5846 C CA . PRO B 1 213 ? 18.531 -17 -17.453 1 83.19 213 PRO B CA 1
ATOM 5847 C C . PRO B 1 213 ? 17.281 -16.406 -16.812 1 83.19 213 PRO B C 1
ATOM 5849 O O . PRO B 1 213 ? 16.672 -17.016 -15.938 1 83.19 213 PRO B O 1
ATOM 5852 N N . GLU B 1 214 ? 17 -15.18 -17.219 1 82.62 214 GLU B N 1
ATOM 5853 C CA . GLU B 1 214 ? 15.836 -14.438 -16.766 1 82.62 214 GLU B CA 1
ATOM 5854 C C . GLU B 1 214 ? 15.906 -14.148 -15.266 1 82.62 214 GLU B C 1
ATOM 5856 O O . GLU B 1 214 ? 14.922 -13.727 -14.664 1 82.62 214 GLU B O 1
ATOM 5861 N N . GLY B 1 215 ? 17 -14.539 -14.641 1 90.69 215 GLY B N 1
ATOM 5862 C CA . GLY B 1 215 ? 17.219 -14.195 -13.242 1 90.69 215 GLY B CA 1
ATOM 5863 C C . GLY B 1 215 ? 16.547 -15.148 -12.273 1 90.69 215 GLY B C 1
ATOM 5864 O O . GLY B 1 215 ? 16.281 -14.789 -11.125 1 90.69 215 GLY B O 1
ATOM 5865 N N . VAL B 1 216 ? 16.156 -16.391 -12.75 1 95.81 216 VAL B N 1
ATOM 5866 C CA . VAL B 1 216 ? 15.414 -17.328 -11.906 1 95.81 216 VAL B CA 1
ATOM 5867 C C . VAL B 1 216 ? 16.109 -18.688 -11.891 1 95.81 216 VAL B C 1
ATOM 5869 O O . VAL B 1 216 ? 16.438 -19.234 -12.945 1 95.81 216 VAL B O 1
ATOM 5872 N N . ARG B 1 217 ? 16.359 -19.172 -10.766 1 97.06 217 ARG B N 1
ATOM 5873 C CA . ARG B 1 217 ? 16.781 -20.562 -10.578 1 97.06 217 ARG B CA 1
ATOM 5874 C C . ARG B 1 217 ? 15.625 -21.438 -10.125 1 97.06 217 ARG B C 1
ATOM 5876 O O . ARG B 1 217 ? 14.961 -21.125 -9.133 1 97.06 217 ARG B O 1
ATOM 5883 N N . VAL B 1 218 ? 15.414 -22.438 -10.867 1 97.62 218 VAL B N 1
ATOM 5884 C CA . VAL B 1 218 ? 14.422 -23.438 -10.492 1 97.62 218 VAL B CA 1
ATOM 5885 C C . VAL B 1 218 ? 15.125 -24.734 -10.102 1 97.62 218 VAL B C 1
ATOM 5887 O O . VAL B 1 218 ? 15.938 -25.266 -10.867 1 97.62 218 VAL B O 1
ATOM 5890 N N . PHE B 1 219 ? 14.875 -25.219 -8.898 1 97.88 219 PHE B N 1
ATOM 5891 C CA . PHE B 1 219 ? 15.492 -26.453 -8.414 1 97.88 219 PHE B CA 1
ATOM 5892 C C . PHE B 1 219 ? 14.711 -27.672 -8.875 1 97.88 219 PHE B C 1
ATOM 5894 O O . PHE B 1 219 ? 13.508 -27.594 -9.133 1 97.88 219 PHE B O 1
ATOM 5901 N N . PRO B 1 220 ? 15.438 -28.812 -8.992 1 96.88 220 PRO B N 1
ATOM 5902 C CA . PRO B 1 220 ? 14.719 -30.031 -9.344 1 96.88 220 PRO B CA 1
ATOM 5903 C C . PRO B 1 220 ? 13.617 -30.375 -8.344 1 96.88 220 PRO B C 1
ATOM 5905 O O . PRO B 1 220 ? 13.82 -30.25 -7.133 1 96.88 220 PRO B O 1
ATOM 5908 N N . PRO B 1 221 ? 12.492 -30.781 -8.828 1 97.5 221 PRO B N 1
ATOM 5909 C CA . PRO B 1 221 ? 11.359 -31.078 -7.949 1 97.5 221 PRO B CA 1
ATOM 5910 C C . PRO B 1 221 ? 11.578 -32.312 -7.098 1 97.5 221 PRO B C 1
ATOM 5912 O O . PRO B 1 221 ? 12.32 -33.219 -7.492 1 97.5 221 PRO B O 1
ATOM 5915 N N . VAL B 1 222 ? 10.945 -32.344 -5.934 1 96.25 222 VAL B N 1
ATOM 5916 C CA . VAL B 1 222 ? 10.812 -33.562 -5.125 1 96.25 222 VAL B CA 1
ATOM 5917 C C . VAL B 1 222 ? 9.344 -33.938 -5.016 1 96.25 222 VAL B C 1
ATOM 5919 O O . VAL B 1 222 ? 8.461 -33.094 -5.105 1 96.25 222 VAL B O 1
ATOM 5922 N N . GLN B 1 223 ? 9.125 -35.156 -4.957 1 94.31 223 GLN B N 1
ATOM 5923 C CA . GLN B 1 223 ? 7.766 -35.656 -4.809 1 94.31 223 GLN B CA 1
ATOM 5924 C C . GLN B 1 223 ? 7.57 -36.312 -3.445 1 94.31 223 GLN B C 1
ATOM 5926 O O . GLN B 1 223 ? 8.531 -36.781 -2.824 1 94.31 223 GLN B O 1
ATOM 5931 N N . VAL B 1 224 ? 6.344 -36.219 -2.984 1 88.62 224 VAL B N 1
ATOM 5932 C CA . VAL B 1 224 ? 6.027 -36.781 -1.675 1 88.62 224 VAL B CA 1
ATOM 5933 C C . VAL B 1 224 ? 5.098 -38 -1.837 1 88.62 224 VAL B C 1
ATOM 5935 O O . VAL B 1 224 ? 4.219 -38 -2.701 1 88.62 224 VAL B O 1
ATOM 5938 N N . THR B 1 225 ? 5.375 -39 -1.16 1 82.94 225 THR B N 1
ATOM 5939 C CA . THR B 1 225 ? 4.473 -40.125 -1.036 1 82.94 225 THR B CA 1
ATOM 5940 C C . THR B 1 225 ? 3.736 -40.094 0.299 1 82.94 225 THR B C 1
ATOM 5942 O O . THR B 1 225 ? 4.355 -39.938 1.353 1 82.94 225 THR B O 1
ATOM 5945 N N . PHE B 1 226 ? 2.426 -40.125 0.188 1 78.25 226 PHE B N 1
ATOM 5946 C CA . PHE B 1 226 ? 1.58 -40.094 1.376 1 78.25 226 PHE B CA 1
ATOM 5947 C C . PHE B 1 226 ? 1.449 -41.469 2 1 78.25 226 PHE B C 1
ATOM 5949 O O . PHE B 1 226 ? 1.573 -42.469 1.31 1 78.25 226 PHE B O 1
ATOM 5956 N N . PRO B 1 227 ? 1.208 -41.438 3.299 1 75.81 227 PRO B N 1
ATOM 5957 C CA . PRO B 1 227 ? 0.925 -42.75 3.916 1 75.81 227 PRO B CA 1
ATOM 5958 C C . PRO B 1 227 ? -0.359 -43.375 3.391 1 75.81 227 PRO B C 1
ATOM 5960 O O . PRO B 1 227 ? -1.146 -42.719 2.709 1 75.81 227 PRO B O 1
ATOM 5963 N N . GLU B 1 228 ? -0.499 -44.656 3.652 1 74.5 228 GLU B N 1
ATOM 5964 C CA . GLU B 1 228 ? -1.676 -45.375 3.191 1 74.5 228 GLU B CA 1
ATOM 5965 C C . GLU B 1 228 ? -2.963 -44.688 3.652 1 74.5 228 GLU B C 1
ATOM 5967 O O . GLU B 1 228 ? -3.076 -44.281 4.812 1 74.5 228 GLU B O 1
ATOM 5972 N N . GLY B 1 229 ? -3.848 -44.406 2.795 1 72.69 229 GLY B N 1
ATOM 5973 C CA . GLY B 1 229 ? -5.148 -43.844 3.125 1 72.69 229 GLY B CA 1
ATOM 5974 C C . GLY B 1 229 ? -5.191 -42.344 3.004 1 72.69 229 GLY B C 1
ATOM 5975 O O . GLY B 1 229 ? -6.258 -41.75 3.107 1 72.69 229 GLY B O 1
ATOM 5976 N N . GLU B 1 230 ? -4.078 -41.75 2.842 1 74.75 230 GLU B N 1
ATOM 5977 C CA . GLU B 1 230 ? -4.012 -40.281 2.703 1 74.75 230 GLU B CA 1
ATOM 5978 C C . GLU B 1 230 ? -3.656 -39.875 1.275 1 74.75 230 GLU B C 1
ATOM 5980 O O . GLU B 1 230 ? -2.82 -40.531 0.634 1 74.75 230 GLU B O 1
ATOM 5985 N N . ASP B 1 231 ? -4.488 -38.875 0.768 1 73.12 231 ASP B N 1
ATOM 5986 C CA . ASP B 1 231 ? -4.176 -38.531 -0.615 1 73.12 231 ASP B CA 1
ATOM 5987 C C . ASP B 1 231 ? -4.012 -37 -0.78 1 73.12 231 ASP B C 1
ATOM 5989 O O . ASP B 1 231 ? -3.902 -36.5 -1.902 1 73.12 231 ASP B O 1
ATOM 5993 N N . PHE B 1 232 ? -4.16 -36.312 0.377 1 74.19 232 PHE B N 1
ATOM 5994 C CA . PHE B 1 232 ? -3.828 -34.906 0.323 1 74.19 232 PHE B CA 1
ATOM 5995 C C . PHE B 1 232 ? -3.4 -34.406 1.694 1 74.19 232 PHE B C 1
ATOM 5997 O O . PHE B 1 232 ? -3.715 -35 2.715 1 74.19 232 PHE B O 1
ATOM 6004 N N . LYS B 1 233 ? -2.645 -33.25 1.694 1 73.25 233 LYS B N 1
ATOM 6005 C CA . LYS B 1 233 ? -2.137 -32.656 2.928 1 73.25 233 LYS B CA 1
ATOM 6006 C C . LYS B 1 233 ? -3.215 -31.844 3.627 1 73.25 233 LYS B C 1
ATOM 6008 O O . LYS B 1 233 ? -3.727 -30.875 3.064 1 73.25 233 LYS B O 1
ATOM 6013 N N . HIS B 1 234 ? -3.645 -32.281 4.695 1 70.19 234 HIS B N 1
ATOM 6014 C CA . HIS B 1 234 ? -4.473 -31.453 5.578 1 70.19 234 HIS B CA 1
ATOM 6015 C C . HIS B 1 234 ? -3.697 -31.031 6.82 1 70.19 234 HIS B C 1
ATOM 6017 O O . HIS B 1 234 ? -2.555 -31.453 7.02 1 70.19 234 HIS B O 1
ATOM 6023 N N . PHE B 1 235 ? -4.227 -30.141 7.566 1 67 235 PHE B N 1
ATOM 6024 C CA . PHE B 1 235 ? -3.512 -29.453 8.633 1 67 235 PHE B CA 1
ATOM 6025 C C . PHE B 1 235 ? -2.844 -30.453 9.57 1 67 235 PHE B C 1
ATOM 6027 O O . PHE B 1 235 ? -1.653 -30.328 9.867 1 67 235 PHE B O 1
ATOM 6034 N N . HIS B 1 236 ? -3.594 -31.453 9.898 1 63.44 236 HIS B N 1
ATOM 6035 C CA . HIS B 1 236 ? -3.082 -32.406 10.867 1 63.44 236 HIS B CA 1
ATOM 6036 C C . HIS B 1 236 ? -1.939 -33.219 10.266 1 63.44 236 HIS B C 1
ATOM 6038 O O . HIS B 1 236 ? -0.93 -33.469 10.938 1 63.44 236 HIS B O 1
ATOM 6044 N N . LEU B 1 237 ? -2.061 -33.656 9.039 1 61.47 237 LEU B N 1
ATOM 6045 C CA . LEU B 1 237 ? -1.031 -34.438 8.375 1 61.47 237 LEU B CA 1
ATOM 6046 C C . LEU B 1 237 ? 0.238 -33.625 8.172 1 61.47 237 LEU B C 1
ATOM 6048 O O . LEU B 1 237 ? 1.348 -34.156 8.344 1 61.47 237 LEU B O 1
ATOM 6052 N N . LYS B 1 238 ? 0.039 -32.406 7.797 1 62.03 238 LYS B N 1
ATOM 6053 C CA . LYS B 1 238 ? 1.157 -31.531 7.504 1 62.03 238 LYS B CA 1
ATOM 6054 C C . LYS B 1 238 ? 1.994 -31.266 8.75 1 62.03 238 LYS B C 1
ATOM 6056 O O . LYS B 1 238 ? 3.221 -31.172 8.672 1 62.03 238 LYS B O 1
ATOM 6061 N N . TRP B 1 239 ? 1.406 -31.203 9.852 1 59.06 239 TRP B N 1
ATOM 6062 C CA . TRP B 1 239 ? 2.129 -30.672 11.008 1 59.06 239 TRP B CA 1
ATOM 6063 C C . TRP B 1 239 ? 2.229 -31.719 12.109 1 59.06 239 TRP B C 1
ATOM 6065 O O . TRP B 1 239 ? 3.201 -31.734 12.875 1 59.06 239 TRP B O 1
ATOM 6075 N N . ALA B 1 240 ? 1.158 -32.562 12.281 1 49.66 240 ALA B N 1
ATOM 6076 C CA . ALA B 1 240 ? 1.161 -33.531 13.375 1 49.66 240 ALA B CA 1
ATOM 6077 C C . ALA B 1 240 ? 2.027 -34.75 13.031 1 49.66 240 ALA B C 1
ATOM 6079 O O . ALA B 1 240 ? 2.803 -35.219 13.867 1 49.66 240 ALA B O 1
ATOM 6080 N N . SER B 1 241 ? 1.783 -35.25 11.891 1 50.19 241 SER B N 1
ATOM 6081 C CA . SER B 1 241 ? 2.398 -36.562 11.734 1 50.19 241 SER B CA 1
ATOM 6082 C C . SER B 1 241 ? 3.578 -36.531 10.773 1 50.19 241 SER B C 1
ATOM 6084 O O . SER B 1 241 ? 4.457 -37.375 10.812 1 50.19 241 SER B O 1
ATOM 6086 N N . TYR B 1 242 ? 3.871 -35.125 10.312 1 54.81 242 TYR B N 1
ATOM 6087 C CA . TYR B 1 242 ? 4.934 -35.125 9.32 1 54.81 242 TYR B CA 1
ATOM 6088 C C . TYR B 1 242 ? 5.57 -36.5 9.172 1 54.81 242 TYR B C 1
ATOM 6090 O O . TYR B 1 242 ? 6.434 -36.688 8.312 1 54.81 242 TYR B O 1
ATOM 6098 N N . GLU B 1 243 ? 5.09 -37.562 10.094 1 55.25 243 GLU B N 1
ATOM 6099 C CA . GLU B 1 243 ? 5.582 -38.938 10.141 1 55.25 243 GLU B CA 1
ATOM 6100 C C . GLU B 1 243 ? 4.988 -39.781 9.008 1 55.25 243 GLU B C 1
ATOM 6102 O O . GLU B 1 243 ? 3.807 -39.656 8.688 1 55.25 243 GLU B O 1
ATOM 6107 N N . GLY B 1 244 ? 5.855 -40.125 8.164 1 62.34 244 GLY B N 1
ATOM 6108 C CA . GLY B 1 244 ? 5.52 -41.094 7.16 1 62.34 244 GLY B CA 1
ATOM 6109 C C . GLY B 1 244 ? 5.598 -40.562 5.742 1 62.34 244 GLY B C 1
ATOM 6110 O O . GLY B 1 244 ? 5.484 -41.344 4.781 1 62.34 244 GLY B O 1
ATOM 6111 N N . MET B 1 245 ? 5.73 -39.219 5.75 1 71 245 MET B N 1
ATOM 6112 C CA . MET B 1 245 ? 5.934 -38.75 4.383 1 71 245 MET B CA 1
ATOM 6113 C C . MET B 1 245 ? 7.363 -39 3.924 1 71 245 MET B C 1
ATOM 6115 O O . MET B 1 245 ? 8.312 -38.812 4.688 1 71 245 MET B O 1
ATOM 6119 N N . LYS B 1 246 ? 7.422 -39.625 2.752 1 80.88 246 LYS B N 1
ATOM 6120 C CA . LYS B 1 246 ? 8.727 -39.875 2.152 1 80.88 246 LYS B CA 1
ATOM 6121 C C . LYS B 1 246 ? 8.961 -38.969 0.948 1 80.88 246 LYS B C 1
ATOM 6123 O O . LYS B 1 246 ? 8.117 -38.875 0.049 1 80.88 246 LYS B O 1
ATOM 6128 N N . TRP B 1 247 ? 10.102 -38.281 1.058 1 88.19 247 TRP B N 1
ATOM 6129 C CA . TRP B 1 247 ? 10.453 -37.344 -0.016 1 88.19 247 TRP B CA 1
ATOM 6130 C C . TRP B 1 247 ? 11.523 -37.969 -0.923 1 88.19 247 TRP B C 1
ATOM 6132 O O . TRP B 1 247 ? 12.531 -38.469 -0.442 1 88.19 247 TRP B O 1
ATOM 6142 N N . THR B 1 248 ? 11.25 -37.969 -2.238 1 92.44 248 THR B N 1
ATOM 6143 C CA . THR B 1 248 ? 12.203 -38.469 -3.225 1 92.44 248 THR B CA 1
ATOM 6144 C C . THR B 1 248 ? 12.328 -37.5 -4.398 1 92.44 248 THR B C 1
ATOM 6146 O O . THR B 1 248 ? 11.375 -36.781 -4.727 1 92.44 248 THR B O 1
ATOM 6149 N N . PRO B 1 249 ? 13.469 -37.469 -5.016 1 94.88 249 PRO B N 1
ATOM 6150 C CA . PRO B 1 249 ? 13.586 -36.656 -6.223 1 94.88 249 PRO B CA 1
ATOM 6151 C C . PRO B 1 249 ? 12.695 -37.156 -7.359 1 94.88 249 PRO B C 1
ATOM 6153 O O . PRO B 1 249 ? 12.531 -38.344 -7.531 1 94.88 249 PRO B O 1
ATOM 6156 N N . VAL B 1 250 ? 12.094 -36.25 -8.055 1 96 250 VAL B N 1
ATOM 6157 C CA . VAL B 1 250 ? 11.461 -36.656 -9.312 1 96 250 VAL B CA 1
ATOM 6158 C C . VAL B 1 250 ? 12.531 -37.062 -10.32 1 96 250 VAL B C 1
ATOM 6160 O O . VAL B 1 250 ? 13.516 -36.344 -10.523 1 96 250 VAL B O 1
ATOM 6163 N N . PRO B 1 251 ? 12.375 -38.188 -10.922 1 95.25 251 PRO B N 1
ATOM 6164 C CA . PRO B 1 251 ? 13.391 -38.625 -11.883 1 95.25 251 PRO B CA 1
ATOM 6165 C C . PRO B 1 251 ? 13.625 -37.594 -13 1 95.25 251 PRO B C 1
ATOM 6167 O O . PRO B 1 251 ? 12.68 -36.969 -13.484 1 95.25 251 PRO B O 1
ATOM 6170 N N . GLU B 1 252 ? 14.836 -37.562 -13.445 1 93.94 252 GLU B N 1
ATOM 6171 C CA . GLU B 1 252 ? 15.227 -36.562 -14.445 1 93.94 252 GLU B CA 1
ATOM 6172 C C . GLU B 1 252 ? 14.508 -36.812 -15.766 1 93.94 252 GLU B C 1
ATOM 6174 O O . GLU B 1 252 ? 14.258 -35.875 -16.516 1 93.94 252 GLU B O 1
ATOM 6179 N N . ASP B 1 253 ? 14.211 -38.094 -16.047 1 95.81 253 ASP B N 1
ATOM 6180 C CA . ASP B 1 253 ? 13.586 -38.406 -17.312 1 95.81 253 ASP B CA 1
ATOM 6181 C C . ASP B 1 253 ? 12.062 -38.469 -17.188 1 95.81 253 ASP B C 1
ATOM 6183 O O . ASP B 1 253 ? 11.375 -38.906 -18.109 1 95.81 253 ASP B O 1
ATOM 6187 N N . ASP B 1 254 ? 11.555 -38 -16.109 1 96.94 254 ASP B N 1
ATOM 6188 C CA . ASP B 1 254 ? 10.109 -37.938 -15.945 1 96.94 254 ASP B CA 1
ATOM 6189 C C . ASP B 1 254 ? 9.469 -37.094 -17.047 1 96.94 254 ASP B C 1
ATOM 6191 O O . ASP B 1 254 ? 9.922 -35.969 -17.312 1 96.94 254 ASP B O 1
ATOM 6195 N N . PRO B 1 255 ? 8.453 -37.562 -17.656 1 96.88 255 PRO B N 1
ATOM 6196 C CA . PRO B 1 255 ? 7.824 -36.844 -18.766 1 96.88 255 PRO B CA 1
ATOM 6197 C C . PRO B 1 255 ? 7.234 -35.5 -18.328 1 96.88 255 PRO B C 1
ATOM 6199 O O . PRO B 1 255 ? 7.016 -34.594 -19.156 1 96.88 255 PRO B O 1
ATOM 6202 N N . ALA B 1 256 ? 6.969 -35.25 -17.031 1 97.12 256 ALA B N 1
ATOM 6203 C CA . ALA B 1 256 ? 6.348 -34.031 -16.531 1 97.12 256 ALA B CA 1
ATOM 6204 C C . ALA B 1 256 ? 7.406 -33.031 -16.109 1 97.12 256 ALA B C 1
ATOM 6206 O O . ALA B 1 256 ? 7.078 -31.891 -15.734 1 97.12 256 ALA B O 1
ATOM 6207 N N . MET B 1 257 ? 8.641 -33.344 -16.203 1 97.56 257 MET B N 1
ATOM 6208 C CA . MET B 1 257 ? 9.719 -32.531 -15.641 1 97.56 257 MET B CA 1
ATOM 6209 C C . MET B 1 257 ? 9.734 -31.156 -16.25 1 97.56 257 MET B C 1
ATOM 6211 O O . MET B 1 257 ? 9.719 -30.156 -15.531 1 97.56 257 MET B O 1
ATOM 6215 N N . GLU B 1 258 ? 9.719 -31.125 -17.516 1 96.88 258 GLU B N 1
ATOM 6216 C CA . GLU B 1 258 ? 9.812 -29.828 -18.203 1 96.88 258 GLU B CA 1
ATOM 6217 C C . GLU B 1 258 ? 8.633 -28.938 -17.828 1 96.88 258 GLU B C 1
ATOM 6219 O O . GLU B 1 258 ? 8.812 -27.734 -17.609 1 96.88 258 GLU B O 1
ATOM 6224 N N . ASP B 1 259 ? 7.445 -29.469 -17.781 1 97 259 ASP B N 1
ATOM 6225 C CA . ASP B 1 259 ? 6.258 -28.703 -17.422 1 97 259 ASP B CA 1
ATOM 6226 C C . ASP B 1 259 ? 6.348 -28.203 -15.977 1 97 259 ASP B C 1
ATOM 6228 O O . ASP B 1 259 ? 5.961 -27.078 -15.688 1 97 259 ASP B O 1
ATOM 6232 N N . MET B 1 260 ? 6.859 -29.016 -15.086 1 97.94 260 MET B N 1
ATOM 6233 C CA . MET B 1 260 ? 7.02 -28.625 -13.688 1 97.94 260 MET B CA 1
ATOM 6234 C C . MET B 1 260 ? 7.969 -27.438 -13.57 1 97.94 260 MET B C 1
ATOM 6236 O O . MET B 1 260 ? 7.664 -26.453 -12.883 1 97.94 260 MET B O 1
ATOM 6240 N N . ILE B 1 261 ? 9.031 -27.484 -14.32 1 97.31 261 ILE B N 1
ATOM 6241 C CA . ILE B 1 261 ? 10.039 -26.438 -14.273 1 97.31 261 ILE B CA 1
ATOM 6242 C C . ILE B 1 261 ? 9.469 -25.141 -14.852 1 97.31 261 ILE B C 1
ATOM 6244 O O . ILE B 1 261 ? 9.633 -24.062 -14.266 1 97.31 261 ILE B O 1
ATOM 6248 N N . ASN B 1 262 ? 8.805 -25.266 -15.922 1 96.25 262 ASN B N 1
ATOM 6249 C CA . ASN B 1 262 ? 8.234 -24.094 -16.578 1 96.25 262 ASN B CA 1
ATOM 6250 C C . ASN B 1 262 ? 7.164 -23.438 -15.711 1 96.25 262 ASN B C 1
ATOM 6252 O O . ASN B 1 262 ? 7.113 -22.203 -15.609 1 96.25 262 ASN B O 1
ATOM 6256 N N . ILE B 1 263 ? 6.309 -24.234 -15.086 1 97.81 263 ILE B N 1
ATOM 6257 C CA . ILE B 1 263 ? 5.254 -23.719 -14.219 1 97.81 263 ILE B CA 1
ATOM 6258 C C . ILE B 1 263 ? 5.879 -23 -13.016 1 97.81 263 ILE B C 1
ATOM 6260 O O . ILE B 1 263 ? 5.453 -21.906 -12.648 1 97.81 263 ILE B O 1
ATOM 6264 N N . ALA B 1 264 ? 6.879 -23.609 -12.484 1 97.94 264 ALA B N 1
ATOM 6265 C CA . ALA B 1 264 ? 7.543 -23.031 -11.328 1 97.94 264 ALA B CA 1
ATOM 6266 C C . ALA B 1 264 ? 8.188 -21.688 -11.68 1 97.94 264 ALA B C 1
ATOM 6268 O O . ALA B 1 264 ? 8.031 -20.703 -10.945 1 97.94 264 ALA B O 1
ATOM 6269 N N . ARG B 1 265 ? 8.844 -21.656 -12.82 1 96.38 265 ARG B N 1
ATOM 6270 C CA . ARG B 1 265 ? 9.5 -20.438 -13.273 1 96.38 265 ARG B CA 1
ATOM 6271 C C . ARG B 1 265 ? 8.477 -19.328 -13.508 1 96.38 265 ARG B C 1
ATOM 6273 O O . ARG B 1 265 ? 8.656 -18.203 -13.031 1 96.38 265 ARG B O 1
ATOM 6280 N N . SER B 1 266 ? 7.414 -19.656 -14.188 1 94.94 266 SER B N 1
ATOM 6281 C CA . SER B 1 266 ? 6.383 -18.672 -14.508 1 94.94 266 SER B CA 1
ATOM 6282 C C . SER B 1 266 ? 5.68 -18.172 -13.25 1 94.94 266 SER B C 1
ATOM 6284 O O . SER B 1 266 ? 5.469 -16.969 -13.086 1 94.94 266 SER B O 1
ATOM 6286 N N . ALA B 1 267 ? 5.324 -19.109 -12.391 1 96.62 267 ALA B N 1
ATOM 6287 C CA . ALA B 1 267 ? 4.656 -18.734 -11.148 1 96.62 267 ALA B CA 1
ATOM 6288 C C . ALA B 1 267 ? 5.535 -17.797 -10.312 1 96.62 267 ALA B C 1
ATOM 6290 O O . ALA B 1 267 ? 5.062 -16.781 -9.797 1 96.62 267 ALA B O 1
ATOM 6291 N N . PHE B 1 268 ? 6.809 -18.109 -10.25 1 96.31 268 PHE B N 1
ATOM 6292 C CA . PHE B 1 268 ? 7.734 -17.297 -9.453 1 96.31 268 PHE B CA 1
ATOM 6293 C C . PHE B 1 268 ? 7.855 -15.898 -10.031 1 96.31 268 PHE B C 1
ATOM 6295 O O . PHE B 1 268 ? 7.82 -14.914 -9.289 1 96.31 268 PHE B O 1
ATOM 6302 N N . LYS B 1 269 ? 7.902 -15.812 -11.297 1 92.44 269 LYS B N 1
ATOM 6303 C CA . LYS B 1 269 ? 8.055 -14.523 -11.961 1 92.44 269 LYS B CA 1
ATOM 6304 C C . LYS B 1 269 ? 6.777 -13.695 -11.867 1 92.44 269 LYS B C 1
ATOM 6306 O O . LYS B 1 269 ? 6.828 -12.5 -11.57 1 92.44 269 LYS B O 1
ATOM 6311 N N . ARG B 1 270 ? 5.688 -14.352 -12.031 1 92.38 270 ARG B N 1
ATOM 6312 C CA . ARG B 1 270 ? 4.445 -13.609 -12.211 1 92.38 270 ARG B CA 1
ATOM 6313 C C . ARG B 1 270 ? 3.748 -13.375 -10.875 1 92.38 270 ARG B C 1
ATOM 6315 O O . ARG B 1 270 ? 3.035 -12.383 -10.703 1 92.38 270 ARG B O 1
ATOM 6322 N N . MET B 1 271 ? 3.963 -14.273 -9.938 1 93.62 271 MET B N 1
ATOM 6323 C CA . MET B 1 271 ? 3.207 -14.188 -8.688 1 93.62 271 MET B CA 1
ATOM 6324 C C . MET B 1 271 ? 4.082 -13.656 -7.559 1 93.62 271 MET B C 1
ATOM 6326 O O . MET B 1 271 ? 3.57 -13.242 -6.52 1 93.62 271 MET B O 1
ATOM 6330 N N . MET B 1 272 ? 5.422 -13.625 -7.75 1 93.31 272 MET B N 1
ATOM 6331 C CA . MET B 1 272 ? 6.316 -13.102 -6.727 1 93.31 272 MET B CA 1
ATOM 6332 C C . MET B 1 272 ? 7.23 -12.023 -7.301 1 93.31 272 MET B C 1
ATOM 6334 O O . MET B 1 272 ? 8.07 -11.477 -6.59 1 93.31 272 MET B O 1
ATOM 6338 N N . GLY B 1 273 ? 7.09 -11.75 -8.625 1 89.62 273 GLY B N 1
ATOM 6339 C CA . GLY B 1 273 ? 7.895 -10.719 -9.266 1 89.62 273 GLY B CA 1
ATOM 6340 C C . GLY B 1 273 ? 9.328 -11.148 -9.5 1 89.62 273 GLY B C 1
ATOM 6341 O O . GLY B 1 273 ? 10.18 -10.32 -9.844 1 89.62 273 GLY B O 1
ATOM 6342 N N . GLY B 1 274 ? 9.594 -12.422 -9.25 1 92.62 274 GLY B N 1
ATOM 6343 C CA . GLY B 1 274 ? 10.953 -12.914 -9.391 1 92.62 274 GLY B CA 1
ATOM 6344 C C . GLY B 1 274 ? 11.867 -12.477 -8.258 1 92.62 274 GLY B C 1
ATOM 6345 O O . GLY B 1 274 ? 13.078 -12.344 -8.453 1 92.62 274 GLY B O 1
ATOM 6346 N N . ILE B 1 275 ? 11.352 -12.188 -7.148 1 94.12 275 ILE B N 1
ATOM 6347 C CA . ILE B 1 275 ? 12.117 -11.688 -6.012 1 94.12 275 ILE B CA 1
ATOM 6348 C C . ILE B 1 275 ? 12.07 -12.703 -4.871 1 94.12 275 ILE B C 1
ATOM 6350 O O . ILE B 1 275 ? 11.023 -13.281 -4.586 1 94.12 275 ILE B O 1
ATOM 6354 N N . GLY B 1 276 ? 13.219 -12.898 -4.254 1 96.56 276 GLY B N 1
ATOM 6355 C CA . GLY B 1 276 ? 13.289 -13.797 -3.111 1 96.56 276 GLY B CA 1
ATOM 6356 C C . GLY B 1 276 ? 13.273 -15.258 -3.506 1 96.56 276 GLY B C 1
ATOM 6357 O O . GLY B 1 276 ? 14.055 -15.688 -4.359 1 96.56 276 GLY B O 1
ATOM 6358 N N . TYR B 1 277 ? 12.445 -16.031 -2.77 1 97.44 277 TYR B N 1
ATOM 6359 C CA . TYR B 1 277 ? 12.289 -17.453 -3.029 1 97.44 277 TYR B CA 1
ATOM 6360 C C . TYR B 1 277 ? 10.883 -17.922 -2.662 1 97.44 277 TYR B C 1
ATOM 6362 O O . TYR B 1 277 ? 10.211 -17.297 -1.839 1 97.44 277 TYR B O 1
ATOM 6370 N N . GLY B 1 278 ? 10.484 -18.922 -3.318 1 96.81 278 GLY B N 1
ATOM 6371 C CA . GLY B 1 278 ? 9.18 -19.5 -3.059 1 96.81 278 GLY B CA 1
ATOM 6372 C C . GLY B 1 278 ? 9.094 -20.969 -3.449 1 96.81 278 GLY B C 1
ATOM 6373 O O . GLY B 1 278 ? 9.875 -21.438 -4.273 1 96.81 278 GLY B O 1
ATOM 6374 N N . ARG B 1 279 ? 8.242 -21.672 -2.77 1 97.06 279 ARG B N 1
ATOM 6375 C CA . ARG B 1 279 ? 7.98 -23.062 -3.08 1 97.06 279 ARG B CA 1
ATOM 6376 C C . ARG B 1 279 ? 6.676 -23.219 -3.859 1 97.06 279 ARG B C 1
ATOM 6378 O O . ARG B 1 279 ? 5.637 -22.688 -3.451 1 97.06 279 ARG B O 1
ATOM 6385 N N . ILE B 1 280 ? 6.738 -23.891 -4.941 1 97.19 280 ILE B N 1
ATOM 6386 C CA . ILE B 1 280 ? 5.586 -24.125 -5.809 1 97.19 280 ILE B CA 1
ATOM 6387 C C . ILE B 1 280 ? 5.113 -25.562 -5.656 1 97.19 280 ILE B C 1
ATOM 6389 O O . ILE B 1 280 ? 5.898 -26.5 -5.816 1 97.19 280 ILE B O 1
ATOM 6393 N N . ASP B 1 281 ? 3.889 -25.703 -5.336 1 95.44 281 ASP B N 1
ATOM 6394 C CA . ASP B 1 281 ? 3.279 -27.031 -5.227 1 95.44 281 ASP B CA 1
ATOM 6395 C C . ASP B 1 281 ? 2.451 -27.359 -6.469 1 95.44 281 ASP B C 1
ATOM 6397 O O . ASP B 1 281 ? 1.698 -26.516 -6.957 1 95.44 281 ASP B O 1
ATOM 6401 N N . VAL B 1 282 ? 2.654 -28.609 -6.934 1 96.94 282 VAL B N 1
ATOM 6402 C CA . VAL B 1 282 ? 1.934 -29.031 -8.125 1 96.94 282 VAL B CA 1
ATOM 6403 C C . VAL B 1 282 ? 1.426 -30.453 -7.934 1 96.94 282 VAL B C 1
ATOM 6405 O O . VAL B 1 282 ? 1.896 -31.188 -7.051 1 96.94 282 VAL B O 1
ATOM 6408 N N . ARG B 1 283 ? 0.481 -30.812 -8.695 1 96.31 283 ARG B N 1
ATOM 6409 C CA . ARG B 1 283 ? 0.029 -32.188 -8.867 1 96.31 283 ARG B CA 1
ATOM 6410 C C . ARG B 1 283 ? 0.263 -32.656 -10.297 1 96.31 283 ARG B C 1
ATOM 6412 O O . ARG B 1 283 ? 0.165 -31.891 -11.242 1 96.31 283 ARG B O 1
ATOM 6419 N N . ILE B 1 284 ? 0.602 -33.906 -10.406 1 96.31 284 ILE B N 1
ATOM 6420 C CA . ILE B 1 284 ? 0.797 -34.5 -11.719 1 96.31 284 ILE B CA 1
ATOM 6421 C C . ILE B 1 284 ? -0.286 -35.562 -11.953 1 96.31 284 ILE B C 1
ATOM 6423 O O . ILE B 1 284 ? -0.321 -36.594 -11.281 1 96.31 284 ILE B O 1
ATOM 6427 N N . ASP B 1 285 ? -1.113 -35.25 -12.898 1 94.38 285 ASP B N 1
ATOM 6428 C CA . ASP B 1 285 ? -2.164 -36.188 -13.289 1 94.38 285 ASP B CA 1
ATOM 6429 C C . ASP B 1 285 ? -1.614 -37.281 -14.18 1 94.38 285 ASP B C 1
ATOM 6431 O O . ASP B 1 285 ? -1.672 -37.188 -15.414 1 94.38 285 ASP B O 1
ATOM 6435 N N . ARG B 1 286 ? -1.202 -38.375 -13.578 1 92.25 286 ARG B N 1
ATOM 6436 C CA . ARG B 1 286 ? -0.539 -39.469 -14.281 1 92.25 286 ARG B CA 1
ATOM 6437 C C . ARG B 1 286 ? -1.521 -40.219 -15.172 1 92.25 286 ARG B C 1
ATOM 6439 O O . ARG B 1 286 ? -1.117 -40.875 -16.141 1 92.25 286 ARG B O 1
ATOM 6446 N N . GLN B 1 287 ? -2.77 -40.094 -14.852 1 90.25 287 GLN B N 1
ATOM 6447 C CA . GLN B 1 287 ? -3.799 -40.812 -15.594 1 90.25 287 GLN B CA 1
ATOM 6448 C C . GLN B 1 287 ? -4.203 -40.031 -16.844 1 90.25 287 GLN B C 1
ATOM 6450 O O . GLN B 1 287 ? -4.785 -40.625 -17.781 1 90.25 287 GLN B O 1
ATOM 6455 N N . ASN B 1 288 ? -3.936 -38.844 -16.828 1 89.94 288 ASN B N 1
ATOM 6456 C CA . ASN B 1 288 ? -4.34 -38 -17.953 1 89.94 288 ASN B CA 1
ATOM 6457 C C . ASN B 1 288 ? -3.143 -37.312 -18.578 1 89.94 288 ASN B C 1
ATOM 6459 O O . ASN B 1 288 ? -3.072 -36.062 -18.594 1 89.94 288 ASN B O 1
ATOM 6463 N N . GLY B 1 289 ? -2.15 -38.094 -19.141 1 91.5 289 GLY B N 1
ATOM 6464 C CA . GLY B 1 289 ? -1.055 -37.562 -19.953 1 91.5 289 GLY B CA 1
ATOM 6465 C C . GLY B 1 289 ? 0.002 -36.844 -19.141 1 91.5 289 GLY B C 1
ATOM 6466 O O . GLY B 1 289 ? 0.684 -35.969 -19.641 1 91.5 289 GLY B O 1
ATOM 6467 N N . ASN B 1 290 ? 0.057 -37.062 -17.828 1 95.19 290 ASN B N 1
ATOM 6468 C CA . ASN B 1 290 ? 1.051 -36.438 -16.953 1 95.19 290 ASN B CA 1
ATOM 6469 C C . ASN B 1 290 ? 0.895 -34.938 -16.891 1 95.19 290 ASN B C 1
ATOM 6471 O O . ASN B 1 290 ? 1.885 -34.188 -16.781 1 95.19 290 ASN B O 1
ATOM 6475 N N . ARG B 1 291 ? -0.316 -34.531 -17 1 95.31 291 ARG B N 1
ATOM 6476 C CA . ARG B 1 291 ? -0.581 -33.094 -16.922 1 95.31 291 ARG B CA 1
ATOM 6477 C C . ARG B 1 291 ? -0.183 -32.531 -15.562 1 95.31 291 ARG B C 1
ATOM 6479 O O . ARG B 1 291 ? -0.564 -33.062 -14.531 1 95.31 291 ARG B O 1
ATOM 6486 N N . VAL B 1 292 ? 0.63 -31.438 -15.586 1 97.81 292 VAL B N 1
ATOM 6487 C CA . VAL B 1 292 ? 1.042 -30.781 -14.352 1 97.81 292 VAL B CA 1
ATOM 6488 C C . VAL B 1 292 ? 0.06 -29.656 -14.008 1 97.81 292 VAL B C 1
ATOM 6490 O O . VAL B 1 292 ? -0.256 -28.812 -14.852 1 97.81 292 VAL B O 1
ATOM 6493 N N . VAL B 1 293 ? -0.424 -29.672 -12.773 1 97.25 293 VAL B N 1
ATOM 6494 C CA . VAL B 1 293 ? -1.414 -28.703 -12.297 1 97.25 293 VAL B CA 1
ATOM 6495 C C . VAL B 1 293 ? -0.834 -27.891 -11.141 1 97.25 293 VAL B C 1
ATOM 6497 O O . VAL B 1 293 ? -0.423 -28.453 -10.125 1 97.25 293 VAL B O 1
ATOM 6500 N N . PHE B 1 294 ? -0.811 -26.562 -11.352 1 97.56 294 PHE B N 1
ATOM 6501 C CA . PHE B 1 294 ? -0.345 -25.641 -10.328 1 97.56 294 PHE B CA 1
ATOM 6502 C C . PHE B 1 294 ? -1.351 -25.547 -9.188 1 97.56 294 PHE B C 1
ATOM 6504 O O . PHE B 1 294 ? -2.547 -25.375 -9.422 1 97.56 294 PHE B O 1
ATOM 6511 N N . LEU B 1 295 ? -0.888 -25.656 -7.953 1 94.56 295 LEU B N 1
ATOM 6512 C CA . LEU B 1 295 ? -1.752 -25.516 -6.789 1 94.56 295 LEU B CA 1
ATOM 6513 C C . LEU B 1 295 ? -1.57 -24.141 -6.137 1 94.56 295 LEU B C 1
ATOM 6515 O O . LEU B 1 295 ? -2.531 -23.391 -6.004 1 94.56 295 LEU B O 1
ATOM 6519 N N . GLU B 1 296 ? -0.352 -23.812 -5.773 1 94.38 296 GLU B N 1
ATOM 6520 C CA . GLU B 1 296 ? -0.053 -22.547 -5.125 1 94.38 296 GLU B CA 1
ATOM 6521 C C . GLU B 1 296 ? 1.451 -22.297 -5.074 1 94.38 296 GLU B C 1
ATOM 6523 O O . GLU B 1 296 ? 2.248 -23.203 -5.309 1 94.38 296 GLU B O 1
ATOM 6528 N N . ILE B 1 297 ? 1.79 -21.141 -4.91 1 95.75 297 ILE B N 1
ATOM 6529 C CA . ILE B 1 297 ? 3.156 -20.75 -4.582 1 95.75 297 ILE B CA 1
ATOM 6530 C C . ILE B 1 297 ? 3.205 -20.188 -3.162 1 95.75 297 ILE B C 1
ATOM 6532 O O . ILE B 1 297 ? 2.311 -19.453 -2.752 1 95.75 297 ILE B O 1
ATOM 6536 N N . ASN B 1 298 ? 4.219 -20.562 -2.416 1 93.62 298 ASN B N 1
ATOM 6537 C CA . ASN B 1 298 ? 4.395 -20.141 -1.032 1 93.62 298 ASN B CA 1
ATOM 6538 C C . ASN B 1 298 ? 5.656 -19.297 -0.86 1 93.62 298 ASN B C 1
ATOM 6540 O O . ASN B 1 298 ? 6.754 -19.844 -0.725 1 93.62 298 ASN B O 1
ATOM 6544 N N . PRO B 1 299 ? 5.488 -17.984 -0.782 1 94.12 299 PRO B N 1
ATOM 6545 C CA . PRO B 1 299 ? 6.652 -17.141 -0.501 1 94.12 299 PRO B CA 1
ATOM 6546 C C . PRO B 1 299 ? 7.223 -17.375 0.896 1 94.12 299 PRO B C 1
ATOM 6548 O O . PRO B 1 299 ? 6.473 -17.641 1.838 1 94.12 299 PRO B O 1
ATOM 6551 N N . ASN B 1 300 ? 8.5 -17.25 1.05 1 93.81 300 ASN B N 1
ATOM 6552 C CA . ASN B 1 300 ? 9.172 -17.422 2.332 1 93.81 300 ASN B CA 1
ATOM 6553 C C . ASN B 1 300 ? 8.797 -18.75 2.986 1 93.81 300 ASN B C 1
ATOM 6555 O O . ASN B 1 300 ? 8.492 -18.797 4.18 1 93.81 300 ASN B O 1
ATOM 6559 N N . CYS B 1 301 ? 8.742 -19.734 2.193 1 93 301 CYS B N 1
ATOM 6560 C CA . CYS B 1 301 ? 8.367 -21.047 2.727 1 93 301 CYS B CA 1
ATOM 6561 C C . CYS B 1 301 ? 9.336 -21.484 3.812 1 93 301 CYS B C 1
ATOM 6563 O O . CYS B 1 301 ? 10.484 -21.047 3.844 1 93 301 CYS B O 1
ATOM 6565 N N . GLY B 1 302 ? 8.875 -22.328 4.707 1 91.31 302 GLY B N 1
ATOM 6566 C CA . GLY B 1 302 ? 9.758 -22.891 5.723 1 91.31 302 GLY B CA 1
ATOM 6567 C C . GLY B 1 302 ? 10.984 -23.562 5.145 1 91.31 302 GLY B C 1
ATOM 6568 O O . GLY B 1 302 ? 10.875 -24.406 4.246 1 91.31 302 GLY B O 1
ATOM 6569 N N . ILE B 1 303 ? 12.141 -23.156 5.691 1 93.88 303 ILE B N 1
ATOM 6570 C CA . ILE B 1 303 ? 13.414 -23.641 5.18 1 93.88 303 ILE B CA 1
ATOM 6571 C C . ILE B 1 303 ? 14.5 -23.484 6.242 1 93.88 303 ILE B C 1
ATOM 6573 O O . ILE B 1 303 ? 14.312 -22.734 7.211 1 93.88 303 ILE B O 1
ATOM 6577 N N . MET B 1 304 ? 15.594 -24.25 6.121 1 95.69 304 MET B N 1
ATOM 6578 C CA . MET B 1 304 ? 16.75 -24.172 7.004 1 95.69 304 MET B CA 1
ATOM 6579 C C . MET B 1 304 ? 16.438 -24.781 8.367 1 95.69 304 MET B C 1
ATOM 6581 O O . MET B 1 304 ? 16.906 -24.281 9.398 1 95.69 304 MET B O 1
ATOM 6585 N N . TYR B 1 305 ? 15.578 -25.672 8.375 1 91.75 305 TYR B N 1
ATOM 6586 C CA . TYR B 1 305 ? 15.359 -26.469 9.578 1 91.75 305 TYR B CA 1
ATOM 6587 C C . TYR B 1 305 ? 16.609 -27.234 9.953 1 91.75 305 TYR B C 1
ATOM 6589 O O . TYR B 1 305 ? 17.5 -27.453 9.125 1 91.75 305 TYR B O 1
ATOM 6597 N N . PRO B 1 306 ? 16.672 -27.641 11.266 1 89.44 306 PRO B N 1
ATOM 6598 C CA . PRO B 1 306 ? 17.812 -28.469 11.641 1 89.44 306 PRO B CA 1
ATOM 6599 C C . PRO B 1 306 ? 17.859 -29.797 10.914 1 89.44 306 PRO B C 1
ATOM 6601 O O . PRO B 1 306 ? 16.812 -30.297 10.477 1 89.44 306 PRO B O 1
ATOM 6604 N N . TYR B 1 307 ? 19.094 -30.312 10.859 1 87.19 307 TYR B N 1
ATOM 6605 C CA . TYR B 1 307 ? 19.25 -31.625 10.242 1 87.19 307 TYR B CA 1
ATOM 6606 C C . TYR B 1 307 ? 18.344 -32.656 10.922 1 87.19 307 TYR B C 1
ATOM 6608 O O . TYR B 1 307 ? 18.266 -32.688 12.148 1 87.19 307 TYR B O 1
ATOM 6616 N N . GLY B 1 308 ? 17.656 -33.375 10.156 1 84.62 308 GLY B N 1
ATOM 6617 C CA . GLY B 1 308 ? 16.75 -34.406 10.68 1 84.62 308 GLY B CA 1
ATOM 6618 C C . GLY B 1 308 ? 15.328 -33.906 10.836 1 84.62 308 GLY B C 1
ATOM 6619 O O . GLY B 1 308 ? 14.422 -34.719 11.109 1 84.62 308 GLY B O 1
ATOM 6620 N N . GLN B 1 309 ? 15.125 -32.656 10.664 1 86 309 GLN B N 1
ATOM 6621 C CA . GLN B 1 309 ? 13.789 -32.094 10.789 1 86 309 GLN B CA 1
ATOM 6622 C C . GLN B 1 309 ? 13.422 -31.281 9.547 1 86 309 GLN B C 1
ATOM 6624 O O . GLN B 1 309 ? 12.773 -30.234 9.656 1 86 309 GLN B O 1
ATOM 6629 N N . GLU B 1 310 ? 13.852 -31.812 8.469 1 86.88 310 GLU B N 1
ATOM 6630 C CA . GLU B 1 310 ? 13.75 -31.094 7.207 1 86.88 310 GLU B CA 1
ATOM 6631 C C . GLU B 1 310 ? 12.297 -30.922 6.777 1 86.88 310 GLU B C 1
ATOM 6633 O O . GLU B 1 310 ? 11.484 -31.844 6.934 1 86.88 310 GLU B O 1
ATOM 6638 N N . GLY B 1 311 ? 12.016 -29.703 6.305 1 87.5 311 GLY B N 1
ATOM 6639 C CA . GLY B 1 311 ? 10.789 -29.516 5.547 1 87.5 311 GLY B CA 1
ATOM 6640 C C . GLY B 1 311 ? 10.961 -29.766 4.062 1 87.5 311 GLY B C 1
ATOM 6641 O O . GLY B 1 311 ? 12.047 -30.156 3.613 1 87.5 311 GLY B O 1
ATOM 6642 N N . SER B 1 312 ? 9.914 -29.562 3.324 1 89.56 312 SER B N 1
ATOM 6643 C CA . SER B 1 312 ? 9.922 -29.875 1.902 1 89.56 312 SER B CA 1
ATOM 6644 C C . SER B 1 312 ? 10.992 -29.094 1.16 1 89.56 312 SER B C 1
ATOM 6646 O O . SER B 1 312 ? 11.703 -29.641 0.313 1 89.56 312 SER B O 1
ATOM 6648 N N . ALA B 1 313 ? 11.141 -27.828 1.44 1 93.88 313 ALA B N 1
ATOM 6649 C CA . ALA B 1 313 ? 12.156 -27.016 0.778 1 93.88 313 ALA B CA 1
ATOM 6650 C C . ALA B 1 313 ? 13.562 -27.484 1.143 1 93.88 313 ALA B C 1
ATOM 6652 O O . ALA B 1 313 ? 14.461 -27.484 0.302 1 93.88 313 ALA B O 1
ATOM 6653 N N . ASP B 1 314 ? 13.734 -27.891 2.355 1 94.44 314 ASP B N 1
ATOM 6654 C CA . ASP B 1 314 ? 15.016 -28.438 2.793 1 94.44 314 ASP B CA 1
ATOM 6655 C C . ASP B 1 314 ? 15.359 -29.719 2.035 1 94.44 314 ASP B C 1
ATOM 6657 O O . ASP B 1 314 ? 16.516 -29.922 1.634 1 94.44 314 ASP B O 1
ATOM 6661 N N . TRP B 1 315 ? 14.375 -30.547 1.866 1 93.75 315 TRP B N 1
ATOM 6662 C CA . TRP B 1 315 ? 14.602 -31.797 1.133 1 93.75 315 TRP B CA 1
ATOM 6663 C C . TRP B 1 315 ? 15.023 -31.5 -0.304 1 93.75 315 TRP B C 1
ATOM 6665 O O . TRP B 1 315 ? 15.898 -32.188 -0.849 1 93.75 315 TRP B O 1
ATOM 6675 N N . ILE B 1 316 ? 14.43 -30.516 -0.916 1 96.62 316 ILE B N 1
ATOM 6676 C CA . ILE B 1 316 ? 14.797 -30.141 -2.277 1 96.62 316 ILE B CA 1
ATOM 6677 C C . ILE B 1 316 ? 16.281 -29.781 -2.334 1 96.62 316 ILE B C 1
ATOM 6679 O O . ILE B 1 316 ? 17.016 -30.266 -3.205 1 96.62 316 ILE B O 1
ATOM 6683 N N . LEU B 1 317 ? 16.688 -29 -1.407 1 97.06 317 LEU B N 1
ATOM 6684 C CA . LEU B 1 317 ? 18.078 -28.547 -1.394 1 97.06 317 LEU B CA 1
ATOM 6685 C C . LEU B 1 317 ? 19.016 -29.688 -1.031 1 97.06 317 LEU B C 1
ATOM 6687 O O . LEU B 1 317 ? 20.078 -29.844 -1.639 1 97.06 317 LEU B O 1
ATOM 6691 N N . ARG B 1 318 ? 18.641 -30.484 -0.109 1 94.56 318 ARG B N 1
ATOM 6692 C CA . ARG B 1 318 ? 19.484 -31.578 0.356 1 94.56 318 ARG B CA 1
ATOM 6693 C C . ARG B 1 318 ? 19.703 -32.625 -0.75 1 94.56 318 ARG B C 1
ATOM 6695 O O . ARG B 1 318 ? 20.797 -33.188 -0.876 1 94.56 318 ARG B O 1
ATOM 6702 N N . LEU B 1 319 ? 18.719 -32.875 -1.485 1 94.12 319 LEU B N 1
ATOM 6703 C CA . LEU B 1 319 ? 18.766 -33.906 -2.506 1 94.12 319 LEU B CA 1
ATOM 6704 C C . LEU B 1 319 ? 19.328 -33.375 -3.812 1 94.12 319 LEU B C 1
ATOM 6706 O O . LEU B 1 319 ? 19.562 -34.125 -4.754 1 94.12 319 LEU B O 1
ATOM 6710 N N . ASN B 1 320 ? 19.453 -32.062 -3.879 1 94 320 ASN B N 1
ATOM 6711 C CA . ASN B 1 320 ? 20.031 -31.453 -5.062 1 94 320 ASN B CA 1
ATOM 6712 C C . ASN B 1 320 ? 21.547 -31.672 -5.133 1 94 320 ASN B C 1
ATOM 6714 O O . ASN B 1 320 ? 22.25 -31.516 -4.133 1 94 320 ASN B O 1
ATOM 6718 N N . LYS B 1 321 ? 22.047 -32 -6.273 1 88.81 321 LYS B N 1
ATOM 6719 C CA . LYS B 1 321 ? 23.469 -32.219 -6.438 1 88.81 321 LYS B CA 1
ATOM 6720 C C . LYS B 1 321 ? 24.219 -30.922 -6.656 1 88.81 321 LYS B C 1
ATOM 6722 O O . LYS B 1 321 ? 23.875 -30.141 -7.547 1 88.81 321 LYS B O 1
ATOM 6727 N N . GLY B 1 322 ? 25.141 -30.578 -5.805 1 89.5 322 GLY B N 1
ATOM 6728 C CA . GLY B 1 322 ? 26.109 -29.5 -6.012 1 89.5 322 GLY B CA 1
ATOM 6729 C C . GLY B 1 322 ? 25.609 -28.156 -5.535 1 89.5 322 GLY B C 1
ATOM 6730 O O . GLY B 1 322 ? 26.328 -27.156 -5.598 1 89.5 322 GLY B O 1
ATOM 6731 N N . PHE B 1 323 ? 24.422 -27.984 -5.195 1 94.81 323 PHE B N 1
ATOM 6732 C CA . PHE B 1 323 ? 23.844 -26.734 -4.727 1 94.81 323 PHE B CA 1
ATOM 6733 C C . PHE B 1 323 ? 22.859 -26.984 -3.59 1 94.81 323 PHE B C 1
ATOM 6735 O O . PHE B 1 323 ? 21.672 -27.188 -3.828 1 94.81 323 PHE B O 1
ATOM 6742 N N . GLN B 1 324 ? 23.359 -26.922 -2.428 1 96.38 324 GLN B N 1
ATOM 6743 C CA . GLN B 1 324 ? 22.562 -27.297 -1.272 1 96.38 324 GLN B CA 1
ATOM 6744 C C . GLN B 1 324 ? 22.281 -26.109 -0.367 1 96.38 324 GLN B C 1
ATOM 6746 O O . GLN B 1 324 ? 22.172 -24.969 -0.844 1 96.38 324 GLN B O 1
ATOM 6751 N N . GLN B 1 325 ? 22.062 -26.344 0.947 1 96.56 325 GLN B N 1
ATOM 6752 C CA . GLN B 1 325 ? 21.578 -25.312 1.856 1 96.56 325 GLN B CA 1
ATOM 6753 C C . GLN B 1 325 ? 22.562 -24.156 1.982 1 96.56 325 GLN B C 1
ATOM 6755 O O . GLN B 1 325 ? 22.172 -23 1.92 1 96.56 325 GLN B O 1
ATOM 6760 N N . ARG B 1 326 ? 23.844 -24.484 2.135 1 95.94 326 ARG B N 1
ATOM 6761 C CA . ARG B 1 326 ? 24.859 -23.453 2.283 1 95.94 326 ARG B CA 1
ATOM 6762 C C . ARG B 1 326 ? 24.906 -22.562 1.046 1 95.94 326 ARG B C 1
ATOM 6764 O O . ARG B 1 326 ? 24.922 -21.328 1.157 1 95.94 326 ARG B O 1
ATOM 6771 N N . ASP B 1 327 ? 24.859 -23.188 -0.131 1 97.19 327 ASP B N 1
ATOM 6772 C CA . ASP B 1 327 ? 24.891 -22.453 -1.387 1 97.19 327 ASP B CA 1
ATOM 6773 C C . ASP B 1 327 ? 23.656 -21.562 -1.522 1 97.19 327 ASP B C 1
ATOM 6775 O O . ASP B 1 327 ? 23.766 -20.406 -1.976 1 97.19 327 ASP B O 1
ATOM 6779 N N . PHE B 1 328 ? 22.594 -22.109 -1.142 1 97.94 328 PHE B N 1
ATOM 6780 C CA . PHE B 1 328 ? 21.344 -21.391 -1.219 1 97.94 328 PHE B CA 1
ATOM 6781 C C . PHE B 1 328 ? 21.391 -20.125 -0.358 1 97.94 328 PHE B C 1
ATOM 6783 O O . PHE B 1 328 ? 21.016 -19.047 -0.81 1 97.94 328 PHE B O 1
ATOM 6790 N N . VAL B 1 329 ? 21.875 -20.219 0.86 1 98 329 VAL B N 1
ATOM 6791 C CA . VAL B 1 329 ? 21.969 -19.094 1.787 1 98 329 VAL B CA 1
ATOM 6792 C C . VAL B 1 329 ? 22.891 -18.016 1.209 1 98 329 VAL B C 1
ATOM 6794 O O . VAL B 1 329 ? 22.547 -16.828 1.203 1 98 329 VAL B O 1
ATOM 6797 N N . MET B 1 330 ? 24.016 -18.453 0.704 1 97.81 330 MET B N 1
ATOM 6798 C CA . MET B 1 330 ? 24.969 -17.516 0.135 1 97.81 330 MET B CA 1
ATOM 6799 C C . MET B 1 330 ? 24.359 -16.766 -1.044 1 97.81 330 MET B C 1
ATOM 6801 O O . MET B 1 330 ? 24.547 -15.555 -1.176 1 97.81 330 MET B O 1
ATOM 6805 N N . LEU B 1 331 ? 23.641 -17.516 -1.849 1 98 331 LEU B N 1
ATOM 6806 C CA . LEU B 1 331 ? 22.984 -16.891 -2.998 1 98 331 LEU B CA 1
ATOM 6807 C C . LEU B 1 331 ? 21.938 -15.883 -2.549 1 98 331 LEU B C 1
ATOM 6809 O O . LEU B 1 331 ? 21.906 -14.758 -3.053 1 98 331 LEU B O 1
ATOM 6813 N N . GLN B 1 332 ? 21.062 -16.266 -1.628 1 98.12 332 GLN B N 1
ATOM 6814 C CA . GLN B 1 332 ? 20 -15.391 -1.156 1 98.12 332 GLN B CA 1
ATOM 6815 C C . GLN B 1 332 ? 20.578 -14.102 -0.564 1 98.12 332 GLN B C 1
ATOM 6817 O O . GLN B 1 332 ? 20.047 -13.016 -0.797 1 98.12 332 GLN B O 1
ATOM 6822 N N . VAL B 1 333 ? 21.625 -14.242 0.208 1 98.19 333 VAL B N 1
ATOM 6823 C CA . VAL B 1 333 ? 22.266 -13.094 0.837 1 98.19 333 VAL B CA 1
ATOM 6824 C C . VAL B 1 333 ? 22.844 -12.172 -0.236 1 98.19 333 VAL B C 1
ATOM 6826 O O . VAL B 1 333 ? 22.625 -10.961 -0.203 1 98.19 333 VAL B O 1
ATOM 6829 N N . ARG B 1 334 ? 23.5 -12.773 -1.159 1 97.56 334 ARG B N 1
ATOM 6830 C CA . ARG B 1 334 ? 24.094 -11.992 -2.238 1 97.56 334 ARG B CA 1
ATOM 6831 C C . ARG B 1 334 ? 23.031 -11.234 -3.021 1 97.56 334 ARG B C 1
ATOM 6833 O O . ARG B 1 334 ? 23.188 -10.039 -3.293 1 97.56 334 ARG B O 1
ATOM 6840 N N . GLU B 1 335 ? 21.969 -11.914 -3.408 1 97.12 335 GLU B N 1
ATOM 6841 C CA . GLU B 1 335 ? 20.906 -11.289 -4.184 1 97.12 335 GLU B CA 1
ATOM 6842 C C . GLU B 1 335 ? 20.219 -10.188 -3.387 1 97.12 335 GLU B C 1
ATOM 6844 O O . GLU B 1 335 ? 19.828 -9.164 -3.945 1 97.12 335 GLU B O 1
ATOM 6849 N N . ALA B 1 336 ? 20.016 -10.414 -2.094 1 97.56 336 ALA B N 1
ATOM 6850 C CA . ALA B 1 336 ? 19.391 -9.406 -1.236 1 97.56 336 ALA B CA 1
ATOM 6851 C C . ALA B 1 336 ? 20.234 -8.133 -1.197 1 97.56 336 ALA B C 1
ATOM 6853 O O . ALA B 1 336 ? 19.688 -7.027 -1.334 1 97.56 336 ALA B O 1
ATOM 6854 N N . ILE B 1 337 ? 21.516 -8.297 -1.021 1 96.81 337 ILE B N 1
ATOM 6855 C CA . ILE B 1 337 ? 22.422 -7.156 -0.957 1 96.81 337 ILE B CA 1
ATOM 6856 C C . ILE B 1 337 ? 22.453 -6.445 -2.307 1 96.81 337 ILE B C 1
ATOM 6858 O O . ILE B 1 337 ? 22.391 -5.215 -2.369 1 96.81 337 ILE B O 1
ATOM 6862 N N . ALA B 1 338 ? 22.484 -7.207 -3.342 1 94.38 338 ALA B N 1
ATOM 6863 C CA . ALA B 1 338 ? 22.516 -6.637 -4.688 1 94.38 338 ALA B CA 1
ATOM 6864 C C . ALA B 1 338 ? 21.25 -5.855 -4.984 1 94.38 338 ALA B C 1
ATOM 6866 O O . ALA B 1 338 ? 21.297 -4.77 -5.562 1 94.38 338 ALA B O 1
ATOM 6867 N N . ARG B 1 339 ? 20.141 -6.398 -4.629 1 92.56 339 ARG B N 1
ATOM 6868 C CA . ARG B 1 339 ? 18.875 -5.723 -4.852 1 92.56 339 ARG B CA 1
ATOM 6869 C C . ARG B 1 339 ? 18.812 -4.398 -4.098 1 92.56 339 ARG B C 1
ATOM 6871 O O . ARG B 1 339 ? 18.406 -3.379 -4.656 1 92.56 339 ARG B O 1
ATOM 6878 N N . CYS B 1 340 ? 19.172 -4.43 -2.854 1 93.06 340 CYS B N 1
ATOM 6879 C CA . CYS B 1 340 ? 19.188 -3.217 -2.041 1 93.06 340 CYS B CA 1
ATOM 6880 C C . CYS B 1 340 ? 20.062 -2.143 -2.674 1 93.06 340 CYS B C 1
ATOM 6882 O O . CYS B 1 340 ? 19.688 -0.972 -2.721 1 93.06 340 CYS B O 1
ATOM 6884 N N . ARG B 1 341 ? 21.172 -2.553 -3.195 1 90.94 341 ARG B N 1
ATOM 6885 C CA . ARG B 1 341 ? 22.078 -1.619 -3.85 1 90.94 341 ARG B CA 1
ATOM 6886 C C . ARG B 1 341 ? 21.453 -1.039 -5.113 1 90.94 341 ARG B C 1
ATOM 6888 O O . ARG B 1 341 ? 21.562 0.161 -5.371 1 90.94 341 ARG B O 1
ATOM 6895 N N . ARG B 1 342 ? 20.812 -1.852 -5.801 1 87.56 342 ARG B N 1
ATOM 6896 C CA . ARG B 1 342 ? 20.203 -1.434 -7.055 1 87.56 342 ARG B CA 1
ATOM 6897 C C . ARG B 1 342 ? 19.031 -0.476 -6.805 1 87.56 342 ARG B C 1
ATOM 6899 O O . ARG B 1 342 ? 18.797 0.439 -7.594 1 87.56 342 ARG B O 1
ATOM 6906 N N . GLU B 1 343 ? 18.391 -0.687 -5.73 1 87.94 343 GLU B N 1
ATOM 6907 C CA . GLU B 1 343 ? 17.156 0.061 -5.465 1 87.94 343 GLU B CA 1
ATOM 6908 C C . GLU B 1 343 ? 17.438 1.282 -4.594 1 87.94 343 GLU B C 1
ATOM 6910 O O . GLU B 1 343 ? 16.531 2.057 -4.293 1 87.94 343 GLU B O 1
ATOM 6915 N N . ARG B 1 344 ? 18.609 1.506 -4.27 1 88.12 344 ARG B N 1
ATOM 6916 C CA . ARG B 1 344 ? 18.938 2.623 -3.389 1 88.12 344 ARG B CA 1
ATOM 6917 C C . ARG B 1 344 ? 18.672 3.957 -4.074 1 88.12 344 ARG B C 1
ATOM 6919 O O . ARG B 1 344 ? 18.875 4.09 -5.285 1 88.12 344 ARG B O 1
ATOM 6926 N N . LEU B 1 345 ? 18.266 4.926 -3.332 1 90.25 345 LEU B N 1
ATOM 6927 C CA . LEU B 1 345 ? 18.062 6.273 -3.854 1 90.25 345 LEU B CA 1
ATOM 6928 C C . LEU B 1 345 ? 19.375 7.02 -3.973 1 90.25 345 LEU B C 1
ATOM 6930 O O . LEU B 1 345 ? 20.234 6.938 -3.082 1 90.25 345 LEU B O 1
ATOM 6934 N N . LEU B 1 346 ? 19.5 7.703 -5 1 93.38 346 LEU B N 1
ATOM 6935 C CA . LEU B 1 346 ? 20.734 8.453 -5.238 1 93.38 346 LEU B CA 1
ATOM 6936 C C . LEU B 1 346 ? 20.609 9.875 -4.703 1 93.38 346 LEU B C 1
ATOM 6938 O O . LEU B 1 346 ? 21.5 10.703 -4.918 1 93.38 346 LEU B O 1
ATOM 6942 N N . TYR B 1 347 ? 19.531 10.109 -4.066 1 92.88 347 TYR B N 1
ATOM 6943 C CA . TYR B 1 347 ? 19.234 11.469 -3.613 1 92.88 347 TYR B CA 1
ATOM 6944 C C . TYR B 1 347 ? 18.531 11.453 -2.258 1 92.88 347 TYR B C 1
ATOM 6946 O O . TYR B 1 347 ? 18.047 10.414 -1.818 1 92.88 347 TYR B O 1
ATOM 6954 N N . VAL B 1 348 ? 18.562 12.555 -1.615 1 88.56 348 VAL B N 1
ATOM 6955 C CA . VAL B 1 348 ? 17.844 12.797 -0.374 1 88.56 348 VAL B CA 1
ATOM 6956 C C . VAL B 1 348 ? 17.109 14.141 -0.456 1 88.56 348 VAL B C 1
ATOM 6958 O O . VAL B 1 348 ? 17.562 15.055 -1.155 1 88.56 348 VAL B O 1
ATOM 6961 N N . ARG B 1 349 ? 15.969 14.172 0.107 1 90.44 349 ARG B N 1
ATOM 6962 C CA . ARG B 1 349 ? 15.227 15.422 0.192 1 90.44 349 ARG B CA 1
ATOM 6963 C C . ARG B 1 349 ? 15.664 16.234 1.404 1 90.44 349 ARG B C 1
ATOM 6965 O O . ARG B 1 349 ? 15.727 15.719 2.52 1 90.44 349 ARG B O 1
ATOM 6972 N N . ARG B 1 350 ? 15.977 17.422 1.146 1 86.62 350 ARG B N 1
ATOM 6973 C CA . ARG B 1 350 ? 16.391 18.344 2.201 1 86.62 350 ARG B CA 1
ATOM 6974 C C . ARG B 1 350 ? 15.516 19.609 2.193 1 86.62 350 ARG B C 1
ATOM 6976 O O . ARG B 1 350 ? 14.773 19.844 1.242 1 86.62 350 ARG B O 1
ATOM 6983 N N . PHE B 1 351 ? 15.602 20.281 3.344 1 87.56 351 PHE B N 1
ATOM 6984 C CA . PHE B 1 351 ? 14.875 21.531 3.455 1 87.56 351 PHE B CA 1
ATOM 6985 C C . PHE B 1 351 ? 15.789 22.641 3.949 1 87.56 351 PHE B C 1
ATOM 6987 O O . PHE B 1 351 ? 16.609 22.438 4.844 1 87.56 351 PHE B O 1
ATOM 6994 N N . ASP B 1 352 ? 15.727 23.719 3.328 1 82.44 352 ASP B N 1
ATOM 6995 C CA . ASP B 1 352 ? 16.281 24.953 3.904 1 82.44 352 ASP B CA 1
ATOM 6996 C C . ASP B 1 352 ? 15.352 26.141 3.65 1 82.44 352 ASP B C 1
ATOM 6998 O O . ASP B 1 352 ? 14.625 26.156 2.65 1 82.44 352 ASP B O 1
ATOM 7002 N N . PRO B 1 353 ? 15.242 27.062 4.547 1 78.44 353 PRO B N 1
ATOM 7003 C CA . PRO B 1 353 ? 14.258 28.141 4.512 1 78.44 353 PRO B CA 1
ATOM 7004 C C . PRO B 1 353 ? 14.344 28.984 3.238 1 78.44 353 PRO B C 1
ATOM 7006 O O . PRO B 1 353 ? 13.383 29.672 2.877 1 78.44 353 PRO B O 1
ATOM 7009 N N . VAL B 1 354 ? 15.453 29.078 2.586 1 77.44 354 VAL B N 1
ATOM 7010 C CA . VAL B 1 354 ? 15.625 29.906 1.399 1 77.44 354 VAL B CA 1
ATOM 7011 C C . VAL B 1 354 ? 15.164 29.141 0.161 1 77.44 354 VAL B C 1
ATOM 7013 O O . VAL B 1 354 ? 14.297 29.609 -0.581 1 77.44 354 VAL B O 1
ATOM 7016 N N . ARG B 1 355 ? 15.555 27.906 -0.018 1 79.06 355 ARG B N 1
ATOM 7017 C CA . ARG B 1 355 ? 15.281 27.125 -1.214 1 79.06 355 ARG B CA 1
ATOM 7018 C C . ARG B 1 355 ? 14 26.312 -1.054 1 79.06 355 ARG B C 1
ATOM 7020 O O . ARG B 1 355 ? 13.438 25.828 -2.039 1 79.06 355 ARG B O 1
ATOM 7027 N N . GLY B 1 356 ? 13.586 26.172 0.166 1 88.75 356 GLY B N 1
ATOM 7028 C CA . GLY B 1 356 ? 12.547 25.172 0.421 1 88.75 356 GLY B CA 1
ATOM 7029 C C . GLY B 1 356 ? 13.039 23.75 0.289 1 88.75 356 GLY B C 1
ATOM 7030 O O . GLY B 1 356 ? 14.195 23.453 0.587 1 88.75 356 GLY B O 1
ATOM 7031 N N . TYR B 1 357 ? 12.133 22.922 -0.007 1 92 357 TYR B N 1
ATOM 7032 C CA . TYR B 1 357 ? 12.516 21.531 -0.224 1 92 357 TYR B CA 1
ATOM 7033 C C . TYR B 1 357 ? 13.258 21.359 -1.546 1 92 357 TYR B C 1
ATOM 7035 O O . TYR B 1 357 ? 12.906 22 -2.545 1 92 357 TYR B O 1
ATOM 7043 N N . HIS B 1 358 ? 14.281 20.578 -1.538 1 93.12 358 HIS B N 1
ATOM 7044 C CA . HIS B 1 358 ? 15.102 20.281 -2.705 1 93.12 358 HIS B CA 1
ATOM 7045 C C . HIS B 1 358 ? 15.766 18.906 -2.578 1 93.12 358 HIS B C 1
ATOM 7047 O O . HIS B 1 358 ? 15.812 18.344 -1.487 1 93.12 358 HIS B O 1
ATOM 7053 N N . LEU B 1 359 ? 16.219 18.406 -3.709 1 94.44 359 LEU B N 1
ATOM 7054 C CA . LEU B 1 359 ? 16.922 17.125 -3.723 1 94.44 359 LEU B CA 1
ATOM 7055 C C . LEU B 1 359 ? 18.422 17.312 -3.842 1 94.44 359 LEU B C 1
ATOM 7057 O O . LEU B 1 359 ? 18.891 18.188 -4.582 1 94.44 359 LEU B O 1
ATOM 7061 N N . ARG B 1 360 ? 19.109 16.469 -3.105 1 93.38 360 ARG B N 1
ATOM 7062 C CA . ARG B 1 360 ? 20.562 16.484 -3.203 1 93.38 360 ARG B CA 1
ATOM 7063 C C . ARG B 1 360 ? 21.125 15.086 -3.449 1 93.38 360 ARG B C 1
ATOM 7065 O O . ARG B 1 360 ? 20.609 14.109 -2.898 1 93.38 360 ARG B O 1
ATOM 7072 N N . ALA B 1 361 ? 22.156 15.055 -4.191 1 95.94 361 ALA B N 1
ATOM 7073 C CA . ALA B 1 361 ? 22.828 13.781 -4.445 1 95.94 361 ALA B CA 1
ATOM 7074 C C . ALA B 1 361 ? 23.469 13.234 -3.174 1 95.94 361 ALA B C 1
ATOM 7076 O O . ALA B 1 361 ? 24.156 13.961 -2.451 1 95.94 361 ALA B O 1
ATOM 7077 N N . VAL B 1 362 ? 23.328 11.945 -2.941 1 91.38 362 VAL B N 1
ATOM 7078 C CA . VAL B 1 362 ? 23.875 11.352 -1.729 1 91.38 362 VAL B CA 1
ATOM 7079 C C . VAL B 1 362 ? 25.219 10.695 -2.045 1 91.38 362 VAL B C 1
ATOM 7081 O O . VAL B 1 362 ? 25.969 10.32 -1.135 1 91.38 362 VAL B O 1
ATOM 7084 N N . GLU B 1 363 ? 25.531 10.516 -3.201 1 95.12 363 GLU B N 1
ATOM 7085 C CA . GLU B 1 363 ? 26.797 10.008 -3.717 1 95.12 363 GLU B CA 1
ATOM 7086 C C . GLU B 1 363 ? 27.125 10.617 -5.078 1 95.12 363 GLU B C 1
ATOM 7088 O O . GLU B 1 363 ? 26.297 11.344 -5.652 1 95.12 363 GLU B O 1
ATOM 7093 N N . ASP B 1 364 ? 28.344 10.406 -5.488 1 97.81 364 ASP B N 1
ATOM 7094 C CA . ASP B 1 364 ? 28.688 10.828 -6.844 1 97.81 364 ASP B CA 1
ATOM 7095 C C . ASP B 1 364 ? 27.844 10.094 -7.875 1 97.81 364 ASP B C 1
ATOM 7097 O O . ASP B 1 364 ? 27.672 8.875 -7.793 1 97.81 364 ASP B O 1
ATOM 7101 N N . ILE B 1 365 ? 27.328 10.859 -8.82 1 97.31 365 ILE B N 1
ATOM 7102 C CA . ILE B 1 365 ? 26.484 10.281 -9.875 1 97.31 365 ILE B CA 1
ATOM 7103 C C . ILE B 1 365 ? 27.141 10.516 -11.234 1 97.31 365 ILE B C 1
ATOM 7105 O O . ILE B 1 365 ? 27.391 11.656 -11.625 1 97.31 365 ILE B O 1
ATOM 7109 N N . SER B 1 366 ? 27.312 9.477 -11.961 1 96.94 366 SER B N 1
ATOM 7110 C CA . SER B 1 366 ? 27.953 9.586 -13.273 1 96.94 366 SER B CA 1
ATOM 7111 C C . SER B 1 366 ? 26.953 10.031 -14.336 1 96.94 366 SER B C 1
ATOM 7113 O O . SER B 1 366 ? 25.766 9.75 -14.234 1 96.94 366 SER B O 1
ATOM 7115 N N . ILE B 1 367 ? 27.516 10.648 -15.336 1 96.56 367 ILE B N 1
ATOM 7116 C CA . ILE B 1 367 ? 26.703 11.094 -16.469 1 96.56 367 ILE B CA 1
ATOM 7117 C C . ILE B 1 367 ? 25.938 9.914 -17.047 1 96.56 367 ILE B C 1
ATOM 7119 O O . ILE B 1 367 ? 26.469 8.812 -17.172 1 96.56 367 ILE B O 1
ATOM 7123 N N . GLY B 1 368 ? 24.703 10.133 -17.328 1 96.19 368 GLY B N 1
ATOM 7124 C CA . GLY B 1 368 ? 23.891 9.117 -17.984 1 96.19 368 GLY B CA 1
ATOM 7125 C C . GLY B 1 368 ? 23.203 8.188 -17 1 96.19 368 GLY B C 1
ATOM 7126 O O . GLY B 1 368 ? 22.328 7.402 -17.375 1 96.19 368 GLY B O 1
ATOM 7127 N N . THR B 1 369 ? 23.547 8.281 -15.727 1 96 369 THR B N 1
ATOM 7128 C CA . THR B 1 369 ? 22.906 7.449 -14.703 1 96 369 THR B CA 1
ATOM 7129 C C . THR B 1 369 ? 21.438 7.812 -14.539 1 96 369 THR B C 1
ATOM 7131 O O . THR B 1 369 ? 21.094 8.992 -14.492 1 96 369 THR B O 1
ATOM 7134 N N . VAL B 1 370 ? 20.578 6.793 -14.555 1 94.94 370 VAL B N 1
ATOM 7135 C CA . VAL B 1 370 ? 19.172 7.027 -14.297 1 94.94 370 VAL B CA 1
ATOM 7136 C C . VAL B 1 370 ? 18.969 7.398 -12.828 1 94.94 370 VAL B C 1
ATOM 7138 O O . VAL B 1 370 ? 19.266 6.602 -11.93 1 94.94 370 VAL B O 1
ATOM 7141 N N . ILE B 1 371 ? 18.438 8.539 -12.594 1 95.38 371 ILE B N 1
ATOM 7142 C CA . ILE B 1 371 ? 18.219 9.031 -11.242 1 95.38 371 ILE B CA 1
ATOM 7143 C C . ILE B 1 371 ? 16.781 8.758 -10.812 1 95.38 371 ILE B C 1
ATOM 7145 O O . ILE B 1 371 ? 16.547 8.266 -9.711 1 95.38 371 ILE B O 1
ATOM 7149 N N . PHE B 1 372 ? 15.859 9.133 -11.703 1 93.38 372 PHE B N 1
ATOM 7150 C CA . PHE B 1 372 ? 14.469 8.75 -11.508 1 93.38 372 PHE B CA 1
ATOM 7151 C C . PHE B 1 372 ? 14.07 7.629 -12.453 1 93.38 372 PHE B C 1
ATOM 7153 O O . PHE B 1 372 ? 14.055 7.812 -13.672 1 93.38 372 PHE B O 1
ATOM 7160 N N . ASN B 1 373 ? 13.75 6.484 -11.883 1 91.31 373 ASN B N 1
ATOM 7161 C CA . ASN B 1 373 ? 13.227 5.363 -12.656 1 91.31 373 ASN B CA 1
ATOM 7162 C C . ASN B 1 373 ? 11.711 5.414 -12.758 1 91.31 373 ASN B C 1
ATOM 7164 O O . ASN B 1 373 ? 11.008 4.707 -12.039 1 91.31 373 ASN B O 1
ATOM 7168 N N . ASP B 1 374 ? 11.258 6.121 -13.742 1 92 374 ASP B N 1
ATOM 7169 C CA . ASP B 1 374 ? 9.828 6.41 -13.734 1 92 374 ASP B CA 1
ATOM 7170 C C . ASP B 1 374 ? 9.102 5.66 -14.852 1 92 374 ASP B C 1
ATOM 7172 O O . ASP B 1 374 ? 7.879 5.715 -14.953 1 92 374 ASP B O 1
ATOM 7176 N N . GLU B 1 375 ? 9.805 4.941 -15.695 1 93.25 375 GLU B N 1
ATOM 7177 C CA . GLU B 1 375 ? 9.133 4.062 -16.656 1 93.25 375 GLU B CA 1
ATOM 7178 C C . GLU B 1 375 ? 8.398 2.936 -15.938 1 93.25 375 GLU B C 1
ATOM 7180 O O . GLU B 1 375 ? 8.977 2.229 -15.109 1 93.25 375 GLU B O 1
ATOM 7185 N N . CYS B 1 376 ? 7.102 2.762 -16.219 1 91.31 376 CYS B N 1
ATOM 7186 C CA . CYS B 1 376 ? 6.223 1.711 -15.719 1 91.31 376 CYS B CA 1
ATOM 7187 C C . CYS B 1 376 ? 5.898 1.928 -14.242 1 91.31 376 CYS B C 1
ATOM 7189 O O . CYS B 1 376 ? 5.539 0.983 -13.539 1 91.31 376 CYS B O 1
ATOM 7191 N N . ARG B 1 377 ? 6.094 3.109 -13.812 1 89.75 377 ARG B N 1
ATOM 7192 C CA . ARG B 1 377 ? 5.715 3.465 -12.445 1 89.75 377 ARG B CA 1
ATOM 7193 C C . ARG B 1 377 ? 4.293 4.016 -12.398 1 89.75 377 ARG B C 1
ATOM 7195 O O . ARG B 1 377 ? 3.828 4.629 -13.367 1 89.75 377 ARG B O 1
ATOM 7202 N N . PRO B 1 378 ? 3.639 3.785 -11.273 1 89.12 378 PRO B N 1
ATOM 7203 C CA . PRO B 1 378 ? 2.307 4.379 -11.156 1 89.12 378 PRO B CA 1
ATOM 7204 C C . PRO B 1 378 ? 2.35 5.902 -11.039 1 89.12 378 PRO B C 1
ATOM 7206 O O . PRO B 1 378 ? 3.211 6.449 -10.344 1 89.12 378 PRO B O 1
ATOM 7209 N N . VAL B 1 379 ? 1.504 6.547 -11.758 1 91 379 VAL B N 1
ATOM 7210 C CA . VAL B 1 379 ? 1.306 7.992 -11.695 1 91 379 VAL B CA 1
ATOM 7211 C C . VAL B 1 379 ? -0.188 8.305 -11.68 1 91 379 VAL B C 1
ATOM 7213 O O . VAL B 1 379 ? -0.975 7.66 -12.375 1 91 379 VAL B O 1
ATOM 7216 N N . ARG B 1 380 ? -0.58 9.266 -10.836 1 91.75 380 ARG B N 1
ATOM 7217 C CA . ARG B 1 380 ? -1.975 9.695 -10.891 1 91.75 380 ARG B CA 1
ATOM 7218 C C . ARG B 1 380 ? -2.264 10.469 -12.172 1 91.75 380 ARG B C 1
ATOM 7220 O O . ARG B 1 380 ? -1.605 11.469 -12.453 1 91.75 380 ARG B O 1
ATOM 7227 N N . LEU B 1 381 ? -3.221 9.984 -12.945 1 94 381 LEU B N 1
ATOM 7228 C CA . LEU B 1 381 ? -3.523 10.562 -14.25 1 94 381 LEU B CA 1
ATOM 7229 C C . LEU B 1 381 ? -4.914 11.188 -14.258 1 94 381 LEU B C 1
ATOM 7231 O O . LEU B 1 381 ? -5.879 10.57 -13.805 1 94 381 LEU B O 1
ATOM 7235 N N . CYS B 1 382 ? -4.961 12.445 -14.742 1 94.88 382 CYS B N 1
ATOM 7236 C CA . CYS B 1 382 ? -6.23 13.148 -14.859 1 94.88 382 CYS B CA 1
ATOM 7237 C C . CYS B 1 382 ? -6.336 13.859 -16.203 1 94.88 382 CYS B C 1
ATOM 7239 O O . CYS B 1 382 ? -5.32 14.172 -16.828 1 94.88 382 CYS B O 1
ATOM 7241 N N . THR B 1 383 ? -7.574 14.055 -16.625 1 95.94 383 THR B N 1
ATOM 7242 C CA . THR B 1 383 ? -7.789 14.828 -17.844 1 95.94 383 THR B CA 1
ATOM 7243 C C . THR B 1 383 ? -8.062 16.297 -17.531 1 95.94 383 THR B C 1
ATOM 7245 O O . THR B 1 383 ? -8.664 16.609 -16.5 1 95.94 383 THR B O 1
ATOM 7248 N N . LYS B 1 384 ? -7.641 17.125 -18.359 1 95.62 384 LYS B N 1
ATOM 7249 C CA . LYS B 1 384 ? -7.816 18.562 -18.156 1 95.62 384 LYS B CA 1
ATOM 7250 C C . LYS B 1 384 ? -9.297 18.922 -18.078 1 95.62 384 LYS B C 1
ATOM 7252 O O . LYS B 1 384 ? -9.711 19.688 -17.203 1 95.62 384 LYS B O 1
ATOM 7257 N N . PRO B 1 385 ? -10.125 18.375 -18.953 1 95.12 385 PRO B N 1
ATOM 7258 C CA . PRO B 1 385 ? -11.547 18.703 -18.828 1 95.12 385 PRO B CA 1
ATOM 7259 C C . PRO B 1 385 ? -12.125 18.328 -17.469 1 95.12 385 PRO B C 1
ATOM 7261 O O . PRO B 1 385 ? -12.93 19.062 -16.906 1 95.12 385 PRO B O 1
ATOM 7264 N N . PHE B 1 386 ? -11.734 17.25 -16.922 1 94.75 386 PHE B N 1
ATOM 7265 C CA . PHE B 1 386 ? -12.203 16.844 -15.609 1 94.75 386 PHE B CA 1
ATOM 7266 C C . PHE B 1 386 ? -11.758 17.828 -14.539 1 94.75 386 PHE B C 1
ATOM 7268 O O . PHE B 1 386 ? -12.547 18.219 -13.672 1 94.75 386 PHE B O 1
ATOM 7275 N N . VAL B 1 387 ? -10.531 18.219 -14.602 1 94.38 387 VAL B N 1
ATOM 7276 C CA . VAL B 1 387 ? -9.953 19.156 -13.648 1 94.38 387 VAL B CA 1
ATOM 7277 C C . VAL B 1 387 ? -10.727 20.469 -13.688 1 94.38 387 VAL B C 1
ATOM 7279 O O . VAL B 1 387 ? -11.117 21 -12.641 1 94.38 387 VAL B O 1
ATOM 7282 N N . LEU B 1 388 ? -10.992 20.938 -14.82 1 94 388 LEU B N 1
ATOM 7283 C CA . LEU B 1 388 ? -11.664 22.219 -14.992 1 94 388 LEU B CA 1
ATOM 7284 C C . LEU B 1 388 ? -13.086 22.172 -14.445 1 94 388 LEU B C 1
ATOM 7286 O O . LEU B 1 388 ? -13.578 23.156 -13.891 1 94 388 LEU B O 1
ATOM 7290 N N . GLU B 1 389 ? -13.617 21.016 -14.531 1 91.81 389 GLU B N 1
ATOM 7291 C CA . GLU B 1 389 ? -15.023 20.891 -14.148 1 91.81 389 GLU B CA 1
ATOM 7292 C C . GLU B 1 389 ? -15.164 20.594 -12.656 1 91.81 389 GLU B C 1
ATOM 7294 O O . GLU B 1 389 ? -16.109 21.047 -12.016 1 91.81 389 GLU B O 1
ATOM 7299 N N . HIS B 1 390 ? -14.25 19.922 -12.078 1 89 390 HIS B N 1
ATOM 7300 C CA . HIS B 1 390 ? -14.562 19.312 -10.789 1 89 390 HIS B CA 1
ATOM 7301 C C . HIS B 1 390 ? -13.625 19.812 -9.695 1 89 390 HIS B C 1
ATOM 7303 O O . HIS B 1 390 ? -13.906 19.656 -8.508 1 89 390 HIS B O 1
ATOM 7309 N N . PHE B 1 391 ? -12.508 20.359 -10.016 1 89.06 391 PHE B N 1
ATOM 7310 C CA . PHE B 1 391 ? -11.562 20.812 -9 1 89.06 391 PHE B CA 1
ATOM 7311 C C . PHE B 1 391 ? -12.023 22.125 -8.367 1 89.06 391 PHE B C 1
ATOM 7313 O O . PHE B 1 391 ? -12.523 23 -9.062 1 89.06 391 PHE B O 1
ATOM 7320 N N . SER B 1 392 ? -11.883 22.25 -7.016 1 85 392 SER B N 1
ATOM 7321 C CA . SER B 1 392 ? -12.055 23.531 -6.344 1 85 392 SER B CA 1
ATOM 7322 C C . SER B 1 392 ? -11.008 24.531 -6.805 1 85 392 SER B C 1
ATOM 7324 O O . SER B 1 392 ? -10.055 24.172 -7.488 1 85 392 SER B O 1
ATOM 7326 N N . LYS B 1 393 ? -11.195 25.766 -6.41 1 87 393 LYS B N 1
ATOM 7327 C CA . LYS B 1 393 ? -10.227 26.812 -6.754 1 87 393 LYS B CA 1
ATOM 7328 C C . LYS B 1 393 ? -8.852 26.484 -6.184 1 87 393 LYS B C 1
ATOM 7330 O O . LYS B 1 393 ? -7.84 26.641 -6.871 1 87 393 LYS B O 1
ATOM 7335 N N . GLU B 1 394 ? -8.82 25.984 -4.992 1 84.06 394 GLU B N 1
ATOM 7336 C CA . GLU B 1 394 ? -7.559 25.641 -4.344 1 84.06 394 GLU B CA 1
ATOM 7337 C C . GLU B 1 394 ? -6.898 24.453 -5.027 1 84.06 394 GLU B C 1
ATOM 7339 O O . GLU B 1 394 ? -5.688 24.453 -5.258 1 84.06 394 GLU B O 1
ATOM 7344 N N . ASP B 1 395 ? -7.707 23.469 -5.398 1 86.25 395 ASP B N 1
ATOM 7345 C CA . ASP B 1 395 ? -7.176 22.281 -6.051 1 86.25 395 ASP B CA 1
ATOM 7346 C C . ASP B 1 395 ? -6.672 22.609 -7.457 1 86.25 395 ASP B C 1
ATOM 7348 O O . ASP B 1 395 ? -5.68 22.031 -7.91 1 86.25 395 ASP B O 1
ATOM 7352 N N . TYR B 1 396 ? -7.371 23.453 -8.094 1 91.94 396 TYR B N 1
ATOM 7353 C CA . TYR B 1 396 ? -6.945 23.859 -9.43 1 91.94 396 TYR B CA 1
ATOM 7354 C C . TYR B 1 396 ? -5.629 24.625 -9.375 1 91.94 396 TYR B C 1
ATOM 7356 O O . TYR B 1 396 ? -4.762 24.438 -10.234 1 91.94 396 TYR B O 1
ATOM 7364 N N . SER B 1 397 ? -5.5 25.453 -8.391 1 90.62 397 SER B N 1
ATOM 7365 C CA . SER B 1 397 ? -4.234 26.156 -8.203 1 90.62 397 SER B CA 1
ATOM 7366 C C . SER B 1 397 ? -3.082 25.172 -7.996 1 90.62 397 SER B C 1
ATOM 7368 O O . SER B 1 397 ? -2.004 25.344 -8.57 1 90.62 397 SER B O 1
ATOM 7370 N N . ASP B 1 398 ? -3.334 24.172 -7.223 1 88.56 398 ASP B N 1
ATOM 7371 C CA . ASP B 1 398 ? -2.342 23.125 -7.016 1 88.56 398 ASP B CA 1
ATOM 7372 C C . ASP B 1 398 ? -2.031 22.391 -8.32 1 88.56 398 ASP B C 1
ATOM 7374 O O . ASP B 1 398 ? -0.868 22.125 -8.633 1 88.56 398 ASP B O 1
ATOM 7378 N N . PHE B 1 399 ? -3.074 22.125 -9.109 1 92.44 399 PHE B N 1
ATOM 7379 C CA . PHE B 1 399 ? -2.951 21.469 -10.414 1 92.44 399 PHE B CA 1
ATOM 7380 C C . PHE B 1 399 ? -2.092 22.312 -11.352 1 92.44 399 PHE B C 1
ATOM 7382 O O . PHE B 1 399 ? -1.174 21.797 -11.992 1 92.44 399 PHE B O 1
ATOM 7389 N N . GLN B 1 400 ? -2.264 23.516 -11.367 1 92.06 400 GLN B N 1
ATOM 7390 C CA . GLN B 1 400 ? -1.529 24.406 -12.266 1 92.06 400 GLN B CA 1
ATOM 7391 C C . GLN B 1 400 ? -0.044 24.438 -11.914 1 92.06 400 GLN B C 1
ATOM 7393 O O . GLN B 1 400 ? 0.808 24.5 -12.797 1 92.06 400 GLN B O 1
ATOM 7398 N N . ARG B 1 401 ? 0.226 24.312 -10.727 1 88.12 401 ARG B N 1
ATOM 7399 C CA . ARG B 1 401 ? 1.599 24.5 -10.266 1 88.12 401 ARG B CA 1
ATOM 7400 C C . ARG B 1 401 ? 2.375 23.188 -10.312 1 88.12 401 ARG B C 1
ATOM 7402 O O . ARG B 1 401 ? 3.59 23.188 -10.516 1 88.12 401 ARG B O 1
ATOM 7409 N N . ASN B 1 402 ? 1.642 22.094 -10.133 1 89.31 402 ASN B N 1
ATOM 7410 C CA . ASN B 1 402 ? 2.4 20.875 -9.812 1 89.31 402 ASN B CA 1
ATOM 7411 C C . ASN B 1 402 ? 2.119 19.766 -10.805 1 89.31 402 ASN B C 1
ATOM 7413 O O . ASN B 1 402 ? 2.854 18.766 -10.852 1 89.31 402 ASN B O 1
ATOM 7417 N N . ALA B 1 403 ? 1.076 19.875 -11.562 1 93 403 ALA B N 1
ATOM 7418 C CA . ALA B 1 403 ? 0.773 18.812 -12.516 1 93 403 ALA B CA 1
ATOM 7419 C C . ALA B 1 403 ? 1.64 18.938 -13.766 1 93 403 ALA B C 1
ATOM 7421 O O . ALA B 1 403 ? 2.033 20.047 -14.148 1 93 403 ALA B O 1
ATOM 7422 N N . TRP B 1 404 ? 1.956 17.844 -14.391 1 91.56 404 TRP B N 1
ATOM 7423 C CA . TRP B 1 404 ? 2.742 17.875 -15.617 1 91.56 404 TRP B CA 1
ATOM 7424 C C . TRP B 1 404 ? 1.982 17.219 -16.766 1 91.56 404 TRP B C 1
ATOM 7426 O O . TRP B 1 404 ? 1.339 16.172 -16.578 1 91.56 404 TRP B O 1
ATOM 7436 N N . PRO B 1 405 ? 2.072 17.781 -17.906 1 92.56 405 PRO B N 1
ATOM 7437 C CA . PRO B 1 405 ? 1.354 17.219 -19.062 1 92.56 405 PRO B CA 1
ATOM 7438 C C . PRO B 1 405 ? 1.952 15.906 -19.547 1 92.56 405 PRO B C 1
ATOM 7440 O O . PRO B 1 405 ? 3.176 15.742 -19.547 1 92.56 405 PRO B O 1
ATOM 7443 N N . VAL B 1 406 ? 1.098 15.023 -19.844 1 92.25 406 VAL B N 1
ATOM 7444 C CA . VAL B 1 406 ? 1.462 13.758 -20.453 1 92.25 406 VAL B CA 1
ATOM 7445 C C . VAL B 1 406 ? 0.992 13.742 -21.906 1 92.25 406 VAL B C 1
ATOM 7447 O O . VAL B 1 406 ? -0.21 13.797 -22.188 1 92.25 406 VAL B O 1
ATOM 7450 N N . GLY B 1 407 ? 1.961 13.68 -22.766 1 87.19 407 GLY B N 1
ATOM 7451 C CA . GLY B 1 407 ? 1.629 13.742 -24.188 1 87.19 407 GLY B CA 1
ATOM 7452 C C . GLY B 1 407 ? 1.69 15.148 -24.75 1 87.19 407 GLY B C 1
ATOM 7453 O O . GLY B 1 407 ? 2.072 16.094 -24.047 1 87.19 407 GLY B O 1
ATOM 7454 N N . LEU B 1 408 ? 1.287 15.32 -25.969 1 83.44 408 LEU B N 1
ATOM 7455 C CA . LEU B 1 408 ? 1.515 16.594 -26.656 1 83.44 408 LEU B CA 1
ATOM 7456 C C . LEU B 1 408 ? 0.198 17.312 -26.891 1 83.44 408 LEU B C 1
ATOM 7458 O O . LEU B 1 408 ? 0.194 18.469 -27.344 1 83.44 408 LEU B O 1
ATOM 7462 N N . ASP B 1 409 ? -0.867 16.703 -26.5 1 86.25 409 ASP B N 1
ATOM 7463 C CA . ASP B 1 409 ? -2.141 17.312 -26.875 1 86.25 409 ASP B CA 1
ATOM 7464 C C . ASP B 1 409 ? -2.736 18.109 -25.719 1 86.25 409 ASP B C 1
ATOM 7466 O O . ASP B 1 409 ? -3.826 18.672 -25.844 1 86.25 409 ASP B O 1
ATOM 7470 N N . GLY B 1 410 ? -2.109 18.094 -24.609 1 89.5 410 GLY B N 1
ATOM 7471 C CA . GLY B 1 410 ? -2.566 18.891 -23.484 1 89.5 410 GLY B CA 1
ATOM 7472 C C . GLY B 1 410 ? -3.828 18.359 -22.828 1 89.5 410 GLY B C 1
ATOM 7473 O O . GLY B 1 410 ? -4.613 19.109 -22.25 1 89.5 410 GLY B O 1
ATOM 7474 N N . HIS B 1 411 ? -4.023 17.109 -22.922 1 95.25 411 HIS B N 1
ATOM 7475 C CA . HIS B 1 411 ? -5.266 16.516 -22.438 1 95.25 411 HIS B CA 1
ATOM 7476 C C . HIS B 1 411 ? -5.039 15.773 -21.125 1 95.25 411 HIS B C 1
ATOM 7478 O O . HIS B 1 411 ? -5.875 15.836 -20.219 1 95.25 411 HIS B O 1
ATOM 7484 N N . PHE B 1 412 ? -4 15.039 -21 1 95.88 412 PHE B N 1
ATOM 7485 C CA . PHE B 1 412 ? -3.697 14.25 -19.828 1 95.88 412 PHE B CA 1
ATOM 7486 C C . PHE B 1 412 ? -2.605 14.906 -18.984 1 95.88 412 PHE B C 1
ATOM 7488 O O . PHE B 1 412 ? -1.645 15.453 -19.547 1 95.88 412 PHE B O 1
ATOM 7495 N N . TYR B 1 413 ? -2.766 14.875 -17.672 1 95.81 413 TYR B N 1
ATOM 7496 C CA . TYR B 1 413 ? -1.78 15.414 -16.734 1 95.81 413 TYR B CA 1
ATOM 7497 C C . TYR B 1 413 ? -1.466 14.414 -15.633 1 95.81 413 TYR B C 1
ATOM 7499 O O . TYR B 1 413 ? -2.359 13.719 -15.148 1 95.81 413 TYR B O 1
ATOM 7507 N N . ALA B 1 414 ? -0.2 14.289 -15.273 1 94.06 414 ALA B N 1
ATOM 7508 C CA . ALA B 1 414 ? 0.234 13.516 -14.109 1 94.06 414 ALA B CA 1
ATOM 7509 C C . ALA B 1 414 ? 0.224 14.375 -12.852 1 94.06 414 ALA B C 1
ATOM 7511 O O . ALA B 1 414 ? 0.73 15.5 -12.852 1 94.06 414 ALA B O 1
ATOM 7512 N N . LEU B 1 415 ? -0.359 13.836 -11.828 1 91.94 415 LEU B N 1
ATOM 7513 C CA . LEU B 1 415 ? -0.443 14.516 -10.539 1 91.94 415 LEU B CA 1
ATOM 7514 C C . LEU B 1 415 ? 0.559 13.93 -9.555 1 91.94 415 LEU B C 1
ATOM 7516 O O . LEU B 1 415 ? 1.022 12.797 -9.727 1 91.94 415 LEU B O 1
ATOM 7520 N N . TRP B 1 416 ? 0.826 14.711 -8.5 1 85 416 TRP B N 1
ATOM 7521 C CA . TRP B 1 416 ? 1.647 14.203 -7.406 1 85 416 TRP B CA 1
ATOM 7522 C C . TRP B 1 416 ? 0.95 13.047 -6.688 1 85 416 TRP B C 1
ATOM 7524 O O . TRP B 1 416 ? -0.281 12.992 -6.648 1 85 416 TRP B O 1
ATOM 7534 N N . ASP B 1 417 ? 1.773 12.227 -6.176 1 81.12 417 ASP B N 1
ATOM 7535 C CA . ASP B 1 417 ? 1.249 11.094 -5.422 1 81.12 417 ASP B CA 1
ATOM 7536 C C . ASP B 1 417 ? 0.471 11.562 -4.195 1 81.12 417 ASP B C 1
ATOM 7538 O O . ASP B 1 417 ? 0.736 12.641 -3.658 1 81.12 417 ASP B O 1
ATOM 7542 N N . HIS B 1 418 ? -0.493 10.75 -3.816 1 79 418 HIS B N 1
ATOM 7543 C CA . HIS B 1 418 ? -1.236 11.078 -2.605 1 79 418 HIS B CA 1
ATOM 7544 C C . HIS B 1 418 ? -0.354 10.961 -1.367 1 79 418 HIS B C 1
ATOM 7546 O O . HIS B 1 418 ? -0.618 11.602 -0.347 1 79 418 HIS B O 1
ATOM 7552 N N . ASP B 1 419 ? 0.631 10.133 -1.485 1 83.31 419 ASP B N 1
ATOM 7553 C CA . ASP B 1 419 ? 1.58 9.953 -0.393 1 83.31 419 ASP B CA 1
ATOM 7554 C C . ASP B 1 419 ? 2.729 10.953 -0.489 1 83.31 419 ASP B C 1
ATOM 7556 O O . ASP B 1 419 ? 3.578 10.852 -1.377 1 83.31 419 ASP B O 1
ATOM 7560 N N . PRO B 1 420 ? 2.82 11.859 0.454 1 87.62 420 PRO B N 1
ATOM 7561 C CA . PRO B 1 420 ? 3.875 12.875 0.387 1 87.62 420 PRO B CA 1
ATOM 7562 C C . PRO B 1 420 ? 5.277 12.281 0.445 1 87.62 420 PRO B C 1
ATOM 7564 O O . PRO B 1 420 ? 6.234 12.898 -0.025 1 87.62 420 PRO B O 1
ATOM 7567 N N . ALA B 1 421 ? 5.344 11.094 0.944 1 85.19 421 ALA B N 1
ATOM 7568 C CA . ALA B 1 421 ? 6.648 10.438 1.013 1 85.19 421 ALA B CA 1
ATOM 7569 C C . ALA B 1 421 ? 7.191 10.148 -0.384 1 85.19 421 ALA B C 1
ATOM 7571 O O . ALA B 1 421 ? 8.383 9.859 -0.547 1 85.19 421 ALA B O 1
ATOM 7572 N N . GLN B 1 422 ? 6.348 10.281 -1.398 1 87.62 422 GLN B N 1
ATOM 7573 C CA . GLN B 1 422 ? 6.758 10.023 -2.773 1 87.62 422 GLN B CA 1
ATOM 7574 C C . GLN B 1 422 ? 7.074 11.32 -3.506 1 87.62 422 GLN B C 1
ATOM 7576 O O . GLN B 1 422 ? 7.512 11.305 -4.656 1 87.62 422 GLN B O 1
ATOM 7581 N N . TRP B 1 423 ? 6.875 12.445 -2.816 1 89.56 423 TRP B N 1
ATOM 7582 C CA . TRP B 1 423 ? 7.102 13.727 -3.48 1 89.56 423 TRP B CA 1
ATOM 7583 C C . TRP B 1 423 ? 8.594 13.984 -3.682 1 89.56 423 TRP B C 1
ATOM 7585 O O . TRP B 1 423 ? 9.359 13.977 -2.719 1 89.56 423 TRP B O 1
ATOM 7595 N N . ARG B 1 424 ? 8.945 14.141 -4.957 1 89 424 ARG B N 1
ATOM 7596 C CA . ARG B 1 424 ? 10.328 14.477 -5.293 1 89 424 ARG B CA 1
ATOM 7597 C C . ARG B 1 424 ? 10.492 15.977 -5.5 1 89 424 ARG B C 1
ATOM 7599 O O . ARG B 1 424 ? 10.414 16.469 -6.629 1 89 424 ARG B O 1
ATOM 7606 N N . ALA B 1 425 ? 10.625 16.797 -4.633 1 88.31 425 ALA B N 1
ATOM 7607 C CA . ALA B 1 425 ? 10.672 18.25 -4.594 1 88.31 425 ALA B CA 1
ATOM 7608 C C . ALA B 1 425 ? 11.984 18.781 -5.188 1 88.31 425 ALA B C 1
ATOM 7610 O O . ALA B 1 425 ? 12.734 19.484 -4.516 1 88.31 425 ALA B O 1
ATOM 7611 N N . PHE B 1 426 ? 12.211 18.484 -6.465 1 92.94 426 PHE B N 1
ATOM 7612 C CA . PHE B 1 426 ? 13.383 19.078 -7.094 1 92.94 426 PHE B CA 1
ATOM 7613 C C . PHE B 1 426 ? 13.07 20.469 -7.641 1 92.94 426 PHE B C 1
ATOM 7615 O O . PHE B 1 426 ? 11.922 20.766 -7.961 1 92.94 426 PHE B O 1
ATOM 7622 N N . ASN B 1 427 ? 14.078 21.312 -7.766 1 93.81 427 ASN B N 1
ATOM 7623 C CA . ASN B 1 427 ? 13.891 22.688 -8.188 1 93.81 427 ASN B CA 1
ATOM 7624 C C . ASN B 1 427 ? 14.289 22.891 -9.648 1 93.81 427 ASN B C 1
ATOM 7626 O O . ASN B 1 427 ? 14.992 22.062 -10.227 1 93.81 427 ASN B O 1
ATOM 7630 N N . HIS B 1 428 ? 13.781 24.016 -10.164 1 93.75 428 HIS B N 1
ATOM 7631 C CA . HIS B 1 428 ? 14.188 24.484 -11.492 1 93.75 428 HIS B CA 1
ATOM 7632 C C . HIS B 1 428 ? 15.609 25.031 -11.477 1 93.75 428 HIS B C 1
ATOM 7634 O O . HIS B 1 428 ? 16 25.703 -10.516 1 93.75 428 HIS B O 1
ATOM 7640 N N . SER B 1 429 ? 16.312 24.766 -12.516 1 95.31 429 SER B N 1
ATOM 7641 C CA . SER B 1 429 ? 17.531 25.484 -12.836 1 95.31 429 SER B CA 1
ATOM 7642 C C . SER B 1 429 ? 17.656 25.75 -14.328 1 95.31 429 SER B C 1
ATOM 7644 O O . SER B 1 429 ? 17.297 24.891 -15.148 1 95.31 429 SER B O 1
ATOM 7646 N N . CYS B 1 430 ? 18.141 26.953 -14.641 1 93.69 430 CYS B N 1
ATOM 7647 C CA . CYS B 1 430 ? 18.422 27.281 -16.031 1 93.69 430 CYS B CA 1
ATOM 7648 C C . CYS B 1 430 ? 19.688 26.578 -16.516 1 93.69 430 CYS B C 1
ATOM 7650 O O . CYS B 1 430 ? 20.016 26.609 -17.703 1 93.69 430 CYS B O 1
ATOM 7652 N N . ALA B 1 431 ? 20.375 25.984 -15.609 1 94.56 431 ALA B N 1
ATOM 7653 C CA . ALA B 1 431 ? 21.5 25.078 -15.891 1 94.56 431 ALA B CA 1
ATOM 7654 C C . ALA B 1 431 ? 21.344 23.766 -15.133 1 94.56 431 ALA B C 1
ATOM 7656 O O . ALA B 1 431 ? 22.172 23.438 -14.266 1 94.56 431 ALA B O 1
ATOM 7657 N N . PRO B 1 432 ? 20.406 23.016 -15.547 1 96.81 432 PRO B N 1
ATOM 7658 C CA . PRO B 1 432 ? 20.062 21.812 -14.789 1 96.81 432 PRO B CA 1
ATOM 7659 C C . PRO B 1 432 ? 21.125 20.719 -14.906 1 96.81 432 PRO B C 1
ATOM 7661 O O . PRO B 1 432 ? 21.953 20.766 -15.828 1 96.81 432 PRO B O 1
ATOM 7664 N N . ASN B 1 433 ? 21.078 19.812 -13.945 1 97.19 433 ASN B N 1
ATOM 7665 C CA . ASN B 1 433 ? 22 18.688 -14.008 1 97.19 433 ASN B CA 1
ATOM 7666 C C . ASN B 1 433 ? 21.266 17.359 -14.211 1 97.19 433 ASN B C 1
ATOM 7668 O O . ASN B 1 433 ? 21.891 16.297 -14.25 1 97.19 433 ASN B O 1
ATOM 7672 N N . MET B 1 434 ? 19.969 17.375 -14.352 1 97.19 434 MET B N 1
ATOM 7673 C CA . MET B 1 434 ? 19.156 16.219 -14.742 1 97.19 434 MET B CA 1
ATOM 7674 C C . MET B 1 434 ? 18.234 16.578 -15.914 1 97.19 434 MET B C 1
ATOM 7676 O O . MET B 1 434 ? 17.906 17.734 -16.125 1 97.19 434 MET B O 1
ATOM 7680 N N . ALA B 1 435 ? 17.812 15.578 -16.594 1 96.62 435 ALA B N 1
ATOM 7681 C CA . ALA B 1 435 ? 16.828 15.719 -17.656 1 96.62 435 ALA B CA 1
ATOM 7682 C C . ALA B 1 435 ? 16.203 14.375 -18.016 1 96.62 435 ALA B C 1
ATOM 7684 O O . ALA B 1 435 ? 16.703 13.32 -17.609 1 96.62 435 ALA B O 1
ATOM 7685 N N . PHE B 1 436 ? 15.133 14.445 -18.719 1 95.38 436 PHE B N 1
ATOM 7686 C CA . PHE B 1 436 ? 14.57 13.211 -19.234 1 95.38 436 PHE B CA 1
ATOM 7687 C C . PHE B 1 436 ? 15.562 12.516 -20.172 1 95.38 436 PHE B C 1
ATOM 7689 O O . PHE B 1 436 ? 16.266 13.172 -20.938 1 95.38 436 PHE B O 1
ATOM 7696 N N . ALA B 1 437 ? 15.508 11.219 -20.094 1 95.19 437 ALA B N 1
ATOM 7697 C CA . ALA B 1 437 ? 16.312 10.43 -21.016 1 95.19 437 ALA B CA 1
ATOM 7698 C C . ALA B 1 437 ? 15.828 10.586 -22.453 1 95.19 437 ALA B C 1
ATOM 7700 O O . ALA B 1 437 ? 14.742 11.125 -22.688 1 95.19 437 ALA B O 1
ATOM 7701 N N . PRO B 1 438 ? 16.625 10.188 -23.438 1 93.19 438 PRO B N 1
ATOM 7702 C CA . PRO B 1 438 ? 16.25 10.336 -24.844 1 93.19 438 PRO B CA 1
ATOM 7703 C C . PRO B 1 438 ? 14.953 9.617 -25.188 1 93.19 438 PRO B C 1
ATOM 7705 O O . PRO B 1 438 ? 14.477 8.789 -24.406 1 93.19 438 PRO B O 1
ATOM 7708 N N . MET B 1 439 ? 14.383 10.086 -26.344 1 92.56 439 MET B N 1
ATOM 7709 C CA . MET B 1 439 ? 13.188 9.477 -26.938 1 92.56 439 MET B CA 1
ATOM 7710 C C . MET B 1 439 ? 11.961 9.742 -26.062 1 92.56 439 MET B C 1
ATOM 7712 O O . MET B 1 439 ? 11.125 8.859 -25.875 1 92.56 439 MET B O 1
ATOM 7716 N N . ARG B 1 440 ? 11.906 10.891 -25.406 1 91.75 440 ARG B N 1
ATOM 7717 C CA . ARG B 1 440 ? 10.781 11.305 -24.578 1 91.75 440 ARG B CA 1
ATOM 7718 C C . ARG B 1 440 ? 10.508 10.281 -23.469 1 91.75 440 ARG B C 1
ATOM 7720 O O . ARG B 1 440 ? 9.367 9.859 -23.266 1 91.75 440 ARG B O 1
ATOM 7727 N N . SER B 1 441 ? 11.594 9.859 -22.891 1 94.25 441 SER B N 1
ATOM 7728 C CA . SER B 1 441 ? 11.531 8.891 -21.797 1 94.25 441 SER B CA 1
ATOM 7729 C C . SER B 1 441 ? 10.906 9.508 -20.547 1 94.25 441 SER B C 1
ATOM 7731 O O . SER B 1 441 ? 10.93 10.727 -20.375 1 94.25 441 SER B O 1
ATOM 7733 N N . LEU B 1 442 ? 10.352 8.609 -19.734 1 94.19 442 LEU B N 1
ATOM 7734 C CA . LEU B 1 442 ? 9.891 9.055 -18.422 1 94.19 442 LEU B CA 1
ATOM 7735 C C . LEU B 1 442 ? 11.023 8.984 -17.391 1 94.19 442 LEU B C 1
ATOM 7737 O O . LEU B 1 442 ? 10.906 9.547 -16.297 1 94.19 442 LEU B O 1
ATOM 7741 N N . ASN B 1 443 ? 12.086 8.289 -17.734 1 94.81 443 ASN B N 1
ATOM 7742 C CA . ASN B 1 443 ? 13.25 8.258 -16.859 1 94.81 443 ASN B CA 1
ATOM 7743 C C . ASN B 1 443 ? 14.008 9.586 -16.891 1 94.81 443 ASN B C 1
ATOM 7745 O O . ASN B 1 443 ? 14.062 10.25 -17.922 1 94.81 443 ASN B O 1
ATOM 7749 N N . VAL B 1 444 ? 14.578 9.93 -15.805 1 95.81 444 VAL B N 1
ATOM 7750 C CA . VAL B 1 444 ? 15.414 11.117 -15.695 1 95.81 444 VAL B CA 1
ATOM 7751 C C . VAL B 1 444 ? 16.859 10.719 -15.43 1 95.81 444 VAL B C 1
ATOM 7753 O O . VAL B 1 444 ? 17.125 9.875 -14.57 1 95.81 444 VAL B O 1
ATOM 7756 N N . VAL B 1 445 ? 17.766 11.328 -16.172 1 96.81 445 VAL B N 1
ATOM 7757 C CA . VAL B 1 445 ? 19.172 10.914 -16.094 1 96.81 445 VAL B CA 1
ATOM 7758 C C . VAL B 1 445 ? 20.047 12.125 -15.773 1 96.81 445 VAL B C 1
ATOM 7760 O O . VAL B 1 445 ? 19.609 13.273 -15.93 1 96.81 445 VAL B O 1
ATOM 7763 N N . ALA B 1 446 ? 21.234 11.82 -15.328 1 97.81 446 ALA B N 1
ATOM 7764 C CA . ALA B 1 446 ? 22.234 12.859 -15.094 1 97.81 446 ALA B CA 1
ATOM 7765 C C . ALA B 1 446 ? 22.781 13.406 -16.406 1 97.81 446 ALA B C 1
ATOM 7767 O O . ALA B 1 446 ? 23.188 12.641 -17.281 1 97.81 446 ALA B O 1
ATOM 7768 N N . LEU B 1 447 ? 22.859 14.711 -16.5 1 97.31 447 LEU B N 1
ATOM 7769 C CA . LEU B 1 447 ? 23.344 15.375 -17.703 1 97.31 447 LEU B CA 1
ATOM 7770 C C . LEU B 1 447 ? 24.875 15.469 -17.703 1 97.31 447 LEU B C 1
ATOM 7772 O O . LEU B 1 447 ? 25.484 15.688 -18.75 1 97.31 447 LEU B O 1
ATOM 7776 N N . ARG B 1 448 ? 25.422 15.414 -16.578 1 96.88 448 ARG B N 1
ATOM 7777 C CA . ARG B 1 448 ? 26.859 15.453 -16.312 1 96.88 448 ARG B CA 1
ATOM 7778 C C . ARG B 1 448 ? 27.188 14.719 -15.008 1 96.88 448 ARG B C 1
ATOM 7780 O O . ARG B 1 448 ? 26.297 14.25 -14.305 1 96.88 448 ARG B O 1
ATOM 7787 N N . ASN B 1 449 ? 28.484 14.578 -14.797 1 97.69 449 ASN B N 1
ATOM 7788 C CA . ASN B 1 449 ? 28.875 14.086 -13.477 1 97.69 449 ASN B CA 1
ATOM 7789 C C . ASN B 1 449 ? 28.406 15.031 -12.367 1 97.69 449 ASN B C 1
ATOM 7791 O O . ASN B 1 449 ? 28.625 16.234 -12.453 1 97.69 449 ASN B O 1
ATOM 7795 N N . ILE B 1 450 ? 27.719 14.477 -11.43 1 98.12 450 ILE B N 1
ATOM 7796 C CA . ILE B 1 450 ? 27.188 15.25 -10.32 1 98.12 450 ILE B CA 1
ATOM 7797 C C . ILE B 1 450 ? 27.875 14.836 -9.023 1 98.12 450 ILE B C 1
ATOM 7799 O O . ILE B 1 450 ? 27.719 13.703 -8.555 1 98.12 450 ILE B O 1
ATOM 7803 N N . PRO B 1 451 ? 28.578 15.703 -8.414 1 98 451 PRO B N 1
ATOM 7804 C CA . PRO B 1 451 ? 29.25 15.336 -7.164 1 98 451 PRO B CA 1
ATOM 7805 C C . PRO B 1 451 ? 28.281 15.164 -6 1 98 451 PRO B C 1
ATOM 7807 O O . PRO B 1 451 ? 27.203 15.781 -5.984 1 98 451 PRO B O 1
ATOM 7810 N N . LYS B 1 452 ? 28.703 14.398 -5.043 1 96.12 452 LYS B N 1
ATOM 7811 C CA . LYS B 1 452 ? 27.953 14.242 -3.805 1 96.12 452 LYS B CA 1
ATOM 7812 C C . LYS B 1 452 ? 27.641 15.594 -3.172 1 96.12 452 LYS B C 1
ATOM 7814 O O . LYS B 1 452 ? 28.516 16.469 -3.121 1 96.12 452 LYS B O 1
ATOM 7819 N N . GLY B 1 453 ? 26.344 15.703 -2.791 1 92.69 453 GLY B N 1
ATOM 7820 C CA . GLY B 1 453 ? 25.953 16.906 -2.082 1 92.69 453 GLY B CA 1
ATOM 7821 C C . GLY B 1 453 ? 25.344 17.969 -2.988 1 92.69 453 GLY B C 1
ATOM 7822 O O . GLY B 1 453 ? 24.688 18.906 -2.516 1 92.69 453 GLY B O 1
ATOM 7823 N N . GLU B 1 454 ? 25.594 17.891 -4.258 1 96.12 454 GLU B N 1
ATOM 7824 C CA . GLU B 1 454 ? 25.047 18.875 -5.18 1 96.12 454 GLU B CA 1
ATOM 7825 C C . GLU B 1 454 ? 23.516 18.75 -5.281 1 96.12 454 GLU B C 1
ATOM 7827 O O . GLU B 1 454 ? 22.984 17.625 -5.262 1 96.12 454 GLU B O 1
ATOM 7832 N N . GLU B 1 455 ? 22.844 19.922 -5.406 1 95.5 455 GLU B N 1
ATOM 7833 C CA . GLU B 1 455 ? 21.406 19.906 -5.621 1 95.5 455 GLU B CA 1
ATOM 7834 C C . GLU B 1 455 ? 21.047 19.359 -6.996 1 95.5 455 GLU B C 1
ATOM 7836 O O . GLU B 1 455 ? 21.703 19.672 -7.988 1 95.5 455 GLU B O 1
ATOM 7841 N N . LEU B 1 456 ? 20.078 18.531 -7.02 1 97.38 456 LEU B N 1
ATOM 7842 C CA . LEU B 1 456 ? 19.547 17.984 -8.273 1 97.38 456 LEU B CA 1
ATOM 7843 C C . LEU B 1 456 ? 18.453 18.875 -8.82 1 97.38 456 LEU B C 1
ATOM 7845 O O . LEU B 1 456 ? 17.484 19.188 -8.125 1 97.38 456 LEU B O 1
ATOM 7849 N N . THR B 1 457 ? 18.594 19.312 -10.047 1 97.06 457 THR B N 1
ATOM 7850 C CA . THR B 1 457 ? 17.672 20.281 -10.633 1 97.06 457 THR B CA 1
ATOM 7851 C C . THR B 1 457 ? 17.328 19.891 -12.062 1 97.06 457 THR B C 1
ATOM 7853 O O . THR B 1 457 ? 18.078 19.172 -12.727 1 97.06 457 THR B O 1
ATOM 7856 N N . MET B 1 458 ? 16.219 20.312 -12.5 1 95.94 458 MET B N 1
ATOM 7857 C CA . MET B 1 458 ? 15.789 20.172 -13.883 1 95.94 458 MET B CA 1
ATOM 7858 C C . MET B 1 458 ? 15.344 21.516 -14.445 1 95.94 458 MET B C 1
ATOM 7860 O O . MET B 1 458 ? 15.109 22.469 -13.695 1 95.94 458 MET B O 1
ATOM 7864 N N . ASP B 1 459 ? 15.328 21.578 -15.742 1 95.06 459 ASP B N 1
ATOM 7865 C CA . ASP B 1 459 ? 14.625 22.672 -16.422 1 95.06 459 ASP B CA 1
ATOM 7866 C C . ASP B 1 459 ? 13.133 22.375 -16.531 1 95.06 459 ASP B C 1
ATOM 7868 O O . ASP B 1 459 ? 12.719 21.516 -17.312 1 95.06 459 ASP B O 1
ATOM 7872 N N . TYR B 1 460 ? 12.32 23.156 -15.75 1 92.88 460 TYR B N 1
ATOM 7873 C CA . TYR B 1 460 ? 10.883 22.875 -15.68 1 92.88 460 TYR B CA 1
ATOM 7874 C C . TYR B 1 460 ? 10.242 22.984 -17.047 1 92.88 460 TYR B C 1
ATOM 7876 O O . TYR B 1 460 ? 9.172 22.406 -17.297 1 92.88 460 TYR B O 1
ATOM 7884 N N . ARG B 1 461 ? 10.867 23.656 -17.984 1 92.06 461 ARG B N 1
ATOM 7885 C CA . ARG B 1 461 ? 10.281 23.844 -19.312 1 92.06 461 ARG B CA 1
ATOM 7886 C C . ARG B 1 461 ? 10.156 22.516 -20.047 1 92.06 461 ARG B C 1
ATOM 7888 O O . ARG B 1 461 ? 9.422 22.406 -21.031 1 92.06 461 ARG B O 1
ATOM 7895 N N . GLN B 1 462 ? 10.836 21.5 -19.516 1 89.12 462 GLN B N 1
ATOM 7896 C CA . GLN B 1 462 ? 10.734 20.156 -20.078 1 89.12 462 GLN B CA 1
ATOM 7897 C C . GLN B 1 462 ? 9.344 19.578 -19.875 1 89.12 462 GLN B C 1
ATOM 7899 O O . GLN B 1 462 ? 8.945 18.625 -20.562 1 89.12 462 GLN B O 1
ATOM 7904 N N . PHE B 1 463 ? 8.641 20.062 -18.891 1 88.25 463 PHE B N 1
ATOM 7905 C CA . PHE B 1 463 ? 7.312 19.516 -18.641 1 88.25 463 PHE B CA 1
ATOM 7906 C C . PHE B 1 463 ? 6.328 20.625 -18.281 1 88.25 463 PHE B C 1
ATOM 7908 O O . PHE B 1 463 ? 5.418 20.422 -17.469 1 88.25 463 PHE B O 1
ATOM 7915 N N . MET B 1 464 ? 6.605 21.734 -18.781 1 89.56 464 MET B N 1
ATOM 7916 C CA . MET B 1 464 ? 5.711 22.875 -18.641 1 89.56 464 MET B CA 1
ATOM 7917 C C . MET B 1 464 ? 4.91 23.109 -19.906 1 89.56 464 MET B C 1
ATOM 7919 O O . MET B 1 464 ? 5.445 22.984 -21.016 1 89.56 464 MET B O 1
ATOM 7923 N N . ASP B 1 465 ? 3.6 23.422 -19.734 1 89.75 465 ASP B N 1
ATOM 7924 C CA . ASP B 1 465 ? 2.791 23.938 -20.828 1 89.75 465 ASP B CA 1
ATOM 7925 C C . ASP B 1 465 ? 2.031 25.188 -20.422 1 89.75 465 ASP B C 1
ATOM 7927 O O . ASP B 1 465 ? 2.402 25.844 -19.438 1 89.75 465 ASP B O 1
ATOM 7931 N N . ALA B 1 466 ? 1.059 25.562 -21.141 1 88.62 466 ALA B N 1
ATOM 7932 C CA . ALA B 1 466 ? 0.377 26.828 -20.922 1 88.62 466 ALA B CA 1
ATOM 7933 C C . ALA B 1 466 ? -0.406 26.812 -19.609 1 88.62 466 ALA B C 1
ATOM 7935 O O . ALA B 1 466 ? -0.795 27.875 -19.094 1 88.62 466 ALA B O 1
ATOM 7936 N N . THR B 1 467 ? -0.577 25.656 -19.094 1 90.25 467 THR B N 1
ATOM 7937 C CA . THR B 1 467 ? -1.34 25.516 -17.859 1 90.25 467 THR B CA 1
ATOM 7938 C C . THR B 1 467 ? -0.528 26.016 -16.672 1 90.25 467 THR B C 1
ATOM 7940 O O . THR B 1 467 ? -1.085 26.562 -15.727 1 90.25 467 THR B O 1
ATOM 7943 N N . MET B 1 468 ? 0.757 25.906 -16.719 1 91 468 MET B N 1
ATOM 7944 C CA . MET B 1 468 ? 1.625 26.312 -15.625 1 91 468 MET B CA 1
ATOM 7945 C C . MET B 1 468 ? 2.018 27.781 -15.766 1 91 468 MET B C 1
ATOM 7947 O O . MET B 1 468 ? 2.586 28.188 -16.781 1 91 468 MET B O 1
ATOM 7951 N N . PRO B 1 469 ? 1.739 28.516 -14.75 1 90.75 469 PRO B N 1
ATOM 7952 C CA . PRO B 1 469 ? 2.137 29.938 -14.828 1 90.75 469 PRO B CA 1
ATOM 7953 C C . PRO B 1 469 ? 3.65 30.125 -14.797 1 90.75 469 PRO B C 1
ATOM 7955 O O . PRO B 1 469 ? 4.363 29.328 -14.172 1 90.75 469 PRO B O 1
ATOM 7958 N N . GLY B 1 470 ? 4.016 31.172 -15.484 1 91.69 470 GLY B N 1
ATOM 7959 C CA . GLY B 1 470 ? 5.418 31.531 -15.367 1 91.69 470 GLY B CA 1
ATOM 7960 C C . GLY B 1 470 ? 5.809 31.953 -13.969 1 91.69 470 GLY B C 1
ATOM 7961 O O . GLY B 1 470 ? 4.945 32.219 -13.125 1 91.69 470 GLY B O 1
ATOM 7962 N N . PHE B 1 471 ? 7.121 31.922 -13.758 1 91.25 471 PHE B N 1
ATOM 7963 C CA . PHE B 1 471 ? 7.594 32.281 -12.422 1 91.25 471 PHE B CA 1
ATOM 7964 C C . PHE B 1 471 ? 8.969 32.938 -12.484 1 91.25 471 PHE B C 1
ATOM 7966 O O . PHE B 1 471 ? 9.703 32.75 -13.461 1 91.25 471 PHE B O 1
ATOM 7973 N N . GLN B 1 472 ? 9.227 33.688 -11.469 1 92.38 472 GLN B N 1
ATOM 7974 C CA . GLN B 1 472 ? 10.562 34.281 -11.32 1 92.38 472 GLN B CA 1
ATOM 7975 C C . GLN B 1 472 ? 11.562 33.219 -10.867 1 92.38 472 GLN B C 1
ATOM 7977 O O . GLN B 1 472 ? 11.336 32.531 -9.867 1 92.38 472 GLN B O 1
ATOM 7982 N N . CYS B 1 473 ? 12.641 33.094 -11.656 1 91.56 473 CYS B N 1
ATOM 7983 C CA . CYS B 1 473 ? 13.648 32.094 -11.32 1 91.56 473 CYS B CA 1
ATOM 7984 C C . CYS B 1 473 ? 14.727 32.688 -10.414 1 91.56 473 CYS B C 1
ATOM 7986 O O . CYS B 1 473 ? 15.188 33.781 -10.648 1 91.56 473 CYS B O 1
ATOM 7988 N N . HIS B 1 474 ? 15.109 31.891 -9.406 1 88.31 474 HIS B N 1
ATOM 7989 C CA . HIS B 1 474 ? 16.172 32.281 -8.492 1 88.31 474 HIS B CA 1
ATOM 7990 C C . HIS B 1 474 ? 17.266 31.219 -8.414 1 88.31 474 HIS B C 1
ATOM 7992 O O . HIS B 1 474 ? 17.844 30.984 -7.352 1 88.31 474 HIS B O 1
ATOM 7998 N N . CYS B 1 475 ? 17.531 30.578 -9.555 1 90.44 475 CYS B N 1
ATOM 7999 C CA . CYS B 1 475 ? 18.406 29.422 -9.523 1 90.44 475 CYS B CA 1
ATOM 8000 C C . CYS B 1 475 ? 19.875 29.844 -9.336 1 90.44 475 CYS B C 1
ATOM 8002 O O . CYS B 1 475 ? 20.719 29.016 -8.992 1 90.44 475 CYS B O 1
ATOM 8004 N N . GLY B 1 476 ? 20.203 31.125 -9.68 1 89.31 476 GLY B N 1
ATOM 8005 C CA . GLY B 1 476 ? 21.531 31.641 -9.406 1 89.31 476 GLY B CA 1
ATOM 8006 C C . GLY B 1 476 ? 22.547 31.234 -10.445 1 89.31 476 GLY B C 1
ATOM 8007 O O . GLY B 1 476 ? 23.734 31.578 -10.328 1 89.31 476 GLY B O 1
ATOM 8008 N N . SER B 1 477 ? 22.219 30.516 -11.422 1 91.25 477 SER B N 1
ATOM 8009 C CA . SER B 1 477 ? 23.172 30.078 -12.453 1 91.25 477 SER B CA 1
ATOM 8010 C C . SER B 1 477 ? 23.562 31.25 -13.359 1 91.25 477 SER B C 1
ATOM 8012 O O . SER B 1 477 ? 22.844 32.25 -13.445 1 91.25 477 SER B O 1
ATOM 8014 N N . GLU B 1 478 ? 24.703 31.031 -13.984 1 91.56 478 GLU B N 1
ATOM 8015 C CA . GLU B 1 478 ? 25.172 32.031 -14.938 1 91.56 478 GLU B CA 1
ATOM 8016 C C . GLU B 1 478 ? 24.25 32.125 -16.141 1 91.56 478 GLU B C 1
ATOM 8018 O O . GLU B 1 478 ? 24.156 33.188 -16.781 1 91.56 478 GLU B O 1
ATOM 8023 N N . LYS B 1 479 ? 23.5 31.094 -16.359 1 89.69 479 LYS B N 1
ATOM 8024 C CA . LYS B 1 479 ? 22.609 31.031 -17.516 1 89.69 479 LYS B CA 1
ATOM 8025 C C . LYS B 1 479 ? 21.172 31.328 -17.109 1 89.69 479 LYS B C 1
ATOM 8027 O O . LYS B 1 479 ? 20.234 30.969 -17.844 1 89.69 479 LYS B O 1
ATOM 8032 N N . CYS B 1 480 ? 21.016 31.922 -15.992 1 92.88 480 CYS B N 1
ATOM 8033 C CA . CYS B 1 480 ? 19.656 32.156 -15.492 1 92.88 480 CYS B CA 1
ATOM 8034 C C . CYS B 1 480 ? 18.906 33.125 -16.422 1 92.88 480 CYS B C 1
ATOM 8036 O O . CYS B 1 480 ? 19.422 34.188 -16.766 1 92.88 480 CYS B O 1
ATOM 8038 N N . GLU B 1 481 ? 17.688 32.781 -16.672 1 89.88 481 GLU B N 1
ATOM 8039 C CA . GLU B 1 481 ? 16.875 33.562 -17.594 1 89.88 481 GLU B CA 1
ATOM 8040 C C . GLU B 1 481 ? 15.992 34.562 -16.844 1 89.88 481 GLU B C 1
ATOM 8042 O O . GLU B 1 481 ? 15.266 35.344 -17.469 1 89.88 481 GLU B O 1
ATOM 8047 N N . GLY B 1 482 ? 16.016 34.531 -15.539 1 90.06 482 GLY B N 1
ATOM 8048 C CA . GLY B 1 482 ? 15.234 35.438 -14.719 1 90.06 482 GLY B CA 1
ATOM 8049 C C . GLY B 1 482 ? 13.781 35 -14.594 1 90.06 482 GLY B C 1
ATOM 8050 O O . GLY B 1 482 ? 13.328 34.656 -13.5 1 90.06 482 GLY B O 1
ATOM 8051 N N . PHE B 1 483 ? 13.07 35.094 -15.766 1 92.62 483 PHE B N 1
ATOM 8052 C CA . PHE B 1 483 ? 11.672 34.656 -15.789 1 92.62 483 PHE B CA 1
ATOM 8053 C C . PHE B 1 483 ? 11.5 33.438 -16.688 1 92.62 483 PHE B C 1
ATOM 8055 O O . PHE B 1 483 ? 11.914 33.469 -17.859 1 92.62 483 PHE B O 1
ATOM 8062 N N . VAL B 1 484 ? 10.953 32.438 -16.062 1 91.94 484 VAL B N 1
ATOM 8063 C CA . VAL B 1 484 ? 10.766 31.188 -16.781 1 91.94 484 VAL B CA 1
ATOM 8064 C C . VAL B 1 484 ? 9.297 31.047 -17.188 1 91.94 484 VAL B C 1
ATOM 8066 O O . VAL B 1 484 ? 8.398 31.203 -16.359 1 91.94 484 VAL B O 1
ATOM 8069 N N . SER B 1 485 ? 8.969 30.859 -18.406 1 90.12 485 SER B N 1
ATOM 8070 C CA . SER B 1 485 ? 7.648 30.594 -18.953 1 90.12 485 SER B CA 1
ATOM 8071 C C . SER B 1 485 ? 7.688 29.422 -19.938 1 90.12 485 SER B C 1
ATOM 8073 O O . SER B 1 485 ? 8.766 29.031 -20.391 1 90.12 485 SER B O 1
ATOM 8075 N N . PRO B 1 486 ? 6.348 28.859 -20.094 1 84.81 486 PRO B N 1
ATOM 8076 C CA . PRO B 1 486 ? 6.355 27.766 -21.078 1 84.81 486 PRO B CA 1
ATOM 8077 C C . PRO B 1 486 ? 6.914 28.203 -22.438 1 84.81 486 PRO B C 1
ATOM 8079 O O . PRO B 1 486 ? 6.668 29.328 -22.875 1 84.81 486 PRO B O 1
ATOM 8082 N N . GLY B 1 487 ? 7.723 27.469 -23.094 1 73.38 487 GLY B N 1
ATOM 8083 C CA . GLY B 1 487 ? 8.242 27.906 -24.375 1 73.38 487 GLY B CA 1
ATOM 8084 C C . GLY B 1 487 ? 9.469 27.125 -24.812 1 73.38 487 GLY B C 1
ATOM 8085 O O . GLY B 1 487 ? 9.617 25.953 -24.484 1 73.38 487 GLY B O 1
ATOM 8086 N N . SER B 1 488 ? 10.367 27.797 -25.375 1 70.19 488 SER B N 1
ATOM 8087 C CA . SER B 1 488 ? 11.469 27.203 -26.109 1 70.19 488 SER B CA 1
ATOM 8088 C C . SER B 1 488 ? 12.492 26.578 -25.172 1 70.19 488 SER B C 1
ATOM 8090 O O . SER B 1 488 ? 12.828 27.156 -24.141 1 70.19 488 SER B O 1
ATOM 8092 N N . LEU B 1 489 ? 12.82 25.297 -25.359 1 73.19 489 LEU B N 1
ATOM 8093 C CA . LEU B 1 489 ? 13.852 24.516 -24.688 1 73.19 489 LEU B CA 1
ATOM 8094 C C . LEU B 1 489 ? 15.172 24.609 -25.438 1 73.19 489 LEU B C 1
ATOM 8096 O O . LEU B 1 489 ? 16.062 23.781 -25.234 1 73.19 489 LEU B O 1
ATOM 8100 N N . ALA B 1 490 ? 15.227 25.484 -26.328 1 72.06 490 ALA B N 1
ATOM 8101 C CA . ALA B 1 490 ? 16.375 25.516 -27.234 1 72.06 490 ALA B CA 1
ATOM 8102 C C . ALA B 1 490 ? 17.688 25.625 -26.453 1 72.06 490 ALA B C 1
ATOM 8104 O O . ALA B 1 490 ? 18.688 25.031 -26.844 1 72.06 490 ALA B O 1
ATOM 8105 N N . ASN B 1 491 ? 17.672 26.234 -25.359 1 76.75 491 ASN B N 1
ATOM 8106 C CA . ASN B 1 491 ? 18.906 26.438 -24.609 1 76.75 491 ASN B CA 1
ATOM 8107 C C . ASN B 1 491 ? 18.984 25.5 -23.422 1 76.75 491 ASN B C 1
ATOM 8109 O O . ASN B 1 491 ? 19.906 25.594 -22.609 1 76.75 491 ASN B O 1
ATOM 8113 N N . SER B 1 492 ? 18.062 24.578 -23.359 1 84.25 492 SER B N 1
ATOM 8114 C CA . SER B 1 492 ? 18.094 23.656 -22.234 1 84.25 492 SER B CA 1
ATOM 8115 C C . SER B 1 492 ? 18.891 22.391 -22.594 1 84.25 492 SER B C 1
ATOM 8117 O O . 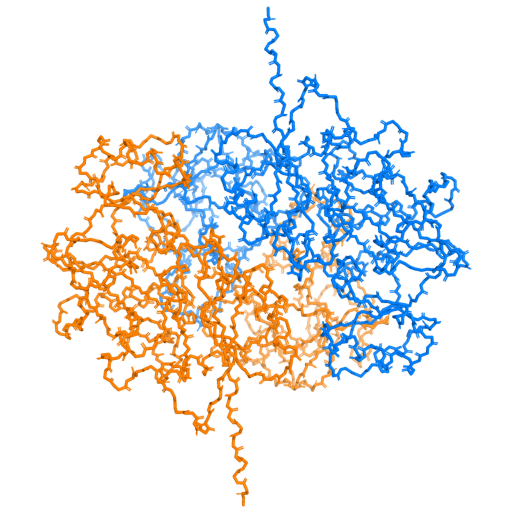SER B 1 492 ? 18.703 21.828 -23.672 1 84.25 492 SER B O 1
ATOM 8119 N N . PRO B 1 493 ? 19.797 22.047 -21.719 1 85.44 493 PRO B N 1
ATOM 8120 C CA . PRO B 1 493 ? 20.547 20.812 -22 1 85.44 493 PRO B CA 1
ATOM 8121 C C . PRO B 1 493 ? 19.656 19.594 -22.109 1 85.44 493 PRO B C 1
ATOM 8123 O O . PRO B 1 493 ? 18.625 19.516 -21.422 1 85.44 493 PRO B O 1
ATOM 8126 N N . THR B 1 494 ? 20.047 18.703 -23.016 1 87.56 494 THR B N 1
ATOM 8127 C CA . THR B 1 494 ? 19.328 17.453 -23.203 1 87.56 494 THR B CA 1
ATOM 8128 C C . THR B 1 494 ? 20.234 16.25 -22.969 1 87.56 494 THR B C 1
ATOM 8130 O O . THR B 1 494 ? 21.453 16.344 -23.109 1 87.56 494 THR B O 1
ATOM 8133 N N . ALA B 1 495 ? 19.625 15.219 -22.547 1 88.44 495 ALA B N 1
ATOM 8134 C CA . ALA B 1 495 ? 20.375 13.984 -22.328 1 88.44 495 ALA B CA 1
ATOM 8135 C C . ALA B 1 495 ? 20.641 13.266 -23.641 1 88.44 495 ALA B C 1
ATOM 8137 O O . ALA B 1 495 ? 19.75 13.148 -24.484 1 88.44 495 ALA B O 1
ATOM 8138 N N . THR B 1 496 ? 21.906 12.758 -23.719 1 86.94 496 THR B N 1
ATOM 8139 C CA . THR B 1 496 ? 22.266 12.039 -24.938 1 86.94 496 THR B CA 1
ATOM 8140 C C . THR B 1 496 ? 22.656 10.602 -24.625 1 86.94 496 THR B C 1
ATOM 8142 O O . THR B 1 496 ? 22.703 9.75 -25.516 1 86.94 496 THR B O 1
ATOM 8145 N N . ILE B 1 497 ? 22.891 10.336 -23.375 1 86.19 497 ILE B N 1
ATOM 8146 C CA . ILE B 1 497 ? 23.328 9.008 -22.953 1 86.19 497 ILE B CA 1
ATOM 8147 C C . ILE B 1 497 ? 22.469 8.508 -21.797 1 86.19 497 ILE B C 1
ATOM 8149 O O . ILE B 1 497 ? 22.062 9.289 -20.938 1 86.19 497 ILE B O 1
ATOM 8153 N N . VAL B 1 498 ? 22.203 7.223 -21.891 1 88.06 498 VAL B N 1
ATOM 8154 C CA . VAL B 1 498 ? 21.516 6.555 -20.781 1 88.06 498 VAL B CA 1
ATOM 8155 C C . VAL B 1 498 ? 22.25 5.262 -20.422 1 88.06 498 VAL B C 1
ATOM 8157 O O . VAL B 1 498 ? 22.516 4.434 -21.297 1 88.06 498 VAL B O 1
ATOM 8160 N N . ASN B 1 499 ? 22.688 5.246 -19.234 1 81.75 499 ASN B N 1
ATOM 8161 C CA . ASN B 1 499 ? 23.25 4.012 -18.703 1 81.75 499 ASN B CA 1
ATOM 8162 C C . ASN B 1 499 ? 22.219 3.219 -17.906 1 81.75 499 ASN B C 1
ATOM 8164 O O . ASN B 1 499 ? 21.938 3.543 -16.75 1 81.75 499 ASN B O 1
ATOM 8168 N N . GLN B 1 500 ? 21.531 2.443 -18.641 1 66 500 GLN B N 1
ATOM 8169 C CA . GLN B 1 500 ? 20.438 1.724 -17.984 1 66 500 GLN B CA 1
ATOM 8170 C C . GLN B 1 500 ? 20.969 0.554 -17.156 1 66 500 GLN B C 1
ATOM 8172 O O . GLN B 1 500 ? 21.75 -0.254 -17.656 1 66 500 GLN B O 1
ATOM 8177 N N . PRO B 1 501 ? 20.719 0.688 -15.875 1 59.38 501 PRO B N 1
ATOM 8178 C CA . PRO B 1 501 ? 21.078 -0.54 -15.156 1 59.38 501 PRO B CA 1
ATOM 8179 C C . PRO B 1 501 ? 20.297 -1.759 -15.656 1 59.38 501 PRO B C 1
ATOM 8181 O O . PRO B 1 501 ? 19.203 -1.618 -16.188 1 59.38 501 PRO B O 1
ATOM 8184 N N . THR B 1 502 ? 20.938 -2.896 -15.906 1 48.62 502 THR B N 1
ATOM 8185 C CA . THR B 1 502 ? 20.297 -4.156 -16.266 1 48.62 502 THR B CA 1
ATOM 8186 C C . THR B 1 502 ? 19.141 -4.461 -15.297 1 48.62 502 THR B C 1
ATOM 8188 O O . THR B 1 502 ? 19.359 -5.051 -14.234 1 48.62 502 THR B O 1
ATOM 8191 N N . VAL B 1 503 ? 18.422 -3.426 -14.922 1 51.88 503 VAL B N 1
ATOM 8192 C CA . VAL B 1 503 ? 17.406 -3.764 -13.938 1 51.88 503 VAL B CA 1
ATOM 8193 C C . VAL B 1 503 ? 16.312 -4.613 -14.586 1 51.88 503 VAL B C 1
ATOM 8195 O O . VAL B 1 503 ? 15.883 -4.332 -15.711 1 51.88 503 VAL B O 1
ATOM 8198 N N . ALA B 1 504 ? 16.25 -5.844 -14.188 1 47.53 504 ALA B N 1
ATOM 8199 C CA . ALA B 1 504 ? 15.039 -6.578 -14.547 1 47.53 504 ALA B CA 1
ATOM 8200 C C . ALA B 1 504 ? 13.797 -5.699 -14.391 1 47.53 504 ALA B C 1
ATOM 8202 O O . ALA B 1 504 ? 13.57 -5.117 -13.328 1 47.53 504 ALA B O 1
ATOM 8203 N N . LEU B 1 505 ? 13.289 -5.023 -15.398 1 48.78 505 LEU B N 1
ATOM 8204 C CA . LEU B 1 505 ? 12.188 -4.09 -15.586 1 48.78 505 LEU B CA 1
ATOM 8205 C C . LEU B 1 505 ? 11.008 -4.445 -14.688 1 48.78 505 LEU B C 1
ATOM 8207 O O . LEU B 1 505 ? 10.062 -3.664 -14.547 1 48.78 505 LEU B O 1
ATOM 8211 N N . HIS B 1 506 ? 10.969 -5.617 -14.273 1 49.62 506 HIS B N 1
ATOM 8212 C CA . HIS B 1 506 ? 9.602 -6.039 -13.992 1 49.62 506 HIS B CA 1
ATOM 8213 C C . HIS B 1 506 ? 8.977 -5.195 -12.891 1 49.62 506 HIS B C 1
ATOM 8215 O O . HIS B 1 506 ? 7.797 -4.84 -12.961 1 49.62 506 HIS B O 1
ATOM 8221 N N . HIS B 1 507 ? 9.438 -5.223 -11.555 1 54 507 HIS B N 1
ATOM 8222 C CA . HIS B 1 507 ? 8.477 -4.777 -10.555 1 54 507 HIS B CA 1
ATOM 8223 C C . HIS B 1 507 ? 8.977 -3.545 -9.812 1 54 507 HIS B C 1
ATOM 8225 O O . HIS B 1 507 ? 9.57 -3.664 -8.734 1 54 507 HIS B O 1
ATOM 8231 N N . SER B 1 508 ? 9.086 -2.465 -10.656 1 54.19 508 SER B N 1
ATOM 8232 C CA . SER B 1 508 ? 9.5 -1.25 -9.961 1 54.19 508 SER B CA 1
ATOM 8233 C C . SER B 1 508 ? 8.508 -0.874 -8.867 1 54.19 508 SER B C 1
ATOM 8235 O O . SER B 1 508 ? 7.312 -0.712 -9.133 1 54.19 508 SER B O 1
ATOM 8237 N N . ILE B 1 509 ? 8.773 -1.215 -7.633 1 59.06 509 ILE B N 1
ATOM 8238 C CA . ILE B 1 509 ? 8.008 -0.718 -6.496 1 59.06 509 ILE B CA 1
ATOM 8239 C C . ILE B 1 509 ? 8.578 0.618 -6.027 1 59.06 509 ILE B C 1
ATOM 8241 O O . ILE B 1 509 ? 9.797 0.753 -5.855 1 59.06 509 ILE B O 1
ATOM 8245 N N . PRO B 1 510 ? 7.695 1.607 -6.07 1 59.53 510 PRO B N 1
ATOM 8246 C CA . PRO B 1 510 ? 8.211 2.902 -5.621 1 59.53 510 PRO B CA 1
ATOM 8247 C C . PRO B 1 510 ? 8.805 2.848 -4.211 1 59.53 510 PRO B C 1
ATOM 8249 O O . PRO B 1 510 ? 8.211 2.236 -3.316 1 59.53 510 PRO B O 1
ATOM 8252 N N . VAL B 1 511 ? 10.047 3.359 -4.098 1 63.91 511 VAL B N 1
ATOM 8253 C CA . VAL B 1 511 ? 10.695 3.48 -2.797 1 63.91 511 VAL B CA 1
ATOM 8254 C C . VAL B 1 511 ? 10.328 4.816 -2.154 1 63.91 511 VAL B C 1
ATOM 8256 O O . VAL B 1 511 ? 10.469 5.871 -2.779 1 63.91 511 VAL B O 1
ATOM 8259 N N . LYS B 1 512 ? 9.766 4.75 -0.962 1 69.38 512 LYS B N 1
ATOM 8260 C CA . LYS B 1 512 ? 9.414 5.961 -0.227 1 69.38 512 LYS B CA 1
ATOM 8261 C C . LYS B 1 512 ? 10.664 6.691 0.258 1 69.38 512 LYS B C 1
ATOM 8263 O O . LYS B 1 512 ? 11.625 6.059 0.689 1 69.38 512 LYS B O 1
ATOM 8268 N N . LEU B 1 513 ? 10.57 8.047 0.072 1 67.25 513 LEU B N 1
ATOM 8269 C CA . LEU B 1 513 ? 11.688 8.852 0.566 1 67.25 513 LEU B CA 1
ATOM 8270 C C . LEU B 1 513 ? 11.664 8.93 2.09 1 67.25 513 LEU B C 1
ATOM 8272 O O . LEU B 1 513 ? 10.594 8.945 2.699 1 67.25 513 LEU B O 1
ATOM 8276 N N . ASN B 1 514 ? 12.883 8.805 2.697 1 65.88 514 ASN B N 1
ATOM 8277 C CA . ASN B 1 514 ? 12.984 9.078 4.125 1 65.88 514 ASN B CA 1
ATOM 8278 C C . ASN B 1 514 ? 12.688 10.539 4.445 1 65.88 514 ASN B C 1
ATOM 8280 O O . ASN B 1 514 ? 12.82 11.406 3.578 1 65.88 514 ASN B O 1
ATOM 8284 N N . PRO B 1 515 ? 12.109 10.82 5.629 1 52.91 515 PRO B N 1
ATOM 8285 C CA . PRO B 1 515 ? 11.758 12.18 6.02 1 52.91 515 PRO B CA 1
ATOM 8286 C C . PRO B 1 515 ? 12.953 13.133 5.984 1 52.91 515 PRO B C 1
ATOM 8288 O O . PRO B 1 515 ? 12.781 14.344 6.148 1 52.91 515 PRO B O 1
ATOM 8291 N N . ILE B 1 516 ? 14.289 12.781 5.711 1 54.81 516 ILE B N 1
ATOM 8292 C CA . ILE B 1 516 ? 15.43 13.695 5.758 1 54.81 516 ILE B CA 1
ATOM 8293 C C . ILE B 1 516 ? 15.766 14.164 4.348 1 54.81 516 ILE B C 1
ATOM 8295 O O . ILE B 1 516 ? 15.695 13.391 3.393 1 54.81 516 ILE B O 1
#

Foldseek 3Di:
DPPPQDAAAEEEEEEAACVVFPFPLCVFCVVWDFDLVLPDDCPDSRYDYHYDHAWQVCLLVVLVVVVVVVRHQEYEYLFQDDPVGRIHFLSNLVSCLQSLGFYFWFHSVLNWDWQVNLVVLCVVLVAFAFDKFKDFPPDPQCVRCVPAADQKFKAQRTPPLQPPDDPLRGHGDDVSVVVVQNVSCVVRRMIMIGHDAFAWKKKKKKAAACVDVVRMDIFFIKTKDDPPPDGDDHNCCQGPPVPPIDIDTDDPPPPCRVVVRVSLVSSCCRSRVRGHMWMWMWGFRPVPRRDIHTRDIHISPDQRTRPPPGDRVQVRQVPGPPGHSNNVVVRRSVVSSVVSVVLDAQWAWDADPPLGIFIFGQAKFAFQEFRDPCVPHDFDKDFPVCCVPPPDPVRLVQCLAAWFDDDDPRTMTTHDDPDCLLDHPHEADLAFQKDAAPPLHPTITGRHTDGGGDTHHAHCLNGDDPSHDKDADDNPDPRDPRIDDNDDCPSPDDGDHHDDDPPSPGDPDDRGHDPD/DPPPQPAAAEEEEEEAACVVFPFPLCVFCVVWDFDLVLPDDCPDSRYDYDYDHAWQVCLLVVLVVVVVVVRHQEYEYLFQDDPVGRIHFLSNLVSCLQSLGFYFWFHSVLNWDWQVNLVVLCVVLVAFAFDKFKDFPPDPQCVRCVPAADQKFKAQRTPPQQPPDDPLRGHGDDVSNVVVQNVSCVVRRMIMIGHDAFAWKKKKKKAAACVDVVRMDIFFIKTKDDPPPDGDDHNCCQRPPVPPIDIDTDDPPPPCRVVVRVSLVSSCCRSRVRGHMWMWMWGFRPVPRRDIHTRDIHISPDQRTNPPPGDRVQVRQVPGPPGHSNNVVVRRSVVSSVVSVVLDAQWAWDADPPLGIFIFGQAKFAFQEFRDPCVPHDFDKDFPVCCVVPPDPVRLVQCQAAWFDDDDPRTMITHDDPDCLLDHPHEADLAFQKDAAPPLHPTITGRHTDGGGDTHHAHCLNGDDPSHDKDADDNVDPRDPRIDDNDDCPSPDDGDHHDDDPPSPGDPDDRGHDPD